Protein AF-0000000085772143 (afdb_homodimer)

Solvent-accessible surface area (backbone atoms only — not comparable to full-atom values): 40558 Å² total; per-residue (Å²): 126,75,78,52,69,65,53,50,59,47,36,39,51,49,46,52,52,52,25,52,48,33,49,49,53,51,52,52,51,50,49,36,51,50,46,24,34,52,42,31,61,72,53,37,72,57,73,59,73,83,63,77,60,90,78,75,73,44,35,25,33,37,31,43,40,76,51,71,51,85,30,35,58,64,20,52,49,28,67,74,55,43,61,59,94,43,59,36,41,28,35,10,27,38,47,91,83,31,60,36,52,74,51,48,53,59,50,49,66,74,39,68,88,50,55,63,47,83,35,77,8,25,88,81,43,80,62,44,51,23,64,65,47,21,10,33,43,55,34,60,74,65,44,85,41,59,29,32,31,39,34,38,51,41,35,39,51,57,45,53,46,65,47,36,37,56,68,64,56,42,96,59,36,33,32,31,21,21,44,62,34,56,53,94,61,78,60,69,38,32,48,32,48,39,49,42,28,35,20,67,52,35,26,51,42,47,35,29,50,74,70,70,42,90,61,52,45,63,53,27,28,36,31,42,41,63,52,44,49,76,63,54,34,65,48,55,40,9,41,27,70,54,33,35,51,53,50,41,49,44,29,45,73,72,70,25,41,72,44,72,34,36,49,60,31,24,36,45,63,52,82,65,36,65,67,59,49,49,53,48,51,19,49,52,34,29,46,42,37,27,54,41,59,69,42,68,58,50,51,60,54,67,34,70,67,56,34,24,51,50,32,14,44,22,45,25,72,74,71,65,48,62,39,66,59,45,26,50,50,45,50,49,51,53,53,50,52,34,49,54,24,27,48,39,63,59,71,53,81,73,94,64,52,71,65,55,46,51,54,32,46,51,49,50,64,59,45,46,58,54,35,41,55,51,7,69,36,42,44,70,44,76,54,98,86,32,34,29,37,51,30,74,68,20,35,44,41,76,75,82,124,76,77,55,70,67,52,48,61,46,36,39,52,49,46,50,51,53,24,52,48,34,50,49,52,51,50,51,52,49,51,36,50,50,45,23,32,51,42,30,61,71,52,38,71,57,74,58,73,82,63,78,61,90,78,74,72,45,34,24,33,38,32,42,40,76,52,71,50,86,31,33,58,64,19,51,48,28,66,74,54,45,61,58,94,43,57,36,40,28,35,12,28,38,47,90,82,33,59,37,52,74,51,47,52,59,48,52,65,74,40,66,87,52,56,63,48,83,37,78,9,26,89,81,43,81,60,43,52,19,65,65,47,20,12,34,44,56,33,60,74,63,46,83,43,60,30,34,31,40,34,39,51,40,35,41,52,53,45,53,47,65,48,37,36,56,68,63,55,43,96,59,37,35,33,32,22,21,45,62,34,58,53,95,62,77,60,69,39,32,48,32,48,39,49,43,29,33,19,67,51,34,27,49,43,46,36,29,50,76,70,70,43,91,60,55,45,61,54,26,28,38,30,41,40,62,50,42,50,74,64,54,32,66,48,54,40,10,40,26,71,54,34,34,50,55,50,42,49,43,29,46,75,72,69,26,42,73,44,73,35,37,49,60,33,24,34,44,64,51,82,68,36,65,65,60,49,50,54,49,51,19,48,53,36,29,47,42,38,26,54,40,59,69,42,67,58,50,51,60,54,67,34,69,67,54,33,24,50,50,32,14,43,23,46,25,72,74,72,64,47,62,40,66,60,45,26,51,52,46,50,50,50,52,53,50,53,35,49,52,24,27,49,38,63,58,72,53,81,75,95,66,51,71,65,55,48,52,54,31,48,50,49,49,65,61,44,48,59,54,36,41,53,49,8,68,36,43,45,69,46,77,52,98,87,33,33,28,37,52,28,74,68,21,34,44,41,76,74,83

Nearest PDB structures (foldseek):
  8sne-assembly1_A  TM=6.993E-01  e=1.671E-11  Paramecium bursaria Chlorella virus CZ-2
  1h7q-assembly1_A  TM=6.728E-01  e=2.225E-06  Bacillus subtilis
  1h7l-assembly1_A  TM=6.737E-01  e=4.747E-06  Bacillus subtilis
  1qgs-assembly1_A  TM=6.636E-01  e=5.290E-06  Bacillus subtilis
  8k5u-assembly2_B  TM=5.156E-01  e=6.481E+00  Ramlibacter sp.

Secondary structure (DSSP, 8-state):
-TTTTHHHHHHHHHHHHHHHHHHHHHHHHHHHHHHHHHHHHHTTTPPP-----SSPPPEEEEEEE-S--TTHHHHHHHHHT---SSEEEEEEESSTT-TTHHHHHHHHHH-TTSEEEEEE-TTT---SS-HHHHHHHHHHHH--SSEEEEE-TTEE--TTHHHHHHHH--TTEEEEEPPEEE----SHHHHHHHHHHHTHHHHHHHHHHHHT-----SSEEEEEHHHHHHTTHHHHHTTBS-HHHHHHHHHHHTT-EEEE-SS-EEE--S---HHHHHHHHHHHHHHHHHH-TTHHHHHHHTSHHHHHHHHHHHHHHHH---HHHHHHHHHHHHHHHHHHHHHHHH-SPPSS-HHHHHHHHHHHHHHHHHHHHHHHH--EEE-SS-EEEE-TTSBEEE--/-TTTTHHHHHHHHHHHHHHHHHHHHHHHHHHHHHHHHHHHHHTTTPPP-----SSPPPEEEEEEE-S--TTHHHHHHHHHT---SSEEEEEEESSTT-TTHHHHHHHHHH-TTSEEEEEE-TTT---SS-HHHHHHHHHHHH--SSEEEEE-TTEE--TTHHHHHHHH--TTEEEEEPPEEE----SHHHHHHHHHHHTHHHHHHHHHHHHT-----SSEEEEEHHHHHHTTHHHHHTTBS-HHHHHHHHHHHTT-EEEE-SS-EEE--S---HHHHHHHHHHHHHHHHHH-TTHHHHHHHTSHHHHHHHHHHHHHHHH---HHHHHHHHHHHHHHHHHHHHHHHH-SPPSS-HHHHHHHHHHHHHHHHHHHHHHHH--EEE-SS-EEEE-TTSBEEE--

Sequence (800 aa):
MYWTYFDTEYFAYLGSALAYLALGVETVMLAFHLTGIIFAKFCMYRKPANEIREELPGISILKPLVGADPNLQDNLETFFNIAYPKYELLICVHEEKDPAVKIVEPLMERYPHVDARLFLGGNNMKIGGNPKLNNLLPGYQAAKYDFVLISDSGIRSGKDDLTEMMSKMKPNVGMVHGLPFVSDRKGFAAVLDKVYFGGAHARMYITMNVWGIICVSGMSNLIRKSILDDAGGLREFAKYISEDYYMGIACQRSGYVTRLSSFPALQNAGCPSLKSFRKRMVRWTMVRVATVPSTIIGEPMTECFVLGIYVAWAIHYLKGWDPIVCFMVHVLQWFILDYVQLKALQREPLNFSKVDYALAWLYREVMTIFFFLEGLFGRTVTWRTGTFKLHWGGYLEEVSMYWTYFDTEYFAYLGSALAYLALGVETVMLAFHLTGIIFAKFCMYRKPANEIREELPGISILKPLVGADPNLQDNLETFFNIAYPKYELLICVHEEKDPAVKIVEPLMERYPHVDARLFLGGNNMKIGGNPKLNNLLPGYQAAKYDFVLISDSGIRSGKDDLTEMMSKMKPNVGMVHGLPFVSDRKGFAAVLDKVYFGGAHARMYITMNVWGIICVSGMSNLIRKSILDDAGGLREFAKYISEDYYMGIACQRSGYVTRLSSFPALQNAGCPSLKSFRKRMVRWTMVRVATVPSTIIGEPMTECFVLGIYVAWAIHYLKGWDPIVCFMVHVLQWFILDYVQLKALQREPLNFSKVDYALAWLYREVMTIFFFLEGLFGRTVTWRTGTFKLHWGGYLEEVS

Organism: Holothuria leucospilota (NCBI:txid206669)

InterPro domains:
  IPR025993 Ceramide glucosyltransferase [PF13506] (29-394)
  IPR025993 Ceramide glucosyltransferase [PTHR12726] (19-399)
  IPR029044 Nucleotide-diphospho-sugar transferases [G3DSA:3.90.550.10] (44-263)
  IPR029044 Nucleotide-diphospho-sugar transferases [SSF53448] (55-286)

pLDDT: mean 91.74, std 10.78, range [27.72, 98.81]

Structure (mmCIF, N/CA/C/O backbone):
data_AF-0000000085772143-model_v1
#
loop_
_entity.id
_entity.type
_entity.pdbx_description
1 polymer 'ceramide glucosyltransferase'
#
loop_
_atom_site.group_PDB
_atom_site.id
_atom_site.type_symbol
_atom_site.label_atom_id
_atom_site.label_alt_id
_atom_site.label_comp_id
_atom_site.label_asym_id
_atom_site.label_entity_id
_atom_site.label_seq_id
_atom_site.pdbx_PDB_ins_code
_atom_site.Cartn_x
_atom_site.Cartn_y
_atom_site.Cartn_z
_atom_site.occupancy
_atom_site.B_iso_or_equiv
_atom_site.auth_seq_id
_atom_site.auth_comp_id
_atom_site.auth_asym_id
_atom_site.auth_atom_id
_atom_site.pdbx_PDB_model_num
ATOM 1 N N . MET A 1 1 ? -13.125 -31.484 14.266 1 28.45 1 MET A N 1
ATOM 2 C CA . MET A 1 1 ? -14.242 -31.656 13.336 1 28.45 1 MET A CA 1
ATOM 3 C C . MET A 1 1 ? -15.062 -30.375 13.227 1 28.45 1 MET A C 1
ATOM 5 O O . MET A 1 1 ? -15.531 -30.031 12.133 1 28.45 1 MET A O 1
ATOM 9 N N . TYR A 1 2 ? -15.43 -29.797 14.359 1 32.5 2 TYR A N 1
ATOM 10 C CA . TYR A 1 2 ? -16.359 -28.703 14.664 1 32.5 2 TYR A CA 1
ATOM 11 C C . TYR A 1 2 ? -15.758 -27.359 14.273 1 32.5 2 TYR A C 1
ATOM 13 O O . TYR A 1 2 ? -16.484 -26.359 14.203 1 32.5 2 TYR A O 1
ATOM 21 N N . TRP A 1 3 ? -14.492 -27.281 14.414 1 34.47 3 TRP A N 1
ATOM 22 C CA . TRP A 1 3 ? -13.82 -26.016 14.172 1 34.47 3 TRP A CA 1
ATOM 23 C C . TRP A 1 3 ? -13.898 -25.625 12.695 1 34.47 3 TRP A C 1
ATOM 25 O O . TRP A 1 3 ? -13.359 -24.594 12.289 1 34.47 3 TRP A O 1
ATOM 35 N N . THR A 1 4 ? -14.289 -26.578 11.781 1 41.56 4 THR A N 1
ATOM 36 C CA . THR A 1 4 ? -14.18 -26.641 10.328 1 41.56 4 THR A CA 1
ATOM 37 C C . THR A 1 4 ? -15.188 -25.719 9.664 1 41.56 4 THR A C 1
ATOM 39 O O . THR A 1 4 ? -14.891 -25.094 8.641 1 41.56 4 THR A O 1
ATOM 42 N N . TYR A 1 5 ? -16.547 -25.812 10.109 1 42.56 5 TYR A N 1
ATOM 43 C CA . TYR A 1 5 ? -17.734 -25.172 9.555 1 42.56 5 TYR A CA 1
ATOM 44 C C . TYR A 1 5 ? -17.719 -23.672 9.836 1 42.56 5 TYR A C 1
ATOM 46 O O . TYR A 1 5 ? -18.281 -22.875 9.078 1 42.56 5 TYR A O 1
ATOM 54 N N . PHE A 1 6 ? -17.578 -23.344 11.125 1 46 6 PHE A N 1
ATOM 55 C CA . PHE A 1 6 ? -17.672 -22.016 11.719 1 46 6 PHE A CA 1
ATOM 56 C C . PHE A 1 6 ? -16.891 -21 10.898 1 46 6 PHE A C 1
ATOM 58 O O . PHE A 1 6 ? -17.266 -19.828 10.836 1 46 6 PHE A O 1
ATOM 65 N N . ASP A 1 7 ? -15.656 -21.438 10.227 1 57.78 7 ASP A N 1
ATOM 66 C CA . ASP A 1 7 ? -14.516 -20.594 9.922 1 57.78 7 ASP A CA 1
ATOM 67 C C . ASP A 1 7 ? -14.672 -19.922 8.555 1 57.78 7 ASP A C 1
ATOM 69 O O . ASP A 1 7 ? -14.336 -18.75 8.383 1 57.78 7 ASP A O 1
ATOM 73 N N . THR A 1 8 ? -15.539 -20.656 7.723 1 58.41 8 THR A N 1
ATOM 74 C CA . THR A 1 8 ? -15.57 -20.125 6.367 1 58.41 8 THR A CA 1
ATOM 75 C C . THR A 1 8 ? -16.5 -18.922 6.285 1 58.41 8 THR A C 1
ATOM 77 O O . THR A 1 8 ? -16.172 -17.906 5.664 1 58.41 8 THR A O 1
ATOM 80 N N . GLU A 1 9 ? -17.672 -19.062 6.918 1 67.06 9 GLU A N 1
ATOM 81 C CA . GLU A 1 9 ? -18.688 -18.016 6.879 1 67.06 9 GLU A CA 1
ATOM 82 C C . GLU A 1 9 ? -18.203 -16.766 7.613 1 67.06 9 GLU A C 1
ATOM 84 O O . GLU A 1 9 ? -18.516 -15.641 7.207 1 67.06 9 GLU A O 1
ATOM 89 N N . TYR A 1 10 ? -17.391 -17.094 8.477 1 75.5 10 TYR A N 1
ATOM 90 C CA . TYR A 1 10 ? -16.906 -15.961 9.258 1 75.5 10 TYR A CA 1
ATOM 91 C C . TYR A 1 10 ? -15.938 -15.109 8.445 1 75.5 10 TYR A C 1
ATOM 93 O O . TYR A 1 10 ? -15.93 -13.883 8.57 1 75.5 10 TYR A O 1
ATOM 101 N N . PHE A 1 11 ? -15.273 -15.719 7.547 1 76.81 11 PHE A N 1
ATOM 102 C CA . PHE A 1 11 ? -14.344 -14.961 6.723 1 76.81 11 PHE A CA 1
ATOM 103 C C . PHE A 1 11 ? -15.094 -14.109 5.703 1 76.81 11 PHE A C 1
ATOM 105 O O . PHE A 1 11 ? -14.703 -12.969 5.43 1 76.81 11 PHE A O 1
ATOM 112 N N . ALA A 1 12 ? -16.156 -14.664 5.266 1 77.75 12 ALA A N 1
ATOM 113 C CA . ALA A 1 12 ? -16.953 -13.898 4.312 1 77.75 12 ALA A CA 1
ATOM 114 C C . ALA A 1 12 ? -17.609 -12.703 4.988 1 77.75 12 ALA A C 1
ATOM 116 O O . ALA A 1 12 ? -17.672 -11.609 4.422 1 77.75 12 ALA A O 1
ATOM 117 N N . TYR A 1 13 ? -18.078 -12.93 6.164 1 83.5 13 TYR A N 1
ATOM 118 C CA . TYR A 1 13 ? -18.688 -11.844 6.922 1 83.5 13 TYR A CA 1
ATOM 119 C C . TYR A 1 13 ? -17.641 -10.773 7.266 1 83.5 13 TYR A C 1
ATOM 121 O O . TYR A 1 13 ? -17.938 -9.578 7.203 1 83.5 13 TYR A O 1
ATOM 129 N N . LEU A 1 14 ? -16.516 -11.219 7.559 1 87.44 14 LEU A N 1
ATOM 130 C CA . LEU A 1 14 ? -15.43 -10.289 7.859 1 87.44 14 LEU A CA 1
ATOM 131 C C . LEU A 1 14 ? -15.07 -9.461 6.629 1 87.44 14 LEU A C 1
ATOM 133 O O . LEU A 1 14 ? -14.867 -8.242 6.73 1 87.44 14 LEU A O 1
ATOM 137 N N . GLY A 1 15 ? -15.055 -10.102 5.508 1 87.94 15 GLY A N 1
ATOM 138 C CA . GLY A 1 15 ? -14.781 -9.391 4.27 1 87.94 15 GLY A CA 1
ATOM 139 C C . GLY A 1 15 ? -15.805 -8.312 3.957 1 87.94 15 GLY A C 1
ATOM 140 O O . GLY A 1 15 ? -15.445 -7.191 3.605 1 87.94 15 GLY A O 1
ATOM 141 N N . SER A 1 16 ? -17.016 -8.641 4.148 1 90.88 16 SER A N 1
ATOM 142 C CA . SER A 1 16 ? -18.078 -7.676 3.9 1 90.88 16 SER A CA 1
ATOM 143 C C . SER A 1 16 ? -18.031 -6.523 4.898 1 90.88 16 SER A C 1
ATOM 145 O O . SER A 1 16 ? -18.219 -5.363 4.523 1 90.88 16 SER A O 1
ATOM 147 N N . ALA A 1 17 ? -17.812 -6.855 6.113 1 93.94 17 ALA A N 1
ATOM 148 C CA . ALA A 1 17 ? -17.734 -5.824 7.145 1 93.94 17 ALA A CA 1
ATOM 149 C C . ALA A 1 17 ? -16.609 -4.844 6.855 1 93.94 17 ALA A C 1
ATOM 151 O O . ALA A 1 17 ? -16.781 -3.627 6.973 1 93.94 17 ALA A O 1
ATOM 152 N N . LEU A 1 18 ? -15.484 -5.363 6.473 1 94.44 18 LEU A N 1
ATOM 153 C CA . LEU A 1 18 ? -14.336 -4.523 6.16 1 94.44 18 LEU A CA 1
ATOM 154 C C . LEU A 1 18 ? -14.602 -3.672 4.926 1 94.44 18 LEU A C 1
ATOM 156 O O . LEU A 1 18 ? -14.164 -2.52 4.855 1 94.44 18 LEU A O 1
ATOM 160 N N . ALA A 1 19 ? -15.281 -4.25 4.004 1 95.19 19 ALA A N 1
ATOM 161 C CA . ALA A 1 19 ? -15.617 -3.508 2.789 1 95.19 19 ALA A CA 1
ATOM 162 C C . ALA A 1 19 ? -16.531 -2.334 3.096 1 95.19 19 ALA A C 1
ATOM 164 O O . ALA A 1 19 ? -16.312 -1.218 2.623 1 95.19 19 ALA A O 1
ATOM 165 N N . TYR A 1 20 ? -17.531 -2.559 3.906 1 96.88 20 TYR A N 1
ATOM 166 C CA . TYR A 1 20 ? -18.453 -1.487 4.262 1 96.88 20 TYR A CA 1
ATOM 167 C C . TYR A 1 20 ? -17.766 -0.435 5.121 1 96.88 20 TYR A C 1
ATOM 169 O O . TYR A 1 20 ? -18.078 0.754 5.031 1 96.88 20 TYR A O 1
ATOM 177 N N . LEU A 1 21 ? -16.875 -0.904 5.938 1 96.81 21 LEU A N 1
ATOM 178 C CA . LEU A 1 21 ? -16.078 0.043 6.719 1 96.81 21 LEU A CA 1
ATOM 179 C C . LEU A 1 21 ? -15.281 0.965 5.805 1 96.81 21 LEU A C 1
ATOM 181 O O . LEU A 1 21 ? -15.219 2.176 6.035 1 96.81 21 LEU A O 1
ATOM 185 N N . ALA A 1 22 ? -14.664 0.409 4.816 1 97.12 22 ALA A N 1
ATOM 186 C CA . ALA A 1 22 ? -13.883 1.195 3.865 1 97.12 22 ALA A CA 1
ATOM 187 C C . ALA A 1 22 ? -14.75 2.238 3.17 1 97.12 22 ALA A C 1
ATOM 189 O O . ALA A 1 22 ? -14.344 3.393 3.02 1 97.12 22 ALA A O 1
ATOM 190 N N . LEU A 1 23 ? -15.914 1.825 2.773 1 97.94 23 LEU A N 1
ATOM 191 C CA . LEU A 1 23 ? -16.828 2.748 2.104 1 97.94 23 LEU A CA 1
ATOM 192 C C . LEU A 1 23 ? -17.312 3.826 3.066 1 97.94 23 LEU A C 1
ATOM 194 O O . LEU A 1 23 ? -17.531 4.969 2.662 1 97.94 23 LEU A O 1
ATOM 198 N N . GLY A 1 24 ? -17.516 3.426 4.309 1 98.12 24 GLY A N 1
ATOM 199 C CA . GLY A 1 24 ? -17.844 4.406 5.328 1 98.12 24 GLY A CA 1
ATOM 200 C C . GLY A 1 24 ? -16.781 5.465 5.52 1 98.12 24 GLY A C 1
ATOM 201 O O . GLY A 1 24 ? -17.094 6.656 5.605 1 98.12 24 GLY A O 1
ATOM 202 N N . VAL A 1 25 ? -15.555 5.078 5.59 1 97.81 25 VAL A N 1
ATOM 203 C CA . VAL A 1 25 ? -14.445 6.012 5.754 1 97.81 25 VAL A CA 1
ATOM 204 C C . VAL A 1 25 ? -14.375 6.945 4.547 1 97.81 25 VAL A C 1
ATOM 206 O O . VAL A 1 25 ? -14.133 8.141 4.695 1 97.81 25 VAL A O 1
ATOM 209 N N . GLU A 1 26 ? -14.555 6.371 3.354 1 98.06 26 GLU A N 1
ATOM 210 C CA . GLU A 1 26 ? -14.586 7.18 2.139 1 98.06 26 GLU A CA 1
ATOM 211 C C . GLU A 1 26 ? -15.648 8.266 2.225 1 98.06 26 GLU A C 1
ATOM 213 O O . GLU A 1 26 ? -15.414 9.414 1.829 1 98.06 26 GLU A O 1
ATOM 218 N N . THR A 1 27 ? -16.812 7.918 2.715 1 98.19 27 THR A N 1
ATOM 219 C CA . THR A 1 27 ? -17.906 8.867 2.844 1 98.19 27 THR A CA 1
ATOM 220 C C . THR A 1 27 ? -17.562 9.969 3.84 1 98.19 27 THR A C 1
ATOM 222 O O . THR A 1 27 ? -17.844 11.141 3.6 1 98.19 27 THR A O 1
ATOM 225 N N . VAL A 1 28 ? -16.969 9.586 4.902 1 97.62 28 VAL A N 1
ATOM 226 C CA . VAL A 1 28 ? -16.562 10.555 5.914 1 97.62 28 VAL A CA 1
ATOM 227 C C . VAL A 1 28 ? -15.523 11.508 5.332 1 97.62 28 VAL A C 1
ATOM 229 O O . VAL A 1 28 ? -15.586 12.719 5.555 1 97.62 28 VAL A O 1
ATOM 232 N N . MET A 1 29 ? -14.578 11.008 4.562 1 97.69 29 MET A N 1
ATOM 233 C CA . MET A 1 29 ? -13.531 11.852 3.986 1 97.69 29 MET A CA 1
ATOM 234 C C . MET A 1 29 ? -14.109 12.797 2.941 1 97.69 29 MET A C 1
ATOM 236 O O . MET A 1 29 ? -13.641 13.922 2.791 1 97.69 29 MET A O 1
ATOM 240 N N . LEU A 1 30 ? -15.094 12.297 2.219 1 97.88 30 LEU A N 1
ATOM 241 C CA . LEU A 1 30 ? -15.773 13.18 1.276 1 97.88 30 LEU A CA 1
ATOM 242 C C . LEU A 1 30 ? -16.469 14.32 2.008 1 97.88 30 LEU A C 1
ATOM 244 O O . LEU A 1 30 ? -16.453 15.469 1.548 1 97.88 30 LEU A O 1
ATOM 248 N N . ALA A 1 31 ? -17.094 13.969 3.104 1 98.19 31 ALA A N 1
ATOM 249 C CA . ALA A 1 31 ? -17.719 15 3.926 1 98.19 31 ALA A CA 1
ATOM 250 C C . ALA A 1 31 ? -16.688 16 4.43 1 98.19 31 ALA A C 1
ATOM 252 O O . ALA A 1 31 ? -16.969 17.203 4.508 1 98.19 31 ALA A O 1
ATOM 253 N N . PHE A 1 32 ? -15.523 15.531 4.766 1 98.12 32 PHE A N 1
ATOM 254 C CA . PHE A 1 32 ? -14.438 16.406 5.18 1 98.12 32 PHE A CA 1
ATOM 255 C C . PHE A 1 32 ? -14.062 17.375 4.059 1 98.12 32 PHE A C 1
ATOM 257 O O . PHE A 1 32 ? -13.875 18.562 4.297 1 98.12 32 PHE A O 1
ATOM 264 N N . HIS A 1 33 ? -13.961 16.828 2.848 1 98.44 33 HIS A N 1
ATOM 265 C CA . HIS A 1 33 ? -13.633 17.672 1.7 1 98.44 33 HIS A CA 1
ATOM 266 C C . HIS A 1 33 ? -14.68 18.766 1.493 1 98.44 33 HIS A C 1
ATOM 268 O O . HIS A 1 33 ? -14.336 19.922 1.302 1 98.44 33 HIS A O 1
ATOM 274 N N . LEU A 1 34 ? -15.906 18.359 1.551 1 98.31 34 LEU A N 1
ATOM 275 C CA . LEU A 1 34 ? -16.984 19.297 1.327 1 98.31 34 LEU A CA 1
ATOM 276 C C . LEU A 1 34 ? -17.016 20.359 2.422 1 98.31 34 LEU A C 1
ATOM 278 O O . LEU A 1 34 ? -17.219 21.547 2.141 1 98.31 34 LEU A O 1
ATOM 282 N N . THR A 1 35 ? -16.797 19.922 3.641 1 98.31 35 THR A N 1
ATOM 283 C CA . THR A 1 35 ? -16.75 20.859 4.75 1 98.31 35 THR A CA 1
ATOM 284 C C . THR A 1 35 ? -15.625 21.875 4.547 1 98.31 35 THR A C 1
ATOM 286 O O . THR A 1 35 ? -15.836 23.078 4.73 1 98.31 35 THR A O 1
ATOM 289 N N . GLY A 1 36 ? -14.438 21.375 4.18 1 97.94 36 GLY A N 1
ATOM 290 C CA . GLY A 1 36 ? -13.312 22.25 3.93 1 97.94 36 GLY A CA 1
ATOM 291 C C . GLY A 1 36 ? -13.578 23.266 2.824 1 97.94 36 GLY A C 1
ATOM 292 O O . GLY A 1 36 ? -13.328 24.453 2.99 1 97.94 36 GLY A O 1
ATOM 293 N N . ILE A 1 37 ? -14.156 22.828 1.751 1 98.06 37 ILE A N 1
ATOM 294 C CA . ILE A 1 37 ? -14.414 23.672 0.583 1 98.06 37 ILE A CA 1
ATOM 295 C C . ILE A 1 37 ? -15.492 24.703 0.912 1 98.06 37 ILE A C 1
ATOM 297 O O . ILE A 1 37 ? -15.328 25.891 0.627 1 98.06 37 ILE A O 1
ATOM 301 N N . ILE A 1 38 ? -16.594 24.266 1.529 1 98 38 ILE A N 1
ATOM 302 C CA . ILE A 1 38 ? -17.719 25.141 1.849 1 98 38 ILE A CA 1
ATOM 303 C C . ILE A 1 38 ? -17.266 26.203 2.852 1 98 38 ILE A C 1
ATOM 305 O O . ILE A 1 38 ? -17.562 27.391 2.688 1 98 38 ILE A O 1
ATOM 309 N N . PHE A 1 39 ? -16.531 25.781 3.836 1 97.69 39 PHE A N 1
ATOM 310 C CA . PHE A 1 39 ? -16.047 26.719 4.836 1 97.69 39 PHE A CA 1
ATOM 311 C C . PHE A 1 39 ? -15.102 27.75 4.203 1 97.69 39 PHE A C 1
ATOM 313 O O . PHE A 1 39 ? -15.195 28.938 4.488 1 97.69 39 PHE A O 1
ATOM 320 N N . ALA A 1 40 ? -14.156 27.281 3.385 1 96.88 40 ALA A N 1
ATOM 321 C CA . ALA A 1 40 ? -13.203 28.172 2.73 1 96.88 40 ALA A CA 1
ATOM 322 C C . ALA A 1 40 ? -13.922 29.188 1.846 1 96.88 40 ALA A C 1
ATOM 324 O O . ALA A 1 40 ? -13.555 30.359 1.818 1 96.88 40 ALA A O 1
ATOM 325 N N . LYS A 1 41 ? -14.938 28.812 1.199 1 95.31 41 LYS A N 1
ATOM 326 C CA . LYS A 1 41 ? -15.633 29.656 0.237 1 95.31 41 LYS A CA 1
ATOM 327 C C . LYS A 1 41 ? -16.547 30.656 0.944 1 95.31 41 LYS A C 1
ATOM 329 O O . LYS A 1 41 ? -16.672 31.797 0.509 1 95.31 41 LYS A O 1
ATOM 334 N N . PHE A 1 42 ? -17.125 30.219 2.084 1 94.62 42 PHE A N 1
ATOM 335 C CA . PHE A 1 42 ? -18.219 31.031 2.594 1 94.62 42 PHE A CA 1
ATOM 336 C C . PHE A 1 42 ? -17.859 31.641 3.941 1 94.62 42 PHE A C 1
ATOM 338 O O . PHE A 1 42 ? -18.5 32.594 4.391 1 94.62 42 PHE A O 1
ATOM 345 N N . CYS A 1 43 ? -16.859 31.125 4.578 1 93.75 43 CYS A N 1
ATOM 346 C CA . CYS A 1 43 ? -16.594 31.609 5.93 1 93.75 43 CYS A CA 1
ATOM 347 C C . CYS A 1 43 ? -15.25 32.312 6 1 93.75 43 CYS A C 1
ATOM 349 O O . CYS A 1 43 ? -15.008 33.094 6.918 1 93.75 43 CYS A O 1
ATOM 351 N N . MET A 1 44 ? -14.398 32.094 5.027 1 94.44 44 MET A N 1
ATOM 352 C CA . MET A 1 44 ? -13.094 32.719 5.043 1 94.44 44 MET A CA 1
ATOM 353 C C . MET A 1 44 ? -13.156 34.094 4.383 1 94.44 44 MET A C 1
ATOM 355 O O . MET A 1 44 ? -14.023 34.344 3.543 1 94.44 44 MET A O 1
ATOM 359 N N . TYR A 1 45 ? -12.234 35 4.844 1 92.06 45 TYR A N 1
ATOM 360 C CA . TYR A 1 45 ? -12.008 36.344 4.309 1 92.06 45 TYR A CA 1
ATOM 361 C C . TYR A 1 45 ? -13.258 37.219 4.445 1 92.06 45 TYR A C 1
ATOM 363 O O . TYR A 1 45 ? -13.539 38.031 3.586 1 92.06 45 TYR A O 1
ATOM 371 N N . ARG A 1 46 ? -14.008 36.938 5.402 1 84.25 46 ARG A N 1
ATOM 372 C CA . ARG A 1 46 ? -15.133 37.812 5.711 1 84.25 46 ARG A CA 1
ATOM 373 C C . ARG A 1 46 ? -14.688 39.031 6.527 1 84.25 46 ARG A C 1
ATOM 375 O O . ARG A 1 46 ? -13.867 38.906 7.434 1 84.25 46 ARG A O 1
ATOM 382 N N . LYS A 1 47 ? -15.156 40.156 6.012 1 75.81 47 LYS A N 1
ATOM 383 C CA . LYS A 1 47 ? -14.812 41.375 6.715 1 75.81 47 LYS A CA 1
ATOM 384 C C . LYS A 1 47 ? -15.531 41.469 8.055 1 75.81 47 LYS A C 1
ATOM 386 O O . LYS A 1 47 ? -16.672 41.031 8.188 1 75.81 47 LYS A O 1
ATOM 391 N N . PRO A 1 48 ? -14.625 41.906 9.07 1 70.25 48 PRO A N 1
ATOM 392 C CA . PRO A 1 48 ? -15.227 42.031 10.398 1 70.25 48 PRO A CA 1
ATOM 393 C C . PRO A 1 48 ? -16.5 42.906 10.383 1 70.25 48 PRO A C 1
ATOM 395 O O . PRO A 1 48 ? -16.609 43.844 9.594 1 70.25 48 PRO A O 1
ATOM 398 N N . ALA A 1 49 ? -17.656 42.344 10.812 1 58.44 49 ALA A N 1
ATOM 399 C CA . ALA A 1 49 ? -18.859 43.156 10.922 1 58.44 49 ALA A CA 1
ATOM 400 C C . ALA A 1 49 ? -18.562 44.5 11.586 1 58.44 49 ALA A C 1
ATOM 402 O O . ALA A 1 49 ? -17.766 44.594 12.523 1 58.44 49 ALA A O 1
ATOM 403 N N . ASN A 1 50 ? -18.438 45.562 10.797 1 53.25 50 ASN A N 1
ATOM 404 C CA . ASN A 1 50 ? -18.281 46.906 11.344 1 53.25 50 ASN A CA 1
ATOM 405 C C . ASN A 1 50 ? -18.953 47.031 12.711 1 53.25 50 ASN A C 1
ATOM 407 O O . ASN A 1 50 ? -20.062 47.562 12.812 1 53.25 50 ASN A O 1
ATOM 411 N N . GLU A 1 51 ? -18.984 45.938 13.406 1 52.16 51 GLU A N 1
ATOM 412 C CA . GLU A 1 51 ? -19.594 46.312 14.68 1 52.16 51 GLU A CA 1
ATOM 413 C C . GLU A 1 51 ? -18.719 47.281 15.469 1 52.16 51 GLU A C 1
ATOM 415 O O . GLU A 1 51 ? -17.562 46.938 15.773 1 52.16 51 GLU A O 1
ATOM 420 N N . ILE A 1 52 ? -18.828 48.469 15.047 1 49.75 52 ILE A N 1
ATOM 421 C CA . ILE A 1 52 ? -18.328 49.594 15.82 1 49.75 52 ILE A CA 1
ATOM 422 C C . ILE A 1 52 ? -18.453 49.281 17.312 1 49.75 52 ILE A C 1
ATOM 424 O O . ILE A 1 52 ? -19.547 49.375 17.875 1 49.75 52 ILE A O 1
ATOM 428 N N . ARG A 1 53 ? -17.906 48.188 17.812 1 54.84 53 ARG A N 1
ATOM 429 C CA . ARG A 1 53 ? -17.969 48.219 19.266 1 54.84 53 ARG A CA 1
ATOM 430 C C . ARG A 1 53 ? -17.203 49.406 19.828 1 54.84 53 ARG A C 1
ATOM 432 O O . ARG A 1 53 ? -16.109 49.719 19.359 1 54.84 53 ARG A O 1
ATOM 439 N N . GLU A 1 54 ? -17.812 50.281 20.297 1 55.72 54 GLU A N 1
ATOM 440 C CA . GLU A 1 54 ? -17.344 51.531 20.922 1 55.72 54 GLU A CA 1
ATOM 441 C C . GLU A 1 54 ? -15.969 51.344 21.547 1 55.72 54 GLU A C 1
ATOM 443 O O . GLU A 1 54 ? -15.094 52.188 21.391 1 55.72 54 GLU A O 1
ATOM 448 N N . GLU A 1 55 ? -15.539 50.219 22.438 1 79 55 GLU A N 1
ATOM 449 C CA . GLU A 1 55 ? -14.195 50.188 23.031 1 79 55 GLU A CA 1
ATOM 450 C C . GLU A 1 55 ? -13.539 48.812 22.828 1 79 55 GLU A C 1
ATOM 452 O O . GLU A 1 55 ? -13.891 47.844 23.5 1 79 55 GLU A O 1
ATOM 457 N N . LEU A 1 56 ? -12.719 48.594 21.672 1 89.56 56 LEU A N 1
ATOM 458 C CA . LEU A 1 56 ? -11.945 47.375 21.469 1 89.56 56 LEU A CA 1
ATOM 459 C C . LEU A 1 56 ? -10.906 47.188 22.578 1 89.56 56 LEU A C 1
ATOM 461 O O . LEU A 1 56 ? -10.195 48.125 22.922 1 89.56 56 LEU A O 1
ATOM 465 N N . PRO A 1 57 ? -10.93 46 23.156 1 94.88 57 PRO A N 1
ATOM 466 C CA . PRO A 1 57 ? -9.969 45.781 24.234 1 94.88 57 PRO A CA 1
ATOM 467 C C . PRO A 1 57 ? -8.523 45.781 23.75 1 94.88 57 PRO A C 1
ATOM 469 O O . PRO A 1 57 ? -8.273 45.562 22.547 1 94.88 57 PRO A O 1
ATOM 472 N N . GLY A 1 58 ? -7.652 46.031 24.656 1 97.12 58 GLY A N 1
ATOM 473 C CA . GLY A 1 58 ? -6.234 45.938 24.344 1 97.12 58 GLY A CA 1
ATOM 474 C C . GLY A 1 58 ? -5.746 44.5 24.156 1 97.12 58 GLY A C 1
ATOM 475 O O . GLY A 1 58 ? -6.277 43.594 24.766 1 97.12 58 GLY A O 1
ATOM 476 N N . ILE A 1 59 ? -4.719 44.344 23.297 1 98.25 59 ILE A N 1
ATOM 477 C CA . ILE A 1 59 ? -4.168 43.031 23.016 1 98.25 59 ILE A CA 1
ATOM 478 C C . ILE A 1 59 ? -2.646 43.062 23.156 1 98.25 59 ILE A C 1
ATOM 480 O O . ILE A 1 59 ? -1.991 44 22.656 1 98.25 59 ILE A O 1
ATOM 484 N N . SER A 1 60 ? -2.066 42.156 23.875 1 98.81 60 SER A N 1
ATOM 485 C CA . SER A 1 60 ? -0.619 41.969 23.922 1 98.81 60 SER A CA 1
ATOM 486 C C . SER A 1 60 ? -0.151 40.938 22.938 1 98.81 60 SER A C 1
ATOM 488 O O . SER A 1 60 ? -0.511 39.75 23.047 1 98.81 60 SER A O 1
ATOM 490 N N . ILE A 1 61 ? 0.637 41.312 21.969 1 98.75 61 ILE A N 1
ATOM 491 C CA . ILE A 1 61 ? 1.15 40.375 20.969 1 98.75 61 ILE A CA 1
ATOM 492 C C . ILE A 1 61 ? 2.523 39.875 21.391 1 98.75 61 ILE A C 1
ATOM 494 O O . ILE A 1 61 ? 3.449 40.656 21.609 1 98.75 61 ILE A O 1
ATOM 498 N N . LEU A 1 62 ? 2.627 38.594 21.562 1 98.31 62 LEU A N 1
ATOM 499 C CA . LEU A 1 62 ? 3.885 37.969 21.906 1 98.31 62 LEU A CA 1
ATOM 500 C C . LEU A 1 62 ? 4.539 37.344 20.672 1 98.31 62 LEU A C 1
ATOM 502 O O . LEU A 1 62 ? 3.928 36.5 20 1 98.31 62 LEU A O 1
ATOM 506 N N . LYS A 1 63 ? 5.77 37.688 20.391 1 97.94 63 LYS A N 1
ATOM 507 C CA . LYS A 1 63 ? 6.488 37.188 19.219 1 97.94 63 LYS A CA 1
ATOM 508 C C . LYS A 1 63 ? 7.82 36.562 19.625 1 97.94 63 LYS A C 1
ATOM 510 O O . LYS A 1 63 ? 8.805 37.281 19.844 1 97.94 63 LYS A O 1
ATOM 515 N N . PRO A 1 64 ? 7.934 35.219 19.625 1 95.75 64 PRO A N 1
ATOM 516 C CA . PRO A 1 64 ? 9.227 34.594 19.875 1 95.75 64 PRO A CA 1
ATOM 517 C C . PRO A 1 64 ? 10.125 34.562 18.641 1 95.75 64 PRO A C 1
ATOM 519 O O . PRO A 1 64 ? 9.688 34.188 17.547 1 95.75 64 PRO A O 1
ATOM 522 N N . LEU A 1 65 ? 11.383 35.031 18.797 1 95.19 65 LEU A N 1
ATOM 523 C CA . LEU A 1 65 ? 12.32 35.062 17.688 1 95.19 65 LEU A CA 1
ATOM 524 C C . LEU A 1 65 ? 13.594 34.281 18.016 1 95.19 65 LEU A C 1
ATOM 526 O O . LEU A 1 65 ? 14.094 34.344 19.141 1 95.19 65 LEU A O 1
ATOM 530 N N . VAL A 1 66 ? 13.945 33.469 17.125 1 91.88 66 VAL A N 1
ATOM 531 C CA . VAL A 1 66 ? 15.242 32.812 17.172 1 91.88 66 VAL A CA 1
ATOM 532 C C . VAL A 1 66 ? 15.914 32.875 15.805 1 91.88 66 VAL A C 1
ATOM 534 O O . VAL A 1 66 ? 15.406 32.344 14.828 1 91.88 66 VAL A O 1
ATOM 537 N N . GLY A 1 67 ? 17.031 33.531 15.766 1 89.56 67 GLY A N 1
ATOM 538 C CA . GLY A 1 67 ? 17.75 33.656 14.508 1 89.56 67 GLY A CA 1
ATOM 539 C C . GLY A 1 67 ? 17.094 34.625 13.539 1 89.56 67 GLY A C 1
ATOM 540 O O . GLY A 1 67 ? 16.109 35.281 13.883 1 89.56 67 GLY A O 1
ATOM 541 N N . ALA A 1 68 ? 17.828 34.688 12.352 1 87.88 68 ALA A N 1
ATOM 542 C CA . ALA A 1 68 ? 17.297 35.625 11.359 1 87.88 68 ALA A CA 1
ATOM 543 C C . ALA A 1 68 ? 16.953 34.906 10.055 1 87.88 68 ALA A C 1
ATOM 545 O O . ALA A 1 68 ? 17.828 34.344 9.398 1 87.88 68 ALA A O 1
ATOM 546 N N . ASP A 1 69 ? 15.672 34.844 9.828 1 89.81 69 ASP A N 1
ATOM 547 C CA . ASP A 1 69 ? 15.141 34.375 8.547 1 89.81 69 ASP A CA 1
ATOM 548 C C . ASP A 1 69 ? 15.133 35.531 7.527 1 89.81 69 ASP A C 1
ATOM 550 O O . ASP A 1 69 ? 14.914 36.688 7.883 1 89.81 69 ASP A O 1
ATOM 554 N N . PRO A 1 70 ? 15.344 35.25 6.242 1 92.5 70 PRO A N 1
ATOM 555 C CA . PRO A 1 70 ? 15.406 36.281 5.223 1 92.5 70 PRO A CA 1
ATOM 556 C C . PRO A 1 70 ? 14.164 37.188 5.211 1 92.5 70 PRO A C 1
ATOM 558 O O . PRO A 1 70 ? 14.242 38.344 4.844 1 92.5 70 PRO A O 1
ATOM 561 N N . ASN A 1 71 ? 13.016 36.625 5.621 1 95.31 71 ASN A N 1
ATOM 562 C CA . ASN A 1 71 ? 11.781 37.406 5.555 1 95.31 71 ASN A CA 1
ATOM 563 C C . ASN A 1 71 ? 11.359 37.906 6.934 1 95.31 71 ASN A C 1
ATOM 565 O O . ASN A 1 71 ? 10.242 38.406 7.105 1 95.31 71 ASN A O 1
ATOM 569 N N . LEU A 1 72 ? 12.242 37.812 7.914 1 96.5 72 LEU A N 1
ATOM 570 C CA . LEU A 1 72 ? 11.875 38.188 9.281 1 96.5 72 LEU A CA 1
ATOM 571 C C . LEU A 1 72 ? 11.492 39.656 9.359 1 96.5 72 LEU A C 1
ATOM 573 O O . LEU A 1 72 ? 10.492 40 9.992 1 96.5 72 LEU A O 1
ATOM 577 N N . GLN A 1 73 ? 12.258 40.469 8.695 1 96.81 73 GLN A N 1
ATOM 578 C CA . GLN A 1 73 ? 11.977 41.906 8.727 1 96.81 73 GLN A CA 1
ATOM 579 C C . GLN A 1 73 ? 10.602 42.219 8.148 1 96.81 73 GLN A C 1
ATOM 581 O O . GLN A 1 73 ? 9.828 42.969 8.734 1 96.81 73 GLN A O 1
ATOM 586 N N . ASP A 1 74 ? 10.367 41.625 7.016 1 96.31 74 ASP A N 1
ATOM 587 C CA . ASP A 1 74 ? 9.078 41.844 6.352 1 96.31 74 ASP A CA 1
ATOM 588 C C . ASP A 1 74 ? 7.926 41.375 7.23 1 96.31 74 ASP A C 1
ATOM 590 O O . ASP A 1 74 ? 6.906 42.031 7.344 1 96.31 74 ASP A O 1
ATOM 594 N N . ASN A 1 75 ? 8.078 40.188 7.797 1 97.56 75 ASN A N 1
ATOM 595 C CA . ASN A 1 75 ? 7.051 39.656 8.672 1 97.56 75 ASN A CA 1
ATOM 596 C C . ASN A 1 75 ? 6.797 40.531 9.875 1 97.56 75 ASN A C 1
ATOM 598 O O . ASN A 1 75 ? 5.648 40.875 10.188 1 97.56 75 ASN A O 1
ATOM 602 N N . LEU A 1 76 ? 7.859 41 10.516 1 97.88 76 LEU A N 1
ATOM 603 C CA . LEU A 1 76 ? 7.746 41.812 11.711 1 97.88 76 LEU A CA 1
ATOM 604 C C . LEU A 1 76 ? 7.117 43.156 11.391 1 97.88 76 LEU A C 1
ATOM 606 O O . LEU A 1 76 ? 6.324 43.688 12.18 1 97.88 76 LEU A O 1
ATOM 610 N N . GLU A 1 77 ? 7.48 43.688 10.266 1 98.12 77 GLU A N 1
ATOM 611 C CA . GLU A 1 77 ? 6.98 45 9.891 1 98.12 77 GLU A CA 1
ATOM 612 C C . GLU A 1 77 ? 5.461 45 9.766 1 98.12 77 GLU A C 1
ATOM 614 O O . GLU A 1 77 ? 4.809 46 10.062 1 98.12 77 GLU A O 1
ATOM 619 N N . THR A 1 78 ? 4.879 43.938 9.367 1 97.88 78 THR A N 1
ATOM 620 C CA . THR A 1 78 ? 3.426 43.844 9.258 1 97.88 78 THR A CA 1
ATOM 621 C C . THR A 1 78 ? 2.773 44 10.625 1 97.88 78 THR A C 1
ATOM 623 O O . THR A 1 78 ? 1.651 44.5 10.727 1 97.88 78 THR A O 1
ATOM 626 N N . PHE A 1 79 ? 3.438 43.625 11.711 1 98.19 79 PHE A N 1
ATOM 627 C CA . PHE A 1 79 ? 2.889 43.75 13.055 1 98.19 79 PHE A CA 1
ATOM 628 C C . PHE A 1 79 ? 3.027 45.156 13.586 1 98.19 79 PHE A C 1
ATOM 630 O O . PHE A 1 79 ? 2.324 45.562 14.523 1 98.19 79 PHE A O 1
ATOM 637 N N . PHE A 1 80 ? 3.906 45.938 12.992 1 97.88 80 PHE A N 1
ATOM 638 C CA . PHE A 1 80 ? 4.035 47.344 13.336 1 97.88 80 PHE A CA 1
ATOM 639 C C . PHE A 1 80 ? 3.004 48.188 12.594 1 97.88 80 PHE A C 1
ATOM 641 O O . PHE A 1 80 ? 2.82 49.375 12.891 1 97.88 80 PHE A O 1
ATOM 648 N N . ASN A 1 81 ? 2.332 47.5 11.695 1 96.56 81 ASN A N 1
ATOM 649 C CA . ASN A 1 81 ? 1.393 48.25 10.852 1 96.56 81 ASN A CA 1
ATOM 650 C C . ASN A 1 81 ? -0.029 47.688 11 1 96.56 81 ASN A C 1
ATOM 652 O O . ASN A 1 81 ? -0.872 47.906 10.125 1 96.56 81 ASN A O 1
ATOM 656 N N . ILE A 1 82 ? -0.261 47 12.062 1 95.5 82 ILE A N 1
ATOM 657 C CA . ILE A 1 82 ? -1.592 46.469 12.32 1 95.5 82 ILE A CA 1
ATOM 658 C C . ILE A 1 82 ? -2.57 47.594 12.586 1 95.5 82 ILE A C 1
ATOM 660 O O . ILE A 1 82 ? -2.225 48.594 13.25 1 95.5 82 ILE A O 1
ATOM 664 N N . ALA A 1 83 ? -3.812 47.5 11.945 1 92.5 83 ALA A N 1
ATOM 665 C CA . ALA A 1 83 ? -4.863 48.5 12.172 1 92.5 83 ALA A CA 1
ATOM 666 C C . ALA A 1 83 ? -5.734 48.094 13.367 1 92.5 83 ALA A C 1
ATOM 668 O O . ALA A 1 83 ? -6.867 47.656 13.195 1 92.5 83 ALA A O 1
ATOM 669 N N . TYR A 1 84 ? -5.242 48.25 14.516 1 94.06 84 TYR A N 1
ATOM 670 C CA . TYR A 1 84 ? -5.906 48.031 15.789 1 94.06 84 TYR A CA 1
ATOM 671 C C . TYR A 1 84 ? -5.574 49.125 16.797 1 94.06 84 TYR A C 1
ATOM 673 O O . TYR A 1 84 ? -4.426 49.562 16.891 1 94.06 84 TYR A O 1
ATOM 681 N N . PRO A 1 85 ? -6.559 49.594 17.484 1 92.5 85 PRO A N 1
ATOM 682 C CA . PRO A 1 85 ? -6.371 50.844 18.234 1 92.5 85 PRO A CA 1
ATOM 683 C C . PRO A 1 85 ? -5.461 50.656 19.453 1 92.5 85 PRO A C 1
ATOM 685 O O . PRO A 1 85 ? -4.73 51.594 19.812 1 92.5 85 PRO A O 1
ATOM 688 N N . LYS A 1 86 ? -5.57 49.562 20.125 1 95.25 86 LYS A N 1
ATOM 689 C CA . LYS A 1 86 ? -4.844 49.406 21.391 1 95.25 86 LYS A CA 1
ATOM 690 C C . LYS A 1 86 ? -4.148 48.031 21.453 1 95.25 86 LYS A C 1
ATOM 692 O O . LYS A 1 86 ? -4.758 47.031 21.844 1 95.25 86 LYS A O 1
ATOM 697 N N . TYR A 1 87 ? -2.826 48.031 21.125 1 97.44 87 TYR A N 1
ATOM 698 C CA . TYR A 1 87 ? -2.053 46.812 21.25 1 97.44 87 TYR A CA 1
ATOM 699 C C . TYR A 1 87 ? -0.598 47.125 21.594 1 97.44 87 TYR A C 1
ATOM 701 O O . TYR A 1 87 ? -0.15 48.25 21.469 1 97.44 87 TYR A O 1
ATOM 709 N N . GLU A 1 88 ? 0.049 46.156 22.109 1 98.56 88 GLU A N 1
ATOM 710 C CA . GLU A 1 88 ? 1.489 46.219 22.344 1 98.56 88 GLU A CA 1
ATOM 711 C C . GLU A 1 88 ? 2.191 45.031 21.719 1 98.56 88 GLU A C 1
ATOM 713 O O . GLU A 1 88 ? 1.58 43.969 21.516 1 98.56 88 GLU A O 1
ATOM 718 N N . LEU A 1 89 ? 3.432 45.25 21.281 1 98.56 89 LEU A N 1
ATOM 719 C CA . LEU A 1 89 ? 4.266 44.219 20.688 1 98.56 89 LEU A CA 1
ATOM 720 C C . LEU A 1 89 ? 5.387 43.812 21.625 1 98.56 89 LEU A C 1
ATOM 722 O O . LEU A 1 89 ? 6.297 44.594 21.906 1 98.56 89 LEU A O 1
ATOM 726 N N . LEU A 1 90 ? 5.234 42.594 22.141 1 98.56 90 LEU A N 1
ATOM 727 C CA . LEU A 1 90 ? 6.238 42.062 23.047 1 98.56 90 LEU A CA 1
ATOM 728 C C . LEU A 1 90 ? 7.121 41.031 22.328 1 98.56 90 LEU A C 1
ATOM 730 O O . LEU A 1 90 ? 6.75 39.875 22.219 1 98.56 90 LEU A O 1
ATOM 734 N N . ILE A 1 91 ? 8.312 41.469 21.953 1 98.12 91 ILE A N 1
ATOM 735 C CA . ILE A 1 91 ? 9.234 40.688 21.156 1 98.12 91 ILE A CA 1
ATOM 736 C C . ILE A 1 91 ? 10.242 40 22.078 1 98.12 91 ILE A C 1
ATOM 738 O O . ILE A 1 91 ? 10.922 40.656 22.859 1 98.12 91 ILE A O 1
ATOM 742 N N . CYS A 1 92 ? 10.289 38.688 22 1 96.19 92 CYS A N 1
ATOM 743 C CA . CYS A 1 92 ? 11.164 37.938 22.859 1 96.19 92 CYS A CA 1
ATOM 744 C C . CYS A 1 92 ? 12.258 37.219 22.047 1 96.19 92 CYS A C 1
ATOM 746 O O . CYS A 1 92 ? 11.961 36.438 21.172 1 96.19 92 CYS A O 1
ATOM 748 N N . VAL A 1 93 ? 13.516 37.469 22.344 1 94.06 93 VAL A N 1
ATOM 749 C CA . VAL A 1 93 ? 14.641 36.844 21.641 1 94.06 93 VAL A CA 1
ATOM 750 C C . VAL A 1 93 ? 15.336 35.875 22.578 1 94.06 93 VAL A C 1
ATOM 752 O O . VAL A 1 93 ? 15.227 35.969 23.797 1 94.06 93 VAL A O 1
ATOM 755 N N . HIS A 1 94 ? 15.992 34.938 21.969 1 89.19 94 HIS A N 1
ATOM 756 C CA . HIS A 1 94 ? 16.594 33.812 22.719 1 89.19 94 HIS A CA 1
ATOM 757 C C . HIS A 1 94 ? 17.828 34.281 23.484 1 89.19 94 HIS A C 1
ATOM 759 O O . HIS A 1 94 ? 18.078 33.812 24.594 1 89.19 94 HIS A O 1
ATOM 765 N N . GLU A 1 95 ? 18.656 35.094 22.844 1 89.69 95 GLU A N 1
ATOM 766 C CA . GLU A 1 95 ? 19.859 35.625 23.469 1 89.69 95 GLU A CA 1
ATOM 767 C C . GLU A 1 95 ? 20.172 37.031 22.969 1 89.69 95 GLU A C 1
ATOM 769 O O . GLU A 1 95 ? 19.625 37.469 21.953 1 89.69 95 GLU A O 1
ATOM 774 N N . GLU A 1 96 ? 20.984 37.688 23.75 1 88.62 96 GLU A N 1
ATOM 775 C CA . GLU A 1 96 ? 21.281 39.094 23.469 1 88.62 96 GLU A CA 1
ATOM 776 C C . GLU A 1 96 ? 21.922 39.25 22.094 1 88.62 96 GLU A C 1
ATOM 778 O O . GLU A 1 96 ? 21.672 40.25 21.406 1 88.62 96 GLU A O 1
ATOM 783 N N . LYS A 1 97 ? 22.688 38.219 21.719 1 91.75 97 LYS A N 1
ATOM 784 C CA . LYS A 1 97 ? 23.422 38.312 20.469 1 91.75 97 LYS A CA 1
ATOM 785 C C . LYS A 1 97 ? 22.641 37.719 19.312 1 91.75 97 LYS A C 1
ATOM 787 O O . LYS A 1 97 ? 23.188 37.531 18.219 1 91.75 97 LYS A O 1
ATOM 792 N N . ASP A 1 98 ? 21.406 37.5 19.516 1 92.88 98 ASP A N 1
ATOM 793 C CA . ASP A 1 98 ? 20.578 36.938 18.453 1 92.88 98 ASP A CA 1
ATOM 794 C C . ASP A 1 98 ? 20.484 37.875 17.266 1 92.88 98 ASP A C 1
ATOM 796 O O . ASP A 1 98 ? 20.234 39.094 17.438 1 92.88 98 ASP A O 1
ATOM 800 N N . PRO A 1 99 ? 20.75 37.312 16.109 1 94.94 99 PRO A N 1
ATOM 801 C CA . PRO A 1 99 ? 20.703 38.156 14.914 1 94.94 99 PRO A CA 1
ATOM 802 C C . PRO A 1 99 ? 19.344 38.875 14.742 1 94.94 99 PRO A C 1
ATOM 804 O O . PRO A 1 99 ? 19.266 39.906 14.07 1 94.94 99 PRO A O 1
ATOM 807 N N . ALA A 1 100 ? 18.328 38.438 15.305 1 95.5 100 ALA A N 1
ATOM 808 C CA . ALA A 1 100 ? 17 39.031 15.211 1 95.5 100 ALA A CA 1
ATOM 809 C C . ALA A 1 100 ? 16.984 40.406 15.852 1 95.5 100 ALA A C 1
ATOM 811 O O . ALA A 1 100 ? 16.188 41.281 15.453 1 95.5 100 ALA A O 1
ATOM 812 N N . VAL A 1 101 ? 17.844 40.625 16.797 1 96.56 101 VAL A N 1
ATOM 813 C CA . VAL A 1 101 ? 17.891 41.906 17.516 1 96.56 101 VAL A CA 1
ATOM 814 C C . VAL A 1 101 ? 18.203 43.031 16.547 1 96.56 101 VAL A C 1
ATOM 816 O O . VAL A 1 101 ? 17.625 44.125 16.625 1 96.56 101 VAL A O 1
ATOM 819 N N . LYS A 1 102 ? 19.078 42.719 15.617 1 96.69 102 LYS A N 1
ATOM 820 C CA . LYS A 1 102 ? 19.5 43.719 14.641 1 96.69 102 LYS A CA 1
ATOM 821 C C . LYS A 1 102 ? 18.375 44.062 13.68 1 96.69 102 LYS A C 1
ATOM 823 O O . LYS A 1 102 ? 18.422 45.094 13 1 96.69 102 LYS A O 1
ATOM 828 N N . ILE A 1 103 ? 17.406 43.25 13.641 1 97 103 ILE A N 1
ATOM 829 C CA . ILE A 1 103 ? 16.25 43.5 12.766 1 97 103 ILE A CA 1
ATOM 830 C C . ILE A 1 103 ? 15.156 44.219 13.531 1 97 103 ILE A C 1
ATOM 832 O O . ILE A 1 103 ? 14.5 45.125 12.992 1 97 103 ILE A O 1
ATOM 836 N N . VAL A 1 104 ? 14.992 43.938 14.766 1 97.31 104 VAL A N 1
ATOM 837 C CA . VAL A 1 104 ? 13.898 44.406 15.602 1 97.31 104 VAL A CA 1
ATOM 838 C C . VAL A 1 104 ? 14.156 45.875 15.984 1 97.31 104 VAL A C 1
ATOM 840 O O . VAL A 1 104 ? 13.242 46.688 15.922 1 97.31 104 VAL A O 1
ATOM 843 N N . GLU A 1 105 ? 15.344 46.219 16.328 1 97.06 105 GLU A N 1
ATOM 844 C CA . GLU A 1 105 ? 15.672 47.531 16.875 1 97.06 105 GLU A CA 1
ATOM 845 C C . GLU A 1 105 ? 15.398 48.625 15.852 1 97.06 105 GLU A C 1
ATOM 847 O O . GLU A 1 105 ? 14.719 49.594 16.156 1 97.06 105 GLU A O 1
ATOM 852 N N . PRO A 1 106 ? 15.891 48.438 14.648 1 97.44 106 PRO A N 1
ATOM 853 C CA . PRO A 1 106 ? 15.57 49.438 13.641 1 97.44 106 PRO A CA 1
ATOM 854 C C . PRO A 1 106 ? 14.07 49.594 13.391 1 97.44 106 PRO A C 1
ATOM 856 O O . PRO A 1 106 ? 13.578 50.688 13.094 1 97.44 106 PRO A O 1
ATOM 859 N N . LEU A 1 107 ? 13.297 48.531 13.492 1 97.81 107 LEU A N 1
ATOM 860 C CA . LEU A 1 107 ? 11.852 48.594 13.297 1 97.81 107 LEU A CA 1
ATOM 861 C C . LEU A 1 107 ? 11.18 49.375 14.422 1 97.81 107 LEU A C 1
ATOM 863 O O . LEU A 1 107 ? 10.258 50.156 14.172 1 97.81 107 LEU A O 1
ATOM 867 N N . MET A 1 108 ? 11.609 49.188 15.641 1 97.75 108 MET A N 1
ATOM 868 C CA . MET A 1 108 ? 11.07 49.938 16.781 1 97.75 108 MET A CA 1
ATOM 869 C C . MET A 1 108 ? 11.328 51.438 16.656 1 97.75 108 MET A C 1
ATOM 871 O O . MET A 1 108 ? 10.492 52.25 17.047 1 97.75 108 MET A O 1
ATOM 875 N N . GLU A 1 109 ? 12.469 51.719 16.078 1 97.75 109 GLU A N 1
ATOM 876 C CA . GLU A 1 109 ? 12.812 53.125 15.852 1 97.75 109 GLU A CA 1
ATOM 877 C C . GLU A 1 109 ? 11.961 53.75 14.742 1 97.75 109 GLU A C 1
ATOM 879 O O . GLU A 1 109 ? 11.555 54.906 14.836 1 97.75 109 GLU A O 1
ATOM 884 N N . ARG A 1 110 ? 11.734 53 13.742 1 97.69 110 ARG A N 1
ATOM 885 C CA . ARG A 1 110 ? 10.992 53.438 12.57 1 97.69 110 ARG A CA 1
ATOM 886 C C . ARG A 1 110 ? 9.516 53.656 12.914 1 97.69 110 ARG A C 1
ATOM 888 O O . ARG A 1 110 ? 8.859 54.531 12.336 1 97.69 110 ARG A O 1
ATOM 895 N N . TYR A 1 111 ? 9.023 52.875 13.836 1 97.62 111 TYR A N 1
ATOM 896 C CA . TYR A 1 111 ? 7.617 52.969 14.227 1 97.62 111 TYR A CA 1
ATOM 897 C C . TYR A 1 111 ? 7.477 53.281 15.703 1 97.62 111 TYR A C 1
ATOM 899 O O . TYR A 1 111 ? 6.91 52.5 16.469 1 97.62 111 TYR A O 1
ATOM 907 N N . PRO A 1 112 ? 7.816 54.469 16.109 1 95.69 112 PRO A N 1
ATOM 908 C CA . PRO A 1 112 ? 7.848 54.844 17.531 1 95.69 112 PRO A CA 1
ATOM 909 C C . PRO A 1 112 ? 6.453 54.938 18.156 1 95.69 112 PRO A C 1
ATOM 911 O O . PRO A 1 112 ? 6.309 54.875 19.375 1 95.69 112 PRO A O 1
ATOM 914 N N . HIS A 1 113 ? 5.422 55.031 17.344 1 95.38 113 HIS A N 1
ATOM 915 C CA . HIS A 1 113 ? 4.059 55.156 17.844 1 95.38 113 HIS A CA 1
ATOM 916 C C . HIS A 1 113 ? 3.529 53.812 18.328 1 95.38 113 HIS A C 1
ATOM 918 O O . HIS A 1 113 ? 2.531 53.75 19.047 1 95.38 113 HIS A O 1
ATOM 924 N N . VAL A 1 114 ? 4.219 52.719 17.922 1 96.94 114 VAL A N 1
ATOM 925 C CA . VAL A 1 114 ? 3.818 51.375 18.344 1 96.94 114 VAL A CA 1
ATOM 926 C C . VAL A 1 114 ? 4.484 51.031 19.688 1 96.94 114 VAL A C 1
ATOM 928 O O . VAL A 1 114 ? 5.695 51.219 19.844 1 96.94 114 VAL A O 1
ATOM 931 N N . ASP A 1 115 ? 3.699 50.625 20.688 1 98.12 115 ASP A N 1
ATOM 932 C CA . ASP A 1 115 ? 4.219 50.188 21.984 1 98.12 115 ASP A CA 1
ATOM 933 C C . ASP A 1 115 ? 4.918 48.844 21.859 1 98.12 115 ASP A C 1
ATOM 935 O O . ASP A 1 115 ? 4.309 47.812 22.094 1 98.12 115 ASP A O 1
ATOM 939 N N . ALA A 1 116 ? 6.199 48.844 21.484 1 98.38 116 ALA A N 1
ATOM 940 C CA . ALA A 1 116 ? 6.98 47.656 21.266 1 98.38 116 ALA A CA 1
ATOM 941 C C . ALA A 1 116 ? 8.141 47.562 22.266 1 98.38 116 ALA A C 1
ATOM 943 O O . ALA A 1 116 ? 8.797 48.562 22.547 1 98.38 116 ALA A O 1
ATOM 944 N N . ARG A 1 117 ? 8.289 46.375 22.828 1 98.06 117 ARG A N 1
ATOM 945 C CA . ARG A 1 117 ? 9.391 46.125 23.766 1 98.06 117 ARG A CA 1
ATOM 946 C C . ARG A 1 117 ? 10.117 44.844 23.406 1 98.06 117 ARG A C 1
ATOM 948 O O . ARG A 1 117 ? 9.508 43.906 22.875 1 98.06 117 ARG A O 1
ATOM 955 N N . LEU A 1 118 ? 11.391 44.906 23.656 1 97 118 LEU A N 1
ATOM 956 C CA . LEU A 1 118 ? 12.25 43.75 23.422 1 97 118 LEU A CA 1
ATOM 957 C C . LEU A 1 118 ? 12.633 43.062 24.734 1 97 118 LEU A C 1
ATOM 959 O O . LEU A 1 118 ? 13.039 43.719 25.688 1 97 118 LEU A O 1
ATOM 963 N N . PHE A 1 119 ? 12.391 41.75 24.781 1 95.69 119 PHE A N 1
ATOM 964 C CA . PHE A 1 119 ? 12.703 40.969 25.969 1 95.69 119 PHE A CA 1
ATOM 965 C C . PHE A 1 119 ? 13.719 39.875 25.656 1 95.69 119 PHE A C 1
ATOM 967 O O . PHE A 1 119 ? 13.766 39.375 24.531 1 95.69 119 PHE A O 1
ATOM 974 N N . LEU A 1 120 ? 14.477 39.531 26.656 1 91.69 120 LEU A N 1
ATOM 975 C CA . LEU A 1 120 ? 15.383 38.375 26.594 1 91.69 120 LEU A CA 1
ATOM 976 C C . LEU A 1 120 ? 14.789 37.188 27.312 1 91.69 120 LEU A C 1
ATOM 978 O O . LEU A 1 120 ? 14.625 37.188 28.531 1 91.69 120 LEU A O 1
ATOM 982 N N . GLY A 1 121 ? 14.43 36.156 26.641 1 83.56 121 GLY A N 1
ATOM 983 C CA . GLY A 1 121 ? 13.719 35.031 27.234 1 83.56 121 GLY A CA 1
ATOM 984 C C . GLY A 1 121 ? 14.516 33.75 27.25 1 83.56 121 GLY A C 1
ATOM 985 O O . GLY A 1 121 ? 14.312 32.875 28.094 1 83.56 121 GLY A O 1
ATOM 986 N N . GLY A 1 122 ? 15.422 33.469 26.25 1 70.88 122 GLY A N 1
ATOM 987 C CA . GLY A 1 122 ? 16.094 32.219 25.969 1 70.88 122 GLY A CA 1
ATOM 988 C C . GLY A 1 122 ? 16.703 31.594 27.203 1 70.88 122 GLY A C 1
ATOM 989 O O . GLY A 1 122 ? 16.031 31.406 28.219 1 70.88 122 GLY A O 1
ATOM 990 N N . ASN A 1 123 ? 17.953 31.484 27.406 1 63.09 123 ASN A N 1
ATOM 991 C CA . ASN A 1 123 ? 18.812 30.703 28.297 1 63.09 123 ASN A CA 1
ATOM 992 C C . ASN A 1 123 ? 18.609 31.094 29.75 1 63.09 123 ASN A C 1
ATOM 994 O O . ASN A 1 123 ? 19.016 30.359 30.656 1 63.09 123 ASN A O 1
ATOM 998 N N . ASN A 1 124 ? 17.938 32.062 29.906 1 60.12 124 ASN A N 1
ATOM 999 C CA . ASN A 1 124 ? 18 32.562 31.266 1 60.12 124 ASN A CA 1
ATOM 1000 C C . ASN A 1 124 ? 16.812 32.094 32.094 1 60.12 124 ASN A C 1
ATOM 1002 O O . ASN A 1 124 ? 16.875 32.062 33.312 1 60.12 124 ASN A O 1
ATOM 1006 N N . MET A 1 125 ? 15.719 31.672 31.5 1 66.12 125 MET A N 1
ATOM 1007 C CA . MET A 1 125 ? 14.531 31.281 32.25 1 66.12 125 MET A CA 1
ATOM 1008 C C . MET A 1 125 ? 13.922 30 31.703 1 66.12 125 MET A C 1
ATOM 1010 O O . MET A 1 125 ? 13.125 30.047 30.766 1 66.12 125 MET A O 1
ATOM 1014 N N . LYS A 1 126 ? 14.398 28.828 32.281 1 80.56 126 LYS A N 1
ATOM 1015 C CA . LYS A 1 126 ? 13.883 27.562 31.766 1 80.56 126 LYS A CA 1
ATOM 1016 C C . LYS A 1 126 ? 12.734 27.047 32.625 1 80.56 126 LYS A C 1
ATOM 1018 O O . LYS A 1 126 ? 12.945 26.688 33.781 1 80.56 126 LYS A O 1
ATOM 1023 N N . ILE A 1 127 ? 11.562 27.188 32.125 1 82.69 127 ILE A N 1
ATOM 1024 C CA . ILE A 1 127 ? 10.367 26.766 32.844 1 82.69 127 ILE A CA 1
ATOM 1025 C C . ILE A 1 127 ? 9.953 25.375 32.375 1 82.69 127 ILE A C 1
ATOM 1027 O O . ILE A 1 127 ? 9.125 24.719 33.031 1 82.69 127 ILE A O 1
ATOM 1031 N N . GLY A 1 128 ? 10.516 24.891 31.344 1 82.75 128 GLY A N 1
ATOM 1032 C CA . GLY A 1 128 ? 10.18 23.578 30.828 1 82.75 128 GLY A CA 1
ATOM 1033 C C . GLY A 1 128 ? 10.961 23.219 29.578 1 82.75 128 GLY A C 1
ATOM 1034 O O . GLY A 1 128 ? 11.945 23.875 29.234 1 82.75 128 GLY A O 1
ATOM 1035 N N . GLY A 1 129 ? 10.547 22.188 29 1 81.25 129 GLY A N 1
ATOM 1036 C CA . GLY A 1 129 ? 11.273 21.672 27.859 1 81.25 129 GLY A CA 1
ATOM 1037 C C . GLY A 1 129 ? 10.953 22.406 26.562 1 81.25 129 GLY A C 1
ATOM 1038 O O . GLY A 1 129 ? 11.695 22.312 25.578 1 81.25 129 GLY A O 1
ATOM 1039 N N . ASN A 1 130 ? 9.953 23.172 26.5 1 88.31 130 ASN A N 1
ATOM 1040 C CA . ASN A 1 130 ? 9.531 23.859 25.281 1 88.31 130 ASN A CA 1
ATOM 1041 C C . ASN A 1 130 ? 10.281 25.188 25.094 1 88.31 130 ASN A C 1
ATOM 1043 O O . ASN A 1 130 ? 10.039 26.156 25.812 1 88.31 130 ASN A O 1
ATOM 1047 N N . PRO A 1 131 ? 11.141 25.219 24.141 1 87.81 131 PRO A N 1
ATOM 1048 C CA . PRO A 1 131 ? 11.969 26.406 23.969 1 87.81 131 PRO A CA 1
ATOM 1049 C C . PRO A 1 131 ? 11.156 27.641 23.594 1 87.81 131 PRO A C 1
ATOM 1051 O O . PRO A 1 131 ? 11.523 28.766 23.984 1 87.81 131 PRO A O 1
ATOM 1054 N N . LYS A 1 132 ? 10.133 27.484 22.859 1 90.12 132 LYS A N 1
ATOM 1055 C CA . LYS A 1 132 ? 9.273 28.609 22.469 1 90.12 132 LYS A CA 1
ATOM 1056 C C . LYS A 1 132 ? 8.688 29.297 23.703 1 90.12 132 LYS A C 1
ATOM 1058 O O . LYS A 1 132 ? 8.711 30.516 23.812 1 90.12 132 LYS A O 1
ATOM 1063 N N . LEU A 1 133 ? 8.18 28.516 24.656 1 92.06 133 LEU A N 1
ATOM 1064 C CA . LEU A 1 133 ? 7.539 29.078 25.844 1 92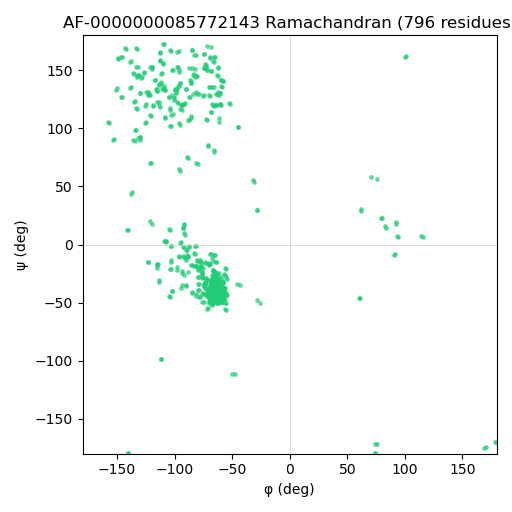.06 133 LEU A CA 1
ATOM 1065 C C . LEU A 1 133 ? 8.578 29.672 26.797 1 92.06 133 LEU A C 1
ATOM 1067 O O . LEU A 1 133 ? 8.312 30.656 27.469 1 92.06 133 LEU A O 1
ATOM 1071 N N . ASN A 1 134 ? 9.734 29 26.766 1 91.12 134 ASN A N 1
ATOM 1072 C CA . ASN A 1 134 ? 10.828 29.609 27.516 1 91.12 134 ASN A CA 1
ATOM 1073 C C . ASN A 1 134 ? 11.172 31 26.984 1 91.12 134 ASN A C 1
ATOM 1075 O O . ASN A 1 134 ? 11.406 31.938 27.766 1 91.12 134 ASN A O 1
ATOM 1079 N N . ASN A 1 135 ? 11.148 31.094 25.75 1 92.31 135 ASN A N 1
ATOM 1080 C CA . ASN A 1 135 ? 11.461 32.344 25.078 1 92.31 135 ASN A CA 1
ATOM 1081 C C . ASN A 1 135 ? 10.383 33.406 25.328 1 92.31 135 ASN A C 1
ATOM 1083 O O . ASN A 1 135 ? 10.68 34.594 25.453 1 92.31 135 ASN A O 1
ATOM 1087 N N . LEU A 1 136 ? 9.164 33.031 25.531 1 95.44 136 LEU A N 1
ATOM 1088 C CA . LEU A 1 136 ? 8.016 33.906 25.594 1 95.44 136 LEU A CA 1
ATOM 1089 C C . LEU A 1 136 ? 7.758 34.375 27.016 1 95.44 136 LEU A C 1
ATOM 1091 O O . LEU A 1 136 ? 7.012 35.344 27.25 1 95.44 136 LEU A O 1
ATOM 1095 N N . LEU A 1 137 ? 8.367 33.781 27.984 1 94.62 137 LEU A N 1
ATOM 1096 C CA . LEU A 1 137 ? 7.996 33.938 29.391 1 94.62 137 LEU A CA 1
ATOM 1097 C C . LEU A 1 137 ? 8.109 35.406 29.828 1 94.62 137 LEU A C 1
ATOM 1099 O O . LEU A 1 137 ? 7.18 35.969 30.406 1 94.62 137 LEU A O 1
ATOM 1103 N N . PRO A 1 138 ? 9.234 36.094 29.562 1 95.12 138 PRO A N 1
ATOM 1104 C CA . PRO A 1 138 ? 9.328 37.469 30.016 1 95.12 138 PRO A CA 1
ATOM 1105 C C . PRO A 1 138 ? 8.273 38.375 29.359 1 95.12 138 PRO A C 1
ATOM 1107 O O . PRO A 1 138 ? 7.734 39.281 30.016 1 95.12 138 PRO A O 1
ATOM 1110 N N . GLY A 1 139 ? 8.008 38.188 28.094 1 96.44 139 GLY A N 1
ATOM 1111 C CA . GLY A 1 139 ? 6.953 38.938 27.438 1 96.44 139 GLY A CA 1
ATOM 1112 C C . GLY A 1 139 ? 5.574 38.656 28 1 96.44 139 GLY A C 1
ATOM 1113 O O . GLY A 1 139 ? 4.77 39.562 28.156 1 96.44 139 GLY A O 1
ATOM 1114 N N . TYR A 1 140 ? 5.348 37.406 28.297 1 97.06 140 TYR A N 1
ATOM 1115 C CA . TYR A 1 140 ? 4.07 37 28.859 1 97.06 140 TYR A CA 1
ATOM 1116 C C . TYR A 1 140 ? 3.852 37.656 30.219 1 97.06 140 TYR A C 1
ATOM 1118 O O . TYR A 1 140 ? 2.752 38.125 30.516 1 97.06 140 TYR A O 1
ATOM 1126 N N . GLN A 1 141 ? 4.887 37.688 31.047 1 95.25 141 GLN A N 1
ATOM 1127 C CA . GLN A 1 141 ? 4.812 38.281 32.375 1 95.25 141 GLN A CA 1
ATOM 1128 C C . GLN A 1 141 ? 4.609 39.812 32.281 1 95.25 141 GLN A C 1
ATOM 1130 O O . GLN A 1 141 ? 3.951 40.375 33.156 1 95.25 141 GLN A O 1
ATOM 1135 N N . ALA A 1 142 ? 5.098 40.344 31.234 1 97.38 142 ALA A N 1
ATOM 1136 C CA . ALA A 1 142 ? 5.031 41.812 31.078 1 97.38 142 ALA A CA 1
ATOM 1137 C C . ALA A 1 142 ? 3.734 42.219 30.391 1 97.38 142 ALA A C 1
ATOM 1139 O O . ALA A 1 142 ? 3.398 43.406 30.344 1 97.38 142 ALA A O 1
ATOM 1140 N N . ALA A 1 143 ? 2.971 41.281 29.891 1 98.19 143 ALA A N 1
ATOM 1141 C CA . ALA A 1 143 ? 1.765 41.594 29.125 1 98.19 143 ALA A CA 1
ATOM 1142 C C . ALA A 1 143 ? 0.75 42.344 29.984 1 98.19 143 ALA A C 1
ATOM 1144 O O . ALA A 1 143 ? 0.376 41.875 31.062 1 98.19 143 ALA A O 1
ATOM 1145 N N . LYS A 1 144 ? 0.233 43.375 29.547 1 97.5 144 LYS A N 1
ATOM 1146 C CA . LYS A 1 144 ? -0.601 44.188 30.391 1 97.5 144 LYS A CA 1
ATOM 1147 C C . LYS A 1 144 ? -2.08 44 30.078 1 97.5 144 LYS A C 1
ATOM 1149 O O . LYS A 1 144 ? -2.945 44.438 30.859 1 97.5 144 LYS A O 1
ATOM 1154 N N . TYR A 1 145 ? -2.365 43.375 28.953 1 98.19 145 TYR A N 1
ATOM 1155 C CA . TYR A 1 145 ? -3.766 43.25 28.562 1 98.19 145 TYR A CA 1
ATOM 1156 C C . TYR A 1 145 ? -4.281 41.844 28.828 1 98.19 145 TYR A C 1
ATOM 1158 O O . TYR A 1 145 ? -3.492 40.906 29.016 1 98.19 145 TYR A O 1
ATOM 1166 N N . ASP A 1 146 ? -5.625 41.688 28.766 1 97.12 146 ASP A N 1
ATOM 1167 C CA . ASP A 1 146 ? -6.289 40.438 29.109 1 97.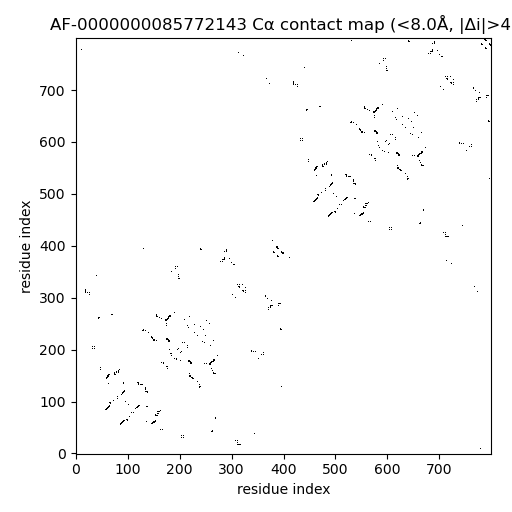12 146 ASP A CA 1
ATOM 1168 C C . ASP A 1 146 ? -6.285 39.469 27.922 1 97.12 146 ASP A C 1
ATOM 1170 O O . ASP A 1 146 ? -6.531 38.281 28.094 1 97.12 146 ASP A O 1
ATOM 1174 N N . PHE A 1 147 ? -6.074 39.969 26.766 1 98.25 147 PHE A N 1
ATOM 1175 C CA . PHE A 1 147 ? -5.973 39.156 25.562 1 98.25 147 PHE A CA 1
ATOM 1176 C C . PHE A 1 147 ? -4.535 39.094 25.062 1 98.25 147 PHE A C 1
ATOM 1178 O O . PHE A 1 147 ? -3.852 40.125 25 1 98.25 147 PHE A O 1
ATOM 1185 N N . VAL A 1 148 ? -4.125 37.875 24.766 1 98.44 148 VAL A N 1
ATOM 1186 C CA . VAL A 1 148 ? -2.76 37.688 24.297 1 98.44 148 VAL A CA 1
ATOM 1187 C C . VAL A 1 148 ? -2.777 37 22.938 1 98.44 148 VAL A C 1
ATOM 1189 O O . VAL A 1 148 ? -3.475 36 22.75 1 98.44 148 VAL A O 1
ATOM 1192 N N . LEU A 1 149 ? -2.061 37.531 21.984 1 98.56 149 LEU A N 1
ATOM 1193 C CA . LEU A 1 149 ? -1.826 36.875 20.703 1 98.56 149 LEU A CA 1
ATOM 1194 C C . LEU A 1 149 ? -0.417 36.312 20.641 1 98.56 149 LEU A C 1
ATOM 1196 O O . LEU A 1 149 ? 0.566 37.031 20.766 1 98.56 149 LEU A O 1
ATOM 1200 N N . ILE A 1 150 ? -0.336 35.031 20.547 1 98.12 150 ILE A N 1
ATOM 1201 C CA . ILE A 1 150 ? 0.949 34.406 20.281 1 98.12 150 ILE A CA 1
ATOM 1202 C C . ILE A 1 150 ? 1.134 34.188 18.781 1 98.12 150 ILE A C 1
ATOM 1204 O O . ILE A 1 150 ? 0.332 33.531 18.141 1 98.12 150 ILE A O 1
ATOM 1208 N N . SER A 1 151 ? 2.162 34.781 18.219 1 98.06 151 SER A N 1
ATOM 1209 C CA . SER A 1 151 ? 2.398 34.688 16.781 1 98.06 151 SER A CA 1
ATOM 1210 C C . SER A 1 151 ? 3.859 34.375 16.469 1 98.06 151 SER A C 1
ATOM 1212 O O . SER A 1 151 ? 4.758 35.125 16.844 1 98.06 151 SER A O 1
ATOM 1214 N N . ASP A 1 152 ? 4.094 33.312 15.758 1 96.12 152 ASP A N 1
ATOM 1215 C CA . ASP A 1 152 ? 5.441 32.875 15.422 1 96.12 152 ASP A CA 1
ATOM 1216 C C . ASP A 1 152 ? 6.152 33.875 14.516 1 96.12 152 ASP A C 1
ATOM 1218 O O . ASP A 1 152 ? 5.504 34.688 13.844 1 96.12 152 ASP A O 1
ATOM 1222 N N . SER A 1 153 ? 7.473 33.75 14.484 1 95.31 153 SER A N 1
ATOM 1223 C CA . SER A 1 153 ? 8.32 34.719 13.773 1 95.31 153 SER A CA 1
ATOM 1224 C C . SER A 1 153 ? 8.062 34.656 12.273 1 95.31 153 SER A C 1
ATOM 1226 O O . SER A 1 153 ? 8.242 35.656 11.57 1 95.31 153 SER A O 1
ATOM 1228 N N . GLY A 1 154 ? 7.559 33.531 11.82 1 95.38 154 GLY A N 1
ATOM 1229 C CA . GLY A 1 154 ? 7.402 33.375 10.391 1 95.38 154 GLY A CA 1
ATOM 1230 C C . GLY A 1 154 ? 6.047 33.812 9.875 1 95.38 154 GLY A C 1
ATOM 1231 O O . GLY A 1 154 ? 5.75 33.688 8.688 1 95.38 154 GLY A O 1
ATOM 1232 N N . ILE A 1 155 ? 5.254 34.438 10.672 1 97.5 155 ILE A N 1
ATOM 1233 C CA . ILE A 1 155 ? 3.881 34.781 10.312 1 97.5 155 ILE A CA 1
ATOM 1234 C C . ILE A 1 155 ? 3.814 36.25 9.852 1 97.5 155 ILE A C 1
ATOM 1236 O O . ILE A 1 155 ? 4.359 37.125 10.508 1 97.5 155 ILE A O 1
ATOM 1240 N N . ARG A 1 156 ? 3.193 36.406 8.727 1 96.5 156 ARG A N 1
ATOM 1241 C CA . ARG A 1 156 ? 2.82 37.719 8.227 1 96.5 156 ARG A CA 1
ATOM 1242 C C . ARG A 1 156 ? 1.377 38.062 8.586 1 96.5 156 ARG A C 1
ATOM 1244 O O . ARG A 1 156 ? 0.496 37.188 8.508 1 96.5 156 ARG A O 1
ATOM 1251 N N . SER A 1 157 ? 1.163 39.281 9.031 1 95.19 157 SER A N 1
ATOM 1252 C CA . SER A 1 157 ? -0.188 39.656 9.422 1 95.19 157 SER A CA 1
ATOM 1253 C C . SER A 1 157 ? -0.772 40.688 8.469 1 95.19 157 SER A C 1
ATOM 1255 O O . SER A 1 157 ? -0.06 41.594 7.996 1 95.19 157 SER A O 1
ATOM 1257 N N . GLY A 1 158 ? -2.045 40.531 8.141 1 92.56 158 GLY A N 1
ATOM 1258 C CA . GLY A 1 158 ? -2.758 41.594 7.484 1 92.56 158 GLY A CA 1
ATOM 1259 C C . GLY A 1 158 ? -3.121 42.75 8.422 1 92.56 158 GLY A C 1
ATOM 1260 O O . GLY A 1 158 ? -3.146 42.562 9.641 1 92.56 158 GLY A O 1
ATOM 1261 N N . LYS A 1 159 ? -3.475 43.875 7.848 1 92 159 LYS A N 1
ATOM 1262 C CA . LYS A 1 159 ? -3.766 45.062 8.633 1 92 159 LYS A CA 1
ATOM 1263 C C . LYS A 1 159 ? -5 44.875 9.508 1 92 159 LYS A C 1
ATOM 1265 O O . LYS A 1 159 ? -5.07 45.406 10.625 1 92 159 LYS A O 1
ATOM 1270 N N . ASP A 1 160 ? -5.906 44.062 9.031 1 90.69 160 ASP A N 1
ATOM 1271 C CA . ASP A 1 160 ? -7.195 43.938 9.719 1 90.69 160 ASP A CA 1
ATOM 1272 C C . ASP A 1 160 ? -7.309 42.594 10.453 1 90.69 160 ASP A C 1
ATOM 1274 O O . ASP A 1 160 ? -8.344 42.312 11.055 1 90.69 160 ASP A O 1
ATOM 1278 N N . ASP A 1 161 ? -6.242 41.781 10.414 1 93.5 161 ASP A N 1
ATOM 1279 C CA . ASP A 1 161 ? -6.32 40.438 10.945 1 93.5 161 ASP A CA 1
ATOM 1280 C C . ASP A 1 161 ? -6.656 40.438 12.438 1 93.5 161 ASP A C 1
ATOM 1282 O O . ASP A 1 161 ? -7.512 39.688 12.891 1 93.5 161 ASP A O 1
ATOM 1286 N N . LEU A 1 162 ? -5.98 41.344 13.172 1 94.88 162 LEU A N 1
ATOM 1287 C CA . LEU A 1 162 ? -6.172 41.375 14.617 1 94.88 162 LEU A CA 1
ATOM 1288 C C . LEU A 1 162 ? -7.59 41.844 14.961 1 94.88 162 LEU A C 1
ATOM 1290 O O . LEU A 1 162 ? -8.203 41.312 15.891 1 94.88 162 LEU A O 1
ATOM 1294 N N . THR A 1 163 ? -8.078 42.781 14.25 1 93.31 163 THR A N 1
ATOM 1295 C CA . THR A 1 163 ? -9.445 43.25 14.445 1 93.31 163 THR A CA 1
ATOM 1296 C C . THR A 1 163 ? -10.445 42.156 14.18 1 93.31 163 THR A C 1
ATOM 1298 O O . THR A 1 163 ? -11.422 41.969 14.922 1 93.31 163 THR A O 1
ATOM 1301 N N . GLU A 1 164 ? -10.195 41.438 13.156 1 93.81 164 GLU A N 1
ATOM 1302 C CA . GLU A 1 164 ? -11.086 40.344 12.82 1 93.81 164 GLU A CA 1
ATOM 1303 C C . GLU A 1 164 ? -11.047 39.25 13.883 1 93.81 164 GLU A C 1
ATOM 1305 O O . GLU A 1 164 ? -12.086 38.719 14.289 1 93.81 164 GLU A O 1
ATOM 1310 N N . MET A 1 165 ? -9.898 38.875 14.352 1 95.38 165 MET A N 1
ATOM 1311 C CA . MET A 1 165 ? -9.781 37.875 15.406 1 95.38 165 MET A CA 1
ATOM 1312 C C . MET A 1 165 ? -10.539 38.312 16.656 1 95.38 165 MET A C 1
ATOM 1314 O O . MET A 1 165 ? -11.273 37.5 17.25 1 95.38 165 MET A O 1
ATOM 1318 N N . MET A 1 166 ? -10.398 39.594 17 1 94.88 166 MET A N 1
ATOM 1319 C CA . MET A 1 166 ? -11.062 40.094 18.203 1 94.88 166 MET A CA 1
ATOM 1320 C C . MET A 1 166 ? -12.578 40.094 18.016 1 94.88 166 MET A C 1
ATOM 1322 O O . MET A 1 166 ? -13.32 39.906 18.969 1 94.88 166 MET A O 1
ATOM 1326 N N . SER A 1 167 ? -13 40.312 16.797 1 92.44 167 SER A N 1
ATOM 1327 C CA . SER A 1 167 ? -14.438 40.312 16.531 1 92.44 167 SER A CA 1
ATOM 1328 C C . SER A 1 167 ? -15.031 38.938 16.734 1 92.44 167 SER A C 1
ATOM 1330 O O . SER A 1 167 ? -16.219 38.781 17.031 1 92.44 167 SER A O 1
ATOM 1332 N N . LYS A 1 168 ? -14.234 37.906 16.656 1 93.75 168 LYS A N 1
ATOM 1333 C CA . LYS A 1 168 ? -14.695 36.531 16.844 1 93.75 168 LYS A CA 1
ATOM 1334 C C . LYS A 1 168 ? -14.633 36.125 18.312 1 93.75 168 LYS A C 1
ATOM 1336 O O . LYS A 1 168 ? -15.219 35.125 18.703 1 93.75 168 LYS A O 1
ATOM 1341 N N . MET A 1 169 ? -13.992 36.969 19.094 1 95.62 169 MET A N 1
ATOM 1342 C CA . MET A 1 169 ? -13.836 36.656 20.516 1 95.62 169 MET A CA 1
ATOM 1343 C C . MET A 1 169 ? -15.102 37.031 21.281 1 95.62 169 MET A C 1
ATOM 1345 O O . MET A 1 169 ? -15.086 37.938 22.125 1 95.62 169 MET A O 1
ATOM 1349 N N . LYS A 1 170 ? -16.156 36.281 21.047 1 94.44 170 LYS A N 1
ATOM 1350 C CA . LYS A 1 170 ? -17.406 36.406 21.781 1 94.44 170 LYS A CA 1
ATOM 1351 C C . LYS A 1 170 ? -17.266 35.969 23.219 1 94.44 170 LYS A C 1
ATOM 1353 O O . LYS A 1 170 ? -16.234 35.375 23.594 1 94.44 170 LYS A O 1
ATOM 1358 N N . PRO A 1 171 ? -18.25 36.219 24.031 1 95.56 171 PRO A N 1
ATOM 1359 C CA . PRO A 1 171 ? -18.141 35.906 25.453 1 95.56 171 PRO A CA 1
ATOM 1360 C C . PRO A 1 171 ? -17.891 34.406 25.703 1 95.56 171 PRO A C 1
ATOM 1362 O O . PRO A 1 171 ? -17.25 34.031 26.688 1 95.56 171 PRO A O 1
ATOM 1365 N N . ASN A 1 172 ? -18.359 33.594 24.844 1 97.19 172 ASN A N 1
ATOM 1366 C CA . ASN A 1 172 ? -18.203 32.156 25.031 1 97.19 172 ASN A CA 1
ATOM 1367 C C . ASN A 1 172 ? -16.969 31.609 24.312 1 97.19 172 ASN A C 1
ATOM 1369 O O . ASN A 1 172 ? -16.734 30.406 24.297 1 97.19 172 ASN A O 1
ATOM 1373 N N . VAL A 1 173 ? -16.203 32.5 23.672 1 97.62 173 VAL A N 1
ATOM 1374 C CA . VAL A 1 173 ? -15.008 32.094 22.938 1 97.62 173 VAL A CA 1
ATOM 1375 C C . VAL A 1 173 ? -13.766 32.406 23.75 1 97.62 173 VAL A C 1
ATOM 1377 O O . VAL A 1 173 ? -13.594 33.5 24.266 1 97.62 173 VAL A O 1
ATOM 1380 N N . GLY A 1 174 ? -12.906 31.359 23.906 1 98.19 174 GLY A N 1
ATOM 1381 C CA . GLY A 1 174 ? -11.703 31.531 24.703 1 98.19 174 GLY A CA 1
ATOM 1382 C C . GLY A 1 174 ? -10.453 31.688 23.875 1 98.19 174 GLY A C 1
ATOM 1383 O O . GLY A 1 174 ? -9.445 32.219 24.359 1 98.19 174 GLY A O 1
ATOM 1384 N N . MET A 1 175 ? -10.562 31.219 22.641 1 98.25 175 MET A N 1
ATOM 1385 C CA . MET A 1 175 ? -9.398 31.25 21.75 1 98.25 175 MET A CA 1
ATOM 1386 C C . MET A 1 175 ? -9.82 31.375 20.297 1 98.25 175 MET A C 1
ATOM 1388 O O . MET A 1 175 ? -10.789 30.734 19.875 1 98.25 175 MET A O 1
ATOM 1392 N N . VAL A 1 176 ? -9.188 32.281 19.578 1 97.88 176 VAL A N 1
ATOM 1393 C CA . VAL A 1 176 ? -9.32 32.375 18.125 1 97.88 176 VAL A CA 1
ATOM 1394 C C . VAL A 1 176 ? -7.969 32.156 17.453 1 97.88 176 VAL A C 1
ATOM 1396 O O . VAL A 1 176 ? -6.977 32.812 17.781 1 97.88 176 VAL A O 1
ATOM 1399 N N . HIS A 1 177 ? -7.887 31.109 16.609 1 97.88 177 HIS A N 1
ATOM 1400 C CA . HIS A 1 177 ? -6.602 30.797 16 1 97.88 177 HIS A CA 1
ATOM 1401 C C . HIS A 1 177 ? -6.676 30.875 14.477 1 97.88 177 HIS A C 1
ATOM 1403 O O . HIS A 1 177 ? -7.758 30.766 13.898 1 97.88 177 HIS A O 1
ATOM 1409 N N . GLY A 1 178 ? -5.547 31.172 13.898 1 97.25 178 GLY A N 1
ATOM 1410 C CA . GLY A 1 178 ? -5.488 31.297 12.453 1 97.25 178 GLY A CA 1
ATOM 1411 C C . GLY A 1 178 ? -5.27 29.969 11.75 1 97.25 178 GLY A C 1
ATOM 1412 O O . GLY A 1 178 ? -4.492 29.141 12.219 1 97.25 178 GLY A O 1
ATOM 1413 N N . LEU A 1 179 ? -5.988 29.781 10.648 1 97.5 179 LEU A N 1
ATOM 1414 C CA . LEU A 1 179 ? -5.734 28.625 9.797 1 97.5 179 LEU A CA 1
ATOM 1415 C C . LEU A 1 179 ? -4.34 28.688 9.195 1 97.5 179 LEU A C 1
ATOM 1417 O O . LEU A 1 179 ? -4.004 29.656 8.5 1 97.5 179 LEU A O 1
ATOM 1421 N N . PRO A 1 180 ? -3.498 27.688 9.477 1 97.5 180 PRO A N 1
ATOM 1422 C CA . PRO A 1 180 ? -2.172 27.719 8.859 1 97.5 180 PRO A CA 1
ATOM 1423 C C . PRO A 1 180 ? -2.234 27.719 7.332 1 97.5 180 PRO A C 1
ATOM 1425 O O . PRO A 1 180 ? -2.875 26.859 6.738 1 97.5 180 PRO A O 1
ATOM 1428 N N . PHE A 1 181 ? -1.711 28.719 6.73 1 97.69 181 PHE A N 1
ATOM 1429 C CA . PHE A 1 181 ? -1.566 28.844 5.281 1 97.69 181 PHE A CA 1
ATOM 1430 C C . PHE A 1 181 ? -0.228 29.484 4.926 1 97.69 181 PHE A C 1
ATOM 1432 O O . PHE A 1 181 ? 0.665 29.578 5.77 1 97.69 181 PHE A O 1
ATOM 1439 N N . VAL A 1 182 ? 0.053 29.688 3.613 1 97.06 182 VAL A N 1
ATOM 1440 C CA . VAL A 1 182 ? 1.38 30.172 3.254 1 97.06 182 VAL A CA 1
ATOM 1441 C C . VAL A 1 182 ? 1.256 31.328 2.262 1 97.06 182 VAL A C 1
ATOM 1443 O O . VAL A 1 182 ? 0.339 31.344 1.438 1 97.06 182 VAL A O 1
ATOM 1446 N N . SER A 1 183 ? 2.164 32.25 2.436 1 95.75 183 SER A N 1
ATOM 1447 C CA . SER A 1 183 ? 2.273 33.312 1.461 1 95.75 183 SER A CA 1
ATOM 1448 C C . SER A 1 183 ? 2.807 32.812 0.126 1 95.75 183 SER A C 1
ATOM 1450 O O . SER A 1 183 ? 3.354 31.719 0.051 1 95.75 183 SER A O 1
ATOM 1452 N N . ASP A 1 184 ? 2.586 33.594 -0.97 1 94.81 184 ASP A N 1
ATOM 1453 C CA . ASP A 1 184 ? 3.152 33.25 -2.268 1 94.81 184 ASP A CA 1
ATOM 1454 C C . ASP A 1 184 ? 4.676 33.344 -2.25 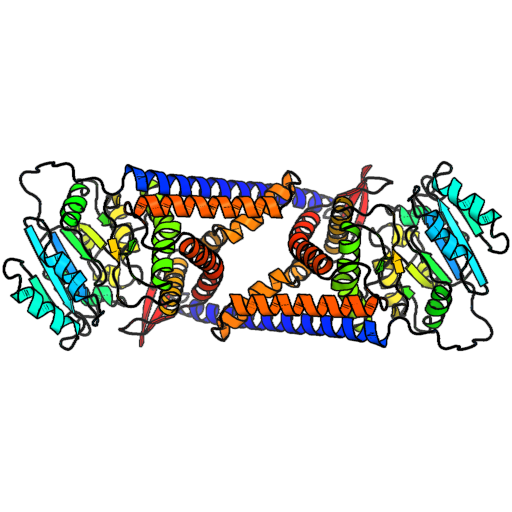1 94.81 184 ASP A C 1
ATOM 1456 O O . ASP A 1 184 ? 5.223 34.406 -1.87 1 94.81 184 ASP A O 1
ATOM 1460 N N . ARG A 1 185 ? 5.312 32.312 -2.506 1 94 185 ARG A N 1
ATOM 1461 C CA . ARG A 1 185 ? 6.766 32.25 -2.615 1 94 185 ARG A CA 1
ATOM 1462 C C . ARG A 1 185 ? 7.176 31.469 -3.869 1 94 185 ARG A C 1
ATOM 1464 O O . ARG A 1 185 ? 6.332 30.891 -4.547 1 94 185 ARG A O 1
ATOM 1471 N N . LYS A 1 186 ? 8.422 31.578 -4.137 1 91.81 186 LYS A N 1
ATOM 1472 C CA . LYS A 1 186 ? 8.891 30.984 -5.383 1 91.81 186 LYS A CA 1
ATOM 1473 C C . LYS A 1 186 ? 9.484 29.594 -5.148 1 91.81 186 LYS A C 1
ATOM 1475 O O . LYS A 1 186 ? 9.961 29.297 -4.051 1 91.81 186 LYS A O 1
ATOM 1480 N N . GLY A 1 187 ? 9.391 28.766 -6.273 1 94.69 187 GLY A N 1
ATOM 1481 C CA . GLY A 1 187 ? 10.047 27.453 -6.234 1 94.69 187 GLY A CA 1
ATOM 1482 C C . GLY A 1 187 ? 9.086 26.312 -5.949 1 94.69 187 GLY A C 1
ATOM 1483 O O . GLY A 1 187 ? 7.996 26.531 -5.418 1 94.69 187 GLY A O 1
ATOM 1484 N N . PHE A 1 188 ? 9.516 25.141 -6.277 1 96.31 188 PHE A N 1
ATOM 1485 C CA . PHE A 1 188 ? 8.68 23.953 -6.148 1 96.31 188 PHE A CA 1
ATOM 1486 C C . PHE A 1 188 ? 8.359 23.672 -4.688 1 96.31 188 PHE A C 1
ATOM 1488 O O . PHE A 1 188 ? 7.246 23.266 -4.355 1 96.31 188 PHE A O 1
ATOM 1495 N N . ALA A 1 189 ? 9.352 23.891 -3.838 1 97.25 189 ALA A N 1
ATOM 1496 C CA . ALA A 1 189 ? 9.117 23.656 -2.416 1 97.25 189 ALA A CA 1
ATOM 1497 C C . ALA A 1 189 ? 8.031 24.578 -1.877 1 97.25 189 ALA A C 1
ATOM 1499 O O . ALA A 1 189 ? 7.254 24.188 -1.001 1 97.25 189 ALA A O 1
ATOM 1500 N N . ALA A 1 190 ? 8.008 25.734 -2.338 1 97 190 ALA A N 1
ATOM 1501 C CA . ALA A 1 190 ? 6.969 26.688 -1.951 1 97 190 ALA A CA 1
ATOM 1502 C C . ALA A 1 190 ? 5.598 26.234 -2.449 1 97 190 ALA A C 1
ATOM 1504 O O . ALA A 1 190 ? 4.594 26.391 -1.753 1 97 190 ALA A O 1
ATOM 1505 N N . VAL A 1 191 ? 5.586 25.719 -3.686 1 97.94 191 VAL A N 1
ATOM 1506 C CA . VAL A 1 191 ? 4.348 25.172 -4.234 1 97.94 191 VAL A CA 1
ATOM 1507 C C . VAL A 1 191 ? 3.861 24.016 -3.367 1 97.94 191 VAL A C 1
ATOM 1509 O O . VAL A 1 191 ? 2.672 23.922 -3.053 1 97.94 191 VAL A O 1
ATOM 1512 N N . LEU A 1 192 ? 4.805 23.188 -2.998 1 98.19 192 LEU A N 1
ATOM 1513 C CA . LEU A 1 192 ? 4.484 22.047 -2.154 1 98.19 192 LEU A CA 1
ATOM 1514 C C . LEU A 1 192 ? 3.881 22.5 -0.829 1 98.19 192 LEU A C 1
ATOM 1516 O O . LEU A 1 192 ? 2.887 21.922 -0.369 1 98.19 192 LEU A O 1
ATOM 1520 N N . ASP A 1 193 ? 4.398 23.516 -0.261 1 97.88 193 ASP A N 1
ATOM 1521 C CA . ASP A 1 193 ? 3.842 24.094 0.964 1 97.88 193 ASP A CA 1
ATOM 1522 C C . ASP A 1 193 ? 2.393 24.531 0.76 1 97.88 193 ASP A C 1
ATOM 1524 O O . ASP A 1 193 ? 1.521 24.188 1.566 1 97.88 193 ASP A O 1
ATOM 1528 N N . LYS A 1 194 ? 2.236 25.219 -0.256 1 97.81 194 LYS A N 1
ATOM 1529 C CA . LYS A 1 194 ? 0.914 25.781 -0.516 1 97.81 194 LYS A CA 1
ATOM 1530 C C . LYS A 1 194 ? -0.113 24.672 -0.759 1 97.81 194 LYS A C 1
ATOM 1532 O O . LYS A 1 194 ? -1.251 24.766 -0.294 1 97.81 194 LYS A O 1
ATOM 1537 N N . VAL A 1 195 ? 0.289 23.656 -1.482 1 98.44 195 VAL A N 1
ATOM 1538 C CA . VAL A 1 195 ? -0.598 22.547 -1.783 1 98.44 195 VAL A CA 1
ATOM 1539 C C . VAL A 1 195 ? -0.939 21.797 -0.497 1 98.44 195 VAL A C 1
ATOM 1541 O O . VAL A 1 195 ? -2.086 21.391 -0.295 1 98.44 195 VAL A O 1
ATOM 1544 N N . TYR A 1 196 ? 0.025 21.594 0.317 1 98.31 196 TYR A N 1
ATOM 1545 C CA . TYR A 1 196 ? -0.19 20.906 1.577 1 98.31 196 TYR A CA 1
ATOM 1546 C C . TYR A 1 196 ? -1.064 21.719 2.518 1 98.31 196 TYR A C 1
ATOM 1548 O O . TYR A 1 196 ? -2.078 21.234 3.02 1 98.31 196 TYR A O 1
ATOM 1556 N N . PHE A 1 197 ? -0.748 23.016 2.738 1 98.19 197 PHE A N 1
ATOM 1557 C CA . PHE A 1 197 ? -1.431 23.859 3.713 1 98.19 197 PHE A CA 1
ATOM 1558 C C . PHE A 1 197 ? -2.785 24.297 3.184 1 98.19 197 PHE A C 1
ATOM 1560 O O . PHE A 1 197 ? -3.678 24.656 3.959 1 98.19 197 PHE A O 1
ATOM 1567 N N . GLY A 1 198 ? -2.916 24.297 1.912 1 98.12 198 GLY A N 1
ATOM 1568 C CA . GLY A 1 198 ? -4.195 24.641 1.321 1 98.12 198 GLY A CA 1
ATOM 1569 C C . GLY A 1 198 ? -5.09 23.453 1.064 1 98.12 198 GLY A C 1
ATOM 1570 O O . GLY A 1 198 ? -6.27 23.609 0.748 1 98.12 198 GLY A O 1
ATOM 1571 N N . GLY A 1 199 ? -4.551 22.312 1.196 1 97.56 199 GLY A N 1
ATOM 1572 C CA . GLY A 1 199 ? -5.281 21.078 0.925 1 97.56 199 GLY A CA 1
ATOM 1573 C C . GLY A 1 199 ? -5.551 20.25 2.172 1 97.56 199 GLY A C 1
ATOM 1574 O O . GLY A 1 199 ? -6.418 20.609 2.979 1 97.56 199 GLY A O 1
ATOM 1575 N N . ALA A 1 200 ? -4.719 19.266 2.371 1 97.38 200 ALA A N 1
ATOM 1576 C CA . ALA A 1 200 ? -4.934 18.297 3.441 1 97.38 200 ALA A CA 1
ATOM 1577 C C . ALA A 1 200 ? -4.922 18.984 4.809 1 97.38 200 ALA A C 1
ATOM 1579 O O . ALA A 1 200 ? -5.766 18.688 5.66 1 97.38 200 ALA A O 1
ATOM 1580 N N . HIS A 1 201 ? -3.996 19.812 5.02 1 97.69 201 HIS A N 1
ATOM 1581 C CA . HIS A 1 201 ? -3.838 20.453 6.32 1 97.69 201 HIS A CA 1
ATOM 1582 C C . HIS A 1 201 ? -5.016 21.359 6.629 1 97.69 201 HIS A C 1
ATOM 1584 O O . H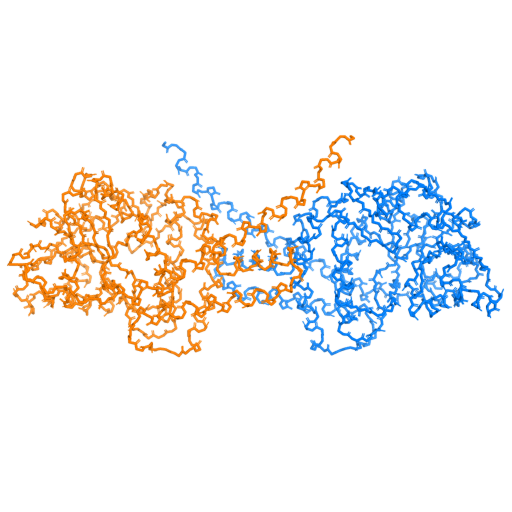IS A 1 201 ? -5.574 21.312 7.727 1 97.69 201 HIS A O 1
ATOM 1590 N N . ALA A 1 202 ? -5.379 22.188 5.738 1 98.12 202 ALA A N 1
ATOM 1591 C CA . ALA A 1 202 ? -6.496 23.109 5.93 1 98.12 202 ALA A CA 1
ATOM 1592 C C . ALA A 1 202 ? -7.801 22.344 6.148 1 98.12 202 ALA A C 1
ATOM 1594 O O . ALA A 1 202 ? -8.617 22.719 6.992 1 98.12 202 ALA A O 1
ATOM 1595 N N . ARG A 1 203 ? -7.977 21.328 5.363 1 98 203 ARG A N 1
ATOM 1596 C CA . ARG A 1 203 ? -9.188 20.531 5.473 1 98 203 ARG A CA 1
ATOM 1597 C C . ARG A 1 203 ? -9.359 19.984 6.891 1 98 203 ARG A C 1
ATOM 1599 O O . ARG A 1 203 ? -10.461 20.031 7.445 1 98 203 ARG A O 1
ATOM 1606 N N . MET A 1 204 ? -8.312 19.562 7.469 1 96.25 204 MET A N 1
ATOM 1607 C CA . MET A 1 204 ? -8.375 18.984 8.805 1 96.25 204 MET A CA 1
ATOM 1608 C C . MET A 1 204 ? -8.703 20.062 9.844 1 96.25 204 MET A C 1
ATOM 1610 O O . MET A 1 204 ? -9.578 19.859 10.688 1 96.25 204 MET A O 1
ATOM 1614 N N . TYR A 1 205 ? -8.008 21.156 9.789 1 97.12 205 TYR A N 1
ATOM 1615 C CA . TYR A 1 205 ? -8.234 22.219 10.758 1 97.12 205 TYR A CA 1
ATOM 1616 C C . TYR A 1 205 ? -9.656 22.75 10.656 1 97.12 205 TYR A C 1
ATOM 1618 O O . TYR A 1 205 ? -10.32 22.953 11.68 1 97.12 205 TYR A O 1
ATOM 1626 N N . ILE A 1 206 ? -10.094 22.953 9.477 1 97.94 206 ILE A N 1
ATOM 1627 C CA . ILE A 1 206 ? -11.438 23.484 9.266 1 97.94 206 ILE A CA 1
ATOM 1628 C C . ILE A 1 206 ? -12.477 22.484 9.773 1 97.94 206 ILE A C 1
ATOM 1630 O O . ILE A 1 206 ? -13.383 22.859 10.523 1 97.94 206 ILE A O 1
ATOM 1634 N N . THR A 1 207 ? -12.312 21.266 9.375 1 97.44 207 THR A N 1
ATOM 1635 C CA . THR A 1 207 ? -13.297 20.25 9.734 1 97.44 207 THR A CA 1
ATOM 1636 C C . THR A 1 207 ? -13.336 20.062 11.25 1 97.44 207 THR A C 1
ATOM 1638 O O . THR A 1 207 ? -14.414 19.938 11.836 1 97.44 207 THR A O 1
ATOM 1641 N N . MET A 1 208 ? -12.203 20 11.859 1 95.81 208 MET A N 1
ATOM 1642 C CA . MET A 1 208 ? -12.164 19.844 13.312 1 95.81 208 MET A CA 1
ATOM 1643 C C . MET A 1 208 ? -12.82 21.031 14.008 1 95.81 208 MET A C 1
ATOM 1645 O O . MET A 1 208 ? -13.531 20.859 15 1 95.81 208 MET A O 1
ATOM 1649 N N . ASN A 1 209 ? -12.555 22.188 13.492 1 95.75 209 ASN A N 1
ATOM 1650 C CA . ASN A 1 209 ? -13.188 23.375 14.031 1 95.75 209 ASN A CA 1
ATOM 1651 C C . ASN A 1 209 ? -14.711 23.312 13.906 1 95.75 209 ASN A C 1
ATOM 1653 O O . ASN A 1 209 ? -15.43 23.641 14.852 1 95.75 209 ASN A O 1
ATOM 1657 N N . VAL A 1 210 ? -15.172 22.906 12.766 1 96.12 210 VAL A N 1
ATOM 1658 C CA . VAL A 1 210 ? -16.609 22.844 12.5 1 96.12 210 VAL A CA 1
ATOM 1659 C C . VAL A 1 210 ? -17.25 21.797 13.398 1 96.12 210 VAL A C 1
ATOM 1661 O O . VAL A 1 210 ? -18.391 21.969 13.859 1 96.12 210 VAL A O 1
ATOM 1664 N N . TRP A 1 211 ? -16.531 20.766 13.695 1 94.19 211 TRP A N 1
ATOM 1665 C CA . TRP A 1 211 ? -17.094 19.672 14.492 1 94.19 211 TRP A CA 1
ATOM 1666 C C . TRP A 1 211 ? -16.859 19.922 15.977 1 94.19 211 TRP A C 1
ATOM 1668 O O . TRP A 1 211 ? -17.297 19.141 16.828 1 94.19 211 TRP A O 1
ATOM 1678 N N . GLY A 1 212 ? -16.188 20.906 16.312 1 92.5 212 GLY A N 1
ATOM 1679 C CA . GLY A 1 212 ? -15.969 21.266 17.703 1 92.5 212 GLY A CA 1
ATOM 1680 C C . GLY A 1 212 ? -14.891 20.438 18.375 1 92.5 212 GLY A C 1
ATOM 1681 O O . GLY A 1 212 ? -14.914 20.234 19.594 1 92.5 212 GLY A O 1
ATOM 1682 N N . ILE A 1 213 ? -14.023 19.891 17.578 1 93 213 ILE A N 1
ATOM 1683 C CA . ILE A 1 213 ? -12.906 19.109 18.094 1 93 213 ILE A CA 1
ATOM 1684 C C . ILE A 1 213 ? -11.664 20 18.203 1 93 213 ILE A C 1
ATOM 1686 O O . ILE A 1 213 ? -11.406 20.812 17.328 1 93 213 ILE A O 1
ATOM 1690 N N . ILE A 1 214 ? -10.953 19.828 19.281 1 93.12 214 ILE A N 1
ATOM 1691 C CA . ILE A 1 214 ? -9.812 20.688 19.562 1 93.12 214 ILE A CA 1
ATOM 1692 C C . ILE A 1 214 ? -8.695 20.406 18.547 1 93.12 214 ILE A C 1
ATOM 1694 O O . ILE A 1 214 ? -8.172 19.297 18.484 1 93.12 214 ILE A O 1
ATOM 1698 N N . CYS A 1 215 ? -8.43 21.297 17.797 1 93.06 215 CYS A N 1
ATOM 1699 C CA . CYS A 1 215 ? -7.328 21.344 16.844 1 93.06 215 CYS A CA 1
ATOM 1700 C C . CYS A 1 215 ? -6.914 22.781 16.562 1 93.06 215 CYS A C 1
ATOM 1702 O O . CYS A 1 215 ? -7.418 23.406 15.617 1 93.06 215 CYS A O 1
ATOM 1704 N N . VAL A 1 216 ? -5.992 23.25 17.344 1 95.06 216 VAL A N 1
ATOM 1705 C CA . VAL A 1 216 ? -5.645 24.672 17.281 1 95.06 216 VAL A CA 1
ATOM 1706 C C . VAL A 1 216 ? -4.195 24.828 16.828 1 95.06 216 VAL A C 1
ATOM 1708 O O . VAL A 1 216 ? -3.357 23.969 17.094 1 95.06 216 VAL A O 1
ATOM 1711 N N . SER A 1 217 ? 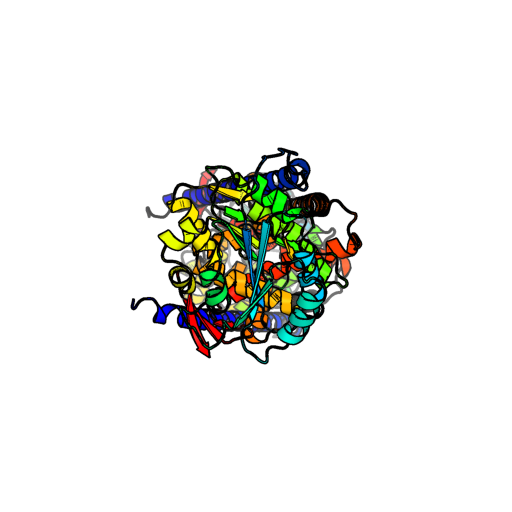-3.996 25.781 16.062 1 94 217 SER A N 1
ATOM 1712 C CA . SER A 1 217 ? -2.648 26.094 15.594 1 94 217 SER A CA 1
ATOM 1713 C C . SER A 1 217 ? -1.903 26.984 16.578 1 94 217 SER A C 1
ATOM 1715 O O . SER A 1 217 ? -2.492 27.891 17.172 1 94 217 SER A O 1
ATOM 1717 N N . GLY A 1 218 ? -0.656 26.703 16.734 1 93.38 218 GLY A N 1
ATOM 1718 C CA . GLY A 1 218 ? 0.17 27.5 17.641 1 93.38 218 GLY A CA 1
ATOM 1719 C C . GLY A 1 218 ? 0.885 28.641 16.938 1 93.38 218 GLY A C 1
ATOM 1720 O O . GLY A 1 218 ? 1.513 29.484 17.594 1 93.38 218 GLY A O 1
ATOM 1721 N N . MET A 1 219 ? 0.712 28.734 15.648 1 95 219 MET A N 1
ATOM 1722 C CA . MET A 1 219 ? 1.496 29.719 14.898 1 95 219 MET A CA 1
ATOM 1723 C C . MET A 1 219 ? 0.899 31.109 15.039 1 95 219 MET A C 1
ATOM 1725 O O . MET A 1 219 ? 1.6 32.094 14.867 1 95 219 MET A O 1
ATOM 1729 N N . SER A 1 220 ? -0.364 31.203 15.258 1 97.12 220 SER A N 1
ATOM 1730 C CA . SER A 1 220 ? -1.086 32.438 15.477 1 97.12 220 SER A CA 1
ATOM 1731 C C . SER A 1 220 ? -2.393 32.188 16.219 1 97.12 220 SER A C 1
ATOM 1733 O O . SER A 1 220 ? -3.371 31.734 15.641 1 97.12 220 SER A O 1
ATOM 1735 N N . ASN A 1 221 ? -2.406 32.531 17.469 1 97.44 221 ASN A N 1
ATOM 1736 C CA . ASN A 1 221 ? -3.623 32.312 18.234 1 97.44 221 ASN A CA 1
ATOM 1737 C C . ASN A 1 221 ? -3.844 33.375 19.281 1 97.44 221 ASN A C 1
ATOM 1739 O O . ASN A 1 221 ? -2.9 33.812 19.953 1 97.44 221 ASN A O 1
ATOM 1743 N N . LEU A 1 222 ? -5.004 34 19.297 1 98.38 222 LEU A N 1
ATOM 1744 C CA . LEU A 1 222 ? -5.492 34.969 20.266 1 98.38 222 LEU A CA 1
ATOM 1745 C C . LEU A 1 222 ? -6.258 34.281 21.391 1 98.38 222 LEU A C 1
ATOM 1747 O O . LEU A 1 222 ? -7.246 33.594 21.125 1 98.38 222 LEU A O 1
ATOM 1751 N N . ILE A 1 223 ? -5.801 34.469 22.641 1 98.38 223 ILE A N 1
ATOM 1752 C CA . ILE A 1 223 ? -6.383 33.719 23.766 1 98.38 223 ILE A CA 1
ATOM 1753 C C . ILE A 1 223 ? -6.609 34.656 24.938 1 98.38 223 ILE A C 1
ATOM 1755 O O . ILE A 1 223 ? -5.891 35.625 25.109 1 98.38 223 ILE A O 1
ATOM 1759 N N . ARG A 1 224 ? -7.656 34.375 25.703 1 98.38 224 ARG A N 1
ATOM 1760 C CA . ARG A 1 224 ? -7.84 35.062 26.984 1 98.38 224 ARG A CA 1
ATOM 1761 C C . ARG A 1 224 ? -6.746 34.656 27.969 1 98.38 224 ARG A C 1
ATOM 1763 O O . ARG A 1 224 ? -6.594 33.5 28.297 1 98.38 224 ARG A O 1
ATOM 1770 N N . LYS A 1 225 ? -6.023 35.656 28.406 1 98.31 225 LYS A N 1
ATOM 1771 C CA . LYS A 1 225 ? -4.875 35.406 29.266 1 98.31 225 LYS A CA 1
ATOM 1772 C C . LYS A 1 225 ? -5.297 34.656 30.531 1 98.31 225 LYS A C 1
ATOM 1774 O O . LYS A 1 225 ? -4.551 33.844 31.062 1 98.31 225 LYS A O 1
ATOM 1779 N N . SER A 1 226 ? -6.457 34.875 31.047 1 97.75 226 SER A N 1
ATOM 1780 C CA . SER A 1 226 ? -6.969 34.281 32.281 1 97.75 226 SER A CA 1
ATOM 1781 C C . SER A 1 226 ? -7.043 32.75 32.125 1 97.75 226 SER A C 1
ATOM 1783 O O . SER A 1 226 ? -6.82 32.031 33.094 1 97.75 226 SER A O 1
ATOM 1785 N N . ILE A 1 227 ? -7.359 32.281 30.953 1 97.88 227 ILE A N 1
ATOM 1786 C CA . ILE A 1 227 ? -7.434 30.844 30.719 1 97.88 227 ILE A CA 1
ATOM 1787 C C . ILE A 1 227 ? -6.062 30.203 30.953 1 97.88 227 ILE A C 1
ATOM 1789 O O . ILE A 1 227 ? -5.949 29.172 31.594 1 97.88 227 ILE A O 1
ATOM 1793 N N . LEU A 1 228 ? -5.055 30.875 30.406 1 97.62 228 LEU A N 1
ATOM 1794 C CA . LEU A 1 228 ? -3.693 30.375 30.562 1 97.62 228 LEU A CA 1
ATOM 1795 C C . LEU A 1 228 ? -3.25 30.469 32.031 1 97.62 228 LEU A C 1
ATOM 1797 O O . LEU A 1 228 ? -2.672 29.516 32.562 1 97.62 228 LEU A O 1
ATOM 1801 N N . ASP A 1 229 ? -3.592 31.562 32.625 1 97.44 229 ASP A N 1
ATOM 1802 C CA . ASP A 1 229 ? -3.209 31.766 34.031 1 97.44 229 ASP A CA 1
ATOM 1803 C C . ASP A 1 229 ? -3.881 30.75 34.938 1 97.44 229 ASP A C 1
ATOM 1805 O O . ASP A 1 229 ? -3.238 30.188 35.844 1 97.44 229 ASP A O 1
ATOM 1809 N N . ASP A 1 230 ? -5.125 30.516 34.719 1 97.06 230 ASP A N 1
ATOM 1810 C CA . ASP A 1 230 ? -5.891 29.578 35.562 1 97.06 230 ASP A CA 1
ATOM 1811 C C . ASP A 1 230 ? -5.387 28.156 35.375 1 97.06 230 ASP A C 1
ATOM 1813 O O . ASP A 1 230 ? -5.516 27.328 36.281 1 97.06 230 ASP A O 1
ATOM 1817 N N . ALA A 1 231 ? -4.82 27.906 34.219 1 95.94 231 ALA A N 1
ATOM 1818 C CA . ALA A 1 231 ? -4.328 26.562 33.938 1 95.94 231 ALA A CA 1
ATOM 1819 C C . ALA A 1 231 ? -2.9 26.375 34.438 1 95.94 231 ALA A C 1
ATOM 1821 O O . ALA A 1 231 ? -2.311 25.297 34.281 1 95.94 231 ALA A O 1
ATOM 1822 N N . GLY A 1 232 ? -2.318 27.422 35 1 94.25 232 GLY A N 1
ATOM 1823 C CA . GLY A 1 232 ? -0.979 27.297 35.562 1 94.25 232 GLY A CA 1
ATOM 1824 C C . GLY A 1 232 ? 0.046 28.156 34.844 1 94.25 232 GLY A C 1
ATOM 1825 O O . GLY A 1 232 ? 1.247 28.031 35.094 1 94.25 232 GLY A O 1
ATOM 1826 N N . GLY A 1 233 ? -0.377 29 33.906 1 93.12 233 GLY A N 1
ATOM 1827 C CA . GLY A 1 233 ? 0.529 29.875 33.188 1 93.12 233 GLY A CA 1
ATOM 1828 C C . GLY A 1 233 ? 1.343 29.156 32.125 1 93.12 233 GLY A C 1
ATOM 1829 O O . GLY A 1 233 ? 1.071 28 31.812 1 93.12 233 GLY A O 1
ATOM 1830 N N . LEU A 1 234 ? 2.316 29.844 31.547 1 93.25 234 LEU A N 1
ATOM 1831 C CA . LEU A 1 234 ? 3.139 29.281 30.484 1 93.25 234 LEU A CA 1
ATOM 1832 C C . LEU A 1 234 ? 3.93 28.078 31 1 93.25 234 LEU A C 1
ATOM 1834 O O . LEU A 1 234 ? 4.293 27.188 30.219 1 93.25 234 LEU A O 1
ATOM 1838 N N . ARG A 1 235 ? 4.168 28.031 32.281 1 91.5 235 ARG A N 1
ATOM 1839 C CA . ARG A 1 235 ? 4.934 26.938 32.875 1 91.5 235 ARG A CA 1
ATOM 1840 C C . ARG A 1 235 ? 4.23 25.594 32.688 1 91.5 235 ARG A C 1
ATOM 1842 O O . ARG A 1 235 ? 4.883 24.578 32.438 1 91.5 235 ARG A O 1
ATOM 1849 N N . GLU A 1 236 ? 3.002 25.609 32.875 1 93.12 236 GLU A N 1
ATOM 1850 C CA . GLU A 1 236 ? 2.229 24.375 32.688 1 93.12 236 GLU A CA 1
ATOM 1851 C C . GLU A 1 236 ? 2.357 23.844 31.266 1 93.12 236 GLU A C 1
ATOM 1853 O O . GLU A 1 236 ? 2.512 22.641 31.062 1 93.12 236 GLU A O 1
ATOM 1858 N N . PHE A 1 237 ? 2.324 24.688 30.375 1 94.12 237 PHE A N 1
ATOM 1859 C CA . PHE A 1 237 ? 2.281 24.281 28.984 1 94.12 237 PHE A CA 1
ATOM 1860 C C . PHE A 1 237 ? 3.688 24.031 28.453 1 94.12 237 PHE A C 1
ATOM 1862 O O . PHE A 1 237 ? 3.857 23.359 27.422 1 94.12 237 PHE A O 1
ATOM 1869 N N . ALA A 1 238 ? 4.703 24.531 29.125 1 91.69 238 ALA A N 1
ATOM 1870 C CA . ALA A 1 238 ? 6.09 24.391 28.688 1 91.69 238 ALA A CA 1
ATOM 1871 C C . ALA A 1 238 ? 6.551 22.938 28.781 1 91.69 238 ALA A C 1
ATOM 1873 O O . ALA A 1 238 ? 7.586 22.562 28.219 1 91.69 238 ALA A O 1
ATOM 1874 N N . LYS A 1 239 ? 5.723 22.125 29.375 1 88.44 239 LYS A N 1
ATOM 1875 C CA . LYS A 1 239 ? 6.035 20.703 29.516 1 88.44 239 LYS A CA 1
ATOM 1876 C C . LYS A 1 239 ? 5.793 19.953 28.219 1 88.44 239 LYS A C 1
ATOM 1878 O O . LYS A 1 239 ? 6.332 18.859 28.016 1 88.44 239 LYS A O 1
ATOM 1883 N N . TYR A 1 240 ? 5.031 20.547 27.391 1 89.12 240 TYR A N 1
ATOM 1884 C CA . TYR A 1 240 ? 4.559 19.828 26.203 1 89.12 240 TYR A CA 1
ATOM 1885 C C . TYR A 1 240 ? 5.184 20.406 24.938 1 89.12 240 TYR A C 1
ATOM 1887 O O . TYR A 1 240 ? 5.41 21.609 24.844 1 89.12 240 TYR A O 1
ATOM 1895 N N . ILE A 1 241 ? 5.406 19.547 24.016 1 85.75 241 ILE A N 1
ATOM 1896 C CA . ILE A 1 241 ? 5.863 20.016 22.719 1 85.75 241 ILE A CA 1
ATOM 1897 C C . ILE A 1 241 ? 4.707 20.688 21.969 1 85.75 241 ILE A C 1
ATOM 1899 O O . ILE A 1 241 ? 4.906 21.656 21.234 1 85.75 241 ILE A O 1
ATOM 1903 N N . SER A 1 242 ? 3.555 20.125 22.141 1 89.88 242 SER A N 1
ATOM 1904 C CA . SER A 1 242 ? 2.35 20.672 21.547 1 89.88 242 SER A CA 1
ATOM 1905 C C . SER A 1 242 ? 1.604 21.578 22.516 1 89.88 242 SER A C 1
ATOM 1907 O O . SER A 1 242 ? 0.47 21.281 22.906 1 89.88 242 SER A O 1
ATOM 1909 N N . GLU A 1 243 ? 2.246 22.625 22.875 1 92.25 243 GLU A N 1
ATOM 1910 C CA . GLU A 1 243 ? 1.642 23.547 23.828 1 92.25 243 GLU A CA 1
ATOM 1911 C C . GLU A 1 243 ? 0.301 24.078 23.328 1 92.25 243 GLU A C 1
ATOM 1913 O O . GLU A 1 243 ? -0.613 24.328 24.125 1 92.25 243 GLU A O 1
ATOM 1918 N N . ASP A 1 244 ? 0.191 24.219 22 1 93.75 244 ASP A N 1
ATOM 1919 C CA . ASP A 1 244 ? -1.021 24.75 21.375 1 93.75 244 ASP A CA 1
ATOM 1920 C C . ASP A 1 244 ? -2.209 23.812 21.609 1 93.75 244 ASP A C 1
ATOM 1922 O O . ASP A 1 244 ? -3.305 24.266 21.938 1 93.75 244 ASP A O 1
ATOM 1926 N N . TYR A 1 245 ? -1.939 22.531 21.469 1 93 245 TYR A N 1
ATOM 1927 C CA . TYR A 1 245 ? -2.986 21.547 21.719 1 93 245 TYR A CA 1
ATOM 1928 C C . TYR A 1 245 ? -3.471 21.625 23.172 1 93 245 TYR A C 1
ATOM 1930 O O . TYR A 1 245 ? -4.676 21.656 23.422 1 93 245 TYR A O 1
ATOM 1938 N N . TYR A 1 246 ? -2.615 21.719 24.062 1 94.12 246 TYR A N 1
ATOM 1939 C CA . TYR A 1 246 ? -2.973 21.703 25.469 1 94.12 246 TYR A CA 1
ATOM 1940 C C . TYR A 1 246 ? -3.574 23.047 25.891 1 94.12 246 TYR A C 1
ATOM 1942 O O . TYR A 1 246 ? -4.402 23.094 26.812 1 94.12 246 TYR A O 1
ATOM 1950 N N . MET A 1 247 ? -3.191 24.109 25.234 1 96.56 247 MET A N 1
ATOM 1951 C CA . MET A 1 247 ? -3.883 25.375 25.453 1 96.56 247 MET A CA 1
ATOM 1952 C C . MET A 1 247 ? -5.34 25.281 25 1 96.56 247 MET A C 1
ATOM 1954 O O . MET A 1 247 ? -6.227 25.844 25.656 1 96.56 247 MET A O 1
ATOM 1958 N N . GLY A 1 248 ? -5.508 24.594 23.875 1 96.38 248 GLY A N 1
ATOM 1959 C CA . GLY A 1 248 ? -6.871 24.328 23.438 1 96.38 248 GLY A CA 1
ATOM 1960 C C . GLY A 1 248 ? -7.676 23.531 24.438 1 96.38 248 GLY A C 1
ATOM 1961 O O . GLY A 1 248 ? -8.844 23.828 24.703 1 96.38 248 GLY A O 1
ATOM 1962 N N . ILE A 1 249 ? -7.059 22.547 25 1 95.56 249 ILE A N 1
ATOM 1963 C CA . ILE A 1 249 ? -7.707 21.734 26.016 1 95.56 249 ILE A CA 1
ATOM 1964 C C . ILE A 1 249 ? -8.062 22.594 27.234 1 95.56 249 ILE A C 1
ATOM 1966 O O . ILE A 1 249 ? -9.156 22.469 27.781 1 95.56 249 ILE A O 1
ATOM 1970 N N . ALA A 1 250 ? -7.121 23.422 27.609 1 97 250 ALA A N 1
ATOM 1971 C CA . ALA A 1 250 ? -7.375 24.328 28.734 1 97 250 ALA A CA 1
ATOM 1972 C C . ALA A 1 250 ? -8.562 25.234 28.438 1 97 250 ALA A C 1
ATOM 1974 O O . ALA A 1 250 ? -9.375 25.5 29.328 1 97 250 ALA A O 1
ATOM 1975 N N . CYS A 1 251 ? -8.656 25.688 27.25 1 97.25 251 CYS A N 1
ATOM 1976 C CA . CYS A 1 251 ? -9.773 26.516 26.828 1 97.25 251 CYS A CA 1
ATOM 1977 C C . CYS A 1 251 ? -11.094 25.781 26.969 1 97.25 251 CYS A C 1
ATOM 1979 O O . CYS A 1 251 ? -12.047 26.297 27.547 1 97.25 251 CYS A O 1
ATOM 1981 N N . GLN A 1 252 ? -11.102 24.594 26.516 1 96.56 252 GLN A N 1
ATOM 1982 C CA . GLN A 1 252 ? -12.305 23.766 26.594 1 96.56 252 GLN A CA 1
ATOM 1983 C C . GLN A 1 252 ? -12.664 23.438 28.047 1 96.56 252 GLN A C 1
ATOM 1985 O O . GLN A 1 252 ? -13.836 23.484 28.422 1 96.56 252 GLN A O 1
ATOM 1990 N N . ARG A 1 253 ? -11.711 23.125 28.812 1 96.38 253 ARG A N 1
ATOM 1991 C CA . ARG A 1 253 ? -11.922 22.781 30.219 1 96.38 253 ARG A CA 1
ATOM 1992 C C . ARG A 1 253 ? -12.461 23.969 31 1 96.38 253 ARG A C 1
ATOM 1994 O O . ARG A 1 253 ? -13.18 23.797 31.984 1 96.38 253 ARG A O 1
ATOM 2001 N N . SER A 1 254 ? -12.125 25.156 30.562 1 96.88 254 SER A N 1
ATOM 2002 C CA . SER A 1 254 ? -12.586 26.375 31.219 1 96.88 254 SER A CA 1
ATOM 2003 C C . SER A 1 254 ? -13.992 26.734 30.766 1 96.88 254 SER A C 1
ATOM 2005 O O . SER A 1 254 ? -14.531 27.781 31.172 1 96.88 254 SER A O 1
ATOM 2007 N N . GLY A 1 255 ? -14.57 25.938 29.859 1 96.12 255 GLY A N 1
ATOM 2008 C CA . GLY A 1 255 ? -15.953 26.125 29.438 1 96.12 255 GLY A CA 1
ATOM 2009 C C . GLY A 1 255 ? -16.094 26.969 28.188 1 96.12 255 GLY A C 1
ATOM 2010 O O . GLY A 1 255 ? -17.203 27.359 27.828 1 96.12 255 GLY A O 1
ATOM 2011 N N . TYR A 1 256 ? -14.992 27.312 27.578 1 97.75 256 TYR A N 1
ATOM 2012 C CA . TYR A 1 256 ? -15.016 28.141 26.375 1 97.75 256 TYR A CA 1
ATOM 2013 C C . TYR A 1 256 ? -14.914 27.281 25.125 1 97.75 256 TYR A C 1
ATOM 2015 O O . TYR A 1 256 ? -14.609 26.078 25.203 1 97.75 256 TYR A O 1
ATOM 2023 N N . VAL A 1 257 ? -15.203 27.859 24 1 97.5 257 VAL A N 1
ATOM 2024 C CA . VAL A 1 257 ? -15.016 27.203 22.703 1 97.5 257 VAL A CA 1
ATOM 2025 C C . VAL A 1 257 ? -13.906 27.906 21.922 1 97.5 257 VAL A C 1
ATOM 2027 O O . VAL A 1 257 ? -13.516 29.031 22.266 1 97.5 257 VAL A O 1
ATOM 2030 N N . THR A 1 258 ? -13.336 27.203 20.984 1 97.62 258 THR A N 1
ATOM 2031 C CA . THR A 1 258 ? -12.344 27.781 20.078 1 97.62 258 THR A CA 1
ATOM 2032 C C . THR A 1 258 ? -12.969 28.109 18.734 1 97.62 258 THR A C 1
ATOM 2034 O O . THR A 1 258 ? -13.953 27.484 18.328 1 97.62 258 THR A O 1
ATOM 2037 N N . ARG A 1 259 ? -12.43 29.141 18.078 1 96.81 259 ARG A N 1
ATOM 2038 C CA . ARG A 1 259 ? -12.906 29.531 16.75 1 96.81 259 ARG A CA 1
ATOM 2039 C C . ARG A 1 259 ? -11.742 29.766 15.797 1 96.81 259 ARG A C 1
ATOM 2041 O O . ARG A 1 259 ? -10.633 30.109 16.219 1 96.81 259 ARG A O 1
ATOM 2048 N N . LEU A 1 260 ? -12.039 29.562 14.547 1 96.75 260 LEU A N 1
ATOM 2049 C CA . LEU A 1 260 ? -11.07 29.875 13.5 1 96.75 260 LEU A CA 1
ATOM 2050 C C . LEU A 1 260 ? -11.234 31.297 13.016 1 96.75 260 LEU A C 1
ATOM 2052 O O . LEU A 1 260 ? -12.352 31.781 12.82 1 96.75 260 LEU A O 1
ATOM 2056 N N . SER A 1 261 ? -10.055 31.953 12.914 1 95.75 261 SER A N 1
ATOM 2057 C CA . SER A 1 261 ? -10.062 33.281 12.305 1 95.75 261 SER A CA 1
ATOM 2058 C C . SER A 1 261 ? -10.523 33.219 10.852 1 95.75 261 SER A C 1
ATOM 2060 O O . SER A 1 261 ? -10.336 32.219 10.18 1 95.75 261 SER A O 1
ATOM 2062 N N . SER A 1 262 ? -11.109 34.312 10.344 1 94.69 262 SER A N 1
ATOM 2063 C CA . SER A 1 262 ? -11.539 34.375 8.953 1 94.69 262 SER A CA 1
ATOM 2064 C C . SER A 1 262 ? -10.344 34.594 8.023 1 94.69 262 SER A C 1
ATOM 2066 O O . SER A 1 262 ? -10.453 34.375 6.812 1 94.69 262 SER A O 1
ATOM 2068 N N . PHE A 1 263 ? -9.273 35.062 8.609 1 94.44 263 PHE A N 1
ATOM 2069 C CA . PHE A 1 263 ? -8.047 35.219 7.852 1 94.44 263 PHE A CA 1
ATOM 2070 C C . PHE A 1 263 ? -7.008 34.188 8.289 1 94.44 263 PHE A C 1
ATOM 2072 O O . PHE A 1 263 ? -6.863 33.906 9.484 1 94.44 263 PHE A O 1
ATOM 2079 N N . PRO A 1 264 ? -6.359 33.625 7.301 1 95.5 264 PRO A N 1
ATOM 2080 C CA . PRO A 1 264 ? -5.379 32.594 7.664 1 95.5 264 PRO A CA 1
ATOM 2081 C C . PRO A 1 264 ? -4.113 33.188 8.281 1 95.5 264 PRO A C 1
ATOM 2083 O O . PRO A 1 264 ? -3.846 34.375 8.125 1 95.5 264 PRO A O 1
ATOM 2086 N N . ALA A 1 265 ? -3.449 32.375 9.125 1 96.94 265 ALA A N 1
ATOM 2087 C CA . ALA A 1 265 ? -2.08 32.688 9.531 1 96.94 265 ALA A CA 1
ATOM 2088 C C . ALA A 1 265 ? -1.101 32.438 8.391 1 96.94 265 ALA A C 1
ATOM 2090 O O . ALA A 1 265 ? -0.772 31.297 8.078 1 96.94 265 ALA A O 1
ATOM 2091 N N . LEU A 1 266 ? -0.577 33.5 7.793 1 96.81 266 LEU A N 1
ATOM 2092 C CA . LEU A 1 266 ? 0.226 33.406 6.578 1 96.81 266 LEU A CA 1
ATOM 2093 C C . LEU A 1 266 ? 1.695 33.188 6.918 1 96.81 266 LEU A C 1
ATOM 2095 O O . LEU A 1 266 ? 2.391 34.094 7.328 1 96.81 266 LEU A O 1
ATOM 2099 N N . GLN A 1 267 ? 2.092 31.969 6.66 1 97.31 267 GLN A N 1
ATOM 2100 C CA . GLN A 1 267 ? 3.502 31.641 6.832 1 97.31 267 GLN A CA 1
ATOM 2101 C C . GLN A 1 267 ? 4.344 32.219 5.699 1 97.31 267 GLN A C 1
ATOM 2103 O O . GLN A 1 267 ? 4.012 32.062 4.523 1 97.31 267 GLN A O 1
ATOM 2108 N N . ASN A 1 268 ? 5.379 32.938 6.082 1 96.38 268 ASN A N 1
ATOM 2109 C CA . ASN A 1 268 ? 6.258 33.531 5.098 1 96.38 268 ASN A CA 1
ATOM 2110 C C . ASN A 1 268 ? 7.727 33.375 5.48 1 96.38 268 ASN A C 1
ATOM 2112 O O . ASN A 1 268 ? 8.492 34.344 5.434 1 96.38 268 ASN A O 1
ATOM 2116 N N . ALA A 1 269 ? 8.031 32.125 5.906 1 87.56 269 ALA A N 1
ATOM 2117 C CA . ALA A 1 269 ? 9.445 31.859 6.18 1 87.56 269 ALA A CA 1
ATOM 2118 C C . ALA A 1 269 ? 10.258 31.859 4.891 1 87.56 269 ALA A C 1
ATOM 2120 O O . ALA A 1 269 ? 9.758 31.484 3.83 1 87.56 269 ALA A O 1
ATOM 2121 N N . GLY A 1 270 ? 11.5 32.25 5.008 1 81.06 270 GLY A N 1
ATOM 2122 C CA . GLY A 1 270 ? 12.367 32.312 3.838 1 81.06 270 GLY A CA 1
ATOM 2123 C C . GLY A 1 270 ? 12.969 30.984 3.461 1 81.06 270 GLY A C 1
ATOM 2124 O O . GLY A 1 270 ? 12.945 30.047 4.254 1 81.06 270 GLY A O 1
ATOM 2125 N N . CYS A 1 271 ? 13.18 30.609 2.242 1 82 271 CYS A N 1
ATOM 2126 C CA . CYS A 1 271 ? 13.984 29.547 1.636 1 82 271 CYS A CA 1
ATOM 2127 C C . CYS A 1 271 ? 13.328 28.188 1.802 1 82 271 CYS A C 1
ATOM 2129 O O . CYS A 1 271 ? 13.898 27.281 2.418 1 82 271 CYS A O 1
ATOM 2131 N N . PRO A 1 272 ? 12.148 28.031 1.357 1 89.06 272 PRO A N 1
ATOM 2132 C CA . PRO A 1 272 ? 11.539 26.703 1.398 1 89.06 272 PRO A CA 1
ATOM 2133 C C . PRO A 1 272 ? 12.352 25.656 0.629 1 89.06 272 PRO A C 1
ATOM 2135 O O . PRO A 1 272 ? 12.938 25.984 -0.409 1 89.06 272 PRO A O 1
ATOM 2138 N N . SER A 1 273 ? 12.539 24.469 1.211 1 94.06 273 SER A N 1
ATOM 2139 C CA . SER A 1 273 ? 13.203 23.344 0.569 1 94.06 273 SER A CA 1
ATOM 2140 C C . SER A 1 273 ? 12.469 22.031 0.842 1 94.06 273 SER A C 1
ATOM 2142 O O . SER A 1 273 ? 11.68 21.953 1.788 1 94.06 273 SER A O 1
ATOM 2144 N N . LEU A 1 274 ? 12.703 21.109 -0.02 1 93.62 274 LEU A N 1
ATOM 2145 C CA . LEU A 1 274 ? 12.102 19.797 0.193 1 93.62 274 LEU A CA 1
ATOM 2146 C C . LEU A 1 274 ? 12.594 19.172 1.496 1 93.62 274 LEU A C 1
ATOM 2148 O O . LEU A 1 274 ? 11.836 18.484 2.184 1 93.62 274 LEU A O 1
ATOM 2152 N N . LYS A 1 275 ? 13.82 19.453 1.786 1 91.81 275 LYS A N 1
ATOM 2153 C CA . LYS A 1 275 ? 14.406 18.938 3.023 1 91.81 275 LYS A CA 1
ATOM 2154 C C . LYS A 1 275 ? 13.711 19.547 4.246 1 91.81 275 LYS A C 1
ATOM 2156 O O . LYS A 1 275 ? 13.406 18.828 5.203 1 91.81 275 LYS A O 1
ATOM 2161 N N . SER A 1 276 ? 13.5 20.812 4.254 1 92.44 276 SER A N 1
ATOM 2162 C CA . SER A 1 276 ? 12.828 21.469 5.375 1 92.44 276 SER A CA 1
ATOM 2163 C C . SER A 1 276 ? 11.375 21.016 5.488 1 92.44 276 SER A C 1
ATOM 2165 O O . SER A 1 276 ? 10.836 20.906 6.594 1 92.44 276 SER A O 1
ATOM 2167 N N . PHE A 1 277 ? 10.758 20.781 4.352 1 94.94 277 PHE A N 1
ATOM 2168 C CA . PHE A 1 277 ? 9.398 20.266 4.352 1 94.94 277 PHE A CA 1
ATOM 2169 C C . PHE A 1 277 ? 9.336 18.891 5.012 1 94.94 277 PHE A C 1
ATOM 2171 O O . PHE A 1 277 ? 8.5 18.656 5.887 1 94.94 277 PHE A O 1
ATOM 2178 N N . ARG A 1 278 ? 10.203 18.047 4.566 1 93.5 278 ARG A N 1
ATOM 2179 C CA . ARG A 1 278 ? 10.273 16.703 5.145 1 93.5 278 ARG A CA 1
ATOM 2180 C C . ARG A 1 278 ? 10.484 16.766 6.652 1 93.5 278 ARG A C 1
ATOM 2182 O O . ARG A 1 278 ? 9.766 16.125 7.414 1 93.5 278 ARG A O 1
ATOM 2189 N N . LYS A 1 279 ? 11.438 17.516 7.117 1 91.69 279 LYS A N 1
ATOM 2190 C CA . LYS A 1 279 ? 11.758 17.625 8.539 1 91.69 279 LYS A CA 1
ATOM 2191 C C . LYS A 1 279 ? 10.547 18.078 9.344 1 91.69 279 LYS A C 1
ATOM 2193 O O . LYS A 1 279 ? 10.289 17.578 10.438 1 91.69 279 LYS A O 1
ATOM 2198 N N . ARG A 1 280 ? 9.859 18.953 8.805 1 93.69 280 ARG A N 1
ATOM 2199 C CA . ARG A 1 280 ? 8.672 19.484 9.469 1 93.69 280 ARG A CA 1
ATOM 2200 C C . ARG A 1 280 ? 7.57 18.422 9.547 1 93.69 280 ARG A C 1
ATOM 2202 O O . ARG A 1 280 ? 6.957 18.25 10.602 1 93.69 280 ARG A O 1
ATOM 2209 N N . MET A 1 281 ? 7.332 17.766 8.398 1 95.31 281 MET A N 1
ATOM 2210 C CA . MET A 1 281 ? 6.277 16.75 8.375 1 95.31 281 MET A CA 1
ATOM 2211 C C . MET A 1 281 ? 6.598 15.609 9.336 1 95.31 281 MET A C 1
ATOM 2213 O O . MET A 1 281 ? 5.711 15.117 10.039 1 95.31 281 MET A O 1
ATOM 2217 N N . VAL A 1 282 ? 7.797 15.242 9.367 1 93.31 282 VAL A N 1
ATOM 2218 C CA . VAL A 1 282 ? 8.227 14.156 10.242 1 93.31 282 VAL A CA 1
ATOM 2219 C C . VAL A 1 282 ? 8.062 14.578 11.703 1 93.31 282 VAL A C 1
ATOM 2221 O O . VAL A 1 282 ? 7.512 13.836 12.516 1 93.31 282 VAL A O 1
ATOM 2224 N N . ARG A 1 283 ? 8.477 15.719 12.031 1 91.94 283 ARG A N 1
ATOM 2225 C CA . ARG A 1 283 ? 8.344 16.234 13.391 1 91.94 283 ARG A CA 1
ATOM 2226 C C . ARG A 1 283 ? 6.879 16.297 13.805 1 91.94 283 ARG A C 1
ATOM 2228 O O . ARG A 1 283 ? 6.523 15.906 14.922 1 91.94 283 ARG A O 1
ATOM 2235 N N . TRP A 1 284 ? 6.078 16.844 12.938 1 93.81 284 TRP A N 1
ATOM 2236 C CA . TRP A 1 284 ? 4.656 16.969 13.25 1 93.81 284 TRP A CA 1
ATOM 2237 C C . TRP A 1 284 ? 4.016 15.602 13.453 1 93.81 284 TRP A C 1
ATOM 2239 O O . TRP A 1 284 ? 3.117 15.445 14.281 1 93.81 284 TRP A O 1
ATOM 2249 N N . THR A 1 285 ? 4.465 14.664 12.68 1 94.06 285 THR A N 1
ATOM 2250 C CA . THR A 1 285 ? 3.961 13.305 12.867 1 94.06 285 THR A CA 1
ATOM 2251 C C . THR A 1 285 ? 4.387 12.758 14.227 1 94.06 285 THR A C 1
ATOM 2253 O O . THR A 1 285 ? 3.574 12.164 14.945 1 94.06 285 THR A O 1
ATOM 2256 N N . MET A 1 286 ? 5.629 12.969 14.562 1 90.69 286 MET A N 1
ATOM 2257 C CA . MET A 1 286 ? 6.137 12.516 15.859 1 90.69 286 MET A CA 1
ATOM 2258 C C . MET A 1 286 ? 5.301 13.086 17 1 90.69 286 MET A C 1
ATOM 2260 O O . MET A 1 286 ? 4.941 12.367 17.938 1 90.69 286 MET A O 1
ATOM 2264 N N . VAL A 1 287 ? 4.988 14.312 16.828 1 89.44 287 VAL A N 1
ATOM 2265 C CA . VAL A 1 287 ? 4.25 15.023 17.875 1 89.44 287 VAL A CA 1
ATOM 2266 C C . VAL A 1 287 ? 2.816 14.492 17.938 1 89.44 287 VAL A C 1
ATOM 2268 O O . VAL A 1 287 ? 2.291 14.234 19.016 1 89.44 287 VAL A O 1
ATOM 2271 N N . ARG A 1 288 ? 2.219 14.305 16.844 1 91.56 288 ARG A N 1
ATOM 2272 C CA . ARG A 1 288 ? 0.833 13.852 16.812 1 91.56 288 ARG A CA 1
ATOM 2273 C C . ARG A 1 288 ? 0.708 12.438 17.359 1 91.56 288 ARG A C 1
ATOM 2275 O O . ARG A 1 288 ? -0.199 12.141 18.141 1 91.56 288 ARG A O 1
ATOM 2282 N N . VAL A 1 289 ? 1.59 11.609 16.938 1 89.56 289 VAL A N 1
ATOM 2283 C CA . VAL A 1 289 ? 1.549 10.211 17.359 1 89.56 289 VAL A CA 1
ATOM 2284 C C . VAL A 1 289 ? 1.765 10.125 18.875 1 89.56 289 VAL A C 1
ATOM 2286 O O . VAL A 1 289 ? 1.121 9.32 19.547 1 89.56 289 VAL A O 1
ATOM 2289 N N . ALA A 1 290 ? 2.629 10.969 19.375 1 87.31 290 ALA A N 1
ATOM 2290 C CA . ALA A 1 290 ? 2.932 10.961 20.797 1 87.31 290 ALA A CA 1
ATOM 2291 C C . ALA A 1 290 ? 1.778 11.547 21.609 1 87.31 290 ALA A C 1
ATOM 2293 O O . ALA A 1 290 ? 1.515 11.109 22.734 1 87.31 290 ALA A O 1
ATOM 2294 N N . THR A 1 291 ? 1.142 12.5 21.062 1 87.25 291 THR A N 1
ATOM 2295 C CA . THR A 1 291 ? 0.081 13.203 21.781 1 87.25 291 THR A CA 1
ATOM 2296 C C . THR A 1 291 ? -1.249 12.469 21.641 1 87.25 291 THR A C 1
ATOM 2298 O O . THR A 1 291 ? -2.025 12.391 22.594 1 87.25 291 THR A O 1
ATOM 2301 N N . VAL A 1 292 ? -1.5 11.977 20.406 1 88.38 292 VAL A N 1
ATOM 2302 C CA . VAL A 1 292 ? -2.744 11.281 20.109 1 88.38 292 VAL A CA 1
ATOM 2303 C C . VAL A 1 292 ? -2.438 9.953 19.406 1 88.38 292 VAL A C 1
ATOM 2305 O O . VAL A 1 292 ? -2.576 9.844 18.188 1 88.38 292 VAL A O 1
ATOM 2308 N N . PRO A 1 293 ? -2.314 8.867 20.156 1 87.81 293 PRO A N 1
ATOM 2309 C CA . PRO A 1 293 ? -1.834 7.594 19.625 1 87.81 293 PRO A CA 1
ATOM 2310 C C . PRO A 1 293 ? -2.807 6.977 18.609 1 87.81 293 PRO A C 1
ATOM 2312 O O . PRO A 1 293 ? -2.4 6.184 17.766 1 87.81 293 PRO A O 1
ATOM 2315 N N . SER A 1 294 ? -4.027 7.355 18.672 1 90.06 294 SER A N 1
ATOM 2316 C CA . SER A 1 294 ? -4.988 6.82 17.719 1 90.06 294 SER A CA 1
ATOM 2317 C C . SER A 1 294 ? -4.645 7.25 16.297 1 90.06 294 SER A C 1
ATOM 2319 O O . SER A 1 294 ? -5.105 6.637 15.328 1 90.06 294 SER A O 1
ATOM 2321 N N . THR A 1 295 ? -3.789 8.227 16.156 1 91.5 295 THR A N 1
ATOM 2322 C CA . THR A 1 295 ? -3.395 8.719 14.844 1 91.5 295 THR A CA 1
ATOM 2323 C C . THR A 1 295 ? -2.463 7.723 14.156 1 91.5 295 THR A C 1
ATOM 2325 O O . THR A 1 295 ? -2.273 7.785 12.938 1 91.5 295 THR A O 1
ATOM 2328 N N . ILE A 1 296 ? -1.914 6.781 14.914 1 90.81 296 ILE A N 1
ATOM 2329 C CA . ILE A 1 296 ? -1.005 5.785 14.352 1 90.81 296 ILE A CA 1
ATOM 2330 C C . ILE A 1 296 ? -1.717 4.988 13.266 1 90.81 296 ILE A C 1
ATOM 2332 O O . ILE A 1 296 ? -1.154 4.75 12.195 1 90.81 296 ILE A O 1
ATOM 2336 N N . ILE A 1 297 ? -2.941 4.738 13.492 1 91.69 297 ILE A N 1
ATOM 2337 C CA . ILE A 1 297 ? -3.715 3.965 12.523 1 91.69 297 ILE A CA 1
ATOM 2338 C C . ILE A 1 297 ? -4.594 4.902 11.703 1 91.69 297 ILE A C 1
ATOM 2340 O O . ILE A 1 297 ? -4.695 4.758 10.484 1 91.69 297 ILE A O 1
ATOM 2344 N N . GLY A 1 298 ? -5.133 5.828 12.297 1 93.75 298 GLY A N 1
ATOM 2345 C CA . GLY A 1 298 ? -6.117 6.695 11.672 1 93.75 298 GLY A CA 1
ATOM 2346 C C . GLY A 1 298 ? -5.539 7.539 10.547 1 93.75 298 GLY A C 1
ATOM 2347 O O . GLY A 1 298 ? -6.148 7.664 9.484 1 93.75 298 GLY A O 1
ATOM 2348 N N . GLU A 1 299 ? -4.41 8.086 10.75 1 94.62 299 GLU A N 1
ATOM 2349 C CA . GLU A 1 299 ? -3.873 9.047 9.797 1 94.62 299 GLU A CA 1
ATOM 2350 C C . GLU A 1 299 ? -3.471 8.367 8.492 1 94.62 299 GLU A C 1
ATOM 2352 O O . GLU A 1 299 ? -3.898 8.781 7.41 1 94.62 299 GLU A O 1
ATOM 2357 N N . PRO A 1 300 ? -2.68 7.25 8.562 1 94.56 300 PRO A N 1
ATOM 2358 C CA . PRO A 1 300 ? -2.324 6.617 7.293 1 94.56 300 PRO A CA 1
ATOM 2359 C C . PRO A 1 300 ? -3.533 6.027 6.566 1 94.56 300 PRO A C 1
ATOM 2361 O O . PRO A 1 300 ? -3.592 6.051 5.336 1 94.56 300 PRO A O 1
ATOM 2364 N N . MET A 1 301 ? -4.523 5.613 7.246 1 95.12 301 MET A N 1
ATOM 2365 C CA . MET A 1 301 ? -5.672 4.93 6.66 1 95.12 301 MET A CA 1
ATOM 2366 C C . MET A 1 301 ? -6.609 5.93 5.984 1 95.12 301 MET A C 1
ATOM 2368 O O . MET A 1 301 ? -7.461 5.543 5.184 1 95.12 301 MET A O 1
ATOM 2372 N N . THR A 1 302 ? -6.406 7.164 6.262 1 96.31 302 THR A N 1
ATOM 2373 C CA . THR A 1 302 ? -7.312 8.156 5.695 1 96.31 302 THR A CA 1
ATOM 2374 C C . THR A 1 302 ? -6.605 8.977 4.617 1 96.31 302 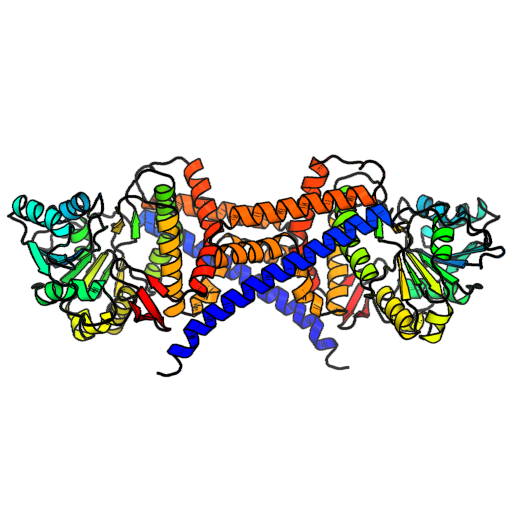THR A C 1
ATOM 2376 O O . THR A 1 302 ? -7.172 9.938 4.09 1 96.31 302 THR A O 1
ATOM 2379 N N . GLU A 1 303 ? -5.363 8.641 4.32 1 97.38 303 GLU A N 1
ATOM 2380 C CA . GLU A 1 303 ? -4.645 9.289 3.229 1 97.38 303 GLU A CA 1
ATOM 2381 C C . GLU A 1 303 ? -5.172 8.836 1.87 1 97.38 303 GLU A C 1
ATOM 2383 O O . GLU A 1 303 ? -5.645 7.707 1.729 1 97.38 303 GLU A O 1
ATOM 2388 N N . CYS A 1 304 ? -5.035 9.617 0.863 1 98.06 304 CYS A N 1
ATOM 2389 C CA . CYS A 1 304 ? -5.672 9.453 -0.438 1 98.06 304 CYS A CA 1
ATOM 2390 C C . CYS A 1 304 ? -5.359 8.086 -1.035 1 98.06 304 CYS A C 1
ATOM 2392 O O . CYS A 1 304 ? -6.266 7.293 -1.296 1 98.06 304 CYS A O 1
ATOM 2394 N N . PHE A 1 305 ? -4.09 7.746 -1.187 1 96.94 305 PHE A N 1
ATOM 2395 C CA . PHE A 1 305 ? -3.705 6.535 -1.901 1 96.94 305 PHE A CA 1
ATOM 2396 C C . PHE A 1 305 ? -4.055 5.293 -1.09 1 96.94 305 PHE A C 1
ATOM 2398 O O . PHE A 1 305 ? -4.562 4.309 -1.636 1 96.94 305 PHE A O 1
ATOM 2405 N N . VAL A 1 306 ? -3.83 5.285 0.217 1 96.38 306 VAL A N 1
ATOM 2406 C CA . VAL A 1 306 ? -4.133 4.141 1.072 1 96.38 306 VAL A CA 1
ATOM 2407 C C . VAL A 1 306 ? -5.641 3.906 1.104 1 96.38 306 VAL A C 1
ATOM 2409 O O . VAL A 1 306 ? -6.105 2.781 0.899 1 96.38 306 VAL A O 1
ATOM 2412 N N . LEU A 1 307 ? -6.344 4.938 1.353 1 97.88 307 LEU A N 1
ATOM 2413 C CA . LEU A 1 307 ? -7.797 4.82 1.358 1 97.88 307 LEU A CA 1
ATOM 2414 C C . LEU A 1 307 ? -8.312 4.371 -0.006 1 97.88 307 LEU A C 1
ATOM 2416 O O . LEU A 1 307 ? -9.227 3.555 -0.09 1 97.88 307 LEU A O 1
ATOM 2420 N N . GLY A 1 308 ? -7.73 4.938 -1.067 1 97.81 308 GLY A N 1
ATOM 2421 C CA . GLY A 1 308 ? -8.133 4.555 -2.412 1 97.81 308 GLY A CA 1
ATOM 2422 C C . GLY A 1 308 ? -7.992 3.066 -2.676 1 97.81 308 GLY A C 1
ATOM 2423 O O . GLY A 1 308 ? -8.828 2.469 -3.352 1 97.81 308 GLY A O 1
ATOM 2424 N N . ILE A 1 309 ? -6.965 2.473 -2.154 1 95.56 309 ILE A N 1
ATOM 2425 C CA . ILE A 1 309 ? -6.699 1.054 -2.371 1 95.56 309 ILE A CA 1
ATOM 2426 C C . ILE A 1 309 ? -7.777 0.215 -1.688 1 95.56 309 ILE A C 1
ATOM 2428 O O . ILE A 1 309 ? -8.367 -0.669 -2.309 1 95.56 309 ILE A O 1
ATOM 2432 N N . TYR A 1 310 ? -8.055 0.431 -0.447 1 94.88 310 TYR A N 1
ATOM 2433 C CA . TYR A 1 310 ? -9.008 -0.452 0.213 1 94.88 310 TYR A CA 1
ATOM 2434 C C . TYR A 1 310 ? -10.438 -0.122 -0.205 1 94.88 310 TYR A C 1
ATOM 2436 O O . TYR A 1 310 ? -11.312 -0.984 -0.167 1 94.88 310 TYR A O 1
ATOM 2444 N N . VAL A 1 311 ? -10.688 1.177 -0.625 1 97.75 311 VAL A N 1
ATOM 2445 C CA . VAL A 1 311 ? -12.008 1.479 -1.183 1 97.75 311 VAL A CA 1
ATOM 2446 C C . VAL A 1 311 ? -12.18 0.763 -2.52 1 97.75 311 VAL A C 1
ATOM 2448 O O . VAL A 1 311 ? -13.242 0.206 -2.803 1 97.75 311 VAL A O 1
ATOM 2451 N N . ALA A 1 312 ? -11.156 0.859 -3.371 1 97.38 312 ALA A N 1
ATOM 2452 C CA . ALA A 1 312 ? -11.195 0.125 -4.633 1 97.38 312 ALA A CA 1
ATOM 2453 C C . ALA A 1 312 ? -11.422 -1.365 -4.395 1 97.38 312 ALA A C 1
ATOM 2455 O O . ALA A 1 312 ? -12.211 -2.002 -5.098 1 97.38 312 ALA A O 1
ATOM 2456 N N . TRP A 1 313 ? -10.75 -1.914 -3.439 1 95.44 313 TRP A N 1
ATOM 2457 C CA . TRP A 1 313 ? -10.945 -3.312 -3.072 1 95.44 313 TRP A CA 1
ATOM 2458 C C . TRP A 1 313 ? -12.383 -3.57 -2.641 1 95.44 313 TRP A C 1
ATOM 2460 O O . TRP A 1 313 ? -13 -4.555 -3.059 1 95.44 313 TRP A O 1
ATOM 2470 N N . ALA A 1 314 ? -12.883 -2.654 -1.777 1 96.69 314 ALA A N 1
ATOM 2471 C CA . ALA A 1 314 ? -14.234 -2.816 -1.247 1 96.69 314 ALA A CA 1
ATOM 2472 C C . ALA A 1 314 ? -15.266 -2.846 -2.371 1 96.69 314 ALA A C 1
ATOM 2474 O O . ALA A 1 314 ? -16.156 -3.705 -2.389 1 96.69 314 ALA A O 1
ATOM 2475 N N . ILE A 1 315 ? -15.125 -1.973 -3.293 1 96.69 315 ILE A N 1
ATOM 2476 C CA . ILE A 1 315 ? -16.078 -1.897 -4.402 1 96.69 315 ILE A CA 1
ATOM 2477 C C . ILE A 1 315 ? -15.93 -3.135 -5.285 1 96.69 315 ILE A C 1
ATOM 2479 O O . ILE A 1 315 ? -16.922 -3.709 -5.723 1 96.69 315 ILE A O 1
ATOM 2483 N N . HIS A 1 316 ? -14.68 -3.514 -5.508 1 92.81 316 HIS A N 1
ATOM 2484 C CA . HIS A 1 316 ? -14.438 -4.719 -6.289 1 92.81 316 HIS A CA 1
ATOM 2485 C C . HIS A 1 316 ? -15.016 -5.949 -5.598 1 92.81 316 HIS A C 1
ATOM 2487 O O . HIS A 1 316 ? -15.641 -6.793 -6.246 1 92.81 316 HIS A O 1
ATOM 2493 N N . TYR A 1 317 ? -14.82 -6.066 -4.375 1 89.31 317 TYR A N 1
ATOM 2494 C CA . TYR A 1 317 ? -15.266 -7.203 -3.578 1 89.31 317 TYR A CA 1
ATOM 2495 C C . TYR A 1 317 ? -16.781 -7.281 -3.543 1 89.31 317 TYR A C 1
ATOM 2497 O O . TYR A 1 317 ? -17.359 -8.367 -3.666 1 89.31 317 TYR A O 1
ATOM 2505 N N . LEU A 1 318 ? -17.422 -6.168 -3.465 1 91.06 318 LEU A N 1
ATOM 2506 C CA . LEU A 1 318 ? -18.875 -6.133 -3.275 1 91.06 318 LEU A CA 1
ATOM 2507 C C . LEU A 1 318 ? -19.594 -6.133 -4.617 1 91.06 318 LEU A C 1
ATOM 2509 O O . LEU A 1 318 ? -20.672 -6.734 -4.754 1 91.06 318 LEU A O 1
ATOM 2513 N N . LYS A 1 319 ? -19.031 -5.457 -5.68 1 92.69 319 LYS A N 1
ATOM 2514 C CA . LYS A 1 319 ? -19.797 -5.223 -6.902 1 92.69 319 LYS A CA 1
ATOM 2515 C C . LYS A 1 319 ? -19.078 -5.801 -8.117 1 92.69 319 LYS A C 1
ATOM 2517 O O . LYS A 1 319 ? -19.656 -5.879 -9.203 1 92.69 319 LYS A O 1
ATOM 2522 N N . GLY A 1 320 ? -17.891 -6.109 -7.973 1 88.19 320 GLY A N 1
ATOM 2523 C CA . GLY A 1 320 ? -17.156 -6.711 -9.078 1 88.19 320 GLY A CA 1
ATOM 2524 C C . GLY A 1 320 ? -16.594 -5.688 -10.055 1 88.19 320 GLY A C 1
ATOM 2525 O O . GLY A 1 320 ? -16.156 -6.043 -11.148 1 88.19 320 GLY A O 1
ATOM 2526 N N . TRP A 1 321 ? -16.562 -4.41 -9.664 1 92.62 321 TRP A N 1
ATOM 2527 C CA . TRP A 1 321 ? -16.031 -3.371 -10.547 1 92.62 321 TRP A CA 1
ATOM 2528 C C . TRP A 1 321 ? -14.516 -3.443 -10.625 1 92.62 321 TRP A C 1
ATOM 2530 O O . TRP A 1 321 ? -13.859 -3.949 -9.711 1 92.62 321 TRP A O 1
ATOM 2540 N N . ASP A 1 322 ? -13.977 -2.988 -11.766 1 92.56 322 ASP A N 1
ATOM 2541 C CA . ASP A 1 322 ? -12.531 -2.975 -11.945 1 92.56 322 ASP A CA 1
ATOM 2542 C C . ASP A 1 322 ? -11.852 -2.098 -10.898 1 92.56 322 ASP A C 1
ATOM 2544 O O . ASP A 1 322 ? -12.141 -0.903 -10.797 1 92.56 322 ASP A O 1
ATOM 2548 N N . PRO A 1 323 ? -11 -2.662 -10.148 1 94.06 323 PRO A N 1
ATOM 2549 C CA . PRO A 1 323 ? -10.398 -1.901 -9.047 1 94.06 323 PRO A CA 1
ATOM 2550 C C . PRO A 1 323 ? -9.5 -0.768 -9.539 1 94.06 323 PRO A C 1
ATOM 2552 O O . PRO A 1 323 ? -9.367 0.255 -8.859 1 94.06 323 PRO A O 1
ATOM 2555 N N . ILE A 1 324 ? -8.836 -0.901 -10.656 1 93.06 324 ILE A N 1
ATOM 2556 C CA . ILE A 1 324 ? -7.961 0.137 -11.188 1 93.06 324 ILE A CA 1
ATOM 2557 C C . ILE A 1 324 ? -8.773 1.392 -11.492 1 93.06 324 ILE A C 1
ATOM 2559 O O . ILE A 1 324 ? -8.375 2.502 -11.141 1 93.06 324 ILE A O 1
ATOM 2563 N N . VAL A 1 325 ? -9.883 1.146 -12.141 1 95.25 325 VAL A N 1
ATOM 2564 C CA . VAL A 1 325 ? -10.742 2.27 -12.5 1 95.25 325 VAL A CA 1
ATOM 2565 C C . VAL A 1 325 ? -11.273 2.941 -11.234 1 95.25 325 VAL A C 1
ATOM 2567 O O . VAL A 1 325 ? -11.289 4.172 -11.141 1 95.25 325 VAL A O 1
ATOM 2570 N N . CYS A 1 326 ? -11.719 2.086 -10.273 1 97.12 326 CYS A N 1
ATOM 2571 C CA . CYS A 1 326 ? -12.234 2.623 -9.023 1 97.12 326 CYS A CA 1
ATOM 2572 C C . CYS A 1 326 ? -11.172 3.441 -8.297 1 97.12 326 CYS A C 1
ATOM 2574 O O . CYS A 1 326 ? -11.461 4.516 -7.773 1 97.12 326 CYS A O 1
ATOM 2576 N N . PHE A 1 327 ? -9.977 2.973 -8.289 1 97.44 327 PHE A N 1
ATOM 2577 C CA . PHE A 1 327 ? -8.867 3.666 -7.652 1 97.44 327 PHE A CA 1
ATOM 2578 C C . PHE A 1 327 ? -8.586 4.992 -8.352 1 97.44 327 PHE A C 1
ATOM 2580 O O . PHE A 1 327 ? -8.406 6.02 -7.691 1 97.44 327 PHE A O 1
ATOM 2587 N N . MET A 1 328 ? -8.562 4.996 -9.688 1 97.5 328 MET A N 1
ATOM 2588 C CA . MET A 1 328 ? -8.266 6.203 -10.461 1 97.5 328 MET A CA 1
ATOM 2589 C C . MET A 1 328 ? -9.336 7.266 -10.234 1 97.5 328 MET A C 1
ATOM 2591 O O . MET A 1 328 ? -9.023 8.453 -10.117 1 97.5 328 MET A O 1
ATOM 2595 N N . VAL A 1 329 ? -10.539 6.852 -10.156 1 98 329 VAL A N 1
ATOM 2596 C CA . VAL A 1 329 ? -11.633 7.785 -9.922 1 98 329 VAL A CA 1
ATOM 2597 C C . VAL A 1 329 ? -11.508 8.398 -8.531 1 98 329 VAL A C 1
ATOM 2599 O O . VAL A 1 329 ? -11.703 9.609 -8.359 1 98 329 VAL A O 1
ATOM 2602 N N . HIS A 1 330 ? -11.172 7.559 -7.555 1 98.31 330 HIS A N 1
ATOM 2603 C CA . HIS A 1 330 ? -10.953 8.039 -6.199 1 98.31 330 HIS A CA 1
ATOM 2604 C C . HIS A 1 330 ? -9.852 9.094 -6.156 1 98.31 330 HIS A C 1
ATOM 2606 O O . HIS A 1 330 ? -10.023 10.156 -5.551 1 98.31 330 HIS A O 1
ATOM 2612 N N . VAL A 1 331 ? -8.758 8.812 -6.816 1 98.38 331 VAL A N 1
ATOM 2613 C CA . VAL A 1 331 ? -7.602 9.695 -6.801 1 98.38 331 VAL A CA 1
ATOM 2614 C C . VAL A 1 331 ? -7.941 11 -7.52 1 98.38 331 VAL A C 1
ATOM 2616 O O . VAL A 1 331 ? -7.582 12.086 -7.055 1 98.38 331 VAL A O 1
ATOM 2619 N N . LEU A 1 332 ? -8.602 10.844 -8.633 1 98.31 332 LEU A N 1
ATOM 2620 C CA . LEU A 1 332 ? -8.969 12.023 -9.406 1 98.31 332 LEU A CA 1
ATOM 2621 C C . LEU A 1 332 ? -9.914 12.922 -8.617 1 98.31 332 LEU A C 1
ATOM 2623 O O . LEU A 1 332 ? -9.766 14.148 -8.625 1 98.31 332 LEU A O 1
ATOM 2627 N N . GLN A 1 333 ? -10.898 12.297 -8.016 1 98.31 333 GLN A N 1
ATOM 2628 C CA . GLN A 1 333 ? -11.82 13.055 -7.172 1 98.31 333 GLN A CA 1
ATOM 2629 C C . GLN A 1 333 ? -11.086 13.805 -6.07 1 98.31 333 GLN A C 1
ATOM 2631 O O . GLN A 1 333 ? -11.344 14.984 -5.828 1 98.31 333 GLN A O 1
ATOM 2636 N N . TRP A 1 334 ? -10.188 13.117 -5.406 1 98.69 334 TRP A N 1
ATOM 2637 C CA . TRP A 1 334 ? -9.398 13.703 -4.336 1 98.69 334 TRP A CA 1
ATOM 2638 C C . TRP A 1 334 ? -8.555 14.867 -4.855 1 98.69 334 TRP A C 1
ATOM 2640 O O . TRP A 1 334 ? -8.492 15.93 -4.227 1 98.69 334 TRP A O 1
ATOM 2650 N N . PHE A 1 335 ? -7.941 14.68 -5.992 1 98.75 335 PHE A N 1
ATOM 2651 C CA . PHE A 1 335 ? -7.094 15.656 -6.668 1 98.75 335 PHE A CA 1
ATOM 2652 C C . PHE A 1 335 ? -7.879 16.922 -6.996 1 98.75 335 PHE A C 1
ATOM 2654 O O . PHE A 1 335 ? -7.418 18.031 -6.719 1 98.75 335 PHE A O 1
ATOM 2661 N N . ILE A 1 336 ? -9.023 16.766 -7.512 1 98.69 336 ILE A N 1
ATOM 2662 C CA . ILE A 1 336 ? -9.859 17.891 -7.938 1 98.69 336 ILE A CA 1
ATOM 2663 C C . ILE A 1 336 ? -10.383 18.625 -6.715 1 98.69 336 ILE A C 1
ATOM 2665 O O . ILE A 1 336 ? -10.367 19.859 -6.672 1 98.69 336 ILE A O 1
ATOM 2669 N N . LEU A 1 337 ? -10.859 17.922 -5.711 1 98.75 337 LEU A N 1
ATOM 2670 C CA . LEU A 1 337 ? -11.43 18.547 -4.523 1 98.75 337 LEU A CA 1
ATOM 2671 C C . LEU A 1 337 ? -10.367 19.328 -3.762 1 98.75 337 LEU A C 1
ATOM 2673 O O . LEU A 1 337 ? -10.641 20.422 -3.244 1 98.75 337 LEU A O 1
ATOM 2677 N N . ASP A 1 338 ? -9.141 18.766 -3.684 1 98.75 338 ASP A N 1
ATOM 2678 C CA . ASP A 1 338 ? -8.047 19.516 -3.062 1 98.75 338 ASP A CA 1
ATOM 2679 C C . ASP A 1 338 ? -7.75 20.797 -3.824 1 98.75 338 ASP A C 1
ATOM 2681 O O . ASP A 1 338 ? -7.457 21.828 -3.217 1 98.75 338 ASP A O 1
ATOM 2685 N N . TYR A 1 339 ? -7.785 20.688 -5.113 1 98.5 339 TYR A N 1
ATOM 2686 C CA . TYR A 1 339 ? -7.523 21.859 -5.941 1 98.5 339 TYR A CA 1
ATOM 2687 C C . TYR A 1 339 ? -8.586 22.938 -5.723 1 98.5 339 TYR A C 1
ATOM 2689 O O . TYR A 1 339 ? -8.258 24.125 -5.602 1 98.5 339 TYR A O 1
ATOM 2697 N N . VAL A 1 340 ? -9.844 22.531 -5.703 1 98.19 340 VAL A N 1
ATOM 2698 C CA . VAL A 1 340 ? -10.953 23.453 -5.492 1 98.19 340 VAL A CA 1
ATOM 2699 C C . VAL A 1 340 ? -10.82 24.125 -4.121 1 98.19 340 VAL A C 1
ATOM 2701 O O . VAL A 1 340 ? -11.023 25.328 -3.984 1 98.19 340 VAL A O 1
ATOM 2704 N N . GLN A 1 341 ? -10.5 23.344 -3.125 1 98.5 341 GLN A N 1
ATOM 2705 C CA . GLN A 1 341 ? -10.32 23.875 -1.783 1 98.5 341 GLN A CA 1
ATOM 2706 C C . GLN A 1 341 ? -9.18 24.891 -1.75 1 98.5 341 GLN A C 1
ATOM 2708 O O . GLN A 1 341 ? -9.312 25.969 -1.15 1 98.5 341 GLN A O 1
ATOM 2713 N N . LEU A 1 342 ? -8.039 24.516 -2.359 1 98.5 342 LEU A N 1
ATOM 2714 C CA . LEU A 1 342 ? -6.875 25.406 -2.404 1 98.5 342 LEU A CA 1
ATOM 2715 C C . LEU A 1 342 ? -7.223 26.719 -3.074 1 98.5 342 LEU A C 1
ATOM 2717 O O . LEU A 1 342 ? -6.84 27.797 -2.586 1 98.5 342 LEU A O 1
ATOM 2721 N N . LYS A 1 343 ? -7.914 26.672 -4.125 1 97.38 343 LYS A N 1
ATOM 2722 C CA . LYS A 1 343 ? -8.312 27.891 -4.844 1 97.38 343 LYS A CA 1
ATOM 2723 C C . LYS A 1 343 ? -9.258 28.734 -4.008 1 97.38 343 LYS A C 1
ATOM 2725 O O . LYS A 1 343 ? -9.18 29.969 -4.027 1 97.38 343 LYS A O 1
ATOM 2730 N N . ALA A 1 344 ? -10.133 28.062 -3.334 1 96.44 344 ALA A N 1
ATOM 2731 C CA . ALA A 1 344 ? -11.07 28.781 -2.477 1 96.44 344 ALA A CA 1
ATOM 2732 C C . ALA A 1 344 ? -10.344 29.516 -1.354 1 96.44 344 ALA A C 1
ATOM 2734 O O . ALA A 1 344 ? -10.719 30.625 -0.974 1 96.44 344 ALA A O 1
ATOM 2735 N N . LEU A 1 345 ? -9.266 28.938 -0.852 1 96.31 345 LEU A N 1
ATOM 2736 C CA . LEU A 1 345 ? -8.523 29.5 0.268 1 96.31 345 LEU A CA 1
ATOM 2737 C C . LEU A 1 345 ? -7.613 30.625 -0.2 1 96.31 345 LEU A C 1
ATOM 2739 O O . LEU A 1 345 ? -7.391 31.594 0.532 1 96.31 345 LEU A O 1
ATOM 2743 N N . GLN A 1 346 ? -6.977 30.547 -1.323 1 93.5 346 GLN A N 1
ATOM 2744 C CA . GLN A 1 346 ? -6.059 31.531 -1.859 1 93.5 346 GLN A CA 1
ATOM 2745 C C . GLN A 1 346 ? -6.812 32.781 -2.328 1 93.5 346 GLN A C 1
ATOM 2747 O O . GLN A 1 346 ? -6.266 33.875 -2.311 1 93.5 346 GLN A O 1
ATOM 2752 N N . ARG A 1 347 ? -8.016 32.688 -2.766 1 81.69 347 ARG A N 1
ATOM 2753 C CA . ARG A 1 347 ? -8.906 33.75 -3.285 1 81.69 347 ARG A CA 1
ATOM 2754 C C . ARG A 1 347 ? -8.305 34.406 -4.523 1 81.69 347 ARG A C 1
ATOM 2756 O O . ARG A 1 347 ? -9.016 34.688 -5.484 1 81.69 347 ARG A O 1
ATOM 2763 N N . GLU A 1 348 ? -6.961 34.75 -4.445 1 90.31 348 GLU A N 1
ATOM 2764 C CA . GLU A 1 348 ? -6.27 35.281 -5.621 1 90.31 348 GLU A CA 1
ATOM 2765 C C . GLU A 1 348 ? -5.809 34.125 -6.531 1 90.31 348 GLU A C 1
ATOM 2767 O O . GLU A 1 348 ? -5.785 32.969 -6.117 1 90.31 348 GLU A O 1
ATOM 2772 N N . PRO A 1 349 ? -5.512 34.469 -7.699 1 93.56 349 PRO A N 1
ATOM 2773 C CA . PRO A 1 349 ? -4.984 33.438 -8.57 1 93.56 349 PRO A CA 1
ATOM 2774 C C . PRO A 1 349 ? -3.725 32.781 -8 1 93.56 349 PRO A C 1
ATOM 2776 O O . PRO A 1 349 ? -2.885 33.438 -7.41 1 93.56 349 PRO A O 1
ATOM 2779 N N . LEU A 1 350 ? -3.66 31.484 -8.195 1 95.69 350 LEU A N 1
ATOM 2780 C CA . LEU A 1 350 ? -2.475 30.766 -7.746 1 95.69 350 LEU A CA 1
ATOM 2781 C C . LEU A 1 350 ? -1.232 31.25 -8.492 1 95.69 350 LEU A C 1
ATOM 2783 O O . LEU A 1 350 ? -1.306 31.594 -9.672 1 95.69 350 LEU A O 1
ATOM 2787 N N . ASN A 1 351 ? -0.142 31.281 -7.879 1 95.25 351 ASN A N 1
ATOM 2788 C CA . ASN A 1 351 ? 1.088 31.812 -8.461 1 95.25 351 ASN A CA 1
ATOM 2789 C C . ASN A 1 351 ? 1.897 30.719 -9.148 1 95.25 351 ASN A C 1
ATOM 2791 O O . ASN A 1 351 ? 3.119 30.812 -9.266 1 95.25 351 ASN A O 1
ATOM 2795 N N . PHE A 1 352 ? 1.325 29.562 -9.461 1 97.06 352 PHE A N 1
ATOM 2796 C CA . PHE A 1 352 ? 1.978 28.453 -10.148 1 97.06 352 PHE A CA 1
ATOM 2797 C C . PHE A 1 352 ? 1.017 27.766 -11.117 1 97.06 352 PHE A C 1
ATOM 2799 O O . PHE A 1 352 ? -0.191 28.016 -11.078 1 97.06 352 PHE A O 1
ATOM 2806 N N . SER A 1 353 ? 1.509 26.953 -11.914 1 97.19 353 SER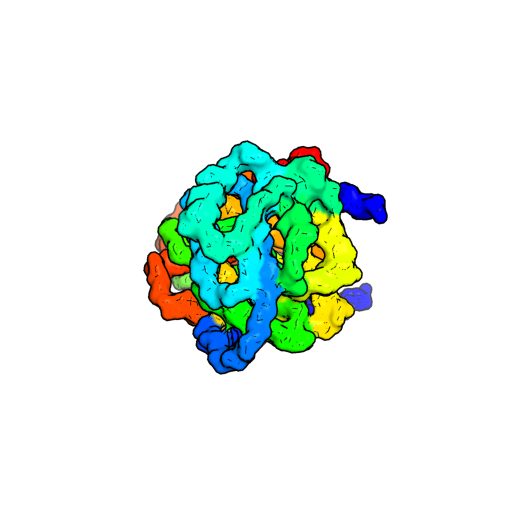 A N 1
ATOM 2807 C CA . SER A 1 353 ? 0.717 26.328 -12.969 1 97.19 353 SER A CA 1
ATOM 2808 C C . SER A 1 353 ? -0.016 25.094 -12.445 1 97.19 353 SER A C 1
ATOM 2810 O O . SER A 1 353 ? 0.258 24.625 -11.336 1 97.19 353 SER A O 1
ATOM 2812 N N . LYS A 1 354 ? -0.938 24.656 -13.281 1 97.31 354 LYS A N 1
ATOM 2813 C CA . LYS A 1 354 ? -1.663 23.438 -12.938 1 97.31 354 LYS A CA 1
ATOM 2814 C C . LYS A 1 354 ? -0.727 22.234 -12.914 1 97.31 354 LYS A C 1
ATOM 2816 O O . LYS A 1 354 ? -0.944 21.281 -12.148 1 97.31 354 LYS A O 1
ATOM 2821 N N . VAL A 1 355 ? 0.267 22.25 -13.75 1 97.94 355 VAL A N 1
ATOM 2822 C CA . VAL A 1 355 ? 1.254 21.188 -13.773 1 97.94 355 VAL A CA 1
ATOM 2823 C C . VAL A 1 355 ? 2.049 21.188 -12.469 1 97.94 355 VAL A C 1
ATOM 2825 O O . VAL A 1 355 ? 2.33 20.125 -11.898 1 97.94 355 VAL A O 1
ATOM 2828 N N . ASP A 1 356 ? 2.387 22.391 -11.992 1 98.19 356 ASP A N 1
ATOM 2829 C CA . ASP A 1 356 ? 3.062 22.5 -10.703 1 98.19 356 ASP A CA 1
ATOM 2830 C C . ASP A 1 356 ? 2.203 21.922 -9.578 1 98.19 356 ASP A C 1
ATOM 2832 O O . ASP A 1 356 ? 2.709 21.234 -8.695 1 98.19 356 ASP A O 1
ATOM 2836 N N . TYR A 1 357 ? 0.959 22.234 -9.695 1 98.44 357 TYR A N 1
ATOM 2837 C CA . TYR A 1 357 ? 0.03 21.703 -8.703 1 98.44 357 TYR A CA 1
ATOM 2838 C C . TYR A 1 357 ? 0.008 20.172 -8.734 1 98.44 357 TYR A C 1
ATOM 2840 O O . TYR A 1 357 ? 0.093 19.531 -7.688 1 98.44 357 TYR A O 1
ATOM 2848 N N . ALA A 1 358 ? -0.129 19.688 -9.945 1 98.56 358 ALA A N 1
ATOM 2849 C CA . ALA A 1 358 ? -0.237 18.25 -10.109 1 98.56 358 ALA A CA 1
ATOM 2850 C C . ALA A 1 358 ? 1.001 17.547 -9.555 1 98.56 358 ALA A C 1
ATOM 2852 O O . ALA A 1 358 ? 0.889 16.531 -8.852 1 98.56 358 ALA A O 1
ATOM 2853 N N . LEU A 1 359 ? 2.145 18.047 -9.867 1 97.88 359 LEU A N 1
ATOM 2854 C CA . LEU A 1 359 ? 3.4 17.438 -9.422 1 97.88 359 LEU A CA 1
ATOM 2855 C C . LEU A 1 359 ? 3.559 17.562 -7.91 1 97.88 359 LEU A C 1
ATOM 2857 O O . LEU A 1 359 ? 3.973 16.609 -7.254 1 97.88 359 LEU A O 1
ATOM 2861 N N . ALA A 1 360 ? 3.227 18.688 -7.344 1 98.5 360 ALA A N 1
ATOM 2862 C CA . ALA A 1 360 ? 3.348 18.891 -5.902 1 98.5 360 ALA A CA 1
ATOM 2863 C C . ALA A 1 360 ? 2.342 18.047 -5.141 1 98.5 360 ALA A C 1
ATOM 2865 O O . ALA A 1 360 ? 2.664 17.469 -4.09 1 98.5 360 ALA A O 1
ATOM 2866 N N . TRP A 1 361 ? 1.16 18.016 -5.711 1 98.69 361 TRP A N 1
ATOM 2867 C CA . TRP A 1 361 ? 0.115 17.219 -5.082 1 98.69 361 TRP A CA 1
ATOM 2868 C C . TRP A 1 361 ? 0.5 15.734 -5.059 1 98.69 361 TRP A C 1
ATOM 2870 O O . TRP A 1 361 ? 0.356 15.07 -4.031 1 98.69 361 TRP A O 1
ATOM 2880 N N . LEU A 1 362 ? 0.961 15.258 -6.191 1 97.75 362 LEU A N 1
ATOM 2881 C CA . LEU A 1 362 ? 1.389 13.867 -6.285 1 97.75 362 LEU A CA 1
ATOM 2882 C C . LEU A 1 362 ? 2.545 13.586 -5.332 1 97.75 362 LEU A C 1
ATOM 2884 O O . LEU A 1 362 ? 2.564 12.555 -4.66 1 97.75 362 LEU A O 1
ATOM 2888 N N . TYR A 1 363 ? 3.475 14.461 -5.293 1 96.81 363 TYR A N 1
ATOM 2889 C CA . TYR A 1 363 ? 4.609 14.32 -4.383 1 96.81 363 TYR A CA 1
ATOM 2890 C C . TYR A 1 363 ? 4.141 14.234 -2.936 1 96.81 363 TYR A C 1
ATOM 2892 O O . TYR A 1 363 ? 4.594 13.383 -2.178 1 96.81 363 TYR A O 1
ATOM 2900 N N . ARG A 1 364 ? 3.27 15.102 -2.588 1 97.88 364 ARG A N 1
ATOM 2901 C CA . ARG A 1 364 ? 2.756 15.133 -1.222 1 97.88 364 ARG A CA 1
ATOM 2902 C C . ARG A 1 364 ? 2.041 13.836 -0.876 1 97.88 364 ARG A C 1
ATOM 2904 O O . ARG A 1 364 ? 2.275 13.25 0.186 1 97.88 364 ARG A O 1
ATOM 2911 N N . GLU A 1 365 ? 1.183 13.367 -1.763 1 97.44 365 GLU A N 1
ATOM 2912 C CA . GLU A 1 365 ? 0.387 12.172 -1.501 1 97.44 365 GLU A CA 1
ATOM 2913 C C . GLU A 1 365 ? 1.267 10.93 -1.43 1 97.44 365 GLU A C 1
ATOM 2915 O O . GLU A 1 365 ? 0.98 10 -0.67 1 97.44 365 GLU A O 1
ATOM 2920 N N . VAL A 1 366 ? 2.318 10.891 -2.178 1 94.81 366 VAL A N 1
ATOM 2921 C CA . VAL A 1 366 ? 3.217 9.742 -2.18 1 94.81 366 VAL A CA 1
ATOM 2922 C C . VAL A 1 366 ? 4.113 9.789 -0.943 1 94.81 366 VAL A C 1
ATOM 2924 O O . VAL A 1 366 ? 4.25 8.789 -0.233 1 94.81 366 VAL A O 1
ATOM 2927 N N . MET A 1 367 ? 4.66 10.914 -0.626 1 95.56 367 MET A N 1
ATOM 2928 C CA . MET A 1 367 ? 5.699 11.016 0.392 1 95.56 367 MET A CA 1
ATOM 2929 C C . MET A 1 367 ? 5.094 11 1.792 1 95.56 367 MET A C 1
ATOM 2931 O O . MET A 1 367 ? 5.789 10.719 2.77 1 95.56 367 MET A O 1
ATOM 2935 N N . THR A 1 368 ? 3.844 11.336 1.862 1 96.56 368 THR A N 1
ATOM 2936 C CA . THR A 1 368 ? 3.215 11.453 3.172 1 96.56 368 THR A CA 1
ATOM 2937 C C . THR A 1 368 ? 3.342 10.156 3.959 1 96.56 368 THR A C 1
ATOM 2939 O O . THR A 1 368 ? 3.541 10.172 5.176 1 96.56 368 THR A O 1
ATOM 2942 N N . ILE A 1 369 ? 3.238 9.023 3.279 1 94.38 369 ILE A N 1
ATOM 2943 C CA . ILE A 1 369 ? 3.309 7.742 3.971 1 94.38 369 ILE A CA 1
ATOM 2944 C C . ILE A 1 369 ? 4.734 7.5 4.469 1 94.38 369 ILE A C 1
ATOM 2946 O O . ILE A 1 369 ? 4.934 6.969 5.562 1 94.38 369 ILE A O 1
ATOM 2950 N N . PHE A 1 370 ? 5.707 7.883 3.729 1 93.62 370 PHE A N 1
ATOM 2951 C CA . PHE A 1 370 ? 7.098 7.703 4.117 1 93.62 370 PHE A CA 1
ATOM 2952 C C . PHE A 1 370 ? 7.465 8.641 5.262 1 93.62 370 PHE A C 1
ATOM 2954 O O . PHE A 1 370 ? 8.188 8.258 6.184 1 93.62 370 PHE A O 1
ATOM 2961 N N . PHE A 1 371 ? 6.961 9.852 5.156 1 95.12 371 PHE A N 1
ATOM 2962 C CA . PHE A 1 371 ? 7.184 10.797 6.246 1 95.12 371 PHE A CA 1
ATOM 2963 C C . PHE A 1 371 ? 6.516 10.312 7.523 1 95.12 371 PHE A C 1
ATOM 2965 O O . PHE A 1 371 ? 7.082 10.438 8.609 1 95.12 371 PHE A O 1
ATOM 2972 N N . PHE A 1 372 ? 5.348 9.797 7.387 1 96.25 372 PHE A N 1
ATOM 2973 C CA . PHE A 1 372 ? 4.621 9.281 8.539 1 96.25 372 PHE A CA 1
ATOM 2974 C C . PHE A 1 372 ? 5.402 8.164 9.219 1 96.25 372 PHE A C 1
ATOM 2976 O O . PHE A 1 372 ? 5.551 8.148 10.445 1 96.25 372 PHE A O 1
ATOM 2983 N N . LEU A 1 373 ? 5.867 7.215 8.438 1 91.94 373 LEU A N 1
ATOM 2984 C CA . LEU A 1 373 ? 6.594 6.078 8.992 1 91.94 373 LEU A CA 1
ATOM 2985 C C . LEU A 1 373 ? 7.895 6.531 9.648 1 91.94 373 LEU A C 1
ATOM 2987 O O . LEU A 1 373 ? 8.305 5.977 10.672 1 91.94 373 LEU A O 1
ATOM 2991 N N . GLU A 1 374 ? 8.492 7.512 9.047 1 89.62 374 GLU A N 1
ATOM 2992 C CA . GLU A 1 374 ? 9.688 8.078 9.656 1 89.62 374 GLU A CA 1
ATOM 2993 C C . GLU A 1 374 ? 9.367 8.719 11.008 1 89.62 374 GLU A C 1
ATOM 2995 O O . GLU A 1 374 ? 10.125 8.555 11.969 1 89.62 374 GLU A O 1
ATOM 3000 N N . GLY A 1 375 ? 8.297 9.438 11.062 1 90.88 375 GLY A N 1
ATOM 3001 C CA . GLY A 1 375 ? 7.875 10.07 12.305 1 90.88 375 GLY A CA 1
ATOM 3002 C C . GLY A 1 375 ? 7.398 9.078 13.352 1 90.88 375 GLY A C 1
ATOM 3003 O O . GLY A 1 375 ? 7.59 9.289 14.547 1 90.88 375 GLY A O 1
ATOM 3004 N N . LEU A 1 376 ? 6.762 8.031 12.844 1 90 376 LEU A N 1
ATOM 3005 C CA . LEU A 1 376 ? 6.246 7 13.742 1 90 376 LEU A CA 1
ATOM 3006 C C . LEU A 1 376 ? 7.379 6.352 14.531 1 90 376 LEU A C 1
ATOM 3008 O O . LEU A 1 376 ? 7.23 6.07 15.727 1 90 376 LEU A O 1
ATOM 3012 N N . PHE A 1 377 ? 8.469 6.238 13.93 1 86.94 377 PHE A N 1
ATOM 3013 C CA . PHE A 1 377 ? 9.555 5.508 14.57 1 86.94 377 PHE A CA 1
ATOM 3014 C C . PHE A 1 377 ? 10.602 6.469 15.133 1 86.94 377 PHE A C 1
ATOM 3016 O O . PHE A 1 377 ? 11.562 6.043 15.773 1 86.94 377 PHE A O 1
ATOM 3023 N N . GLY A 1 378 ? 10.344 7.766 14.906 1 81.31 378 GLY A N 1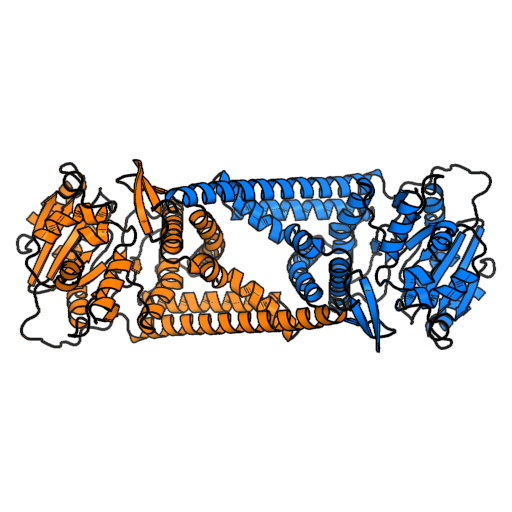
ATOM 3024 C CA . GLY A 1 378 ? 11.25 8.773 15.438 1 81.31 378 GLY A CA 1
ATOM 3025 C C . GLY A 1 378 ? 10.797 9.344 16.766 1 81.31 378 GLY A C 1
ATOM 3026 O O . GLY A 1 378 ? 9.602 9.438 17.031 1 81.31 378 GLY A O 1
ATOM 3027 N N . ARG A 1 379 ? 11.891 9.766 17.625 1 80.19 379 ARG A N 1
ATOM 3028 C CA . ARG A 1 379 ? 11.508 10.336 18.906 1 80.19 379 ARG A CA 1
ATOM 3029 C C . ARG A 1 379 ? 12.414 11.508 19.281 1 80.19 379 ARG A C 1
ATOM 3031 O O . ARG A 1 379 ? 12.375 11.992 20.406 1 80.19 379 ARG A O 1
ATOM 3038 N N . THR A 1 380 ? 13.086 11.859 18.344 1 81.19 380 THR A N 1
ATOM 3039 C CA . THR A 1 380 ? 13.984 12.969 18.625 1 81.19 380 THR A CA 1
ATOM 3040 C C . THR A 1 380 ? 13.688 14.148 17.703 1 81.19 380 THR A C 1
ATOM 3042 O O . THR A 1 380 ? 13.547 13.977 16.484 1 81.19 380 THR A O 1
ATOM 3045 N N . VAL A 1 381 ? 13.547 15.211 18.359 1 79 381 VAL A N 1
ATOM 3046 C CA . VAL A 1 381 ? 13.289 16.438 17.609 1 79 381 VAL A CA 1
ATOM 3047 C C . VAL A 1 381 ? 14.461 17.406 17.797 1 79 381 VAL A C 1
ATOM 3049 O O . VAL A 1 381 ? 14.938 17.609 18.922 1 79 381 VAL A O 1
ATOM 3052 N N . THR A 1 382 ? 14.875 17.906 16.703 1 78 382 THR A N 1
ATOM 3053 C CA . THR A 1 382 ? 15.977 18.859 16.75 1 78 382 THR A CA 1
ATOM 3054 C C . THR A 1 382 ? 15.492 20.25 16.328 1 78 382 THR A C 1
ATOM 3056 O O . THR A 1 382 ? 14.961 20.422 15.227 1 78 382 THR A O 1
ATOM 3059 N N . TRP A 1 383 ? 15.625 21.188 17.219 1 74.25 383 TRP A N 1
ATOM 3060 C CA . TRP A 1 383 ? 15.367 22.594 16.938 1 74.25 383 TRP A CA 1
ATOM 3061 C C . TRP A 1 383 ? 16.672 23.391 16.938 1 74.25 383 TRP A C 1
ATOM 3063 O O . TRP A 1 383 ? 17.75 22.844 17.156 1 74.25 383 TRP A O 1
ATOM 3073 N N . ARG A 1 384 ? 16.5 24.641 16.531 1 70.06 384 ARG A N 1
ATOM 3074 C CA . ARG A 1 384 ? 17.656 25.547 16.484 1 70.06 384 ARG A CA 1
ATOM 3075 C C . ARG A 1 384 ? 18.328 25.656 17.844 1 70.06 384 ARG A C 1
ATOM 3077 O O . ARG A 1 384 ? 19.531 25.859 17.938 1 70.06 384 ARG A O 1
ATOM 3084 N N . THR A 1 385 ? 17.547 25.406 18.844 1 68.38 385 THR A N 1
ATOM 3085 C CA . THR A 1 385 ? 18.031 25.625 20.203 1 68.38 385 THR A CA 1
ATOM 3086 C C . THR A 1 385 ? 18.625 24.344 20.781 1 68.38 385 THR A C 1
ATOM 3088 O O . THR A 1 385 ? 19.328 24.391 21.781 1 68.38 385 THR A O 1
ATOM 3091 N N . GLY A 1 386 ? 18.125 23.188 20.203 1 74.62 386 GLY A N 1
ATOM 3092 C CA . GLY A 1 386 ? 18.641 21.953 20.766 1 74.62 386 GLY A CA 1
ATOM 3093 C C . GLY A 1 386 ? 17.891 20.719 20.266 1 74.62 386 GLY A C 1
ATOM 3094 O O . GLY A 1 386 ? 17.109 20.812 19.312 1 74.62 386 GLY A O 1
ATOM 3095 N N . THR A 1 387 ? 18.375 19.562 20.969 1 80.5 387 THR A N 1
ATOM 3096 C CA . THR A 1 387 ? 17.766 18.281 20.641 1 80.5 387 THR A CA 1
ATOM 3097 C C . THR A 1 387 ? 16.922 17.781 21.812 1 80.5 387 THR A C 1
ATOM 3099 O O . THR A 1 387 ? 17.359 17.844 22.969 1 80.5 387 THR A O 1
ATOM 3102 N N . PHE A 1 388 ? 15.734 17.328 21.469 1 81.75 388 PHE A N 1
ATOM 3103 C CA . PHE A 1 388 ? 14.773 16.953 22.5 1 81.75 388 PHE A CA 1
ATOM 3104 C C . PHE A 1 388 ? 14.227 15.547 22.219 1 81.75 388 PHE A C 1
ATOM 3106 O O . PHE A 1 388 ? 14.016 15.172 21.062 1 81.75 388 PHE A O 1
ATOM 3113 N N . LYS A 1 389 ? 14.055 14.906 23.328 1 83.56 389 LYS A N 1
ATOM 3114 C CA . LYS A 1 389 ? 13.398 13.602 23.234 1 83.56 389 LYS A CA 1
ATOM 3115 C C . LYS A 1 389 ? 11.914 13.703 23.562 1 83.56 389 LYS A C 1
ATOM 3117 O O . LYS A 1 389 ? 11.523 14.352 24.531 1 83.56 389 LYS A O 1
ATOM 3122 N N . LEU A 1 390 ? 11.164 13.062 22.688 1 84.19 390 LEU A N 1
ATOM 3123 C CA . LEU A 1 390 ? 9.711 13.117 22.812 1 84.19 390 LEU A CA 1
ATOM 3124 C C . LEU A 1 390 ? 9.18 11.859 23.484 1 84.19 390 LEU A C 1
ATOM 3126 O O . LEU A 1 390 ? 9.555 10.742 23.125 1 84.19 390 LEU A O 1
ATOM 3130 N N . HIS A 1 391 ? 8.312 12.086 24.453 1 80.94 391 HIS A N 1
ATOM 3131 C CA . HIS A 1 391 ? 7.68 10.977 25.156 1 80.94 391 HIS A CA 1
ATOM 3132 C C . HIS A 1 391 ? 6.184 10.922 24.859 1 80.94 391 HIS A C 1
ATOM 3134 O O . HIS A 1 391 ? 5.617 11.867 24.312 1 80.94 391 HIS A O 1
ATOM 3140 N N . TRP A 1 392 ? 5.598 9.797 25.203 1 81.25 392 TRP A N 1
ATOM 3141 C CA . TRP A 1 392 ? 4.156 9.656 25.031 1 81.25 392 TRP A CA 1
ATOM 3142 C C . TRP A 1 392 ? 3.408 10.719 25.844 1 81.25 392 TRP A C 1
ATOM 3144 O O . TRP A 1 392 ? 3.805 11.047 26.953 1 81.25 392 TRP A O 1
ATOM 3154 N N . GLY A 1 393 ? 2.43 11.18 25.281 1 80.12 393 GLY A N 1
ATOM 3155 C CA . GLY A 1 393 ? 1.686 12.273 25.891 1 80.12 393 GLY A CA 1
ATOM 3156 C C . GLY A 1 393 ? 2.174 13.641 25.469 1 80.12 393 GLY A C 1
ATOM 3157 O O . GLY A 1 393 ? 1.549 14.656 25.781 1 80.12 393 GLY A O 1
ATOM 3158 N N . GLY A 1 394 ? 3.309 13.641 24.766 1 80.12 394 GLY A N 1
ATOM 3159 C CA . GLY A 1 394 ? 3.807 14.883 24.188 1 80.12 394 GLY A CA 1
ATOM 3160 C C . GLY A 1 394 ? 4.781 15.609 25.109 1 80.12 394 GLY A C 1
ATOM 3161 O O . GLY A 1 394 ? 5.004 16.812 24.953 1 80.12 394 GLY A O 1
ATOM 3162 N N . TYR A 1 395 ? 5.309 14.914 26.016 1 83.31 395 TYR A N 1
ATOM 3163 C CA . TYR A 1 395 ? 6.27 15.508 26.938 1 83.31 395 TYR A CA 1
ATOM 3164 C C . TYR A 1 395 ? 7.656 15.586 26.312 1 83.31 395 TYR A C 1
ATOM 3166 O O . TYR A 1 395 ? 8.047 14.695 25.547 1 83.31 395 TYR A O 1
ATOM 3174 N N . LEU A 1 396 ? 8.344 16.672 26.672 1 83.25 396 LEU A N 1
ATOM 3175 C CA . LEU A 1 396 ? 9.664 16.906 26.094 1 83.25 396 LEU A CA 1
ATOM 3176 C C . LEU A 1 396 ? 10.75 16.797 27.156 1 83.25 396 LEU A C 1
ATOM 3178 O O . LEU A 1 396 ? 10.555 17.25 28.297 1 83.25 396 LEU A O 1
ATOM 3182 N N . GLU A 1 397 ? 11.805 16.141 26.719 1 81.38 397 GLU A N 1
ATOM 3183 C CA . GLU A 1 397 ? 13.016 16.078 27.531 1 81.38 397 GLU A CA 1
ATOM 3184 C C . GLU A 1 397 ? 14.227 16.562 26.75 1 81.38 397 GLU A C 1
ATOM 3186 O O . GLU A 1 397 ? 14.523 16.047 25.672 1 81.38 397 GLU A O 1
ATOM 3191 N N . GLU A 1 398 ? 14.883 17.625 27.234 1 80.06 398 GLU A N 1
ATOM 3192 C CA . GLU A 1 398 ? 16.047 18.141 26.547 1 80.06 398 GLU A CA 1
ATOM 3193 C C . GLU A 1 398 ? 17.234 17.188 26.641 1 80.06 398 GLU A C 1
ATOM 3195 O O . GLU A 1 398 ? 17.547 16.688 27.734 1 80.06 398 GLU A O 1
ATOM 3200 N N . VAL A 1 399 ? 17.797 16.875 25.578 1 80 399 VAL A N 1
ATOM 3201 C CA . VAL A 1 399 ? 18.906 15.93 25.547 1 80 399 VAL A CA 1
ATOM 3202 C C . VAL A 1 399 ? 20.219 16.688 25.328 1 80 399 VAL A C 1
ATOM 3204 O O . VAL A 1 399 ? 21.234 16.375 25.938 1 80 399 VAL A O 1
ATOM 3207 N N . SER A 1 400 ? 20.203 17.734 24.312 1 74.56 400 SER A N 1
ATOM 3208 C CA . SER A 1 400 ? 21.375 18.562 24.062 1 74.56 400 SER A CA 1
ATOM 3209 C C . SER A 1 400 ? 20.984 19.938 23.531 1 74.56 400 SER A C 1
ATOM 3211 O O . SER A 1 400 ? 19.922 20.094 22.922 1 74.56 400 SER A O 1
ATOM 3213 N N . MET B 1 1 ? 5.262 6.562 35.625 1 27.72 1 MET B N 1
ATOM 3214 C CA . MET B 1 1 ? 6.578 7.195 35.531 1 27.72 1 MET B CA 1
ATOM 3215 C C . MET B 1 1 ? 7.535 6.367 34.688 1 27.72 1 MET B C 1
ATOM 3217 O O . MET B 1 1 ? 8.336 6.918 33.938 1 27.72 1 MET B O 1
ATOM 3221 N N . TYR B 1 2 ? 7.645 5.074 34.969 1 30.97 2 TYR B N 1
ATOM 3222 C CA . TYR B 1 2 ? 8.562 4.031 34.531 1 30.97 2 TYR B CA 1
ATOM 3223 C C . TYR B 1 2 ? 8.266 3.615 33.094 1 30.97 2 TYR B C 1
ATOM 3225 O O . TYR B 1 2 ? 9.062 2.92 32.469 1 30.97 2 TYR B O 1
ATOM 3233 N N . TRP B 1 3 ? 7.055 3.674 32.781 1 34.03 3 TRP B N 1
ATOM 3234 C CA . TRP B 1 3 ? 6.641 3.215 31.453 1 34.03 3 TRP B CA 1
ATOM 3235 C C . TRP B 1 3 ? 7.18 4.133 30.359 1 34.03 3 TRP B C 1
ATOM 3237 O O . TRP B 1 3 ? 6.898 3.934 29.172 1 34.03 3 TRP B O 1
ATOM 3247 N N . THR B 1 4 ? 7.734 5.355 30.688 1 40.94 4 THR B N 1
ATOM 3248 C CA . THR B 1 4 ? 8.039 6.566 29.922 1 40.94 4 THR B CA 1
ATOM 3249 C C . THR B 1 4 ? 9.289 6.367 29.078 1 40.94 4 THR B C 1
ATOM 3251 O O . THR B 1 4 ? 9.367 6.875 27.953 1 40.94 4 THR B O 1
ATOM 3254 N N . TYR B 1 5 ? 10.445 5.848 29.703 1 40.94 5 TYR B N 1
ATOM 3255 C CA . TYR B 1 5 ? 11.805 5.699 29.188 1 40.94 5 TYR B CA 1
ATOM 3256 C C . TYR B 1 5 ? 11.867 4.582 28.156 1 40.94 5 TYR B C 1
ATOM 3258 O O . TYR B 1 5 ? 12.75 4.586 27.281 1 40.94 5 TYR B O 1
ATOM 3266 N N . PHE B 1 6 ? 11.43 3.438 28.609 1 45.22 6 PHE B N 1
ATOM 3267 C CA . PHE B 1 6 ? 11.523 2.168 27.906 1 45.22 6 PHE B CA 1
ATOM 3268 C C . PHE B 1 6 ? 11.172 2.34 26.438 1 45.22 6 PHE B C 1
ATOM 3270 O O . PHE B 1 6 ? 11.641 1.581 25.578 1 45.22 6 PHE B O 1
ATOM 3277 N N . ASP B 1 7 ? 10.156 3.299 26.047 1 57.56 7 ASP B N 1
ATOM 3278 C CA . ASP B 1 7 ? 9.195 3.186 24.953 1 57.56 7 ASP B CA 1
ATOM 3279 C C . ASP B 1 7 ? 9.75 3.807 23.672 1 57.56 7 ASP B C 1
ATOM 3281 O O . ASP B 1 7 ? 9.57 3.26 22.578 1 57.56 7 ASP B O 1
ATOM 3285 N N . THR B 1 8 ? 10.719 4.82 23.953 1 58.16 8 THR B N 1
ATOM 3286 C CA . THR B 1 8 ? 11.125 5.508 22.734 1 58.16 8 THR B CA 1
ATOM 3287 C C . THR B 1 8 ? 12.172 4.695 21.984 1 58.16 8 THR B C 1
ATOM 3289 O O . THR B 1 8 ? 12.102 4.57 20.75 1 58.16 8 THR B O 1
ATOM 3292 N N . GLU B 1 9 ? 13.125 4.145 22.75 1 67.25 9 GLU B N 1
ATOM 3293 C CA . GLU B 1 9 ? 14.219 3.389 22.141 1 67.25 9 GLU B CA 1
ATOM 3294 C C . GLU B 1 9 ? 13.719 2.094 21.516 1 67.25 9 GLU B C 1
ATOM 3296 O O . GLU B 1 9 ? 14.234 1.657 20.484 1 67.25 9 GLU B O 1
ATOM 3301 N N . TYR B 1 10 ? 12.688 1.751 22.109 1 75.62 10 TYR B N 1
ATOM 3302 C CA . TYR B 1 10 ? 12.148 0.497 21.594 1 75.62 10 TYR B CA 1
ATOM 3303 C C . TYR B 1 10 ? 11.508 0.698 20.234 1 75.62 10 TYR B C 1
ATOM 3305 O O . TYR B 1 10 ? 11.609 -0.168 19.359 1 75.62 10 TYR B O 1
ATOM 3313 N N . PHE B 1 11 ? 11.016 1.849 20 1 76.81 11 PHE B N 1
ATOM 3314 C CA . PHE B 1 11 ? 10.406 2.113 18.703 1 76.81 11 PHE B CA 1
ATOM 3315 C C . PHE B 1 11 ? 11.469 2.266 17.625 1 76.81 11 PHE B C 1
ATOM 3317 O O . PHE B 1 11 ? 11.281 1.809 16.484 1 76.81 11 PHE B O 1
ATOM 3324 N N . ALA B 1 12 ? 12.531 2.826 18.047 1 77.81 12 ALA B N 1
ATOM 3325 C CA . ALA B 1 12 ? 13.617 2.979 17.094 1 77.81 12 ALA B CA 1
ATOM 3326 C C . ALA B 1 12 ? 14.227 1.626 16.719 1 77.81 12 ALA B C 1
ATOM 3328 O O . ALA B 1 12 ? 14.539 1.37 15.562 1 77.81 12 ALA B O 1
ATOM 3329 N N . TYR B 1 13 ? 14.359 0.805 17.719 1 83.5 13 TYR B N 1
ATOM 3330 C CA . TYR B 1 13 ? 14.875 -0.536 17.469 1 83.5 13 TYR B CA 1
ATOM 3331 C C . TYR B 1 13 ? 13.922 -1.344 16.609 1 83.5 13 TYR B C 1
ATOM 3333 O O . TYR B 1 13 ? 14.344 -2.08 15.719 1 83.5 13 TYR B O 1
ATOM 3341 N N . LEU B 1 14 ? 12.703 -1.153 16.844 1 87.44 14 LEU B N 1
ATOM 3342 C CA . LEU B 1 14 ? 11.695 -1.837 16.047 1 87.44 14 LEU B CA 1
ATOM 3343 C C . LEU B 1 14 ? 11.742 -1.369 14.594 1 87.44 14 LEU B C 1
ATOM 3345 O O . LEU B 1 14 ? 11.672 -2.184 13.672 1 87.44 14 LEU B O 1
ATOM 3349 N N . GLY B 1 15 ? 11.93 -0.094 14.422 1 88 15 GLY B N 1
ATOM 3350 C CA . GLY B 1 15 ? 12.047 0.445 13.078 1 88 15 GLY B CA 1
ATOM 3351 C C . GLY B 1 15 ? 13.234 -0.107 12.312 1 88 15 GLY B C 1
ATOM 3352 O O . GLY B 1 15 ? 13.102 -0.5 11.156 1 88 15 GLY B O 1
ATOM 3353 N N . SER B 1 16 ? 14.305 -0.199 12.969 1 90.94 16 SER B N 1
ATOM 3354 C CA . SER B 1 16 ? 15.508 -0.733 12.336 1 90.94 16 SER B CA 1
ATOM 3355 C C . SER B 1 16 ? 15.359 -2.219 12.023 1 90.94 16 SER B C 1
ATOM 3357 O O . SER B 1 16 ? 15.758 -2.678 10.953 1 90.94 16 SER B O 1
ATOM 3359 N N . ALA B 1 17 ? 14.812 -2.924 12.953 1 93.88 17 ALA B N 1
ATOM 3360 C CA . ALA B 1 17 ? 14.609 -4.355 12.742 1 93.88 17 ALA B CA 1
ATOM 3361 C C . ALA B 1 17 ? 13.703 -4.613 11.539 1 93.88 17 ALA B C 1
ATOM 3363 O O . ALA B 1 17 ? 13.992 -5.484 10.719 1 93.88 17 ALA B O 1
ATOM 3364 N N . LEU B 1 18 ? 12.656 -3.865 11.453 1 94.44 18 LEU B N 1
ATOM 3365 C CA . LEU B 1 18 ? 11.711 -4.016 10.344 1 94.44 18 LEU B CA 1
ATOM 3366 C C . LEU B 1 18 ? 12.367 -3.629 9.023 1 94.44 18 LEU B C 1
ATOM 3368 O O . LEU B 1 18 ? 12.102 -4.246 7.988 1 94.44 18 LEU B O 1
ATOM 3372 N N . ALA B 1 19 ? 13.188 -2.633 9.078 1 95.25 19 ALA B N 1
ATOM 3373 C CA . ALA B 1 19 ? 13.883 -2.197 7.871 1 95.25 19 ALA B CA 1
ATOM 3374 C C . ALA B 1 19 ? 14.836 -3.277 7.371 1 95.25 19 ALA B C 1
ATOM 3376 O O . ALA B 1 19 ? 14.867 -3.586 6.176 1 95.25 19 ALA B O 1
ATOM 3377 N N . TYR B 1 20 ? 15.578 -3.877 8.258 1 96.88 20 TYR B N 1
ATOM 3378 C CA . TYR B 1 20 ? 16.5 -4.93 7.867 1 96.88 20 TYR B CA 1
ATOM 3379 C C . TYR B 1 20 ? 15.758 -6.168 7.395 1 96.88 20 TYR B C 1
ATOM 3381 O O . TYR B 1 20 ? 16.219 -6.879 6.5 1 96.88 20 TYR B O 1
ATOM 3389 N N . LEU B 1 21 ? 14.648 -6.41 8.023 1 96.75 21 LEU B N 1
ATOM 3390 C CA . LEU B 1 21 ? 13.812 -7.512 7.559 1 96.75 21 LEU B CA 1
ATOM 3391 C C . LEU B 1 21 ? 13.367 -7.289 6.117 1 96.75 21 LEU B C 1
ATOM 3393 O O . LEU B 1 21 ? 13.398 -8.211 5.305 1 96.75 21 LEU B O 1
ATOM 3397 N N . ALA B 1 22 ? 12.93 -6.105 5.82 1 97.12 22 ALA B N 1
ATOM 3398 C CA . ALA B 1 22 ? 12.5 -5.77 4.465 1 97.12 22 ALA B CA 1
ATOM 3399 C C . ALA B 1 22 ? 13.625 -5.992 3.459 1 97.12 22 ALA B C 1
ATOM 3401 O O . ALA B 1 22 ? 13.406 -6.555 2.383 1 97.12 22 ALA B O 1
ATOM 3402 N N . LEU B 1 23 ? 14.805 -5.559 3.82 1 97.94 23 LEU B N 1
ATOM 3403 C CA . LEU B 1 23 ? 15.945 -5.727 2.934 1 97.94 23 LEU B CA 1
ATOM 3404 C C . LEU B 1 23 ? 16.312 -7.203 2.783 1 97.94 23 LEU B C 1
ATOM 3406 O O . LEU B 1 23 ? 16.75 -7.633 1.718 1 97.94 23 LEU B O 1
ATOM 3410 N N . GLY B 1 24 ? 16.156 -7.938 3.871 1 98.12 24 GLY B N 1
ATOM 3411 C CA . GLY B 1 24 ? 16.359 -9.375 3.797 1 98.12 24 GLY B CA 1
ATOM 3412 C C . GLY B 1 24 ? 15.406 -10.062 2.834 1 98.12 24 GLY B C 1
ATOM 3413 O O . GLY B 1 24 ? 15.812 -10.906 2.037 1 98.12 24 GLY B O 1
ATOM 3414 N N . VAL B 1 25 ? 14.156 -9.719 2.883 1 97.81 25 VAL B N 1
ATOM 3415 C CA . VAL B 1 25 ? 13.156 -10.305 1.99 1 97.81 25 VAL B CA 1
ATOM 3416 C C . VAL B 1 25 ? 13.484 -9.945 0.543 1 97.81 25 VAL B C 1
ATOM 3418 O O . VAL B 1 25 ? 13.359 -10.781 -0.353 1 97.81 25 VAL B O 1
ATOM 3421 N N . GLU B 1 26 ? 13.883 -8.695 0.326 1 98.06 26 GLU B N 1
ATOM 3422 C CA . GLU B 1 26 ? 14.297 -8.266 -1.008 1 98.06 26 GLU B CA 1
ATOM 3423 C C . GLU B 1 26 ? 15.43 -9.133 -1.542 1 98.06 26 GLU B C 1
ATOM 3425 O O . GLU B 1 26 ? 15.422 -9.516 -2.715 1 98.06 26 GLU B O 1
ATOM 3430 N N . THR B 1 27 ? 16.391 -9.438 -0.703 1 98.19 27 THR B N 1
ATOM 3431 C CA . THR B 1 27 ? 17.516 -10.258 -1.094 1 98.19 27 THR B CA 1
ATOM 3432 C C . THR B 1 27 ? 17.078 -11.672 -1.441 1 98.19 27 THR B C 1
ATOM 3434 O O . THR B 1 27 ? 17.547 -12.258 -2.422 1 98.19 27 THR B O 1
ATOM 3437 N N . VAL B 1 28 ? 16.203 -12.188 -0.662 1 97.62 28 VAL B N 1
ATOM 3438 C CA . VAL B 1 28 ? 15.68 -13.523 -0.909 1 97.62 28 VAL B CA 1
ATOM 3439 C C . VAL B 1 28 ? 14.93 -13.547 -2.24 1 97.62 28 VAL B C 1
ATOM 3441 O O . VAL B 1 28 ? 15.078 -14.484 -3.027 1 97.62 28 VAL B O 1
ATOM 3444 N N . MET B 1 29 ? 14.148 -12.531 -2.531 1 97.69 29 MET B N 1
ATOM 3445 C CA . MET B 1 29 ? 13.375 -12.492 -3.771 1 97.69 29 MET B CA 1
ATOM 3446 C C . MET B 1 29 ? 14.297 -12.344 -4.98 1 97.69 29 MET B C 1
ATOM 3448 O O . MET B 1 29 ? 14.008 -12.883 -6.051 1 97.69 29 MET B O 1
ATOM 3452 N N . LEU B 1 30 ? 15.359 -11.586 -4.789 1 97.94 30 LEU B N 1
ATOM 3453 C CA . LEU B 1 30 ? 16.344 -11.492 -5.859 1 97.94 30 LEU B CA 1
ATOM 3454 C C . LEU B 1 30 ? 16.984 -12.852 -6.141 1 97.94 30 LEU B C 1
ATOM 3456 O O . LEU B 1 30 ? 17.203 -13.203 -7.301 1 97.94 30 LEU B O 1
ATOM 3460 N N . ALA B 1 31 ? 17.266 -13.547 -5.078 1 98.19 31 ALA B N 1
ATOM 3461 C CA . ALA B 1 31 ? 17.797 -14.898 -5.242 1 98.19 31 ALA B CA 1
ATOM 3462 C C . ALA B 1 31 ? 16.797 -15.797 -5.973 1 98.19 31 ALA B C 1
ATOM 3464 O O . ALA B 1 31 ? 17.188 -16.641 -6.789 1 98.19 31 ALA B O 1
ATOM 3465 N N . PHE B 1 32 ? 15.539 -15.625 -5.684 1 98.12 32 PHE B N 1
ATOM 3466 C CA . PHE B 1 32 ? 14.5 -16.375 -6.383 1 98.12 32 PHE B CA 1
ATOM 3467 C C . PHE B 1 32 ? 14.523 -16.062 -7.875 1 98.12 32 PHE B C 1
ATOM 3469 O O . PHE B 1 32 ? 14.422 -16.969 -8.703 1 98.12 32 PHE B O 1
ATOM 3476 N N . HIS B 1 33 ? 14.641 -14.781 -8.195 1 98.44 33 HIS B N 1
ATOM 3477 C CA . HIS B 1 33 ? 14.695 -14.375 -9.594 1 98.44 33 HIS B CA 1
ATOM 3478 C C . HIS B 1 33 ? 15.883 -15.016 -10.305 1 98.44 33 HIS B C 1
ATOM 3480 O O . HIS B 1 33 ? 15.734 -15.562 -11.406 1 98.44 33 HIS B O 1
ATOM 3486 N N . LEU B 1 34 ? 17.016 -14.945 -9.656 1 98.31 34 LEU B N 1
ATOM 3487 C CA . LEU B 1 34 ? 18.219 -15.5 -10.266 1 98.31 34 LEU B CA 1
ATOM 3488 C C . LEU B 1 34 ? 18.109 -17 -10.438 1 98.31 34 LEU B C 1
ATOM 3490 O O . LEU B 1 34 ? 18.516 -17.547 -11.469 1 98.31 34 LEU B O 1
ATOM 3494 N N . THR B 1 35 ? 17.547 -17.656 -9.43 1 98.31 35 THR B N 1
ATOM 3495 C CA . THR B 1 35 ? 17.344 -19.094 -9.523 1 98.31 35 THR B CA 1
ATOM 3496 C C . THR B 1 35 ? 16.438 -19.438 -10.695 1 98.31 35 THR B C 1
ATOM 3498 O O . THR B 1 35 ? 16.734 -20.344 -11.469 1 98.31 35 THR B O 1
ATOM 3501 N N . GLY B 1 36 ? 15.312 -18.703 -10.797 1 98 36 GLY B N 1
ATOM 3502 C CA . GLY B 1 36 ? 14.391 -18.922 -11.898 1 98 36 GLY B CA 1
ATOM 3503 C C . GLY B 1 36 ? 15.031 -18.734 -13.266 1 98 36 GLY B C 1
ATOM 3504 O O . GLY B 1 36 ? 14.883 -19.578 -14.148 1 98 36 GLY B O 1
ATOM 3505 N N . ILE B 1 37 ? 15.797 -17.703 -13.43 1 98.06 37 ILE B N 1
ATOM 3506 C CA . ILE B 1 37 ? 16.422 -17.359 -14.703 1 98.06 37 ILE B CA 1
ATOM 3507 C C . ILE B 1 37 ? 17.5 -18.375 -15.047 1 98.06 37 ILE B C 1
ATOM 3509 O O . ILE B 1 37 ? 17.547 -18.875 -16.172 1 98.06 37 ILE B O 1
ATOM 3513 N N . ILE B 1 38 ? 18.375 -18.703 -14.086 1 98.06 38 ILE B N 1
ATOM 3514 C CA . ILE B 1 38 ? 19.469 -19.641 -14.312 1 98.06 38 ILE B CA 1
ATOM 3515 C C . ILE B 1 38 ? 18.922 -21.016 -14.648 1 98.06 38 ILE B C 1
ATOM 3517 O O . ILE B 1 38 ? 19.391 -21.672 -15.594 1 98.06 38 ILE B O 1
ATOM 3521 N N . PHE B 1 39 ? 17.938 -21.422 -13.906 1 97.69 39 PHE B N 1
ATOM 3522 C CA . PHE B 1 39 ? 17.344 -22.734 -14.164 1 97.69 39 PHE B CA 1
ATOM 3523 C C . PHE B 1 39 ? 16.703 -22.781 -15.547 1 97.69 39 PHE B C 1
ATOM 3525 O O . PHE B 1 39 ? 16.859 -23.75 -16.281 1 97.69 39 PHE B O 1
ATOM 3532 N N . ALA B 1 40 ? 15.922 -21.75 -15.891 1 96.94 40 ALA B N 1
ATOM 3533 C CA . ALA B 1 40 ? 15.258 -21.688 -17.188 1 96.94 40 ALA B CA 1
ATOM 3534 C C . ALA B 1 40 ? 16.266 -21.719 -18.328 1 96.94 40 ALA B C 1
ATOM 3536 O O . ALA B 1 40 ? 16.062 -22.391 -19.344 1 96.94 40 ALA B O 1
ATOM 3537 N N . LYS B 1 41 ? 17.375 -21.094 -18.172 1 95.38 41 LYS B N 1
ATOM 3538 C CA . LYS B 1 41 ? 18.359 -20.969 -19.234 1 95.38 41 LYS B CA 1
ATOM 3539 C C . LYS B 1 41 ? 19.188 -22.234 -19.375 1 95.38 41 LYS B C 1
ATOM 3541 O O . LYS B 1 41 ? 19.547 -22.641 -20.484 1 95.38 41 LYS B O 1
ATOM 3546 N N . PHE B 1 42 ? 19.438 -22.906 -18.234 1 94.69 42 PHE B N 1
ATOM 3547 C CA . PHE B 1 42 ? 20.469 -23.938 -18.297 1 94.69 42 PHE B CA 1
ATOM 3548 C C . PHE B 1 42 ? 19.859 -25.312 -18.062 1 94.69 42 PHE B C 1
ATOM 3550 O O . PHE B 1 42 ? 20.484 -26.328 -18.375 1 94.69 42 PHE B O 1
ATOM 3557 N N . CYS B 1 43 ? 18.688 -25.375 -17.531 1 93.69 43 CYS B N 1
ATOM 3558 C CA . CYS B 1 43 ? 18.172 -26.688 -17.172 1 93.69 43 CYS B CA 1
ATOM 3559 C C . CYS B 1 43 ? 16.953 -27.047 -18 1 93.69 43 CYS B C 1
ATOM 3561 O O . CYS B 1 43 ? 16.578 -28.219 -18.125 1 93.69 43 CYS B O 1
ATOM 3563 N N . MET B 1 44 ? 16.312 -26.047 -18.578 1 94.44 44 MET B N 1
ATOM 3564 C CA . MET B 1 44 ? 15.133 -26.312 -19.391 1 94.44 44 MET B CA 1
ATOM 3565 C C . MET B 1 44 ? 15.516 -26.672 -20.828 1 94.44 44 MET B C 1
ATOM 3567 O O . MET B 1 44 ? 16.578 -26.266 -21.297 1 94.44 44 MET B O 1
ATOM 3571 N N . TYR B 1 45 ? 14.633 -27.484 -21.469 1 92.25 45 TYR B N 1
ATOM 3572 C CA . TYR B 1 45 ? 14.695 -27.875 -22.875 1 92.25 45 TYR B CA 1
ATOM 3573 C C . TYR B 1 45 ? 15.969 -28.656 -23.156 1 92.25 45 TYR B C 1
ATOM 3575 O O . TYR B 1 45 ? 16.547 -28.547 -24.25 1 92.25 45 TYR B O 1
ATOM 3583 N N . ARG B 1 46 ? 16.422 -29.344 -22.219 1 84.38 46 ARG B N 1
ATOM 3584 C CA . ARG B 1 46 ? 17.547 -30.25 -22.438 1 84.38 46 ARG B CA 1
ATOM 3585 C C . ARG B 1 46 ? 17.062 -31.578 -22.984 1 84.38 46 ARG B C 1
ATOM 3587 O O . ARG B 1 46 ? 16.031 -32.125 -22.547 1 84.38 46 ARG B O 1
ATOM 3594 N N . LYS B 1 47 ? 17.734 -31.938 -24.047 1 76 47 LYS B N 1
ATOM 3595 C CA . LYS B 1 47 ? 17.375 -33.219 -24.672 1 76 47 LYS B CA 1
ATOM 3596 C C . LYS B 1 47 ? 17.781 -34.375 -23.781 1 76 47 LYS B C 1
ATOM 3598 O O . LYS B 1 47 ? 18.812 -34.344 -23.109 1 76 47 LYS B O 1
ATOM 3603 N N . PRO B 1 48 ? 16.734 -35.344 -23.719 1 70.62 48 PRO B N 1
ATOM 3604 C CA . PRO B 1 48 ? 17.031 -36.531 -22.906 1 70.62 48 PRO B CA 1
ATOM 3605 C C . PRO B 1 48 ? 18.344 -37.188 -23.281 1 70.62 48 PRO B C 1
ATOM 3607 O O . PRO B 1 48 ? 18.734 -37.188 -24.453 1 70.62 48 PRO B O 1
ATOM 3610 N N . ALA B 1 49 ? 19.328 -37.312 -22.344 1 58.53 49 ALA B N 1
ATOM 3611 C CA . ALA B 1 49 ? 20.547 -38.031 -22.641 1 58.53 49 ALA B CA 1
ATOM 3612 C C . ALA B 1 49 ? 20.25 -39.344 -23.359 1 58.53 49 ALA B C 1
ATOM 3614 O O . ALA B 1 49 ? 19.281 -40.031 -23.031 1 58.53 49 ALA B O 1
ATOM 3615 N N . ASN B 1 50 ? 20.422 -39.406 -24.672 1 53.62 50 ASN B N 1
ATOM 3616 C CA . ASN B 1 50 ? 20.281 -40.625 -25.438 1 53.62 50 ASN B CA 1
ATOM 3617 C C . ASN B 1 50 ? 20.609 -41.844 -24.594 1 53.62 50 ASN B C 1
ATOM 3619 O O . ASN B 1 50 ? 21.719 -42.375 -24.688 1 53.62 50 ASN B O 1
ATOM 3623 N N . GLU B 1 51 ? 20.375 -41.75 -23.328 1 52.28 51 GLU B N 1
ATOM 3624 C CA . GLU B 1 51 ? 20.719 -43.031 -22.734 1 52.28 51 GLU B CA 1
ATOM 3625 C C . GLU B 1 51 ? 19.766 -44.125 -23.234 1 52.28 51 GLU B C 1
ATOM 3627 O O . GLU B 1 51 ? 18.547 -44.031 -23.078 1 52.28 51 GLU B O 1
ATOM 3632 N N . ILE B 1 52 ? 20.109 -44.562 -24.391 1 49.91 52 ILE B N 1
ATOM 3633 C CA . ILE B 1 52 ? 19.578 -45.812 -24.938 1 49.91 52 ILE B CA 1
ATOM 3634 C C . ILE B 1 52 ? 19.281 -46.781 -23.797 1 49.91 52 ILE B C 1
ATOM 3636 O O . ILE B 1 52 ? 20.188 -47.438 -23.297 1 49.91 52 ILE B O 1
ATOM 3640 N N . ARG B 1 53 ? 18.516 -46.406 -22.797 1 54.81 53 ARG B N 1
ATOM 3641 C CA . ARG B 1 53 ? 18.219 -47.531 -21.938 1 54.81 53 ARG B CA 1
ATOM 3642 C C . ARG B 1 53 ? 17.453 -48.625 -22.703 1 54.81 53 ARG B C 1
ATOM 3644 O O . ARG B 1 53 ? 16.516 -48.312 -23.438 1 54.81 53 ARG B O 1
ATOM 3651 N N . GLU B 1 54 ? 18.031 -49.594 -23 1 55.88 54 GLU B N 1
ATOM 3652 C CA . GLU B 1 54 ? 17.547 -50.812 -23.688 1 55.88 54 GLU B CA 1
ATOM 3653 C C . GLU B 1 54 ? 16.047 -51 -23.453 1 55.88 54 GLU B C 1
ATOM 3655 O O . GLU B 1 54 ? 15.305 -51.312 -24.375 1 55.88 54 GLU B O 1
ATOM 3660 N N . GLU B 1 55 ? 15.336 -50.969 -22.125 1 79 55 GLU B N 1
ATOM 3661 C CA . GLU B 1 55 ? 13.906 -51.25 -22.047 1 79 55 GLU B CA 1
ATOM 3662 C C . GLU B 1 55 ? 13.164 -50.188 -21.266 1 79 55 GLU B C 1
ATOM 3664 O O . GLU B 1 55 ? 13.234 -50.125 -20.031 1 79 55 GLU B O 1
ATOM 3669 N N . LEU B 1 56 ? 12.633 -49.031 -21.953 1 89.62 56 LEU B N 1
ATOM 3670 C CA . LEU B 1 56 ? 11.797 -48.031 -21.312 1 89.62 56 LEU B CA 1
ATOM 3671 C C . LEU B 1 56 ? 10.508 -48.656 -20.766 1 89.62 56 LEU B C 1
ATOM 3673 O O . LEU B 1 56 ? 9.852 -49.406 -21.469 1 89.62 56 LEU B O 1
ATOM 3677 N N . PRO B 1 57 ? 10.25 -48.344 -19.516 1 94.81 57 PRO B N 1
ATOM 3678 C CA . PRO B 1 57 ? 9.039 -48.906 -18.922 1 94.81 57 PRO B CA 1
ATOM 3679 C C . PRO B 1 57 ? 7.762 -48.375 -19.562 1 94.81 57 PRO B C 1
ATOM 3681 O O . PRO B 1 57 ? 7.781 -47.281 -20.156 1 94.81 57 PRO B O 1
ATOM 3684 N N . GLY B 1 58 ? 6.734 -49.125 -19.422 1 97.12 58 GLY B N 1
ATOM 3685 C CA . GLY B 1 58 ? 5.434 -48.656 -19.875 1 97.12 58 GLY B CA 1
ATOM 3686 C C . GLY B 1 58 ? 4.84 -47.562 -19.016 1 97.12 58 GLY B C 1
ATOM 3687 O O . GLY B 1 58 ? 5.105 -47.531 -17.797 1 97.12 58 GLY B O 1
ATOM 3688 N N . ILE B 1 59 ? 4.035 -46.688 -19.625 1 98.25 59 ILE B N 1
ATOM 3689 C CA . ILE B 1 59 ? 3.42 -45.562 -18.922 1 98.25 59 ILE B CA 1
ATOM 3690 C C . ILE B 1 59 ? 1.926 -45.531 -19.219 1 98.25 59 ILE B C 1
ATOM 3692 O O . ILE B 1 59 ? 1.52 -45.656 -20.375 1 98.25 59 ILE B O 1
ATOM 3696 N N . SER B 1 60 ? 1.09 -45.438 -18.234 1 98.81 60 SER B N 1
ATOM 3697 C CA . SER B 1 60 ? -0.34 -45.219 -18.406 1 98.81 60 SER B CA 1
ATOM 3698 C C . SER B 1 60 ? -0.677 -43.719 -18.297 1 98.81 60 SER B C 1
ATOM 3700 O O . SER B 1 60 ? -0.495 -43.125 -17.234 1 98.81 60 SER B O 1
ATOM 3702 N N . ILE B 1 61 ? -1.161 -43.125 -19.344 1 98.75 61 ILE B N 1
ATOM 3703 C CA . ILE B 1 61 ? -1.521 -41.719 -19.344 1 98.75 61 ILE B CA 1
ATOM 3704 C C . ILE B 1 61 ? -3.006 -41.562 -19.016 1 98.75 61 ILE B C 1
ATOM 3706 O O . ILE B 1 61 ? -3.859 -42.094 -19.719 1 98.75 61 ILE B O 1
ATOM 3710 N N . LEU B 1 62 ? -3.301 -40.875 -17.969 1 98.31 62 LEU B N 1
ATOM 3711 C CA . LEU B 1 62 ? -4.672 -40.594 -17.562 1 98.31 62 LEU B CA 1
ATOM 3712 C C . LEU B 1 62 ? -5.078 -39.188 -17.969 1 98.31 62 LEU B C 1
ATOM 3714 O O . LEU B 1 62 ? -4.422 -38.219 -17.578 1 98.31 62 LEU B O 1
ATOM 3718 N N . LYS B 1 63 ? -6.156 -39.062 -18.719 1 97.94 63 LYS B N 1
ATOM 3719 C CA . LYS B 1 63 ? -6.629 -37.75 -19.188 1 97.94 63 LYS B CA 1
ATOM 3720 C C . LYS B 1 63 ? -8.078 -37.531 -18.781 1 97.94 63 LYS B C 1
ATOM 3722 O O . LYS B 1 63 ? -9 -38.031 -19.438 1 97.94 63 LYS B O 1
ATOM 3727 N N . PRO B 1 64 ? -8.344 -36.688 -17.781 1 95.75 64 PRO B N 1
ATOM 3728 C CA . PRO B 1 64 ? -9.727 -36.312 -17.438 1 95.75 64 PRO B CA 1
ATOM 3729 C C . PRO B 1 64 ? -10.297 -35.25 -18.375 1 95.75 64 PRO B C 1
ATOM 3731 O O . PRO B 1 64 ? -9.656 -34.219 -18.625 1 95.75 64 PRO B O 1
ATOM 3734 N N . LEU B 1 65 ? -11.492 -35.5 -18.922 1 95.25 65 LEU B N 1
ATOM 3735 C CA . LEU B 1 65 ? -12.133 -34.562 -19.828 1 95.25 65 LEU B CA 1
ATOM 3736 C C . LEU B 1 65 ? -13.523 -34.188 -19.344 1 95.25 65 LEU B C 1
ATOM 3738 O O . LEU B 1 65 ? -14.266 -35.031 -18.844 1 95.25 65 LEU B O 1
ATOM 3742 N N . VAL B 1 66 ? -13.742 -32.938 -19.328 1 91.88 66 VAL B N 1
ATOM 3743 C CA . VAL B 1 66 ? -15.078 -32.406 -19.094 1 91.88 66 VAL B CA 1
ATOM 3744 C C . VAL B 1 66 ? -15.398 -31.328 -20.125 1 91.88 66 VAL B C 1
ATOM 3746 O O . VAL B 1 66 ? -14.727 -30.281 -20.156 1 91.88 66 VAL B O 1
ATOM 3749 N N . GLY B 1 67 ? -16.391 -31.578 -20.922 1 89.56 67 GLY B N 1
ATOM 3750 C CA . GLY B 1 67 ? -16.766 -30.594 -21.922 1 89.56 67 GLY B CA 1
ATOM 3751 C C . GLY B 1 67 ? -15.797 -30.516 -23.094 1 89.56 67 GLY B C 1
ATOM 3752 O O . GLY B 1 67 ? -14.844 -31.297 -23.156 1 89.56 67 GLY B O 1
ATOM 3753 N N . ALA B 1 68 ? -16.203 -29.562 -24 1 87.94 68 ALA B N 1
ATOM 3754 C CA . ALA B 1 68 ? -15.352 -29.438 -25.172 1 87.94 68 ALA B CA 1
ATOM 3755 C C . ALA B 1 68 ? -14.789 -28.016 -25.312 1 87.94 68 ALA B C 1
ATOM 3757 O O . ALA B 1 68 ? -15.547 -27.062 -25.453 1 87.94 68 ALA B O 1
ATOM 3758 N N . ASP B 1 69 ? -13.508 -27.953 -25.109 1 90.19 69 ASP B N 1
ATOM 3759 C CA . ASP B 1 69 ? -12.734 -26.75 -25.375 1 90.19 69 ASP B CA 1
ATOM 3760 C C . ASP B 1 69 ? -12.344 -26.672 -26.859 1 90.19 69 ASP B C 1
ATOM 3762 O O . ASP B 1 69 ? -12.086 -27.688 -27.484 1 90.19 69 ASP B O 1
ATOM 3766 N N . PRO B 1 70 ? -12.273 -25.469 -27.438 1 92.81 70 PRO B N 1
ATOM 3767 C CA . PRO B 1 70 ? -11.969 -25.328 -28.875 1 92.81 70 PRO B CA 1
ATOM 3768 C C . PRO B 1 70 ? -10.664 -26.016 -29.25 1 92.81 70 PRO B C 1
ATOM 3770 O O . PRO B 1 70 ? -10.508 -26.453 -30.406 1 92.81 70 PRO B O 1
ATOM 3773 N N . ASN B 1 71 ? -9.719 -26.141 -28.312 1 95.44 71 ASN B N 1
ATOM 3774 C CA . ASN B 1 71 ? -8.43 -26.719 -28.656 1 95.44 71 ASN B CA 1
ATOM 3775 C C . ASN B 1 71 ? -8.289 -28.141 -28.125 1 95.44 71 ASN B C 1
ATOM 3777 O O . ASN B 1 71 ? -7.195 -28.703 -28.125 1 95.44 71 ASN B O 1
ATOM 3781 N N . LEU B 1 72 ? -9.391 -28.734 -27.688 1 96.56 72 LEU B N 1
ATOM 3782 C CA . LEU B 1 72 ? -9.328 -30.062 -27.078 1 96.56 72 LEU B CA 1
ATOM 3783 C C . LEU B 1 72 ? -8.805 -31.094 -28.078 1 96.56 72 LEU B C 1
ATOM 3785 O O . LEU B 1 72 ? -7.945 -31.906 -27.734 1 96.56 72 LEU B O 1
ATOM 3789 N N . GLN B 1 73 ? -9.281 -31 -29.281 1 96.88 73 GLN B N 1
ATOM 3790 C CA . GLN B 1 73 ? -8.852 -31.953 -30.297 1 96.88 73 GLN B CA 1
ATOM 3791 C C . GLN B 1 73 ? -7.352 -31.844 -30.547 1 96.88 73 GLN B C 1
ATOM 3793 O O . GLN B 1 73 ? -6.66 -32.875 -30.609 1 96.88 73 GLN B O 1
ATOM 3798 N N . ASP B 1 74 ? -6.926 -30.641 -30.719 1 96.38 74 ASP B N 1
ATOM 3799 C CA . ASP B 1 74 ? -5.504 -30.406 -30.953 1 96.38 74 ASP B CA 1
ATOM 3800 C C . ASP B 1 74 ? -4.656 -30.938 -29.797 1 96.38 74 ASP B C 1
ATOM 3802 O O . ASP B 1 74 ? -3.621 -31.562 -30.016 1 96.38 74 ASP B O 1
ATOM 3806 N N . ASN B 1 75 ? -5.07 -30.625 -28.609 1 97.62 75 ASN B N 1
ATOM 3807 C CA . ASN B 1 75 ? -4.348 -31.062 -27.422 1 97.62 75 ASN B CA 1
ATOM 3808 C C . ASN B 1 75 ? -4.289 -32.594 -27.344 1 97.62 75 ASN B C 1
ATOM 3810 O O . ASN B 1 75 ? -3.221 -33.156 -27.125 1 97.62 75 ASN B O 1
ATOM 3814 N N . LEU B 1 76 ? -5.414 -33.219 -27.562 1 97.94 76 LEU B N 1
ATOM 3815 C CA . LEU B 1 76 ? -5.5 -34.688 -27.469 1 97.94 76 LEU B CA 1
ATOM 3816 C C . LEU B 1 76 ? -4.66 -35.344 -28.547 1 97.94 76 LEU B C 1
ATOM 3818 O O . LEU B 1 76 ? -4.023 -36.375 -28.297 1 97.94 76 LEU B O 1
ATOM 3822 N N . GLU B 1 77 ? -4.676 -34.781 -29.703 1 98.12 77 GLU B N 1
ATOM 3823 C CA . GLU B 1 77 ? -3.951 -35.375 -30.812 1 98.12 77 GLU B CA 1
ATOM 3824 C C . GLU B 1 77 ? -2.457 -35.469 -30.531 1 98.12 77 GLU B C 1
ATOM 3826 O O . GLU B 1 77 ? -1.784 -36.375 -30.969 1 98.12 77 GLU B O 1
ATOM 3831 N N . THR B 1 78 ? -1.924 -34.531 -29.797 1 97.88 78 THR B N 1
ATOM 3832 C CA . THR B 1 78 ? -0.509 -34.562 -29.453 1 97.88 78 THR B CA 1
ATOM 3833 C C . THR B 1 78 ? -0.187 -35.812 -28.625 1 97.88 78 THR B C 1
ATOM 3835 O O . THR B 1 78 ? 0.93 -36.344 -28.672 1 97.88 78 THR B O 1
ATOM 3838 N N . PHE B 1 79 ? -1.129 -36.344 -27.859 1 98.19 79 PHE B N 1
ATOM 3839 C CA . PHE B 1 79 ? -0.908 -37.5 -27.016 1 98.19 79 PHE B CA 1
ATOM 3840 C C . PHE B 1 79 ? -1.007 -38.781 -27.828 1 98.19 79 PHE B C 1
ATOM 3842 O O . PHE B 1 79 ? -0.516 -39.844 -27.406 1 98.19 79 PHE B O 1
ATOM 3849 N N . PHE B 1 80 ? -1.62 -38.719 -28.984 1 97.88 80 PHE B N 1
ATOM 3850 C CA . PHE B 1 80 ? -1.662 -39.844 -29.906 1 97.88 80 PHE B CA 1
ATOM 3851 C C . PHE B 1 80 ? -0.39 -39.906 -30.734 1 97.88 80 PHE B C 1
ATOM 3853 O O . PHE B 1 80 ? -0.153 -40.875 -31.438 1 97.88 80 PHE B O 1
ATOM 3860 N N . ASN B 1 81 ? 0.389 -38.875 -30.578 1 96.5 81 ASN B N 1
ATOM 3861 C CA . ASN B 1 81 ? 1.582 -38.781 -31.422 1 96.5 81 ASN B CA 1
ATOM 3862 C C . ASN B 1 81 ? 2.854 -38.75 -30.578 1 96.5 81 ASN B C 1
ATOM 3864 O O . ASN B 1 81 ? 3.904 -38.312 -31.062 1 96.5 81 ASN B O 1
ATOM 3868 N N . ILE B 1 82 ? 2.742 -39.156 -29.344 1 95.38 82 ILE B N 1
ATOM 3869 C CA . ILE B 1 82 ? 3.9 -39.188 -28.469 1 95.38 82 ILE B CA 1
ATOM 3870 C C . ILE B 1 82 ? 4.914 -40.219 -28.953 1 95.38 82 ILE B C 1
ATOM 3872 O O . ILE B 1 82 ? 4.535 -41.281 -29.406 1 95.38 82 ILE B O 1
ATOM 3876 N N . ALA B 1 83 ? 6.254 -39.781 -28.953 1 92.44 83 ALA B N 1
ATOM 3877 C CA . ALA B 1 83 ? 7.324 -40.688 -29.328 1 92.44 83 ALA B CA 1
ATOM 3878 C C . ALA B 1 83 ? 7.836 -41.469 -28.125 1 92.44 83 ALA B C 1
ATOM 3880 O O . ALA B 1 83 ? 8.922 -41.219 -27.609 1 92.44 83 ALA B O 1
ATOM 3881 N N . TYR B 1 84 ? 7.098 -42.406 -27.688 1 94.06 84 TYR B N 1
ATOM 3882 C CA . TYR B 1 84 ? 7.406 -43.312 -26.594 1 94.06 84 TYR B CA 1
ATOM 3883 C C . TYR B 1 84 ? 6.969 -44.75 -26.938 1 94.06 84 TYR B C 1
ATOM 3885 O O . TYR B 1 84 ? 5.887 -44.969 -27.484 1 94.06 84 TYR B O 1
ATOM 3893 N N . PRO B 1 85 ? 7.809 -45.688 -26.672 1 92.44 85 PRO B N 1
ATOM 3894 C CA . PRO B 1 85 ? 7.59 -47.031 -27.234 1 92.44 85 PRO B CA 1
ATOM 3895 C C . PRO B 1 85 ? 6.402 -47.75 -26.609 1 92.44 85 PRO B C 1
ATOM 3897 O O . PRO B 1 85 ? 5.719 -48.531 -27.266 1 92.44 85 PRO B O 1
ATOM 3900 N N . LYS B 1 86 ? 6.215 -47.594 -25.312 1 95.25 86 LYS B N 1
ATOM 3901 C CA . LYS B 1 86 ? 5.199 -48.375 -24.625 1 95.25 86 LYS B CA 1
ATOM 3902 C C . LYS B 1 86 ? 4.355 -47.5 -23.703 1 95.25 86 LYS B C 1
ATOM 3904 O O . LYS B 1 86 ? 4.738 -47.25 -22.562 1 95.25 86 LYS B O 1
ATOM 3909 N N . TYR B 1 87 ? 3.158 -47.094 -24.203 1 97.44 87 TYR B N 1
ATOM 3910 C CA . TYR B 1 87 ? 2.242 -46.344 -23.375 1 97.44 87 TYR B CA 1
ATOM 3911 C C . TYR B 1 87 ? 0.793 -46.625 -23.75 1 97.44 87 TYR B C 1
ATOM 3913 O O . TYR B 1 87 ? 0.522 -47.188 -24.812 1 97.44 87 TYR B O 1
ATOM 3921 N N . GLU B 1 88 ? -0.066 -46.344 -22.875 1 98.56 88 GLU B N 1
ATOM 3922 C CA . GLU B 1 88 ? -1.505 -46.406 -23.109 1 98.56 88 GLU B CA 1
ATOM 3923 C C . GLU B 1 88 ? -2.166 -45.062 -22.734 1 98.56 88 GLU B C 1
ATOM 3925 O O . GLU B 1 88 ? -1.649 -44.344 -21.891 1 98.56 88 GLU B O 1
ATOM 3930 N N . LEU B 1 89 ? -3.23 -44.75 -23.469 1 98.56 89 LEU B N 1
ATOM 3931 C CA . LEU B 1 89 ? -4.012 -43.531 -23.219 1 98.56 89 LEU B CA 1
ATOM 3932 C C . LEU B 1 89 ? -5.367 -43.875 -22.609 1 98.56 89 LEU B C 1
ATOM 3934 O O . LEU B 1 89 ? -6.219 -44.469 -23.281 1 98.56 89 LEU B O 1
ATOM 3938 N N . LEU B 1 90 ? -5.48 -43.531 -21.344 1 98.62 90 LEU B N 1
ATOM 3939 C CA . LEU B 1 90 ? -6.727 -43.781 -20.625 1 98.62 90 LEU B CA 1
ATOM 3940 C C . LEU B 1 90 ? -7.527 -42.469 -20.469 1 98.62 90 LEU B C 1
ATOM 3942 O O . LEU B 1 90 ? -7.273 -41.688 -19.547 1 98.62 90 LEU B O 1
ATOM 3946 N N . ILE B 1 91 ? -8.539 -42.344 -21.312 1 98.12 91 ILE B N 1
ATOM 3947 C CA . ILE B 1 91 ? -9.328 -41.125 -21.375 1 98.12 91 ILE B CA 1
ATOM 3948 C C . ILE B 1 91 ? -10.602 -41.281 -20.562 1 98.12 91 ILE B C 1
ATOM 3950 O O . ILE B 1 91 ? -11.367 -42.219 -20.781 1 98.12 91 ILE B O 1
ATOM 3954 N N . CYS B 1 92 ? -10.773 -40.406 -19.625 1 96.19 92 CYS B N 1
ATOM 3955 C CA . CYS B 1 92 ? -11.922 -40.469 -18.719 1 96.19 92 CYS B CA 1
ATOM 3956 C C . CYS B 1 92 ? -12.852 -39.281 -18.922 1 96.19 92 CYS B C 1
ATOM 3958 O O . CYS B 1 92 ? -12.445 -38.156 -18.75 1 96.19 92 CYS B O 1
ATOM 3960 N N . VAL B 1 93 ? -14.117 -39.531 -19.234 1 94 93 VAL B N 1
ATOM 3961 C CA . VAL B 1 93 ? -15.102 -38.469 -19.438 1 94 93 VAL B CA 1
ATOM 3962 C C . VAL B 1 93 ? -16.109 -38.469 -18.297 1 94 93 VAL B C 1
ATOM 3964 O O . VAL B 1 93 ? -16.297 -39.5 -17.641 1 94 93 VAL B O 1
ATOM 3967 N N . HIS B 1 94 ? -16.703 -37.344 -18.078 1 89.12 94 HIS B N 1
ATOM 3968 C CA . HIS B 1 94 ? -17.594 -37.156 -16.922 1 89.12 94 HIS B CA 1
ATOM 3969 C C . HIS B 1 94 ? -18.906 -37.906 -17.125 1 89.12 94 HIS B C 1
ATOM 3971 O O . HIS B 1 94 ? -19.469 -38.438 -16.172 1 89.12 94 HIS B O 1
ATOM 3977 N N . GLU B 1 95 ? -19.453 -37.812 -18.328 1 89.69 95 GLU B N 1
ATOM 3978 C CA . GLU B 1 95 ? -20.719 -38.469 -18.656 1 89.69 95 GLU B CA 1
ATOM 3979 C C . GLU B 1 95 ? -20.719 -38.938 -20.109 1 89.69 95 GLU B C 1
ATOM 3981 O O . GLU B 1 95 ? -19.906 -38.5 -20.922 1 89.69 95 GLU B O 1
ATOM 3986 N N . GLU B 1 96 ? -21.609 -39.844 -20.359 1 88.5 96 GLU B N 1
ATOM 3987 C CA . GLU B 1 96 ? -21.672 -40.5 -21.672 1 88.5 96 GLU B CA 1
ATOM 3988 C C . GLU B 1 96 ? -21.938 -39.469 -22.766 1 88.5 96 GLU B C 1
ATOM 3990 O O . GLU B 1 96 ? -21.422 -39.562 -23.875 1 88.5 96 GLU B O 1
ATOM 3995 N N . LYS B 1 97 ? -22.719 -38.438 -22.391 1 91.88 97 LYS B N 1
ATOM 3996 C CA . LYS B 1 97 ? -23.125 -37.438 -23.375 1 91.88 97 LYS B CA 1
ATOM 3997 C C . LYS B 1 97 ? -22.156 -36.25 -23.406 1 91.88 97 LYS B C 1
ATOM 3999 O O . LYS B 1 97 ? -22.438 -35.25 -24.031 1 91.88 97 LYS B O 1
ATOM 4004 N N . ASP B 1 98 ? -21.031 -36.406 -22.812 1 92.94 98 ASP B N 1
ATOM 4005 C CA . ASP B 1 98 ? -20.047 -35.344 -22.797 1 92.94 98 ASP B CA 1
ATOM 4006 C C . ASP B 1 98 ? -19.562 -35.031 -24.219 1 92.94 98 ASP B C 1
ATOM 4008 O O . ASP B 1 98 ? -19.219 -35.938 -24.984 1 92.94 98 ASP B O 1
ATOM 4012 N N . PRO B 1 99 ? -19.609 -33.75 -24.531 1 95 99 PRO B N 1
ATOM 4013 C CA . PRO B 1 99 ? -19.172 -33.375 -25.875 1 95 99 PRO B CA 1
ATOM 4014 C C . PRO B 1 99 ? -17.75 -33.844 -26.188 1 95 99 PRO B C 1
ATOM 4016 O O . PRO B 1 99 ? -17.391 -33.969 -27.359 1 95 99 PRO B O 1
ATOM 4019 N N . ALA B 1 100 ? -16.953 -34.125 -25.281 1 95.56 100 ALA B N 1
ATOM 4020 C CA . ALA B 1 100 ? -15.586 -34.594 -25.484 1 95.56 100 ALA B CA 1
ATOM 4021 C C . ALA B 1 100 ? -15.555 -35.938 -26.172 1 95.56 100 ALA B C 1
ATOM 4023 O O . ALA B 1 100 ? -14.602 -36.281 -26.875 1 95.56 100 ALA B O 1
ATOM 4024 N N . VAL B 1 101 ? -16.594 -36.719 -26 1 96.62 101 VAL B N 1
ATOM 4025 C CA . VAL B 1 101 ? -16.656 -38.062 -26.562 1 96.62 101 VAL B CA 1
ATOM 4026 C C . VAL B 1 101 ? -16.609 -37.969 -28.078 1 96.62 101 VAL B C 1
ATOM 4028 O O . VAL B 1 101 ? -15.93 -38.781 -28.734 1 96.62 101 VAL B O 1
ATOM 4031 N N . LYS B 1 102 ? -17.25 -36.969 -28.594 1 96.69 102 LYS B N 1
ATOM 4032 C CA . LYS B 1 102 ? -17.312 -36.781 -30.031 1 96.69 102 LYS B CA 1
ATOM 4033 C C . LYS B 1 102 ? -15.953 -36.375 -30.594 1 96.69 102 LYS B C 1
ATOM 4035 O O . LYS B 1 102 ? -15.711 -36.5 -31.797 1 96.69 102 LYS B O 1
ATOM 4040 N N . ILE B 1 103 ? -15.102 -35.969 -29.781 1 97 103 ILE B N 1
ATOM 4041 C CA . ILE B 1 103 ? -13.766 -35.562 -30.188 1 97 103 ILE B CA 1
ATOM 4042 C C . ILE B 1 103 ? -12.805 -36.75 -30.047 1 97 103 ILE B C 1
ATOM 4044 O O . ILE B 1 103 ? -11.938 -36.969 -30.906 1 97 103 ILE B O 1
ATOM 4048 N N . VAL B 1 104 ? -12.969 -37.531 -29.047 1 97.25 104 VAL B N 1
ATOM 4049 C CA . VAL B 1 104 ? -12.055 -38.594 -28.672 1 97.25 104 VAL B CA 1
ATOM 4050 C C . VAL B 1 104 ? -12.219 -39.781 -29.625 1 97.25 104 VAL B C 1
ATOM 4052 O O . VAL B 1 104 ? -11.234 -40.344 -30.094 1 97.25 104 VAL B O 1
ATOM 4055 N N . GLU B 1 105 ? -13.414 -40.125 -29.969 1 97.06 105 GLU B N 1
ATOM 4056 C CA . GLU B 1 105 ? -13.711 -41.312 -30.75 1 97.06 105 GLU B CA 1
ATOM 4057 C C . GLU B 1 105 ? -13.07 -41.25 -32.125 1 97.06 105 GLU B C 1
ATOM 4059 O O . GLU B 1 105 ? -12.375 -42.188 -32.562 1 97.06 105 GLU B O 1
ATOM 4064 N N . PRO B 1 106 ? -13.273 -40.156 -32.812 1 97.38 106 PRO B N 1
ATOM 4065 C CA . PRO B 1 106 ? -12.609 -40.062 -34.125 1 97.38 106 PRO B CA 1
ATOM 4066 C C . PRO B 1 106 ? -11.086 -40.125 -34 1 97.38 106 PRO B C 1
ATOM 4068 O O . PRO B 1 106 ? -10.422 -40.625 -34.906 1 97.38 106 PRO B O 1
ATOM 4071 N N . LEU B 1 107 ? -10.484 -39.625 -32.969 1 97.81 107 LEU B N 1
ATOM 4072 C CA . LEU B 1 107 ? -9.039 -39.688 -32.75 1 97.81 107 LEU B CA 1
ATOM 4073 C C . LEU B 1 107 ? -8.57 -41.125 -32.562 1 97.81 107 LEU B C 1
ATOM 4075 O O . LEU B 1 107 ? -7.535 -41.531 -33.094 1 97.81 107 LEU B O 1
ATOM 4079 N N . MET B 1 108 ? -9.297 -41.906 -31.781 1 97.81 108 MET B N 1
ATOM 4080 C CA . MET B 1 108 ? -8.969 -43.281 -31.547 1 97.81 108 MET B CA 1
ATOM 4081 C C . MET B 1 108 ? -9.008 -44.094 -32.844 1 97.81 108 MET B C 1
ATOM 4083 O O . MET B 1 108 ? -8.203 -45 -33.031 1 97.81 108 MET B O 1
ATOM 4087 N N . GLU B 1 109 ? -9.938 -43.719 -33.688 1 97.75 109 GLU B N 1
ATOM 4088 C CA . GLU B 1 109 ? -10.047 -44.375 -35 1 97.75 109 GLU B CA 1
ATOM 4089 C C . GLU B 1 109 ? -8.891 -44 -35.906 1 97.75 109 GLU B C 1
ATOM 4091 O O . GLU B 1 109 ? -8.383 -44.844 -36.656 1 97.75 109 GLU B O 1
ATOM 4096 N N . ARG B 1 110 ? -8.523 -42.781 -35.875 1 97.69 110 ARG B N 1
ATOM 4097 C CA . ARG B 1 110 ? -7.473 -42.25 -36.719 1 97.69 110 ARG B CA 1
ATOM 4098 C C . ARG B 1 110 ? -6.113 -42.812 -36.344 1 97.69 110 ARG B C 1
ATOM 4100 O O . ARG B 1 110 ? -5.238 -42.969 -37.188 1 97.69 110 ARG B O 1
ATOM 4107 N N . TYR B 1 111 ? -5.945 -43.094 -35.062 1 97.62 111 TYR B N 1
ATOM 4108 C CA . TYR B 1 111 ? -4.676 -43.625 -34.562 1 97.62 111 TYR B CA 1
ATOM 4109 C C . TYR B 1 111 ? -4.859 -44.969 -33.906 1 97.62 111 TYR B C 1
ATOM 4111 O O . TYR B 1 111 ? -4.598 -45.125 -32.719 1 97.62 111 TYR B O 1
ATOM 4119 N N . PRO B 1 112 ? -5.145 -46 -34.688 1 95.62 112 PRO B N 1
ATOM 4120 C CA . PRO B 1 112 ? -5.473 -47.312 -34.125 1 95.62 112 PRO B CA 1
ATOM 4121 C C . PRO B 1 112 ? -4.27 -48 -33.5 1 95.62 112 PRO B C 1
ATOM 4123 O O . PRO B 1 112 ? -4.43 -48.938 -32.719 1 95.62 112 PRO B O 1
ATOM 4126 N N . HIS B 1 113 ? -3.076 -47.562 -33.812 1 95.44 113 HIS B N 1
ATOM 4127 C CA . HIS B 1 113 ? -1.874 -48.219 -33.281 1 95.44 113 HIS B CA 1
ATOM 4128 C C . HIS B 1 113 ? -1.633 -47.812 -31.844 1 95.44 113 HIS B C 1
ATOM 4130 O O . HIS B 1 113 ? -0.852 -48.438 -31.141 1 95.44 113 HIS B O 1
ATOM 4136 N N . VAL B 1 114 ? -2.322 -46.719 -31.406 1 96.94 114 VAL B N 1
ATOM 4137 C CA . VAL B 1 114 ? -2.191 -46.25 -30.016 1 96.94 114 VAL B CA 1
ATOM 4138 C C . VAL B 1 114 ? -3.195 -47 -29.141 1 96.94 114 VAL B C 1
ATOM 4140 O O . VAL B 1 114 ? -4.379 -47.094 -29.469 1 96.94 114 VAL B O 1
ATOM 4143 N N . ASP B 1 115 ? -2.725 -47.625 -28.031 1 98.12 115 ASP B N 1
ATOM 4144 C CA . ASP B 1 115 ? -3.588 -48.281 -27.062 1 98.12 115 ASP B CA 1
ATOM 4145 C C . ASP B 1 115 ? -4.387 -47.25 -26.25 1 98.12 115 ASP B C 1
ATOM 4147 O O . ASP B 1 115 ? -3.977 -46.844 -25.172 1 98.12 115 ASP B O 1
ATOM 4151 N N . ALA B 1 116 ? -5.531 -46.812 -26.781 1 98.38 116 ALA B N 1
ATOM 4152 C CA . ALA B 1 116 ? -6.375 -45.812 -26.172 1 98.38 116 ALA B CA 1
ATOM 4153 C C . ALA B 1 116 ? -7.738 -46.375 -25.781 1 98.38 116 ALA B C 1
ATOM 4155 O O . ALA B 1 116 ? -8.328 -47.156 -26.547 1 98.38 116 ALA B O 1
ATOM 4156 N N . ARG B 1 117 ? -8.164 -46.062 -24.578 1 98.06 117 ARG B N 1
ATOM 4157 C CA . ARG B 1 117 ? -9.469 -46.5 -24.109 1 98.06 117 ARG B CA 1
ATOM 4158 C C . ARG B 1 117 ? -10.234 -45.344 -23.484 1 98.06 117 ARG B C 1
ATOM 4160 O O . ARG B 1 117 ? -9.633 -44.406 -22.922 1 98.06 117 ARG B O 1
ATOM 4167 N N . LEU B 1 118 ? -11.523 -45.406 -23.688 1 97 118 LEU B N 1
ATOM 4168 C CA . LEU B 1 118 ? -12.43 -44.406 -23.141 1 97 118 LEU B CA 1
ATOM 4169 C C . LEU B 1 118 ? -13.188 -44.969 -21.938 1 97 118 LEU B C 1
ATOM 4171 O O . LEU B 1 118 ? -13.719 -46.062 -21.984 1 97 118 LEU B O 1
ATOM 4175 N N . PHE B 1 119 ? -13.117 -44.219 -20.828 1 95.75 119 PHE B N 1
ATOM 4176 C CA . PHE B 1 119 ? -13.797 -44.625 -19.609 1 95.75 119 PHE B CA 1
ATOM 4177 C C . PHE B 1 119 ? -14.828 -43.562 -19.188 1 95.75 119 PHE B C 1
ATOM 4179 O O . PHE B 1 119 ? -14.664 -42.375 -19.484 1 95.75 119 PHE B O 1
ATOM 4186 N N . LEU B 1 120 ? -15.844 -44.031 -18.484 1 91.75 120 LEU B N 1
ATOM 4187 C CA . LEU B 1 120 ? -16.828 -43.156 -17.859 1 91.75 120 LEU B CA 1
ATOM 4188 C C . LEU B 1 120 ? -16.578 -43.031 -16.375 1 91.75 120 LEU B C 1
ATOM 4190 O O . LEU B 1 120 ? -16.703 -44 -15.625 1 91.75 120 LEU B O 1
ATOM 4194 N N . GLY B 1 121 ? -16.172 -41.906 -15.898 1 83.75 121 GLY B N 1
ATOM 4195 C CA . GLY B 1 121 ? -15.766 -41.75 -14.516 1 83.75 121 GLY B CA 1
ATOM 4196 C C . GLY B 1 121 ? -16.688 -40.844 -13.711 1 83.75 121 GLY B C 1
ATOM 4197 O O . GLY B 1 121 ? -16.75 -40.938 -12.484 1 83.75 121 GLY B O 1
ATOM 4198 N N . GLY B 1 122 ? -17.359 -39.812 -14.305 1 70.88 122 GLY B N 1
ATOM 4199 C CA . GLY B 1 122 ? -18.078 -38.719 -13.656 1 70.88 122 GLY B CA 1
ATOM 4200 C C . GLY B 1 122 ? -19.047 -39.219 -12.594 1 70.88 122 GLY B C 1
ATOM 4201 O O . GLY B 1 122 ? -18.656 -39.938 -11.68 1 70.88 122 GLY B O 1
ATOM 4202 N N . ASN B 1 123 ? -20.312 -39.156 -12.711 1 63.19 123 ASN B N 1
ATOM 4203 C CA . ASN B 1 123 ? -21.453 -39.25 -11.805 1 63.19 123 ASN B CA 1
ATOM 4204 C C . ASN B 1 123 ? -21.578 -40.625 -11.188 1 63.19 123 ASN B C 1
ATOM 4206 O O . ASN B 1 123 ? -22.25 -40.812 -10.18 1 63.19 123 ASN B O 1
ATOM 4210 N N . ASN B 1 124 ? -20.844 -41.438 -11.672 1 60.06 124 ASN B N 1
ATOM 4211 C CA . ASN B 1 124 ? -21.156 -42.812 -11.266 1 60.06 124 ASN B CA 1
ATOM 4212 C C . ASN B 1 124 ? -20.266 -43.281 -10.125 1 60.06 124 ASN B C 1
ATOM 4214 O O . ASN B 1 124 ? -20.625 -44.188 -9.391 1 60.06 124 ASN B O 1
ATOM 4218 N N . MET B 1 125 ? -19.094 -42.688 -9.906 1 66.19 125 MET B N 1
ATOM 4219 C CA . MET B 1 125 ? -18.172 -43.156 -8.891 1 66.19 125 MET B CA 1
ATOM 4220 C C . MET B 1 125 ? -17.609 -42 -8.062 1 66.19 125 MET B C 1
ATOM 4222 O O . MET B 1 125 ? -16.609 -41.406 -8.445 1 66.19 125 MET B O 1
ATOM 4226 N N . LYS B 1 126 ? -18.344 -41.656 -6.945 1 80.38 126 LYS B N 1
ATOM 4227 C CA . LYS B 1 126 ? -17.891 -40.531 -6.125 1 80.38 126 LYS B CA 1
ATOM 4228 C C . LYS B 1 126 ? -17.047 -41.031 -4.949 1 80.38 126 LYS B C 1
ATOM 4230 O O . LYS B 1 126 ? -17.562 -41.656 -4.027 1 80.38 126 LYS B O 1
ATOM 4235 N N . ILE B 1 127 ? -15.766 -40.875 -5.078 1 82.56 127 ILE B N 1
ATOM 4236 C CA . ILE B 1 127 ? -14.836 -41.312 -4.039 1 82.56 127 ILE B CA 1
ATOM 4237 C C . ILE B 1 127 ? -14.477 -40.125 -3.135 1 82.56 127 ILE B C 1
ATOM 4239 O O . ILE B 1 127 ? -13.922 -40.312 -2.053 1 82.56 127 ILE B O 1
ATOM 4243 N N . GLY B 1 128 ? -14.836 -38.969 -3.504 1 82.69 128 GLY B N 1
ATOM 4244 C CA . GLY B 1 128 ? -14.539 -37.781 -2.721 1 82.69 128 GLY B CA 1
ATOM 4245 C C . GLY B 1 128 ? -15.031 -36.5 -3.367 1 82.69 128 GLY B C 1
ATOM 4246 O O . GLY B 1 128 ? -15.82 -36.531 -4.312 1 82.69 128 GLY B O 1
ATOM 4247 N N . GLY B 1 129 ? -14.609 -35.469 -2.809 1 81.06 129 GLY B N 1
ATOM 4248 C CA . GLY B 1 129 ? -15.102 -34.156 -3.264 1 81.06 129 GLY B CA 1
ATOM 4249 C C . GLY B 1 129 ? -14.398 -33.656 -4.512 1 81.06 129 GLY B C 1
ATOM 4250 O O . GLY B 1 129 ? -14.883 -32.75 -5.184 1 81.06 129 GLY B O 1
ATOM 4251 N N . ASN B 1 130 ? -13.32 -34.219 -4.902 1 88.25 130 ASN B N 1
ATOM 4252 C CA . ASN B 1 130 ? -12.547 -33.75 -6.051 1 88.25 130 ASN B CA 1
ATOM 4253 C C . ASN B 1 130 ? -13.078 -34.344 -7.355 1 88.25 130 ASN B C 1
ATOM 4255 O O . ASN B 1 130 ? -12.914 -35.531 -7.617 1 88.25 130 ASN B O 1
ATOM 4259 N N . PRO B 1 131 ? -13.664 -33.5 -8.148 1 87.62 131 PRO B N 1
ATOM 4260 C CA . PRO B 1 131 ? -14.289 -34.031 -9.367 1 87.62 131 PRO B CA 1
ATOM 4261 C C . PRO B 1 131 ? -13.273 -34.625 -10.344 1 87.62 131 PRO B C 1
ATOM 4263 O O . PRO B 1 131 ? -13.586 -35.562 -11.07 1 87.62 131 PRO B O 1
ATOM 4266 N N . LYS B 1 132 ? -12.117 -34.062 -10.422 1 90.06 132 LYS B N 1
ATOM 4267 C CA . LYS B 1 132 ? -11.078 -34.594 -11.305 1 90.06 132 LYS B CA 1
ATOM 4268 C C . LYS B 1 132 ? -10.727 -36.031 -10.969 1 90.06 132 LYS B C 1
ATOM 4270 O O . LYS B 1 132 ? -10.633 -36.875 -11.859 1 90.06 132 LYS B O 1
ATOM 4275 N N . LEU B 1 133 ? -10.555 -36.344 -9.68 1 92.06 133 LEU B N 1
ATOM 4276 C CA . LEU B 1 133 ? -10.156 -37.688 -9.273 1 92.06 133 LEU B CA 1
ATOM 4277 C C . LEU B 1 133 ? -11.32 -38.656 -9.414 1 92.06 133 LEU B C 1
ATOM 4279 O O . LEU B 1 133 ? -11.109 -39.844 -9.727 1 92.06 133 LEU B O 1
ATOM 4283 N N . ASN B 1 134 ? -12.516 -38.094 -9.195 1 91.06 134 ASN B N 1
ATOM 4284 C CA . ASN B 1 134 ? -13.672 -38.906 -9.484 1 91.06 134 ASN B CA 1
ATOM 4285 C C . ASN B 1 134 ? -13.711 -39.344 -10.953 1 91.06 134 ASN B C 1
ATOM 4287 O O . ASN B 1 134 ? -14.016 -40.5 -11.266 1 91.06 134 ASN B O 1
ATOM 4291 N N . ASN B 1 135 ? -13.391 -38.438 -11.742 1 92.31 135 ASN B N 1
ATOM 4292 C CA . ASN B 1 135 ? -13.383 -38.656 -13.18 1 92.31 135 ASN B CA 1
ATOM 4293 C C . ASN B 1 135 ? -12.281 -39.656 -13.586 1 92.31 135 ASN B C 1
ATOM 4295 O O . ASN B 1 135 ? -12.469 -40.438 -14.5 1 92.31 135 ASN B O 1
ATOM 4299 N N . LEU B 1 136 ? -11.195 -39.719 -12.883 1 95.44 136 LEU B N 1
ATOM 4300 C CA . LEU B 1 136 ? -10 -40.469 -13.273 1 95.44 136 LEU B CA 1
ATOM 4301 C C . LEU B 1 136 ? -10.039 -41.875 -12.727 1 95.44 136 LEU B C 1
ATOM 4303 O O . LEU B 1 136 ? -9.266 -42.75 -13.156 1 95.44 136 LEU B O 1
ATOM 4307 N N . LEU B 1 137 ? -10.93 -42.188 -11.836 1 94.62 137 LEU B N 1
ATOM 4308 C CA . LEU B 1 137 ? -10.883 -43.406 -11.047 1 94.62 137 LEU B CA 1
ATOM 4309 C C . LEU B 1 137 ? -10.938 -44.625 -11.945 1 94.62 137 LEU B C 1
ATOM 4311 O O . LEU B 1 137 ? -10.109 -45.531 -11.805 1 94.62 137 LEU B O 1
ATOM 4315 N N . PRO B 1 138 ? -11.867 -44.719 -12.906 1 95.06 138 PRO B N 1
ATOM 4316 C CA . PRO B 1 138 ? -11.898 -45.938 -13.734 1 95.06 138 PRO B CA 1
ATOM 4317 C C . PRO B 1 138 ? -10.633 -46.125 -14.562 1 95.06 138 PRO B C 1
ATOM 4319 O O . PRO B 1 138 ? -10.164 -47.25 -14.734 1 95.06 138 PRO B O 1
ATOM 4322 N N . GLY B 1 139 ? -10.086 -45.062 -15.094 1 96.44 139 GLY B N 1
ATOM 4323 C CA . GLY B 1 139 ? -8.82 -45.125 -15.812 1 96.44 139 GLY B CA 1
ATOM 4324 C C . GLY B 1 139 ? -7.66 -45.562 -14.93 1 96.44 139 GLY B C 1
ATOM 4325 O O . GLY B 1 139 ? -6.82 -46.344 -15.344 1 96.44 139 GLY B O 1
ATOM 4326 N N . TYR B 1 140 ? -7.664 -45.031 -13.734 1 97.06 140 TYR B N 1
ATOM 4327 C CA . TYR B 1 140 ? -6.617 -45.375 -12.773 1 97.06 140 TYR B CA 1
ATOM 4328 C C . TYR B 1 140 ? -6.656 -46.844 -12.43 1 97.06 140 TYR B C 1
ATOM 4330 O O . TYR B 1 140 ? -5.613 -47.5 -12.359 1 97.06 140 TYR B O 1
ATOM 4338 N N . GLN B 1 141 ? -7.848 -47.375 -12.219 1 95.25 141 GLN B N 1
ATOM 4339 C CA . GLN B 1 141 ? -8.031 -48.781 -11.883 1 95.25 141 GLN B CA 1
ATOM 4340 C C . GLN B 1 141 ? -7.633 -49.688 -13.047 1 95.25 141 GLN B C 1
ATOM 4342 O O . GLN B 1 141 ? -7.141 -50.812 -12.844 1 95.25 141 GLN B O 1
ATOM 4347 N N . ALA B 1 142 ? -7.785 -49.188 -14.211 1 97.38 142 ALA B N 1
ATOM 4348 C CA . ALA B 1 142 ? -7.512 -49.969 -15.406 1 97.38 142 ALA B CA 1
ATOM 4349 C C . ALA B 1 142 ? -6.051 -49.844 -15.828 1 97.38 142 ALA B C 1
ATOM 4351 O O . ALA B 1 142 ? -5.578 -50.594 -16.688 1 97.38 142 ALA B O 1
ATOM 4352 N N . ALA B 1 143 ? -5.305 -48.938 -15.219 1 98.19 143 ALA B N 1
ATOM 4353 C CA . ALA B 1 143 ? -3.924 -48.688 -15.617 1 98.19 143 ALA B CA 1
ATOM 4354 C C . ALA B 1 143 ? -3.064 -49.938 -15.453 1 98.19 143 ALA B C 1
ATOM 4356 O O . ALA B 1 143 ? -3.014 -50.531 -14.367 1 98.19 143 ALA B O 1
ATOM 4357 N N . LYS B 1 144 ? -2.342 -50.312 -16.375 1 97.5 144 LYS B N 1
ATOM 4358 C CA . LYS B 1 144 ? -1.647 -51.594 -16.328 1 97.5 144 LYS B CA 1
ATOM 4359 C C . LYS B 1 144 ? -0.167 -51.406 -16 1 97.5 144 LYS B C 1
ATOM 4361 O O . LYS B 1 144 ? 0.532 -52.375 -15.68 1 97.5 144 LYS B O 1
ATOM 4366 N N . TYR B 1 145 ? 0.304 -50.156 -16.125 1 98.19 145 TYR B N 1
ATOM 4367 C CA . TYR B 1 145 ? 1.732 -49.969 -15.914 1 98.19 145 TYR B CA 1
ATOM 4368 C C . TYR B 1 145 ? 2 -49.344 -14.547 1 98.19 145 TYR B C 1
ATOM 4370 O O . TYR B 1 145 ? 1.09 -48.812 -13.906 1 98.19 145 TYR B O 1
ATOM 4378 N N . ASP B 1 146 ? 3.285 -49.375 -14.148 1 97.06 146 ASP B N 1
ATOM 4379 C CA . ASP B 1 146 ? 3.701 -48.906 -12.82 1 97.06 146 ASP B CA 1
ATOM 4380 C C . ASP B 1 146 ? 3.873 -47.406 -12.773 1 97.06 146 ASP B C 1
ATOM 4382 O O . ASP B 1 146 ? 3.932 -46.812 -11.695 1 97.06 146 ASP B O 1
ATOM 4386 N N . PHE B 1 147 ? 4.004 -46.781 -13.898 1 98.25 147 PHE B N 1
ATOM 4387 C CA . PHE B 1 147 ? 4.102 -45.344 -13.992 1 98.25 147 PHE B CA 1
ATOM 4388 C C . PHE B 1 147 ? 2.83 -44.75 -14.586 1 98.25 147 PHE B C 1
ATOM 4390 O O . PHE B 1 147 ? 2.305 -45.25 -15.578 1 98.25 147 PHE B O 1
ATOM 4397 N N . VAL B 1 148 ? 2.363 -43.719 -13.922 1 98.44 148 VAL B N 1
ATOM 4398 C CA . VAL B 1 148 ? 1.135 -43.062 -14.367 1 98.44 148 VAL B CA 1
ATOM 4399 C C . VAL B 1 148 ? 1.396 -41.594 -14.625 1 98.44 148 VAL B C 1
ATOM 4401 O O . VAL B 1 148 ? 1.992 -40.906 -13.789 1 98.44 148 VAL B O 1
ATOM 4404 N N . LEU B 1 149 ? 1.002 -41.125 -15.781 1 98.56 149 LEU B N 1
ATOM 4405 C CA . LEU B 1 149 ? 1.005 -39.688 -16.078 1 98.56 149 LEU B CA 1
ATOM 4406 C C . LEU B 1 149 ? -0.406 -39.125 -16.016 1 98.56 149 LEU B C 1
ATOM 4408 O O . LEU B 1 149 ? -1.299 -39.562 -16.734 1 98.56 149 LEU B O 1
ATOM 4412 N N . ILE B 1 150 ? -0.61 -38.219 -15.102 1 98.06 150 ILE B N 1
ATOM 4413 C CA . ILE B 1 150 ? -1.86 -37.469 -15.062 1 98.06 150 ILE B CA 1
ATOM 4414 C C . ILE B 1 150 ? -1.702 -36.188 -15.844 1 98.06 150 ILE B C 1
ATOM 4416 O O . ILE B 1 150 ? -0.855 -35.344 -15.5 1 98.06 150 ILE B O 1
ATOM 4420 N N . SER B 1 151 ? -2.488 -35.969 -16.859 1 98.06 151 SER B N 1
ATOM 4421 C CA . SER B 1 151 ? -2.379 -34.781 -17.719 1 98.06 151 SER B CA 1
ATOM 4422 C C . SER B 1 151 ? -3.75 -34.188 -18 1 98.06 151 SER B C 1
ATOM 4424 O O . SER B 1 151 ? -4.617 -34.844 -18.578 1 98.06 151 SER B O 1
ATOM 4426 N N . ASP B 1 152 ? -3.934 -32.938 -17.656 1 96.06 152 ASP B N 1
ATOM 4427 C CA . ASP B 1 152 ? -5.203 -32.25 -17.828 1 96.06 152 ASP B CA 1
ATOM 4428 C C . ASP B 1 152 ? -5.555 -32.094 -19.297 1 96.06 152 ASP B C 1
ATOM 4430 O O . ASP B 1 152 ? -4.676 -32.156 -20.156 1 96.06 152 ASP B O 1
ATOM 4434 N N . SER B 1 153 ? -6.828 -31.844 -19.547 1 95.25 153 SER B N 1
ATOM 4435 C CA . SER B 1 153 ? -7.363 -31.781 -20.891 1 95.25 153 SER B CA 1
ATOM 4436 C C . SER B 1 153 ? -6.762 -30.625 -21.688 1 95.25 153 SER B C 1
ATOM 4438 O O . SER B 1 153 ? -6.656 -30.688 -22.906 1 95.25 153 SER B O 1
ATOM 4440 N N . GLY B 1 154 ? -6.305 -29.641 -20.969 1 95.31 154 GLY B N 1
ATOM 4441 C CA . GLY B 1 154 ? -5.832 -28.438 -21.641 1 95.31 154 GLY B CA 1
ATOM 4442 C C . GLY B 1 154 ? -4.352 -28.484 -21.969 1 95.31 154 GLY B C 1
ATOM 4443 O O . GLY B 1 154 ? -3.801 -27.516 -22.5 1 95.31 154 GLY B O 1
ATOM 4444 N N . ILE B 1 155 ? -3.699 -29.594 -21.797 1 97.5 155 ILE B N 1
ATOM 4445 C CA . ILE B 1 155 ? -2.25 -29.688 -21.938 1 97.5 155 ILE B CA 1
ATOM 4446 C C . ILE B 1 155 ? -1.907 -30.234 -23.328 1 97.5 155 ILE B C 1
ATOM 4448 O O . ILE B 1 155 ? -2.49 -31.234 -23.75 1 97.5 155 ILE B O 1
ATOM 4452 N N . ARG B 1 156 ? -1.017 -29.547 -23.953 1 96.56 156 ARG B N 1
ATOM 4453 C CA . ARG B 1 156 ? -0.384 -30.031 -25.188 1 96.56 156 ARG B CA 1
ATOM 4454 C C . ARG B 1 156 ? 0.958 -30.688 -24.891 1 96.56 156 ARG B C 1
ATOM 4456 O O . ARG B 1 156 ? 1.728 -30.188 -24.062 1 96.56 156 ARG B O 1
ATOM 4463 N N . SER B 1 157 ? 1.198 -31.812 -25.531 1 95.19 157 SER B N 1
ATOM 4464 C CA . SER B 1 157 ? 2.447 -32.531 -25.266 1 95.19 157 SER B CA 1
ATOM 4465 C C . SER B 1 157 ? 3.361 -32.5 -26.484 1 95.19 157 SER B C 1
ATOM 4467 O O . SER B 1 157 ? 2.893 -32.625 -27.625 1 95.19 157 SER B O 1
ATOM 4469 N N . GLY B 1 158 ? 4.641 -32.281 -26.234 1 92.62 158 GLY B N 1
ATOM 4470 C CA . GLY B 1 158 ? 5.613 -32.531 -27.281 1 92.62 158 GLY B CA 1
ATOM 4471 C C . GLY B 1 158 ? 5.871 -34 -27.516 1 92.62 158 GLY B C 1
ATOM 4472 O O . GLY B 1 158 ? 5.578 -34.844 -26.656 1 92.62 158 GLY B O 1
ATOM 4473 N N . LYS B 1 159 ? 6.48 -34.312 -28.656 1 91.94 159 LYS B N 1
ATOM 4474 C CA . LYS B 1 159 ? 6.711 -35.688 -29.047 1 91.94 159 LYS B CA 1
ATOM 4475 C C . LYS B 1 159 ? 7.672 -36.406 -28.078 1 91.94 159 LYS B C 1
ATOM 4477 O O . LYS B 1 159 ? 7.531 -37.594 -27.812 1 91.94 159 LYS B O 1
ATOM 4482 N N . ASP B 1 160 ? 8.562 -35.625 -27.516 1 90.69 160 ASP B N 1
ATOM 4483 C CA . ASP B 1 160 ? 9.625 -36.219 -26.719 1 90.69 160 ASP B CA 1
ATOM 4484 C C . ASP B 1 160 ? 9.406 -35.969 -25.219 1 90.69 160 ASP B C 1
ATOM 4486 O O . ASP B 1 160 ? 10.227 -36.375 -24.391 1 90.69 160 ASP B O 1
ATOM 4490 N N . ASP B 1 161 ? 8.297 -35.312 -24.859 1 93.5 161 ASP B N 1
ATOM 4491 C CA . ASP B 1 161 ? 8.086 -34.906 -23.484 1 93.5 161 ASP B CA 1
ATOM 4492 C C . ASP B 1 161 ? 8.055 -36.094 -22.531 1 93.5 161 ASP B C 1
ATOM 4494 O O . ASP B 1 161 ? 8.688 -36.062 -21.484 1 93.5 161 ASP B O 1
ATOM 4498 N N . LEU B 1 162 ? 7.34 -37.125 -22.953 1 94.88 162 LEU B N 1
ATOM 4499 C CA . LEU B 1 162 ? 7.184 -38.312 -22.094 1 94.88 162 LEU B CA 1
ATOM 4500 C C . LEU B 1 162 ? 8.516 -39.031 -21.906 1 94.88 162 LEU B C 1
ATOM 4502 O O . LEU B 1 162 ? 8.828 -39.469 -20.797 1 94.88 162 LEU B O 1
ATOM 4506 N N . THR B 1 163 ? 9.273 -39.125 -22.938 1 93.31 163 THR B N 1
ATOM 4507 C CA . THR B 1 163 ? 10.594 -39.719 -22.859 1 93.31 163 THR B CA 1
ATOM 4508 C C . THR B 1 163 ? 11.5 -38.938 -21.922 1 93.31 163 THR B C 1
ATOM 4510 O O . THR B 1 163 ? 12.234 -39.531 -21.125 1 93.31 163 THR B O 1
ATOM 4513 N N . GLU B 1 164 ? 11.422 -37.688 -22.031 1 93.75 164 GLU B N 1
ATOM 4514 C CA . GLU B 1 164 ? 12.227 -36.844 -21.172 1 93.75 164 GLU B CA 1
ATOM 4515 C C . GLU B 1 164 ? 11.812 -36.969 -19.719 1 93.75 164 GLU B C 1
ATOM 4517 O O . GLU B 1 164 ? 12.656 -37.062 -18.828 1 93.75 164 GLU B O 1
ATOM 4522 N N . MET B 1 165 ? 10.547 -36.969 -19.422 1 95.31 165 MET B N 1
ATOM 4523 C CA . MET B 1 165 ? 10.062 -37.156 -18.062 1 95.31 165 MET B CA 1
ATOM 4524 C C . MET B 1 165 ? 10.547 -38.469 -17.484 1 95.31 165 MET B C 1
ATOM 4526 O O . MET B 1 165 ? 11.023 -38.531 -16.344 1 95.31 165 MET B O 1
ATOM 4530 N N . MET B 1 166 ? 10.477 -39.5 -18.281 1 94.88 166 MET B N 1
ATOM 4531 C CA . MET B 1 166 ? 10.891 -40.844 -17.828 1 94.88 166 MET B CA 1
ATOM 4532 C C . MET B 1 166 ? 12.391 -40.875 -17.578 1 94.88 166 MET B C 1
ATOM 4534 O O . MET B 1 166 ? 12.859 -41.562 -16.672 1 94.88 166 MET B O 1
ATOM 4538 N N . SER B 1 167 ? 13.117 -40.125 -18.359 1 92.44 167 SER B N 1
ATOM 4539 C CA . SER B 1 167 ? 14.562 -40.062 -18.172 1 92.44 167 SER B CA 1
ATOM 4540 C C . SER B 1 167 ? 14.922 -39.438 -16.828 1 92.44 167 SER B C 1
ATOM 4542 O O . SER B 1 167 ? 15.984 -39.75 -16.266 1 92.44 167 SER B O 1
ATOM 4544 N N . LYS B 1 168 ? 14.062 -38.656 -16.281 1 93.75 168 LYS B N 1
ATOM 4545 C CA . LYS B 1 168 ? 14.305 -38 -15 1 93.75 168 LYS B CA 1
ATOM 4546 C C . LYS B 1 168 ? 13.844 -38.875 -13.836 1 93.75 168 LYS B C 1
ATOM 4548 O O . LYS B 1 168 ? 14.195 -38.625 -12.688 1 93.75 168 LYS B O 1
ATOM 4553 N N . MET B 1 169 ? 13.133 -39.906 -14.172 1 95.62 169 MET B N 1
ATOM 4554 C CA . MET B 1 169 ? 12.609 -40.812 -13.148 1 95.62 169 MET B CA 1
ATOM 4555 C C . MET B 1 169 ? 13.688 -41.781 -12.68 1 95.62 169 MET B C 1
ATOM 4557 O O . MET B 1 169 ? 13.57 -43 -12.875 1 95.62 169 MET B O 1
ATOM 4561 N N . LYS B 1 170 ? 14.664 -41.25 -11.977 1 94.5 170 LYS B N 1
ATOM 4562 C CA . LYS B 1 170 ? 15.719 -42.062 -11.367 1 94.5 170 LYS B CA 1
ATOM 4563 C C . LYS B 1 170 ? 15.18 -42.844 -10.188 1 94.5 170 LYS B C 1
ATOM 4565 O O . LYS B 1 170 ? 14.039 -42.656 -9.758 1 94.5 170 LYS B O 1
ATOM 4570 N N . PRO B 1 171 ? 15.969 -43.75 -9.672 1 95.56 171 PRO B N 1
ATOM 4571 C CA . PRO B 1 171 ? 15.477 -44.656 -8.617 1 95.56 171 PRO B CA 1
ATOM 4572 C C . PRO B 1 171 ? 15.008 -43.875 -7.379 1 95.56 171 PRO B C 1
ATOM 4574 O O . PRO B 1 171 ? 14.109 -44.344 -6.668 1 95.56 171 PRO B O 1
ATOM 4577 N N . ASN B 1 172 ? 15.547 -42.75 -7.145 1 97.19 172 ASN B N 1
ATOM 4578 C CA . ASN B 1 172 ? 15.188 -41.969 -5.961 1 97.19 172 ASN B CA 1
ATOM 4579 C C . ASN B 1 172 ? 14.109 -40.938 -6.273 1 97.19 172 ASN B C 1
ATOM 4581 O O . ASN B 1 172 ? 13.734 -40.156 -5.41 1 97.19 172 ASN B O 1
ATOM 4585 N N . VAL B 1 173 ? 13.641 -40.906 -7.496 1 97.69 173 VAL B N 1
ATOM 4586 C CA . VAL B 1 173 ? 12.625 -39.969 -7.922 1 97.69 173 VAL B CA 1
ATOM 4587 C C . VAL B 1 173 ? 11.258 -40.625 -7.969 1 97.69 173 VAL B C 1
ATOM 4589 O O . VAL B 1 173 ? 11.109 -41.688 -8.57 1 97.69 173 VAL B O 1
ATOM 4592 N N . GLY B 1 174 ? 10.281 -40 -7.297 1 98.12 174 GLY B N 1
ATOM 4593 C CA . GLY B 1 174 ? 8.945 -40.594 -7.242 1 98.12 174 GLY B CA 1
ATOM 4594 C C . GLY B 1 174 ? 7.953 -39.906 -8.156 1 98.12 174 GLY B C 1
ATOM 4595 O O . GLY B 1 174 ? 6.926 -40.469 -8.516 1 98.12 174 GLY B O 1
ATOM 4596 N N . MET B 1 175 ? 8.312 -38.656 -8.484 1 98.19 175 MET B N 1
ATOM 4597 C CA . MET B 1 175 ? 7.402 -37.875 -9.305 1 98.19 175 MET B CA 1
ATOM 4598 C C . MET B 1 175 ? 8.172 -36.875 -10.156 1 98.19 175 MET B C 1
ATOM 4600 O O . MET B 1 175 ? 9.133 -36.25 -9.688 1 98.19 175 MET B O 1
ATOM 4604 N N . VAL B 1 176 ? 7.836 -36.781 -11.43 1 97.88 176 VAL B N 1
ATOM 4605 C CA . VAL B 1 176 ? 8.32 -35.75 -12.336 1 97.88 176 VAL B CA 1
ATOM 4606 C C . VAL B 1 176 ? 7.152 -34.938 -12.859 1 97.88 176 VAL B C 1
ATOM 4608 O O . VAL B 1 176 ? 6.191 -35.5 -13.414 1 97.88 176 VAL B O 1
ATOM 4611 N N . HIS B 1 177 ? 7.16 -33.625 -12.586 1 97.88 177 HIS B N 1
ATOM 4612 C CA . HIS B 1 177 ? 6.031 -32.812 -13.008 1 97.88 177 HIS B CA 1
ATOM 4613 C C . HIS B 1 177 ? 6.48 -31.688 -13.945 1 97.88 177 HIS B C 1
ATOM 4615 O O . HIS B 1 177 ? 7.648 -31.297 -13.938 1 97.88 177 HIS B O 1
ATOM 4621 N N . GLY B 1 178 ? 5.566 -31.297 -14.773 1 97.25 178 GLY B N 1
ATOM 4622 C CA . GLY B 1 178 ? 5.871 -30.25 -15.734 1 97.25 178 GLY B CA 1
ATOM 4623 C C . GLY B 1 178 ? 5.672 -28.859 -15.18 1 97.25 178 GLY B C 1
ATOM 4624 O O . GLY B 1 178 ? 4.707 -28.594 -14.453 1 97.25 178 GLY B O 1
ATOM 4625 N N . LEU B 1 179 ? 6.598 -27.969 -15.508 1 97.5 179 LEU B N 1
ATOM 4626 C CA . LEU B 1 179 ? 6.426 -26.562 -15.18 1 97.5 179 LEU B CA 1
ATOM 4627 C C . LEU B 1 179 ? 5.234 -25.969 -15.922 1 97.5 179 LEU B C 1
ATOM 4629 O O . LEU B 1 179 ? 5.188 -26 -17.156 1 97.5 179 LEU B O 1
ATOM 4633 N N . PRO B 1 180 ? 4.238 -25.453 -15.188 1 97.5 180 PRO B N 1
ATOM 4634 C CA . PRO B 1 180 ? 3.113 -24.859 -15.898 1 97.5 180 PRO B CA 1
ATOM 4635 C C . PRO B 1 180 ? 3.541 -23.688 -16.781 1 97.5 180 PRO B C 1
ATOM 4637 O O . PRO B 1 180 ? 4.199 -22.75 -16.312 1 97.5 180 PRO B O 1
ATOM 4640 N N . PHE B 1 181 ? 3.307 -23.766 -18.031 1 97.69 181 PHE B N 1
ATOM 4641 C CA . PHE B 1 181 ? 3.527 -22.703 -19.016 1 97.69 181 PHE B CA 1
ATOM 4642 C C . PHE B 1 181 ? 2.4 -22.672 -20.031 1 97.69 181 PHE B C 1
ATOM 4644 O O . PHE B 1 181 ? 1.354 -23.297 -19.844 1 97.69 181 PHE B O 1
ATOM 4651 N N . VAL B 1 182 ? 2.453 -21.766 -21.016 1 97.12 182 VAL B N 1
ATOM 4652 C CA . VAL B 1 182 ? 1.317 -21.641 -21.922 1 97.12 182 VAL B CA 1
ATOM 4653 C C . VAL B 1 182 ? 1.811 -21.609 -23.375 1 97.12 182 VAL B C 1
ATOM 4655 O O . VAL B 1 182 ? 2.891 -21.078 -23.656 1 97.12 182 VAL B O 1
ATOM 4658 N N . SER B 1 183 ? 1.007 -22.203 -24.203 1 95.88 183 SER B N 1
ATOM 4659 C CA . SER B 1 183 ? 1.259 -22.109 -25.641 1 95.88 183 SER B CA 1
ATOM 4660 C C . SER B 1 183 ? 1.003 -20.703 -26.156 1 95.88 183 SER B C 1
ATOM 4662 O O . SER B 1 183 ? 0.369 -19.891 -25.484 1 95.88 183 SER B O 1
ATOM 4664 N N . ASP B 1 184 ? 1.569 -20.375 -27.359 1 95 184 ASP B N 1
ATOM 4665 C CA . ASP B 1 184 ? 1.286 -19.094 -27.984 1 95 184 ASP B CA 1
ATOM 4666 C C . ASP B 1 184 ? -0.174 -19 -28.422 1 95 184 ASP B C 1
ATOM 4668 O O . ASP B 1 184 ? -0.668 -19.875 -29.125 1 95 184 ASP B O 1
ATOM 4672 N N . ARG B 1 185 ? -0.853 -18.078 -27.922 1 94.12 185 ARG B N 1
ATOM 4673 C CA . ARG B 1 185 ? -2.238 -17.781 -28.266 1 94.12 185 ARG B CA 1
ATOM 4674 C C . ARG B 1 185 ? -2.43 -16.281 -28.516 1 94.12 185 ARG B C 1
ATOM 4676 O O . ARG B 1 185 ? -1.52 -15.492 -28.266 1 94.12 185 ARG B O 1
ATOM 4683 N N . LYS B 1 186 ? -3.568 -15.992 -29.047 1 92 186 LYS B N 1
ATOM 4684 C CA . LYS B 1 186 ? -3.789 -14.609 -29.438 1 92 186 LYS B CA 1
ATOM 4685 C C . LYS B 1 186 ? -4.574 -13.852 -28.375 1 92 186 LYS B C 1
ATOM 4687 O O . LYS B 1 186 ? -5.332 -14.453 -27.609 1 92 186 LYS B O 1
ATOM 4692 N N . GLY B 1 187 ? -4.309 -12.477 -28.359 1 94.81 187 GLY B N 1
ATOM 4693 C CA . GLY B 1 187 ? -5.094 -11.609 -27.5 1 94.81 187 GLY B CA 1
ATOM 4694 C C . GLY B 1 187 ? -4.371 -11.234 -26.219 1 94.81 187 GLY B C 1
ATOM 4695 O O . GLY B 1 187 ? -3.422 -11.906 -25.812 1 94.81 187 GLY B O 1
ATOM 4696 N N . PHE B 1 188 ? -4.84 -10.195 -25.594 1 96.38 188 PHE B N 1
ATOM 4697 C CA . PHE B 1 188 ? -4.195 -9.656 -24.406 1 96.38 188 PHE B CA 1
ATOM 4698 C C . PHE B 1 188 ? -4.273 -10.641 -23.25 1 96.38 188 PHE B C 1
ATOM 4700 O O . PHE B 1 188 ? -3.33 -10.766 -22.469 1 96.38 188 PHE B O 1
ATOM 4707 N N . ALA B 1 189 ? -5.41 -11.305 -23.156 1 97.31 189 ALA B N 1
ATOM 4708 C CA . ALA B 1 189 ? -5.559 -12.281 -22.078 1 97.31 189 ALA B CA 1
ATOM 4709 C C . ALA B 1 189 ? -4.531 -13.406 -22.219 1 97.31 189 ALA B C 1
ATOM 4711 O O . ALA B 1 189 ? -4.035 -13.922 -21.219 1 97.31 189 ALA B O 1
ATOM 4712 N N . ALA B 1 190 ? -4.262 -13.781 -23.375 1 97.06 190 ALA B N 1
ATOM 4713 C CA . ALA B 1 190 ? -3.242 -14.797 -23.641 1 97.06 190 ALA B CA 1
ATOM 4714 C C . ALA B 1 190 ? -1.855 -14.281 -23.25 1 97.06 190 ALA B C 1
ATOM 4716 O O . ALA B 1 190 ? -1.035 -15.039 -22.719 1 97.06 190 ALA B O 1
ATOM 4717 N N . VAL B 1 191 ? -1.611 -13.008 -23.578 1 98 191 VAL B N 1
ATOM 4718 C CA . VAL B 1 191 ? -0.35 -12.391 -23.188 1 98 191 VAL B CA 1
ATOM 4719 C C . VAL B 1 191 ? -0.222 -12.391 -21.672 1 98 191 VAL B C 1
ATOM 4721 O O . VAL B 1 191 ? 0.839 -12.719 -21.125 1 98 191 VAL B O 1
ATOM 4724 N N . LEU B 1 192 ? -1.316 -12.055 -21.047 1 98.25 192 LEU B N 1
ATOM 4725 C CA . LEU B 1 192 ? -1.341 -12.023 -19.578 1 98.25 192 LEU B CA 1
ATOM 4726 C C . LEU B 1 192 ? -1.024 -13.406 -19 1 98.25 192 LEU B C 1
ATOM 4728 O O . LEU B 1 192 ? -0.241 -13.523 -18.062 1 98.25 192 LEU B O 1
ATOM 4732 N N . ASP B 1 193 ? -1.529 -14.422 -19.594 1 97.88 193 ASP B N 1
ATOM 4733 C CA . ASP B 1 193 ? -1.222 -15.781 -19.172 1 97.88 193 ASP B CA 1
ATOM 4734 C C . ASP B 1 193 ? 0.275 -16.062 -19.281 1 97.88 193 ASP B C 1
ATOM 4736 O O . ASP B 1 193 ? 0.885 -16.578 -18.344 1 97.88 193 ASP B O 1
ATOM 4740 N N . LYS B 1 194 ? 0.739 -15.734 -20.375 1 97.88 194 LYS B N 1
ATOM 4741 C CA . LYS B 1 194 ? 2.141 -16.031 -20.641 1 97.88 194 LYS B CA 1
ATOM 4742 C C . LYS B 1 194 ? 3.061 -15.281 -19.688 1 97.88 194 LYS B C 1
ATOM 4744 O O . LYS B 1 194 ? 4.059 -15.828 -19.219 1 97.88 194 LYS B O 1
ATOM 4749 N N . VAL B 1 195 ? 2.736 -14.047 -19.422 1 98.44 195 VAL B N 1
ATOM 4750 C CA . VAL B 1 195 ? 3.533 -13.219 -18.531 1 98.44 195 VAL B CA 1
ATOM 4751 C C . VAL B 1 195 ? 3.469 -13.781 -17.109 1 98.44 195 VAL B C 1
ATOM 4753 O O . VAL B 1 195 ? 4.48 -13.82 -16.406 1 98.44 195 VAL B O 1
ATOM 4756 N N . TYR B 1 196 ? 2.322 -14.172 -16.703 1 98.31 196 TYR B N 1
ATOM 4757 C CA . TYR B 1 196 ? 2.146 -14.734 -15.375 1 98.31 196 TYR B CA 1
ATOM 4758 C C . TYR B 1 196 ? 2.859 -16.078 -15.25 1 98.31 196 TYR B C 1
ATOM 4760 O O . TYR B 1 196 ? 3.66 -16.281 -14.328 1 98.31 196 TYR B O 1
ATOM 4768 N N . PHE B 1 197 ? 2.652 -17.016 -16.188 1 98.19 197 PHE B N 1
ATOM 4769 C CA . PHE B 1 197 ? 3.176 -18.375 -16.109 1 98.19 197 PHE B CA 1
ATOM 4770 C C . PHE B 1 197 ? 4.66 -18.406 -16.438 1 98.19 197 PHE B C 1
ATOM 4772 O O . PHE B 1 197 ? 5.375 -19.328 -16.047 1 98.19 197 PHE B O 1
ATOM 4779 N N . GLY B 1 198 ? 5.094 -17.422 -17.156 1 98.12 198 GLY B N 1
ATOM 4780 C CA . GLY B 1 198 ? 6.508 -17.344 -17.469 1 98.12 198 GLY B CA 1
ATOM 4781 C C . GLY B 1 198 ? 7.293 -16.5 -16.484 1 98.12 198 GLY B C 1
ATOM 4782 O O . GLY B 1 198 ? 8.523 -16.484 -16.5 1 98.12 198 GLY B O 1
ATOM 4783 N N . GLY B 1 199 ? 6.605 -15.82 -15.648 1 97.62 199 GLY B N 1
ATOM 4784 C CA . GLY B 1 199 ? 7.234 -14.93 -14.688 1 97.62 199 GLY B CA 1
ATOM 4785 C C . GLY B 1 199 ? 7.098 -15.414 -13.25 1 97.62 199 GLY B C 1
ATOM 4786 O O . GLY B 1 199 ? 7.777 -16.359 -12.844 1 97.62 199 GLY B O 1
ATOM 4787 N N . ALA B 1 200 ? 6.137 -14.859 -12.578 1 97.38 200 ALA B N 1
ATOM 4788 C CA . ALA B 1 200 ? 5.977 -15.102 -11.148 1 97.38 200 ALA B CA 1
ATOM 4789 C C . ALA B 1 200 ? 5.711 -16.578 -10.867 1 97.38 200 ALA B C 1
ATOM 4791 O O . ALA B 1 200 ? 6.289 -17.156 -9.945 1 97.38 200 ALA B O 1
ATOM 4792 N N . HIS B 1 201 ? 4.871 -17.156 -11.602 1 97.69 201 HIS B N 1
ATOM 4793 C CA . HIS B 1 201 ? 4.48 -18.531 -11.367 1 97.69 201 HIS B CA 1
ATOM 4794 C C . HIS B 1 201 ? 5.648 -19.484 -11.609 1 97.69 201 HIS B C 1
ATOM 4796 O O . HIS B 1 201 ? 5.922 -20.359 -10.789 1 97.69 201 HIS B O 1
ATOM 4802 N N . ALA B 1 202 ? 6.309 -19.359 -12.688 1 98.19 202 ALA B N 1
ATOM 4803 C CA . ALA B 1 202 ? 7.449 -20.203 -13.016 1 98.19 202 ALA B CA 1
ATOM 4804 C C . ALA B 1 202 ? 8.562 -20.047 -11.984 1 98.19 202 ALA B C 1
ATOM 4806 O O . ALA B 1 202 ? 9.188 -21.031 -11.586 1 98.19 202 ALA B O 1
ATOM 4807 N N . ARG B 1 203 ? 8.805 -18.828 -11.625 1 98 203 ARG B N 1
ATOM 4808 C CA . ARG B 1 203 ? 9.852 -18.547 -10.648 1 98 203 ARG B CA 1
ATOM 4809 C C . ARG B 1 203 ? 9.625 -19.328 -9.359 1 98 203 ARG B C 1
ATOM 4811 O O . ARG B 1 203 ? 10.555 -19.922 -8.805 1 98 203 ARG B O 1
ATOM 4818 N N . MET B 1 204 ? 8.422 -19.391 -8.945 1 96.31 204 MET B N 1
ATOM 4819 C CA . MET B 1 204 ? 8.094 -20.062 -7.695 1 96.31 204 MET B CA 1
ATOM 4820 C C . MET B 1 204 ? 8.281 -21.578 -7.832 1 96.31 204 MET B C 1
ATOM 4822 O O . MET B 1 204 ? 8.906 -22.203 -6.977 1 96.31 204 MET B O 1
ATOM 4826 N N . TYR B 1 205 ? 7.754 -22.141 -8.867 1 97.12 205 TYR B N 1
ATOM 4827 C CA . TYR B 1 205 ? 7.867 -23.578 -9.078 1 97.12 205 TYR B CA 1
ATOM 4828 C C . TYR B 1 205 ? 9.328 -24 -9.203 1 97.12 205 TYR B C 1
ATOM 4830 O O . TYR B 1 205 ? 9.742 -24.984 -8.594 1 97.12 205 TYR B O 1
ATOM 4838 N N . ILE B 1 206 ? 10.047 -23.266 -9.945 1 97.94 206 ILE B N 1
ATOM 4839 C CA . ILE B 1 206 ? 11.453 -23.594 -10.164 1 97.94 206 ILE B CA 1
ATOM 4840 C C . ILE B 1 206 ? 12.219 -23.484 -8.852 1 97.94 206 ILE B C 1
ATOM 4842 O O . ILE B 1 206 ? 12.961 -24.406 -8.484 1 97.94 206 ILE B O 1
ATOM 4846 N N . THR B 1 207 ? 12.023 -22.391 -8.18 1 97.44 207 THR B N 1
ATOM 4847 C CA . THR B 1 207 ? 12.766 -22.156 -6.949 1 97.44 207 THR B CA 1
ATOM 4848 C C . THR B 1 207 ? 12.422 -23.203 -5.895 1 97.44 207 THR B C 1
ATOM 4850 O O . THR B 1 207 ? 13.305 -23.719 -5.207 1 97.44 207 THR B O 1
ATOM 4853 N N . MET B 1 208 ? 11.172 -23.5 -5.762 1 95.75 208 MET B N 1
ATOM 4854 C CA . MET B 1 208 ? 10.773 -24.516 -4.789 1 95.75 208 MET B CA 1
ATOM 4855 C C . MET B 1 208 ? 11.375 -25.875 -5.141 1 95.75 208 MET B C 1
ATOM 4857 O O . MET B 1 208 ? 11.797 -26.609 -4.258 1 95.75 208 MET B O 1
ATOM 4861 N N . ASN B 1 209 ? 11.375 -26.172 -6.395 1 95.75 209 ASN B N 1
ATOM 4862 C CA . ASN B 1 209 ? 11.992 -27.406 -6.848 1 95.75 209 ASN B CA 1
ATOM 4863 C C . ASN B 1 209 ? 13.477 -27.453 -6.516 1 95.75 209 ASN B C 1
ATOM 4865 O O . ASN B 1 209 ? 13.984 -28.453 -6.02 1 95.75 209 ASN B O 1
ATOM 4869 N N . VAL B 1 210 ? 14.156 -26.375 -6.762 1 96.06 210 VAL B N 1
ATOM 4870 C CA . VAL B 1 210 ? 15.594 -26.297 -6.531 1 96.06 210 VAL B CA 1
ATOM 4871 C C . VAL B 1 210 ? 15.883 -26.406 -5.039 1 96.06 210 VAL B C 1
ATOM 4873 O O . VAL B 1 210 ? 16.875 -27.016 -4.633 1 96.06 210 VAL B O 1
ATOM 4876 N N . TRP B 1 211 ? 15.008 -25.906 -4.242 1 94.12 211 TRP B N 1
ATOM 4877 C CA . TRP B 1 211 ? 15.219 -25.906 -2.799 1 94.12 211 TRP B CA 1
ATOM 4878 C C . TRP B 1 211 ? 14.672 -27.172 -2.164 1 94.12 211 TRP B C 1
ATOM 4880 O O . TRP B 1 211 ? 14.805 -27.391 -0.957 1 94.12 211 TRP B O 1
ATOM 4890 N N . GLY B 1 212 ? 14.055 -27.969 -2.893 1 92.38 212 GLY B N 1
ATOM 4891 C CA . GLY B 1 212 ? 13.555 -29.25 -2.398 1 92.38 212 GLY B CA 1
ATOM 4892 C C . GLY B 1 212 ? 12.258 -29.125 -1.621 1 92.38 212 GLY B C 1
ATOM 4893 O O . GLY B 1 212 ? 11.977 -29.938 -0.744 1 92.38 212 GLY B O 1
ATOM 4894 N N . ILE B 1 213 ? 11.547 -28.062 -1.875 1 92.88 213 ILE B N 1
ATOM 4895 C CA . ILE B 1 213 ? 10.258 -27.844 -1.238 1 92.88 213 ILE B CA 1
ATOM 4896 C C . ILE B 1 213 ? 9.141 -28.344 -2.156 1 92.88 213 ILE B C 1
ATOM 4898 O O . ILE B 1 213 ? 9.188 -28.141 -3.371 1 92.88 213 ILE B O 1
ATOM 4902 N N . ILE B 1 214 ? 8.18 -28.984 -1.557 1 93 214 ILE B N 1
ATOM 4903 C CA . ILE B 1 214 ? 7.109 -29.609 -2.334 1 93 214 ILE B CA 1
ATOM 4904 C C . ILE B 1 214 ? 6.246 -28.531 -2.979 1 93 214 ILE B C 1
ATOM 4906 O O . ILE B 1 214 ? 5.617 -27.719 -2.279 1 93 214 ILE B O 1
ATOM 4910 N N . CYS B 1 215 ? 6.273 -28.469 -4.188 1 93 215 CYS B N 1
ATOM 4911 C CA . CYS B 1 215 ? 5.445 -27.641 -5.051 1 93 215 CYS B CA 1
ATOM 4912 C C . CYS B 1 215 ? 5.281 -28.266 -6.426 1 93 215 CYS B C 1
ATOM 4914 O O . CYS B 1 215 ? 6.066 -28 -7.336 1 93 215 CYS B O 1
ATOM 4916 N N . VAL B 1 216 ? 4.258 -29.047 -6.535 1 95 216 VAL B N 1
ATOM 4917 C CA . VAL B 1 216 ? 4.102 -29.844 -7.754 1 95 216 VAL B CA 1
ATOM 4918 C C . VAL B 1 216 ? 2.828 -29.422 -8.484 1 95 216 VAL B C 1
ATOM 4920 O O . VAL B 1 216 ? 1.857 -28.984 -7.852 1 95 216 VAL B O 1
ATOM 4923 N N . SER B 1 217 ? 2.932 -29.406 -9.727 1 93.94 217 SER B N 1
ATOM 4924 C CA . SER B 1 217 ? 1.778 -29.078 -10.555 1 93.94 217 SER B CA 1
ATOM 4925 C C . SER B 1 217 ? 0.929 -30.312 -10.844 1 93.94 217 SER B C 1
ATOM 4927 O O . SER B 1 217 ? 1.461 -31.391 -11.062 1 93.94 217 SER B O 1
ATOM 4929 N N . GLY B 1 218 ? -0.349 -30.125 -10.836 1 93.25 218 GLY B N 1
ATOM 4930 C CA . GLY B 1 218 ? -1.268 -31.203 -11.117 1 93.25 218 GLY B CA 1
ATOM 4931 C C . GLY B 1 218 ? -1.654 -31.297 -12.578 1 93.25 218 GLY B C 1
ATOM 4932 O O . GLY B 1 218 ? -2.324 -32.25 -12.992 1 93.25 218 GLY B O 1
ATOM 4933 N N . MET B 1 219 ? -1.165 -30.391 -13.367 1 95 219 MET B N 1
ATOM 4934 C CA . MET B 1 219 ? -1.624 -30.328 -14.758 1 95 219 MET B CA 1
ATOM 4935 C C . MET B 1 219 ? -0.927 -31.375 -15.602 1 95 219 MET B C 1
ATOM 4937 O O . MET B 1 219 ? -1.445 -31.781 -16.641 1 95 219 MET B O 1
ATOM 4941 N N . SER B 1 220 ? 0.254 -31.75 -15.25 1 97.12 220 SER B N 1
ATOM 4942 C CA . SER B 1 220 ? 1.038 -32.781 -15.906 1 97.12 220 SER B CA 1
ATOM 4943 C C . SER B 1 220 ? 2.088 -33.375 -14.961 1 97.12 220 SER B C 1
ATOM 4945 O O . SER B 1 220 ? 3.115 -32.75 -14.711 1 97.12 220 SER B O 1
ATOM 4947 N N . ASN B 1 221 ? 1.839 -34.531 -14.492 1 97.44 221 ASN B N 1
ATOM 4948 C CA . ASN B 1 221 ? 2.799 -35.125 -13.57 1 97.44 221 ASN B CA 1
ATOM 4949 C C . ASN B 1 221 ? 2.885 -36.625 -13.727 1 97.44 221 ASN B C 1
ATOM 4951 O O . ASN B 1 221 ? 1.861 -37.312 -13.883 1 97.44 221 ASN B O 1
ATOM 4955 N N . LEU B 1 222 ? 4.078 -37.156 -13.914 1 98.38 222 LEU B N 1
ATOM 4956 C CA . LEU B 1 222 ? 4.43 -38.562 -13.984 1 98.38 222 LEU B CA 1
ATOM 4957 C C . LEU B 1 222 ? 4.82 -39.094 -12.602 1 98.38 222 LEU B C 1
ATOM 4959 O O . LEU B 1 222 ? 5.75 -38.594 -11.977 1 98.38 222 LEU B O 1
ATOM 4963 N N . ILE B 1 223 ? 4.09 -40.125 -12.109 1 98.38 223 ILE B N 1
ATOM 4964 C CA . ILE B 1 223 ? 4.297 -40.594 -10.742 1 98.38 223 ILE B CA 1
ATOM 4965 C C . ILE B 1 223 ? 4.34 -42.125 -10.703 1 98.38 223 ILE B C 1
ATOM 4967 O O . ILE B 1 223 ? 3.717 -42.781 -11.539 1 98.38 223 ILE B O 1
ATOM 4971 N N . ARG B 1 224 ? 5.137 -42.656 -9.812 1 98.38 224 ARG B N 1
ATOM 4972 C CA . ARG B 1 224 ? 5.082 -44.094 -9.539 1 98.38 224 ARG B CA 1
ATOM 4973 C C . ARG B 1 224 ? 3.746 -44.5 -8.914 1 98.38 224 ARG B C 1
ATOM 4975 O O . ARG B 1 224 ? 3.385 -44 -7.848 1 98.38 224 ARG B O 1
ATOM 4982 N N . LYS B 1 225 ? 3.064 -45.344 -9.602 1 98.31 225 LYS B N 1
ATOM 4983 C CA . LYS B 1 225 ? 1.721 -45.719 -9.172 1 98.31 225 LYS B CA 1
ATOM 4984 C C . LYS B 1 225 ? 1.739 -46.312 -7.758 1 98.31 225 LYS B C 1
ATOM 4986 O O . LYS B 1 225 ? 0.796 -46.094 -6.988 1 98.31 225 LYS B O 1
ATOM 4991 N N . SER B 1 226 ? 2.76 -46.969 -7.348 1 97.69 226 SER B N 1
ATOM 4992 C CA . SER B 1 226 ? 2.891 -47.594 -6.031 1 97.69 226 SER B CA 1
ATOM 4993 C C . SER B 1 226 ? 2.816 -46.562 -4.922 1 97.69 226 SER B C 1
ATOM 4995 O O . SER B 1 226 ? 2.285 -46.812 -3.844 1 97.69 226 SER B O 1
ATOM 4997 N N . ILE B 1 227 ? 3.35 -45.375 -5.164 1 97.88 227 ILE B N 1
ATOM 4998 C CA . ILE B 1 227 ? 3.312 -44.312 -4.176 1 97.88 227 ILE B CA 1
ATOM 4999 C C . ILE B 1 227 ? 1.862 -43.906 -3.887 1 97.88 227 ILE B C 1
ATOM 5001 O O . ILE B 1 227 ? 1.475 -43.75 -2.729 1 97.88 227 ILE B O 1
ATOM 5005 N N . LEU B 1 228 ? 1.099 -43.781 -4.957 1 97.62 228 LEU B N 1
ATOM 5006 C CA . LEU B 1 228 ? -0.31 -43.438 -4.805 1 97.62 228 LEU B CA 1
ATOM 5007 C C . LEU B 1 228 ? -1.078 -44.562 -4.125 1 97.62 228 LEU B C 1
ATOM 5009 O O . LEU B 1 228 ? -1.871 -44.312 -3.211 1 97.62 228 LEU B O 1
ATOM 5013 N N . ASP B 1 229 ? -0.77 -45.781 -4.523 1 97.38 229 ASP B N 1
ATOM 5014 C CA . ASP B 1 229 ? -1.448 -46.938 -3.955 1 97.38 229 ASP B CA 1
ATOM 5015 C C . ASP B 1 229 ? -1.141 -47.062 -2.467 1 97.38 229 ASP B C 1
ATOM 5017 O O . ASP B 1 229 ? -2.041 -47.344 -1.663 1 97.38 229 ASP B O 1
ATOM 5021 N N . ASP B 1 230 ? 0.082 -46.938 -2.125 1 97 230 ASP B N 1
ATOM 5022 C CA . ASP B 1 230 ? 0.511 -47.062 -0.737 1 97 230 ASP B CA 1
ATOM 5023 C C . ASP B 1 230 ? -0.101 -45.969 0.139 1 97 230 ASP B C 1
ATOM 5025 O O . ASP B 1 230 ? -0.288 -46.156 1.342 1 97 230 ASP B O 1
ATOM 5029 N N . ALA B 1 231 ? -0.396 -44.875 -0.475 1 95.94 231 ALA B N 1
ATOM 5030 C CA . ALA B 1 231 ? -0.953 -43.75 0.268 1 95.94 231 ALA B CA 1
ATOM 5031 C C . ALA B 1 231 ? -2.473 -43.844 0.363 1 95.94 231 ALA B C 1
ATOM 5033 O O . ALA B 1 231 ? -3.125 -42.969 0.947 1 95.94 231 ALA B O 1
ATOM 5034 N N . GLY B 1 232 ? -3.047 -44.875 -0.242 1 94.19 232 GLY B N 1
ATOM 5035 C CA . GLY B 1 232 ? -4.484 -45.062 -0.142 1 94.19 232 GLY B CA 1
ATOM 5036 C C . GLY B 1 232 ? -5.199 -44.906 -1.474 1 94.19 232 GLY B C 1
ATOM 5037 O O . GLY B 1 232 ? -6.43 -44.906 -1.524 1 94.19 232 GLY B O 1
ATOM 5038 N N . GLY B 1 233 ? -4.469 -44.781 -2.574 1 93.06 233 GLY B N 1
ATOM 5039 C CA . GLY B 1 233 ? -5.066 -44.656 -3.896 1 93.06 233 GLY B CA 1
ATOM 5040 C C . GLY B 1 233 ? -5.688 -43.312 -4.16 1 93.06 233 GLY B C 1
ATOM 5041 O O . GLY B 1 233 ? -5.48 -42.375 -3.393 1 93.06 233 GLY B O 1
ATOM 5042 N N . LEU B 1 234 ? -6.398 -43.156 -5.273 1 93.12 234 LEU B N 1
ATOM 5043 C CA . LEU B 1 234 ? -7.008 -41.906 -5.652 1 93.12 234 LEU B CA 1
ATOM 5044 C C . LEU B 1 234 ? -8.039 -41.438 -4.617 1 93.12 234 LEU B C 1
ATOM 5046 O O . LEU B 1 234 ? -8.312 -40.25 -4.477 1 93.12 234 LEU B O 1
ATOM 5050 N N . ARG B 1 235 ? -8.57 -42.375 -3.873 1 91.38 235 ARG B N 1
ATOM 5051 C CA . ARG B 1 235 ? -9.586 -42.094 -2.865 1 91.38 235 ARG B CA 1
ATOM 5052 C C . ARG B 1 235 ? -9.023 -41.188 -1.777 1 91.38 235 ARG B C 1
ATOM 5054 O O . ARG B 1 235 ? -9.711 -40.281 -1.301 1 91.38 235 ARG B O 1
ATOM 5061 N N . GLU B 1 236 ? -7.879 -41.469 -1.383 1 93.06 236 GLU B N 1
ATOM 5062 C CA . GLU B 1 236 ? -7.242 -40.656 -0.352 1 93.06 236 GLU B CA 1
ATOM 5063 C C . GLU B 1 236 ? -7.086 -39.188 -0.809 1 93.06 236 GLU B C 1
ATOM 5065 O O . GLU B 1 236 ? -7.344 -38.281 -0.041 1 93.06 236 GLU B O 1
ATOM 5070 N N . PHE B 1 237 ? -6.73 -39.062 -1.979 1 94 237 PHE B N 1
ATOM 5071 C CA . PHE B 1 237 ? -6.398 -37.719 -2.48 1 94 237 PHE B CA 1
ATOM 5072 C C . PHE B 1 237 ? -7.656 -37 -2.928 1 94 237 PHE B C 1
ATOM 5074 O O . PHE B 1 237 ? -7.648 -35.75 -3.064 1 94 237 PHE B O 1
ATOM 5081 N N . ALA B 1 238 ? -8.742 -37.688 -3.154 1 91.62 238 ALA B N 1
ATOM 5082 C CA . ALA B 1 238 ? -9.992 -37.094 -3.629 1 91.62 238 ALA B CA 1
ATOM 5083 C C . ALA B 1 238 ? -10.625 -36.219 -2.559 1 91.62 238 ALA B C 1
ATOM 5085 O O . ALA B 1 238 ? -11.531 -35.438 -2.85 1 91.62 238 ALA B O 1
ATOM 5086 N N . LYS B 1 239 ? -10.062 -36.281 -1.399 1 88.25 239 LYS B N 1
ATOM 5087 C CA . LYS B 1 239 ? -10.555 -35.469 -0.286 1 88.25 239 LYS B CA 1
ATOM 5088 C C . LYS B 1 239 ? -10.102 -34 -0.414 1 88.25 239 LYS B C 1
ATOM 5090 O O . LYS B 1 239 ? -10.695 -33.125 0.189 1 88.25 239 LYS B O 1
ATOM 5095 N N . TYR B 1 240 ? -9.102 -33.844 -1.176 1 88.94 240 TYR B N 1
ATOM 5096 C CA . TYR B 1 240 ? -8.453 -32.531 -1.207 1 88.94 240 TYR B CA 1
ATOM 5097 C C . TYR B 1 240 ? -8.68 -31.844 -2.545 1 88.94 240 TYR B C 1
ATOM 5099 O O . TYR B 1 240 ? -8.727 -32.5 -3.59 1 88.94 240 TYR B O 1
ATOM 5107 N N . ILE B 1 241 ? -8.766 -30.562 -2.484 1 85.56 241 ILE B N 1
ATOM 5108 C CA . ILE B 1 241 ? -8.844 -29.797 -3.721 1 85.56 241 ILE B CA 1
ATOM 5109 C C . ILE B 1 241 ? -7.473 -29.766 -4.398 1 85.56 241 ILE B C 1
ATOM 5111 O O . ILE B 1 241 ? -7.379 -29.797 -5.625 1 85.56 241 ILE B O 1
ATOM 5115 N N . SER B 1 242 ? -6.473 -29.688 -3.584 1 89.69 242 SER B N 1
ATOM 5116 C CA . SER B 1 242 ? -5.102 -29.719 -4.086 1 89.69 242 SER B CA 1
ATOM 5117 C C . SER B 1 242 ? -4.512 -31.109 -4.02 1 89.69 242 SER B C 1
ATOM 5119 O O . SER B 1 242 ? -3.543 -31.359 -3.295 1 89.69 242 SER B O 1
ATOM 5121 N N . GLU B 1 243 ? -5.09 -31.969 -4.781 1 92.12 243 GLU B N 1
ATOM 5122 C CA . GLU B 1 243 ? -4.629 -33.344 -4.777 1 92.12 243 GLU B CA 1
ATOM 5123 C C . GLU B 1 243 ? -3.154 -33.438 -5.156 1 92.12 243 GLU B C 1
ATOM 5125 O O . GLU B 1 243 ? -2.436 -34.312 -4.664 1 92.12 243 GLU B O 1
ATOM 5130 N N . ASP B 1 244 ? -2.719 -32.531 -6.023 1 93.62 244 ASP B N 1
ATOM 5131 C CA . ASP B 1 244 ? -1.341 -32.531 -6.504 1 93.62 244 ASP B CA 1
ATOM 5132 C C . ASP B 1 244 ? -0.36 -32.25 -5.363 1 93.62 244 ASP B C 1
ATOM 5134 O O . ASP B 1 244 ? 0.671 -32.938 -5.254 1 93.62 244 ASP B O 1
ATOM 5138 N N . TYR B 1 245 ? -0.734 -31.312 -4.516 1 92.94 245 TYR B N 1
ATOM 5139 C CA . TYR B 1 245 ? 0.1 -31.016 -3.357 1 92.94 245 TYR B CA 1
ATOM 5140 C C . TYR B 1 245 ? 0.231 -32.25 -2.455 1 92.94 245 TYR B C 1
ATOM 5142 O O . TYR B 1 245 ? 1.336 -32.594 -2.039 1 92.94 245 TYR B O 1
ATOM 5150 N N . TYR B 1 246 ? -0.795 -32.906 -2.205 1 94.06 246 TYR B N 1
ATOM 5151 C CA . TYR B 1 246 ? -0.79 -34.031 -1.279 1 94.06 246 TYR B CA 1
ATOM 5152 C C . TYR B 1 246 ? -0.156 -35.25 -1.921 1 94.06 246 TYR B C 1
ATOM 5154 O O . TYR B 1 246 ? 0.43 -36.094 -1.229 1 94.06 246 TYR B O 1
ATOM 5162 N N . MET B 1 247 ? -0.248 -35.375 -3.217 1 96.56 247 MET B N 1
ATOM 5163 C CA . MET B 1 247 ? 0.516 -36.406 -3.91 1 96.56 247 MET B CA 1
ATOM 5164 C C . MET B 1 247 ? 2.014 -36.156 -3.748 1 96.56 247 MET B C 1
ATOM 5166 O O . MET B 1 247 ? 2.779 -37.125 -3.582 1 96.56 247 MET B O 1
ATOM 5170 N N . GLY B 1 248 ? 2.373 -34.875 -3.85 1 96.31 248 GLY B N 1
ATOM 5171 C CA . GLY B 1 248 ? 3.762 -34.531 -3.578 1 96.31 248 GLY B CA 1
ATOM 5172 C C . GLY B 1 248 ? 4.203 -34.906 -2.174 1 96.31 248 GLY B C 1
ATOM 5173 O O . GLY B 1 248 ? 5.297 -35.438 -1.979 1 96.31 248 GLY B O 1
ATOM 5174 N N . ILE B 1 249 ? 3.355 -34.656 -1.238 1 95.5 249 ILE B N 1
ATOM 5175 C CA . ILE B 1 249 ? 3.645 -35 0.148 1 95.5 249 ILE B CA 1
ATOM 5176 C C . ILE B 1 249 ? 3.799 -36.531 0.279 1 95.5 249 ILE B C 1
ATOM 5178 O O . ILE B 1 249 ? 4.707 -37 0.962 1 95.5 249 ILE B O 1
ATOM 5182 N N . ALA B 1 250 ? 2.895 -37.219 -0.354 1 97 250 ALA B N 1
ATOM 5183 C CA . ALA B 1 250 ? 2.975 -38.688 -0.329 1 97 250 ALA B CA 1
ATOM 5184 C C . ALA B 1 250 ? 4.297 -39.156 -0.915 1 97 250 ALA B C 1
ATOM 5186 O O . ALA B 1 250 ? 4.895 -40.125 -0.409 1 97 250 ALA B O 1
ATOM 5187 N N . CYS B 1 251 ? 4.723 -38.531 -1.952 1 97.25 251 CYS B N 1
ATOM 5188 C CA . CYS B 1 251 ? 6 -38.875 -2.578 1 97.25 251 CYS B CA 1
ATOM 5189 C C . CYS B 1 251 ? 7.148 -38.688 -1.6 1 97.25 251 CYS B C 1
ATOM 5191 O O . CYS B 1 251 ? 7.992 -39.562 -1.44 1 97.25 251 CYS B O 1
ATOM 5193 N N . GLN B 1 252 ? 7.129 -37.562 -0.95 1 96.5 252 GLN B N 1
ATOM 5194 C CA . GLN B 1 252 ? 8.18 -37.25 0.014 1 96.5 252 GLN B CA 1
ATOM 5195 C C . GLN B 1 252 ? 8.133 -38.219 1.205 1 96.5 252 GLN B C 1
ATOM 5197 O O . GLN B 1 252 ? 9.18 -38.656 1.68 1 96.5 252 GLN B O 1
ATOM 5202 N N . ARG B 1 253 ? 6.992 -38.5 1.685 1 96.38 253 ARG B N 1
ATOM 5203 C CA . ARG B 1 253 ? 6.824 -39.406 2.83 1 96.38 253 ARG B CA 1
ATOM 5204 C C . ARG B 1 253 ? 7.297 -40.812 2.502 1 96.38 253 ARG B C 1
ATOM 5206 O O . ARG B 1 253 ? 7.73 -41.531 3.389 1 96.38 253 ARG B O 1
ATOM 5213 N N . SER B 1 254 ? 7.203 -41.188 1.255 1 96.81 254 SER B N 1
ATOM 5214 C CA . SER B 1 254 ? 7.637 -42.5 0.807 1 96.81 254 SER B CA 1
ATOM 5215 C C . SER B 1 254 ? 9.141 -42.531 0.593 1 96.81 254 SER B C 1
ATOM 5217 O O . SER B 1 254 ? 9.688 -43.562 0.158 1 96.81 254 SER B O 1
ATOM 5219 N N . GLY B 1 255 ? 9.82 -41.406 0.815 1 96.06 255 GLY B N 1
ATOM 5220 C CA . GLY B 1 255 ? 11.273 -41.344 0.758 1 96.06 255 GLY B CA 1
ATOM 5221 C C . GLY B 1 255 ? 11.805 -40.938 -0.6 1 96.06 255 GLY B C 1
ATOM 5222 O O . GLY B 1 255 ? 13.008 -41.031 -0.855 1 96.06 255 GLY B O 1
ATOM 5223 N N . TYR B 1 256 ? 10.938 -40.562 -1.498 1 97.75 256 TYR B N 1
ATOM 5224 C CA . TYR B 1 256 ? 11.344 -40.125 -2.836 1 97.75 256 TYR B CA 1
ATOM 5225 C C . TYR B 1 256 ? 11.453 -38.625 -2.93 1 97.75 256 TYR B C 1
ATOM 5227 O O . TYR B 1 256 ? 11 -37.906 -2.035 1 97.75 256 TYR B O 1
ATOM 5235 N N . VAL B 1 257 ? 12.062 -38.156 -3.965 1 97.44 257 VAL B N 1
ATOM 5236 C CA . VAL B 1 257 ? 12.109 -36.719 -4.266 1 97.44 257 VAL B CA 1
ATOM 5237 C C . VAL B 1 257 ? 11.312 -36.438 -5.531 1 97.44 257 VAL B C 1
ATOM 5239 O O . VAL B 1 257 ? 10.992 -37.344 -6.297 1 97.44 257 VAL B O 1
ATOM 5242 N N . THR B 1 258 ? 10.906 -35.188 -5.691 1 97.62 258 THR B N 1
ATOM 5243 C CA . THR B 1 258 ? 10.242 -34.75 -6.91 1 97.62 258 THR B CA 1
ATOM 5244 C C . THR B 1 258 ? 11.203 -33.969 -7.805 1 97.62 258 THR B C 1
ATOM 5246 O O . THR B 1 258 ? 12.18 -33.406 -7.32 1 97.62 258 THR B O 1
ATOM 5249 N N . ARG B 1 259 ? 10.961 -34.062 -9.117 1 96.81 259 ARG B N 1
ATOM 5250 C CA . ARG B 1 259 ? 11.781 -33.344 -10.086 1 96.81 259 ARG B CA 1
ATOM 5251 C C . ARG B 1 259 ? 10.914 -32.594 -11.109 1 96.81 259 ARG B C 1
ATOM 5253 O O . ARG B 1 259 ? 9.789 -33.031 -11.375 1 96.81 259 ARG B O 1
ATOM 5260 N N . LEU B 1 260 ? 11.477 -31.547 -11.609 1 96.69 260 LEU B N 1
ATOM 5261 C CA . LEU B 1 260 ? 10.828 -30.828 -12.695 1 96.69 260 LEU B CA 1
ATOM 5262 C C . LEU B 1 260 ? 11.266 -31.359 -14.047 1 96.69 260 LEU B C 1
ATOM 5264 O O . LEU B 1 260 ? 12.453 -31.641 -14.258 1 96.69 260 LEU B O 1
ATOM 5268 N N . SER B 1 261 ? 10.234 -31.547 -14.883 1 95.69 261 SER B N 1
ATOM 5269 C CA . SER B 1 261 ? 10.539 -31.906 -16.266 1 95.69 261 SER B CA 1
ATOM 5270 C C . SER B 1 261 ? 11.328 -30.797 -16.969 1 95.69 261 SER B C 1
ATOM 5272 O O . SER B 1 261 ? 11.18 -29.625 -16.625 1 95.69 261 SER B O 1
ATOM 5274 N N . SER B 1 262 ? 12.141 -31.156 -17.953 1 94.62 262 SER B N 1
ATOM 5275 C CA . SER B 1 262 ? 12.891 -30.172 -18.734 1 94.62 262 SER B CA 1
ATOM 5276 C C . SER B 1 262 ? 11.992 -29.453 -19.719 1 94.62 262 SER B C 1
ATOM 5278 O O . SER B 1 262 ? 12.359 -28.391 -20.25 1 94.62 262 SER B O 1
ATOM 5280 N N . PHE B 1 263 ? 10.875 -30.078 -20 1 94.44 263 PHE B N 1
ATOM 5281 C CA . PHE B 1 263 ? 9.883 -29.453 -20.875 1 94.44 263 PHE B CA 1
ATOM 5282 C C . PHE B 1 263 ? 8.656 -29.031 -20.078 1 94.44 263 PHE B C 1
ATOM 5284 O O . PHE B 1 263 ? 8.195 -29.766 -19.203 1 94.44 263 PHE B O 1
ATOM 5291 N N . PRO B 1 264 ? 8.211 -27.828 -20.359 1 95.56 264 PRO B N 1
ATOM 5292 C CA . PRO B 1 264 ? 7.055 -27.359 -19.594 1 95.56 264 PRO B CA 1
ATOM 5293 C C . PRO B 1 264 ? 5.758 -28.047 -19.984 1 95.56 264 PRO B C 1
ATOM 5295 O O . PRO B 1 264 ? 5.668 -28.641 -21.062 1 95.56 264 PRO B O 1
ATOM 5298 N N . ALA B 1 265 ? 4.812 -28.125 -19.016 1 96.94 265 ALA B N 1
ATOM 5299 C CA . ALA B 1 265 ? 3.432 -28.469 -19.344 1 96.94 265 ALA B CA 1
ATOM 5300 C C . ALA B 1 265 ? 2.734 -27.312 -20.062 1 96.94 265 ALA B C 1
ATOM 5302 O O . ALA B 1 265 ? 2.348 -26.328 -19.438 1 96.94 265 ALA B O 1
ATOM 5303 N N . LEU B 1 266 ? 2.502 -27.453 -21.375 1 96.88 266 LEU B N 1
ATOM 5304 C CA . LEU B 1 266 ? 2.012 -26.359 -22.188 1 96.88 266 LEU B CA 1
ATOM 5305 C C . LEU B 1 266 ? 0.488 -26.297 -22.172 1 96.88 266 LEU B C 1
ATOM 5307 O O . LEU B 1 266 ? -0.173 -27.125 -22.812 1 96.88 266 LEU B O 1
ATOM 5311 N N . GLN B 1 267 ? 0.023 -25.312 -21.484 1 97.38 267 GLN B N 1
ATOM 5312 C CA . GLN B 1 267 ? -1.417 -25.078 -21.469 1 97.38 267 GLN B CA 1
ATOM 5313 C C . GLN B 1 267 ? -1.889 -24.469 -22.781 1 97.38 267 GLN B C 1
ATOM 5315 O O . GLN B 1 267 ? -1.302 -23.5 -23.281 1 97.38 267 GLN B O 1
ATOM 5320 N N . ASN B 1 268 ? -2.896 -25.078 -23.344 1 96.56 268 ASN B N 1
ATOM 5321 C CA . ASN B 1 268 ? -3.434 -24.594 -24.625 1 96.56 268 ASN B CA 1
ATOM 5322 C C . ASN B 1 268 ? -4.961 -24.609 -24.625 1 96.56 268 ASN B C 1
ATOM 5324 O O . ASN B 1 268 ? -5.574 -25.078 -25.578 1 96.56 268 ASN B O 1
ATOM 5328 N N . ALA B 1 269 ? -5.504 -24.141 -23.469 1 88.12 269 ALA B N 1
ATOM 5329 C CA . ALA B 1 269 ? -6.961 -24.016 -23.438 1 88.12 269 ALA B CA 1
ATOM 5330 C C . ALA B 1 269 ? -7.434 -22.906 -24.375 1 88.12 269 ALA B C 1
ATOM 5332 O O . ALA B 1 269 ? -6.738 -21.906 -24.578 1 88.12 269 ALA B O 1
ATOM 5333 N N . GLY B 1 270 ? -8.609 -23.094 -24.906 1 81.56 270 GLY B N 1
ATOM 5334 C CA . GLY B 1 270 ? -9.141 -22.109 -25.844 1 81.56 270 GLY B CA 1
ATOM 5335 C C . GLY B 1 270 ? -9.789 -20.922 -25.172 1 81.56 270 GLY B C 1
ATOM 5336 O O . GLY B 1 270 ? -10.039 -20.953 -23.953 1 81.56 270 GLY B O 1
ATOM 5337 N N . CYS B 1 271 ? -9.836 -19.781 -25.672 1 81.75 271 CYS B N 1
ATOM 5338 C CA . CYS B 1 271 ? -10.602 -18.562 -25.391 1 81.75 271 CYS B CA 1
ATOM 5339 C C . CYS B 1 271 ? -10.148 -17.922 -24.094 1 81.75 271 CYS B C 1
ATOM 5341 O O . CYS B 1 271 ? -10.945 -17.766 -23.156 1 81.75 271 CYS B O 1
ATOM 5343 N N . PRO B 1 272 ? -8.898 -17.578 -23.969 1 89 272 PRO B N 1
ATOM 5344 C CA . PRO B 1 272 ? -8.469 -16.844 -22.781 1 89 272 PRO B CA 1
ATOM 5345 C C . PRO B 1 272 ? -9.188 -15.516 -22.625 1 89 272 PRO B C 1
ATOM 5347 O O . PRO B 1 272 ? -9.484 -14.844 -23.609 1 89 272 PRO B O 1
ATOM 5350 N N . SER B 1 273 ? -9.617 -15.188 -21.391 1 94.19 273 SER B N 1
ATOM 5351 C CA . SER B 1 273 ? -10.242 -13.914 -21.047 1 94.19 273 SER B CA 1
ATOM 5352 C C . SER B 1 273 ? -9.75 -13.391 -19.703 1 94.19 273 SER B C 1
ATOM 5354 O O . SER B 1 273 ? -9.227 -14.164 -18.891 1 94.19 273 SER B O 1
ATOM 5356 N N . LEU B 1 274 ? -9.883 -12.133 -19.562 1 93.56 274 LEU B N 1
ATOM 5357 C CA . LEU B 1 274 ? -9.5 -11.547 -18.281 1 93.56 274 LEU B CA 1
ATOM 5358 C C . LEU B 1 274 ? -10.359 -12.109 -17.156 1 93.56 274 LEU B C 1
ATOM 5360 O O . LEU B 1 274 ? -9.875 -12.297 -16.031 1 93.56 274 LEU B O 1
ATOM 5364 N N . LYS B 1 275 ? -11.586 -12.359 -17.484 1 91.75 275 LYS B N 1
ATOM 5365 C CA . LYS B 1 275 ? -12.5 -12.922 -16.5 1 91.75 275 LYS B CA 1
ATOM 5366 C C . LYS B 1 275 ? -12.055 -14.32 -16.078 1 91.75 275 LYS B C 1
ATOM 5368 O O . LYS B 1 275 ? -12.062 -14.648 -14.891 1 91.75 275 LYS B O 1
ATOM 5373 N N . SER B 1 276 ? -11.711 -15.148 -17 1 92.38 276 SER B N 1
ATOM 5374 C CA . SER B 1 276 ? -11.258 -16.5 -16.688 1 92.38 276 SER B CA 1
ATOM 5375 C C . SER B 1 276 ? -9.938 -16.484 -15.93 1 92.38 276 SER B C 1
ATOM 5377 O O . SER B 1 276 ? -9.695 -17.328 -15.062 1 92.38 276 SER B O 1
ATOM 5379 N N . PHE B 1 277 ? -9.102 -15.531 -16.266 1 94.94 277 PHE B N 1
ATOM 5380 C CA . PHE B 1 277 ? -7.844 -15.367 -15.547 1 94.94 277 PHE B CA 1
ATOM 5381 C C . PHE B 1 277 ? -8.102 -15.023 -14.078 1 94.94 277 PHE B C 1
ATOM 5383 O O . PHE B 1 277 ? -7.539 -15.656 -13.18 1 94.94 277 PHE B O 1
ATOM 5390 N N . ARG B 1 278 ? -8.922 -14.047 -13.898 1 93.44 278 ARG B N 1
ATOM 5391 C CA . ARG B 1 278 ? -9.281 -13.648 -12.539 1 93.44 278 ARG B CA 1
ATOM 5392 C C . ARG B 1 278 ? -9.844 -14.828 -11.75 1 93.44 278 ARG B C 1
ATOM 5394 O O . ARG B 1 278 ? -9.406 -15.094 -10.633 1 93.44 278 ARG B O 1
ATOM 5401 N N . LYS B 1 279 ? -10.789 -15.539 -12.281 1 91.56 279 LYS B N 1
ATOM 5402 C CA . LYS B 1 279 ? -11.43 -16.656 -11.609 1 91.56 279 LYS B CA 1
ATOM 5403 C C . LYS B 1 279 ? -10.398 -17.719 -11.195 1 91.56 279 LYS B C 1
ATOM 5405 O O . LYS B 1 279 ? -10.477 -18.266 -10.102 1 91.56 279 LYS B O 1
ATOM 5410 N N . ARG B 1 280 ? -9.508 -17.922 -12.008 1 93.62 280 ARG B N 1
ATOM 5411 C CA . ARG B 1 280 ? -8.469 -18.906 -11.75 1 93.62 280 ARG B CA 1
ATOM 5412 C C . ARG B 1 280 ? -7.547 -18.438 -10.625 1 93.62 280 ARG B C 1
ATOM 5414 O O . ARG B 1 280 ? -7.23 -19.203 -9.711 1 93.62 280 ARG B O 1
ATOM 5421 N N . MET B 1 281 ? -7.113 -17.156 -10.734 1 95.25 281 MET B N 1
ATOM 5422 C CA . MET B 1 281 ? -6.207 -16.641 -9.711 1 95.25 281 MET B CA 1
ATOM 5423 C C . MET B 1 281 ? -6.879 -16.625 -8.344 1 95.25 281 MET B C 1
ATOM 5425 O O . MET B 1 281 ? -6.25 -16.953 -7.336 1 95.25 281 MET B O 1
ATOM 5429 N N . VAL B 1 282 ? -8.078 -16.281 -8.336 1 93.19 282 VAL B N 1
ATOM 5430 C CA . VAL B 1 282 ? -8.828 -16.219 -7.086 1 93.19 282 VAL B CA 1
ATOM 5431 C C . VAL B 1 282 ? -8.977 -17.625 -6.512 1 93.19 282 VAL B C 1
ATOM 5433 O O . VAL B 1 282 ? -8.727 -17.859 -5.324 1 93.19 282 VAL B O 1
ATOM 5436 N N . ARG B 1 283 ? -9.32 -18.547 -7.289 1 91.69 283 ARG B N 1
ATOM 5437 C CA . ARG B 1 283 ? -9.461 -19.922 -6.848 1 91.69 283 ARG B CA 1
ATOM 5438 C C . ARG B 1 283 ? -8.141 -20.469 -6.305 1 91.69 283 ARG B C 1
ATOM 5440 O O . ARG B 1 283 ? -8.109 -21.109 -5.258 1 91.69 283 ARG B O 1
ATOM 5447 N N . TRP B 1 284 ? -7.094 -20.234 -7.047 1 93.62 284 TRP B N 1
ATOM 5448 C CA . TRP B 1 284 ? -5.781 -20.719 -6.625 1 93.62 284 TRP B CA 1
ATOM 5449 C C . TRP B 1 284 ? -5.371 -20.094 -5.297 1 93.62 284 TRP B C 1
ATOM 5451 O O . TRP B 1 284 ? -4.723 -20.75 -4.473 1 93.62 284 TRP B O 1
ATOM 5461 N N . THR B 1 285 ? -5.73 -18.859 -5.137 1 93.88 285 THR B N 1
ATOM 5462 C CA . THR B 1 285 ? -5.449 -18.219 -3.861 1 93.88 285 THR B CA 1
ATOM 5463 C C . THR B 1 285 ? -6.242 -18.859 -2.734 1 93.88 285 THR B C 1
ATOM 5465 O O . THR B 1 285 ? -5.699 -19.141 -1.663 1 93.88 285 THR B O 1
ATOM 5468 N N . MET B 1 286 ? -7.492 -19.125 -2.994 1 90.5 286 MET B N 1
ATOM 5469 C CA . MET B 1 286 ? -8.344 -19.781 -2.004 1 90.5 286 MET B CA 1
ATOM 5470 C C . MET B 1 286 ? -7.742 -21.109 -1.572 1 90.5 286 MET B C 1
ATOM 5472 O O . MET B 1 286 ? -7.699 -21.422 -0.381 1 90.5 286 MET B O 1
ATOM 5476 N N . VAL B 1 287 ? -7.27 -21.781 -2.541 1 89.38 287 VAL B N 1
ATOM 5477 C CA . VAL B 1 287 ? -6.723 -23.109 -2.295 1 89.38 287 VAL B CA 1
ATOM 5478 C C . VAL B 1 287 ? -5.418 -23 -1.511 1 89.38 287 VAL B C 1
ATOM 5480 O O . VAL B 1 287 ? -5.199 -23.734 -0.548 1 89.38 287 VAL B O 1
ATOM 5483 N N . ARG B 1 288 ? -4.602 -22.125 -1.872 1 91.44 288 ARG B N 1
ATOM 5484 C CA . ARG B 1 288 ? -3.311 -21.969 -1.214 1 91.44 288 ARG B CA 1
ATOM 5485 C C . ARG B 1 288 ? -3.482 -21.516 0.234 1 91.44 288 ARG B C 1
ATOM 5487 O O . ARG B 1 288 ? -2.826 -22.047 1.135 1 91.44 288 ARG B O 1
ATOM 5494 N N . VAL B 1 289 ? -4.328 -20.578 0.421 1 89.44 289 VAL B N 1
ATOM 5495 C CA . VAL B 1 289 ? -4.547 -20.047 1.759 1 89.44 289 VAL B CA 1
ATOM 5496 C C . VAL B 1 289 ? -5.125 -21.125 2.666 1 89.44 289 VAL B C 1
ATOM 5498 O O . VAL B 1 289 ? -4.758 -21.219 3.838 1 89.44 289 VAL B O 1
ATOM 5501 N N . ALA B 1 290 ? -5.973 -21.938 2.104 1 87 290 ALA B N 1
ATOM 5502 C CA . ALA B 1 290 ? -6.605 -23 2.877 1 87 290 ALA B CA 1
ATOM 5503 C C . ALA B 1 290 ? -5.617 -24.125 3.172 1 87 290 ALA B C 1
ATOM 5505 O O . ALA B 1 290 ? -5.68 -24.766 4.23 1 87 290 ALA B O 1
ATOM 5506 N N . THR B 1 291 ? -4.766 -24.375 2.268 1 87.06 291 THR B N 1
ATOM 5507 C CA . THR B 1 291 ? -3.83 -25.484 2.389 1 87.06 291 THR B CA 1
ATOM 5508 C C . THR B 1 291 ? -2.598 -25.062 3.188 1 87.06 291 THR B C 1
ATOM 5510 O O . THR B 1 291 ? -2.082 -25.844 3.992 1 87.06 291 THR B O 1
ATOM 5513 N N . VAL B 1 292 ? -2.117 -23.844 2.912 1 88.12 292 VAL B N 1
ATOM 5514 C CA . VAL B 1 292 ? -0.927 -23.312 3.57 1 88.12 292 VAL B CA 1
ATOM 5515 C C . VAL B 1 292 ? -1.213 -21.922 4.109 1 88.12 292 VAL B C 1
ATOM 5517 O O . VAL B 1 292 ? -0.813 -20.922 3.508 1 88.12 292 VAL B O 1
ATOM 5520 N N . PRO B 1 293 ? -1.638 -21.797 5.363 1 87.56 293 PRO B N 1
ATOM 5521 C CA . PRO B 1 293 ? -2.119 -20.531 5.914 1 87.56 293 PRO B CA 1
ATOM 5522 C C . PRO B 1 293 ? -1.016 -19.484 6.031 1 87.56 293 PRO B C 1
ATOM 5524 O O . PRO B 1 293 ? -1.298 -18.281 6.051 1 87.56 293 PRO B O 1
ATOM 5527 N N . SER B 1 294 ? 0.196 -19.906 6.07 1 89.94 294 SER B N 1
ATOM 5528 C CA . SER B 1 294 ? 1.289 -18.938 6.145 1 89.94 294 SER B CA 1
ATOM 5529 C C . SER B 1 294 ? 1.345 -18.062 4.895 1 89.94 294 SER B C 1
ATOM 5531 O O . SER B 1 294 ? 1.949 -16.984 4.906 1 89.94 294 SER B O 1
ATOM 5533 N N . THR B 1 295 ? 0.658 -18.469 3.855 1 91.38 295 THR B N 1
ATOM 5534 C CA . THR B 1 295 ? 0.648 -17.719 2.607 1 91.38 295 THR B CA 1
ATOM 5535 C C . THR B 1 295 ? -0.197 -16.453 2.746 1 91.38 295 THR B C 1
ATOM 5537 O O . THR B 1 295 ? -0.079 -15.531 1.938 1 91.38 295 THR B O 1
ATOM 5540 N N . ILE B 1 296 ? -1.017 -16.391 3.795 1 90.44 296 ILE B N 1
ATOM 5541 C CA . ILE B 1 296 ? -1.876 -15.227 4.02 1 90.44 296 ILE B CA 1
ATOM 5542 C C . ILE B 1 296 ? -1.021 -13.977 4.16 1 90.44 296 ILE B C 1
ATOM 5544 O O . ILE B 1 296 ? -1.333 -12.938 3.574 1 90.44 296 ILE B O 1
ATOM 5548 N N . ILE B 1 297 ? 0.078 -14.133 4.781 1 91.38 297 ILE B N 1
ATOM 5549 C CA . ILE B 1 297 ? 0.962 -12.992 4.996 1 91.38 297 ILE B CA 1
ATOM 5550 C C . ILE B 1 297 ? 2.117 -13.047 3.998 1 91.38 297 ILE B C 1
ATOM 5552 O O . ILE B 1 297 ? 2.49 -12.023 3.418 1 91.38 297 ILE B O 1
ATOM 5556 N N . GLY B 1 298 ? 2.596 -14.148 3.764 1 93.56 298 GLY B N 1
ATOM 5557 C CA . GLY B 1 298 ? 3.797 -14.32 2.963 1 93.56 298 GLY B CA 1
ATOM 5558 C C . GLY B 1 298 ? 3.609 -13.914 1.513 1 93.56 298 GLY B C 1
ATOM 5559 O O . GLY B 1 298 ? 4.465 -13.234 0.936 1 93.56 298 GLY B O 1
ATOM 5560 N N . GLU B 1 299 ? 2.539 -14.273 0.938 1 94.62 299 GLU B N 1
ATOM 5561 C CA . GLU B 1 299 ? 2.361 -14.078 -0.497 1 94.62 299 GLU B CA 1
ATOM 5562 C C . GLU B 1 299 ? 2.207 -12.594 -0.836 1 94.62 299 GLU B C 1
ATOM 5564 O O . GLU B 1 299 ? 2.924 -12.07 -1.689 1 94.62 299 GLU B O 1
ATOM 5569 N N . PRO B 1 300 ? 1.294 -11.859 -0.117 1 94.5 300 PRO B N 1
ATOM 5570 C CA . PRO B 1 300 ? 1.184 -10.445 -0.462 1 94.5 300 PRO B CA 1
ATOM 5571 C C . PRO B 1 300 ? 2.457 -9.656 -0.151 1 94.5 300 PRO B C 1
ATOM 5573 O O . PRO B 1 300 ? 2.809 -8.727 -0.883 1 94.5 300 PRO B O 1
ATOM 5576 N N . MET B 1 301 ? 3.205 -10.039 0.801 1 95 301 MET B N 1
ATOM 5577 C CA . MET B 1 301 ? 4.379 -9.297 1.252 1 95 301 MET B CA 1
ATOM 5578 C C . MET B 1 301 ? 5.555 -9.508 0.307 1 95 301 MET B C 1
ATOM 5580 O O . MET B 1 301 ? 6.531 -8.758 0.338 1 95 301 MET B O 1
ATOM 5584 N N . THR B 1 302 ? 5.426 -10.477 -0.528 1 96.25 302 THR B N 1
ATOM 5585 C CA . THR B 1 302 ? 6.547 -10.773 -1.414 1 96.25 302 THR B CA 1
ATOM 5586 C C . THR B 1 302 ? 6.223 -10.367 -2.85 1 96.25 302 THR B C 1
ATOM 5588 O O . THR B 1 302 ? 7.008 -10.633 -3.766 1 96.25 302 THR B O 1
ATOM 5591 N N . GLU B 1 303 ? 5.062 -9.773 -3.059 1 97.38 303 GLU B N 1
ATOM 5592 C CA . GLU B 1 303 ? 4.711 -9.258 -4.379 1 97.38 303 GLU B CA 1
ATOM 5593 C C . GLU B 1 303 ? 5.488 -7.984 -4.699 1 97.38 303 GLU B C 1
ATOM 5595 O O . GLU B 1 303 ? 5.844 -7.223 -3.795 1 97.38 303 GLU B O 1
ATOM 5600 N N . CYS B 1 304 ? 5.684 -7.676 -5.922 1 98.06 304 CYS B N 1
ATOM 5601 C CA . CYS B 1 304 ? 6.594 -6.641 -6.406 1 98.06 304 CYS B CA 1
ATOM 5602 C C . CYS B 1 304 ? 6.27 -5.293 -5.777 1 98.06 304 CYS B C 1
ATOM 5604 O O . CYS B 1 304 ? 7.109 -4.703 -5.098 1 98.06 304 CYS B O 1
ATOM 5606 N N . PHE B 1 305 ? 5.047 -4.82 -5.902 1 96.88 305 PHE B N 1
ATOM 5607 C CA . PHE B 1 305 ? 4.703 -3.469 -5.484 1 96.88 305 PHE B CA 1
ATOM 5608 C C . PHE B 1 305 ? 4.699 -3.359 -3.963 1 96.88 305 PHE B C 1
ATOM 5610 O O . PHE B 1 305 ? 5.203 -2.383 -3.404 1 96.88 305 PHE B O 1
ATOM 5617 N N . VAL B 1 306 ? 4.168 -4.336 -3.242 1 96.38 306 VAL B N 1
ATOM 5618 C CA . VAL B 1 306 ? 4.121 -4.316 -1.785 1 96.38 306 VAL B CA 1
ATOM 5619 C C . VAL B 1 306 ? 5.539 -4.371 -1.222 1 96.38 306 VAL B C 1
ATOM 5621 O O . VAL B 1 306 ? 5.906 -3.566 -0.362 1 96.38 306 VAL B O 1
ATOM 5624 N N . LEU B 1 307 ? 6.273 -5.289 -1.708 1 97.88 307 LEU B N 1
ATOM 5625 C CA . LEU B 1 307 ? 7.66 -5.391 -1.268 1 97.88 307 LEU B CA 1
ATOM 5626 C C . LEU B 1 307 ? 8.43 -4.117 -1.603 1 97.88 307 LEU B C 1
ATOM 5628 O O . LEU B 1 307 ? 9.234 -3.646 -0.799 1 97.88 307 LEU B O 1
ATOM 5632 N N . GLY B 1 308 ? 8.188 -3.578 -2.797 1 97.81 308 GLY B N 1
ATOM 5633 C CA . GLY B 1 308 ? 8.852 -2.348 -3.199 1 97.81 308 GLY B CA 1
ATOM 5634 C C . GLY B 1 308 ? 8.602 -1.198 -2.24 1 97.81 308 GLY B C 1
ATOM 5635 O O . GLY B 1 308 ? 9.508 -0.401 -1.979 1 97.81 308 GLY B O 1
ATOM 5636 N N . ILE B 1 309 ? 7.43 -1.115 -1.726 1 95.56 309 ILE B N 1
ATOM 5637 C CA . ILE B 1 309 ? 7.055 -0.031 -0.825 1 95.56 309 ILE B CA 1
ATOM 5638 C C . ILE B 1 309 ? 7.832 -0.156 0.484 1 95.56 309 ILE B C 1
ATOM 5640 O O . ILE B 1 309 ? 8.453 0.809 0.941 1 95.56 309 ILE B O 1
ATOM 5644 N N . TYR B 1 310 ? 7.824 -1.275 1.114 1 94.88 310 TYR B N 1
ATOM 5645 C CA . TYR B 1 310 ? 8.477 -1.339 2.416 1 94.88 310 TYR B CA 1
ATOM 5646 C C . TYR B 1 310 ? 9.992 -1.396 2.26 1 94.88 310 TYR B C 1
ATOM 5648 O O . TYR B 1 310 ? 10.734 -1.002 3.166 1 94.88 310 TYR B O 1
ATOM 5656 N N . VAL B 1 311 ? 10.5 -1.91 1.073 1 97.81 311 VAL B N 1
ATOM 5657 C CA . VAL B 1 311 ? 11.93 -1.823 0.827 1 97.81 311 VAL B CA 1
ATOM 5658 C C . VAL B 1 311 ? 12.336 -0.364 0.633 1 97.81 311 VAL B C 1
ATOM 5660 O O . VAL B 1 311 ? 13.367 0.077 1.154 1 97.81 311 VAL B O 1
ATOM 5663 N N . ALA B 1 312 ? 11.578 0.345 -0.19 1 97.44 312 ALA B N 1
ATOM 5664 C CA . ALA B 1 312 ? 11.828 1.773 -0.359 1 97.44 312 ALA B CA 1
ATOM 5665 C C . ALA B 1 312 ? 11.812 2.496 0.985 1 97.44 312 ALA B C 1
ATOM 5667 O O . ALA B 1 312 ? 12.664 3.346 1.252 1 97.44 312 ALA B O 1
ATOM 5668 N N . TRP B 1 313 ? 10.875 2.18 1.809 1 95.44 313 TRP B N 1
ATOM 5669 C CA . TRP B 1 313 ? 10.812 2.75 3.15 1 95.44 313 TRP B CA 1
ATOM 5670 C C . TRP B 1 313 ? 12.062 2.412 3.949 1 95.44 313 TRP B C 1
ATOM 5672 O O . TRP B 1 313 ? 12.641 3.279 4.609 1 95.44 313 TRP B O 1
ATOM 5682 N N . ALA B 1 314 ? 12.453 1.115 3.869 1 96.75 314 ALA B N 1
ATOM 5683 C CA . ALA B 1 314 ? 13.609 0.652 4.629 1 96.75 314 ALA B CA 1
ATOM 5684 C C . ALA B 1 314 ? 14.867 1.419 4.234 1 96.75 314 ALA B C 1
ATOM 5686 O O . ALA B 1 314 ? 15.625 1.867 5.098 1 96.75 314 ALA B O 1
ATOM 5687 N N . ILE B 1 315 ? 15.055 1.604 2.984 1 96.75 315 ILE B N 1
ATOM 5688 C CA . ILE B 1 315 ? 16.234 2.303 2.498 1 96.75 315 ILE B CA 1
ATOM 5689 C C . ILE B 1 315 ? 16.172 3.773 2.898 1 96.75 315 ILE B C 1
ATOM 5691 O O . ILE B 1 315 ? 17.172 4.355 3.32 1 96.75 315 ILE B O 1
ATOM 5695 N N . HIS B 1 316 ? 14.977 4.32 2.76 1 92.88 316 HIS B N 1
ATOM 5696 C CA . HIS B 1 316 ? 14.789 5.707 3.172 1 92.88 316 HIS B CA 1
ATOM 5697 C C . HIS B 1 316 ? 15.039 5.879 4.664 1 92.88 316 HIS B C 1
ATOM 5699 O O . HIS B 1 316 ? 15.703 6.832 5.082 1 92.88 316 HIS B O 1
ATOM 5705 N N . TYR B 1 317 ? 14.547 5.027 5.422 1 89.44 317 TYR B N 1
ATOM 5706 C CA . TYR B 1 317 ? 14.648 5.07 6.879 1 89.44 317 TYR B CA 1
ATOM 5707 C C . TYR B 1 317 ? 16.094 4.914 7.324 1 89.44 317 TYR B C 1
ATOM 5709 O O . TYR B 1 317 ? 16.562 5.621 8.227 1 89.44 317 TYR B O 1
ATOM 5717 N N . LEU B 1 318 ? 16.828 4.074 6.668 1 91.31 318 LEU B N 1
ATOM 5718 C CA . LEU B 1 318 ? 18.188 3.738 7.105 1 91.31 318 LEU B CA 1
ATOM 5719 C C . LEU B 1 318 ? 19.203 4.684 6.484 1 91.31 318 LEU B C 1
ATOM 5721 O O . LEU B 1 318 ? 20.188 5.043 7.125 1 91.31 318 LEU B O 1
ATOM 5725 N N . LYS B 1 319 ? 18.984 5.145 5.207 1 92.62 319 LYS B N 1
ATOM 5726 C CA . LYS B 1 319 ? 20.047 5.848 4.484 1 92.62 319 LYS B CA 1
ATOM 5727 C C . LYS B 1 319 ? 19.578 7.234 4.043 1 92.62 319 LYS B C 1
ATOM 5729 O O . LYS B 1 319 ? 20.391 8.055 3.6 1 92.62 319 LYS B O 1
ATOM 5734 N N . GLY B 1 320 ? 18.359 7.457 4.082 1 88.25 320 GLY B N 1
ATOM 5735 C CA . GLY B 1 320 ? 17.844 8.766 3.723 1 88.25 320 GLY B CA 1
ATOM 5736 C C . GLY B 1 320 ? 17.672 8.945 2.227 1 88.25 320 GLY B C 1
ATOM 5737 O O . GLY B 1 320 ? 17.469 10.07 1.75 1 88.25 320 GLY B O 1
ATOM 5738 N N . TRP B 1 321 ? 17.688 7.867 1.461 1 92.75 321 TRP B N 1
ATOM 5739 C CA . TRP B 1 321 ? 17.5 7.957 0.015 1 92.75 321 TRP B CA 1
ATOM 5740 C C . TRP B 1 321 ? 16.047 8.234 -0.342 1 92.75 321 TRP B C 1
ATOM 5742 O O . TRP B 1 321 ? 15.148 7.922 0.431 1 92.75 321 TRP B O 1
ATOM 5752 N N . ASP B 1 322 ? 15.859 8.891 -1.493 1 92.75 322 ASP B N 1
ATOM 5753 C CA . ASP B 1 322 ? 14.508 9.195 -1.962 1 92.75 322 ASP B CA 1
ATOM 5754 C C . ASP B 1 322 ? 13.703 7.914 -2.184 1 92.75 322 ASP B C 1
ATOM 5756 O O . ASP B 1 322 ? 14.102 7.055 -2.975 1 92.75 322 ASP B O 1
ATOM 5760 N N . PRO B 1 323 ? 12.641 7.777 -1.512 1 94.25 323 PRO B N 1
ATOM 5761 C CA . PRO B 1 323 ? 11.891 6.523 -1.596 1 94.25 323 PRO B CA 1
ATOM 5762 C C . PRO B 1 323 ? 11.273 6.297 -2.975 1 94.25 323 PRO B C 1
ATOM 5764 O O . PRO B 1 323 ? 11.102 5.152 -3.398 1 94.25 323 PRO B O 1
ATOM 5767 N N . ILE B 1 324 ? 10.891 7.324 -3.684 1 93.31 324 ILE B N 1
ATOM 5768 C CA . ILE B 1 324 ? 10.289 7.188 -5.008 1 93.31 324 ILE B CA 1
ATOM 5769 C C . ILE B 1 324 ? 11.297 6.547 -5.961 1 93.31 324 ILE B C 1
ATOM 5771 O O . ILE B 1 324 ? 10.953 5.625 -6.703 1 93.31 324 ILE B O 1
ATOM 5775 N N . VAL B 1 325 ? 12.492 7.07 -5.887 1 95.38 325 VAL B N 1
ATOM 5776 C CA . VAL B 1 325 ? 13.539 6.547 -6.758 1 95.38 325 VAL B CA 1
ATOM 5777 C C . VAL B 1 325 ? 13.82 5.09 -6.406 1 95.38 325 VAL B C 1
ATOM 5779 O O . VAL B 1 325 ? 13.953 4.242 -7.293 1 95.38 325 VAL B O 1
ATOM 5782 N N . CYS B 1 326 ? 13.914 4.828 -5.07 1 97.12 326 CYS B N 1
ATOM 5783 C CA . CYS B 1 326 ? 14.172 3.465 -4.625 1 97.12 326 CYS B CA 1
ATOM 5784 C C . CYS B 1 326 ? 13.07 2.521 -5.086 1 97.12 326 CYS B C 1
ATOM 5786 O O . CYS B 1 326 ? 13.344 1.408 -5.535 1 97.12 326 CYS B O 1
ATOM 5788 N N . PHE B 1 327 ? 11.859 2.936 -5 1 97.5 327 PHE B N 1
ATOM 5789 C CA . PHE B 1 327 ? 10.719 2.143 -5.434 1 97.5 327 PHE B CA 1
ATOM 5790 C C . PHE B 1 327 ? 10.773 1.886 -6.934 1 97.5 327 PHE B C 1
ATOM 5792 O O . PHE B 1 327 ? 10.562 0.758 -7.383 1 97.5 327 PHE B O 1
ATOM 5799 N N . MET B 1 328 ? 11.07 2.922 -7.734 1 97.56 328 MET B N 1
ATOM 5800 C CA . MET B 1 328 ? 11.117 2.799 -9.188 1 97.56 328 MET B CA 1
ATOM 5801 C C . MET B 1 328 ? 12.219 1.833 -9.617 1 97.56 328 MET B C 1
ATOM 5803 O O . MET B 1 328 ? 12.023 1.04 -10.539 1 97.56 328 MET B O 1
ATOM 5807 N N . VAL B 1 329 ? 13.32 1.895 -8.961 1 98 329 VAL B N 1
ATOM 5808 C CA . VAL B 1 329 ? 14.43 1.003 -9.281 1 98 329 VAL B CA 1
ATOM 5809 C C . VAL B 1 329 ? 14.039 -0.44 -8.969 1 98 329 VAL B C 1
ATOM 5811 O O . VAL B 1 329 ? 14.328 -1.352 -9.75 1 98 329 VAL B O 1
ATOM 5814 N N . HIS B 1 330 ? 13.375 -0.625 -7.828 1 98.38 330 HIS B N 1
ATOM 5815 C CA . HIS B 1 330 ? 12.898 -1.95 -7.453 1 98.38 330 HIS B CA 1
ATOM 5816 C C . HIS B 1 330 ? 11.945 -2.51 -8.508 1 98.38 330 HIS B C 1
ATOM 5818 O O . HIS B 1 330 ? 12.086 -3.662 -8.922 1 98.38 330 HIS B O 1
ATOM 5824 N N . VAL B 1 331 ? 11.016 -1.691 -8.93 1 98.38 331 VAL B N 1
ATOM 5825 C CA . VAL B 1 331 ? 10 -2.125 -9.883 1 98.38 331 VAL B CA 1
ATOM 5826 C C . VAL B 1 331 ? 10.648 -2.426 -11.234 1 98.38 331 VAL B C 1
ATOM 5828 O O . VAL B 1 331 ? 10.32 -3.42 -11.883 1 98.38 331 VAL B O 1
ATOM 5831 N N . LEU B 1 332 ? 11.539 -1.541 -11.609 1 98.38 332 LEU B N 1
ATOM 5832 C CA . LEU B 1 332 ? 12.211 -1.725 -12.883 1 98.38 332 LEU B CA 1
ATOM 5833 C C . LEU B 1 332 ? 13.039 -3.008 -12.891 1 98.38 332 LEU B C 1
ATOM 5835 O O . LEU B 1 332 ? 13.031 -3.752 -13.867 1 98.38 332 LEU B O 1
ATOM 5839 N N . GLN B 1 333 ? 13.766 -3.205 -11.812 1 98.31 333 GLN B N 1
ATOM 5840 C CA . GLN B 1 333 ? 14.547 -4.434 -11.68 1 98.31 333 GLN B CA 1
ATOM 5841 C C . GLN B 1 333 ? 13.648 -5.664 -11.781 1 98.31 333 GLN B C 1
ATOM 5843 O O . GLN B 1 333 ? 13.977 -6.617 -12.492 1 98.31 333 GLN B O 1
ATOM 5848 N N . TRP B 1 334 ? 12.555 -5.641 -11.078 1 98.69 334 TRP B N 1
ATOM 5849 C CA . TRP B 1 334 ? 11.602 -6.742 -11.086 1 98.69 334 TRP B CA 1
ATOM 5850 C C . TRP B 1 334 ? 11.047 -6.973 -12.492 1 98.69 334 TRP B C 1
ATOM 5852 O O . TRP B 1 334 ? 10.961 -8.109 -12.953 1 98.69 334 TRP B O 1
ATOM 5862 N N . PHE B 1 335 ? 10.711 -5.91 -13.164 1 98.75 335 PHE B N 1
ATOM 5863 C CA . PHE B 1 335 ? 10.164 -5.902 -14.516 1 98.75 335 PHE B CA 1
ATOM 5864 C C . PHE B 1 335 ? 11.141 -6.527 -15.5 1 98.75 335 PHE B C 1
ATOM 5866 O O . PHE B 1 335 ? 10.766 -7.383 -16.312 1 98.75 335 PHE B O 1
ATOM 5873 N N . ILE B 1 336 ? 12.359 -6.16 -15.406 1 98.75 336 ILE B N 1
ATOM 5874 C CA . ILE B 1 336 ? 13.391 -6.629 -16.328 1 98.75 336 ILE B CA 1
ATOM 5875 C C . ILE B 1 336 ? 13.695 -8.102 -16.047 1 98.75 336 ILE B C 1
ATOM 5877 O O . ILE B 1 336 ? 13.812 -8.898 -16.984 1 98.75 336 ILE B O 1
ATOM 5881 N N . LEU B 1 337 ? 13.828 -8.484 -14.805 1 98.75 337 LEU B N 1
ATOM 5882 C CA . LEU B 1 337 ? 14.164 -9.867 -14.461 1 98.75 337 LEU B CA 1
ATOM 5883 C C . LEU B 1 337 ? 13.047 -10.82 -14.875 1 98.75 337 LEU B C 1
ATOM 5885 O O . LEU B 1 337 ? 13.32 -11.922 -15.344 1 98.75 337 LEU B O 1
ATOM 5889 N N . ASP B 1 338 ? 11.789 -10.391 -14.688 1 98.75 338 ASP B N 1
ATOM 5890 C CA . ASP B 1 338 ? 10.672 -11.203 -15.148 1 98.75 338 ASP B CA 1
ATOM 5891 C C . ASP B 1 338 ? 10.719 -11.391 -16.672 1 98.75 338 ASP B C 1
ATOM 5893 O O . ASP B 1 338 ? 10.406 -12.469 -17.172 1 98.75 338 ASP B O 1
ATOM 5897 N N . TYR B 1 339 ? 11.047 -10.328 -17.344 1 98.5 339 TYR B N 1
ATOM 5898 C CA . TYR B 1 339 ? 11.133 -10.383 -18.797 1 98.5 339 TYR B CA 1
ATOM 5899 C C . TYR B 1 339 ? 12.227 -11.352 -19.234 1 98.5 339 TYR B C 1
ATOM 5901 O O . TYR B 1 339 ? 12.023 -12.141 -20.156 1 98.5 339 TYR B O 1
ATOM 5909 N N . VAL B 1 340 ? 13.391 -11.25 -18.609 1 98.25 340 VAL B N 1
ATOM 5910 C CA . VAL B 1 340 ? 14.516 -12.117 -18.938 1 98.25 340 VAL B CA 1
ATOM 5911 C C . VAL B 1 340 ? 14.133 -13.578 -18.672 1 98.25 340 VAL B C 1
ATOM 5913 O O . VAL B 1 340 ? 14.438 -14.461 -19.484 1 98.25 340 VAL B O 1
ATOM 5916 N N . GLN B 1 341 ? 13.5 -13.836 -17.562 1 98.56 341 GLN B N 1
ATOM 5917 C CA . GLN B 1 341 ? 13.062 -15.188 -17.25 1 98.56 341 GLN B CA 1
ATOM 5918 C C . GLN B 1 341 ? 12.078 -15.719 -18.281 1 98.56 341 GLN B C 1
ATOM 5920 O O . GLN B 1 341 ? 12.18 -16.859 -18.719 1 98.56 341 GLN B O 1
ATOM 5925 N N . LEU B 1 342 ? 11.07 -14.875 -18.609 1 98.5 342 LEU B N 1
ATOM 5926 C CA . LEU B 1 342 ? 10.062 -15.25 -19.594 1 98.5 342 LEU B CA 1
ATOM 5927 C C . LEU B 1 342 ? 10.711 -15.602 -20.922 1 98.5 342 LEU B C 1
ATOM 5929 O O . LEU B 1 342 ? 10.352 -16.609 -21.547 1 98.5 342 LEU B O 1
ATOM 5933 N N . LYS B 1 343 ? 11.625 -14.836 -21.344 1 97.44 343 LYS B N 1
ATOM 5934 C CA . LYS B 1 343 ? 12.32 -15.078 -22.609 1 97.44 343 LYS B CA 1
ATOM 5935 C C . LYS B 1 343 ? 13.133 -16.375 -22.547 1 97.44 343 LYS B C 1
ATOM 5937 O O . LYS B 1 343 ? 13.195 -17.125 -23.531 1 97.44 343 LYS B O 1
ATOM 5942 N N . ALA B 1 344 ? 13.75 -16.578 -21.422 1 96.56 344 ALA B N 1
ATOM 5943 C CA . ALA B 1 344 ? 14.531 -17.797 -21.25 1 96.56 344 ALA B CA 1
ATOM 5944 C C . ALA B 1 344 ? 13.641 -19.031 -21.328 1 96.56 344 ALA B C 1
ATOM 5946 O O . ALA B 1 344 ? 14.039 -20.062 -21.875 1 96.56 344 ALA B O 1
ATOM 5947 N N . LEU B 1 345 ? 12.414 -18.938 -20.828 1 96.44 345 LEU B N 1
ATOM 5948 C CA . LEU B 1 345 ? 11.492 -20.062 -20.781 1 96.44 345 LEU B CA 1
ATOM 5949 C C . LEU B 1 345 ? 10.859 -20.297 -22.156 1 96.44 345 LEU B C 1
ATOM 5951 O O . LEU B 1 345 ? 10.594 -21.453 -22.531 1 96.44 345 LEU B O 1
ATOM 5955 N N . GLN B 1 346 ? 10.516 -19.312 -22.891 1 93.56 346 GLN B N 1
ATOM 5956 C CA . GLN B 1 346 ? 9.883 -19.406 -24.203 1 93.56 346 GLN B CA 1
ATOM 5957 C C . GLN B 1 346 ? 10.867 -19.906 -25.25 1 93.56 346 GLN B C 1
ATOM 5959 O O . GLN B 1 346 ? 10.469 -20.547 -26.234 1 93.56 346 GLN B O 1
ATOM 5964 N N . ARG B 1 347 ? 12.125 -19.656 -25.156 1 81.81 347 ARG B N 1
ATOM 5965 C CA . ARG B 1 347 ? 13.227 -20 -26.047 1 81.81 347 ARG B CA 1
ATOM 5966 C C . ARG B 1 347 ? 13.023 -19.391 -27.438 1 81.81 347 ARG B C 1
ATOM 5968 O O . ARG B 1 347 ? 13.977 -18.906 -28.047 1 81.81 347 ARG B O 1
ATOM 5975 N N . GLU B 1 348 ? 11.75 -19.531 -28 1 90.5 348 GLU B N 1
ATOM 5976 C CA . GLU B 1 348 ? 11.43 -18.859 -29.25 1 90.5 348 GLU B CA 1
ATOM 5977 C C . GLU B 1 348 ? 11.062 -17.406 -29.016 1 90.5 348 GLU B C 1
ATOM 5979 O O . GLU B 1 348 ? 10.797 -17 -27.891 1 90.5 348 GLU B O 1
ATOM 5984 N N . PRO B 1 349 ? 11.094 -16.672 -30.047 1 93.69 349 PRO B N 1
ATOM 5985 C CA . PRO B 1 349 ? 10.672 -15.281 -29.875 1 93.69 349 PRO B CA 1
ATOM 5986 C C . PRO B 1 349 ? 9.242 -15.164 -29.344 1 93.69 349 PRO B C 1
ATOM 5988 O O . PRO B 1 349 ? 8.375 -15.953 -29.719 1 93.69 349 PRO B O 1
ATOM 5991 N N . LEU B 1 350 ? 9.078 -14.211 -28.469 1 95.81 350 LEU B N 1
ATOM 5992 C CA . LEU B 1 350 ? 7.738 -13.969 -27.938 1 95.81 350 LEU B CA 1
ATOM 5993 C C . LEU B 1 350 ? 6.781 -13.547 -29.047 1 95.81 350 LEU B C 1
ATOM 5995 O O . LEU B 1 350 ? 7.176 -12.867 -30 1 95.81 350 LEU B O 1
ATOM 5999 N N . ASN B 1 351 ? 5.59 -13.914 -28.984 1 95.31 351 ASN B N 1
ATOM 6000 C CA . ASN B 1 351 ? 4.609 -13.648 -30.031 1 95.31 351 ASN B CA 1
ATOM 6001 C C . ASN B 1 351 ? 3.861 -12.344 -29.781 1 95.31 351 ASN B C 1
ATOM 6003 O O . ASN B 1 351 ? 2.729 -12.172 -30.234 1 95.31 351 ASN B O 1
ATOM 6007 N N . PHE B 1 352 ? 4.348 -11.438 -28.938 1 97.12 352 PHE B N 1
ATOM 6008 C CA . PHE B 1 352 ? 3.75 -10.141 -28.641 1 97.12 352 PHE B CA 1
ATOM 6009 C C . PHE B 1 352 ? 4.828 -9.078 -28.453 1 97.12 352 PHE B C 1
ATOM 6011 O O . PHE B 1 352 ? 6.008 -9.406 -28.312 1 97.12 352 PHE B O 1
ATOM 6018 N N . SER B 1 353 ? 4.453 -7.898 -28.406 1 97.19 353 SER B N 1
ATOM 6019 C CA . SER B 1 353 ? 5.395 -6.785 -28.359 1 97.19 353 SER B CA 1
ATOM 6020 C C . SER B 1 353 ? 5.836 -6.504 -26.922 1 97.19 353 SER B C 1
ATOM 6022 O O . SER B 1 353 ? 5.246 -7.031 -25.969 1 97.19 353 SER B O 1
ATOM 6024 N N . LYS B 1 354 ? 6.875 -5.703 -26.859 1 97.31 354 LYS B N 1
ATOM 6025 C CA . LYS B 1 354 ? 7.352 -5.281 -25.547 1 97.31 354 LYS B CA 1
ATOM 6026 C C . LYS B 1 354 ? 6.301 -4.445 -24.812 1 97.31 354 LYS B C 1
ATOM 6028 O O . LYS B 1 354 ? 6.215 -4.473 -23.594 1 97.31 354 LYS B O 1
ATOM 6033 N N . VAL B 1 355 ? 5.547 -3.701 -25.562 1 97.94 355 VAL B N 1
ATOM 6034 C CA . VAL B 1 355 ? 4.473 -2.898 -24.984 1 97.94 355 VAL B CA 1
ATOM 6035 C C . VAL B 1 355 ? 3.395 -3.812 -24.406 1 97.94 355 VAL B C 1
ATOM 6037 O O . VAL B 1 355 ? 2.863 -3.555 -23.328 1 97.94 355 VAL B O 1
ATOM 6040 N N . ASP B 1 356 ? 3.098 -4.887 -25.141 1 98.25 356 ASP B N 1
ATOM 6041 C CA . ASP B 1 356 ? 2.15 -5.875 -24.625 1 98.25 356 ASP B CA 1
ATOM 6042 C C . ASP B 1 356 ? 2.643 -6.484 -23.312 1 98.25 356 ASP B C 1
ATOM 6044 O O . ASP B 1 356 ? 1.86 -6.672 -22.375 1 98.25 356 ASP B O 1
ATOM 6048 N N . TYR B 1 357 ? 3.902 -6.73 -23.312 1 98.44 357 TYR B N 1
ATOM 6049 C CA . TYR B 1 357 ? 4.496 -7.273 -22.094 1 98.44 357 TYR B CA 1
ATOM 6050 C C . TYR B 1 357 ? 4.348 -6.297 -20.938 1 98.44 357 TYR B C 1
ATOM 6052 O O . TYR B 1 357 ? 3.941 -6.688 -19.844 1 98.44 357 TYR B O 1
ATOM 6060 N N . ALA B 1 358 ? 4.719 -5.07 -21.25 1 98.56 358 ALA B N 1
ATOM 6061 C CA . ALA B 1 358 ? 4.691 -4.055 -20.203 1 98.56 358 ALA B CA 1
ATOM 6062 C C . ALA B 1 358 ? 3.283 -3.895 -19.625 1 98.56 358 ALA B C 1
ATOM 6064 O O . ALA B 1 358 ? 3.102 -3.828 -18.406 1 98.56 358 ALA B O 1
ATOM 6065 N N . LEU B 1 359 ? 2.307 -3.844 -20.469 1 97.88 359 LEU B N 1
ATOM 6066 C CA . LEU B 1 359 ? 0.919 -3.666 -20.047 1 97.88 359 LEU B CA 1
ATOM 6067 C C . LEU B 1 359 ? 0.42 -4.887 -19.281 1 97.88 359 LEU B C 1
ATOM 6069 O O . LEU B 1 359 ? -0.249 -4.75 -18.266 1 97.88 359 LEU B O 1
ATOM 6073 N N . ALA B 1 360 ? 0.74 -6.066 -19.734 1 98.5 360 ALA B N 1
ATOM 6074 C CA . ALA B 1 360 ? 0.305 -7.293 -19.078 1 98.5 360 ALA B CA 1
ATOM 6075 C C . ALA B 1 360 ? 0.991 -7.465 -17.734 1 98.5 360 ALA B C 1
ATOM 6077 O O . ALA B 1 360 ? 0.361 -7.883 -16.75 1 98.5 360 ALA B O 1
ATOM 6078 N N . TRP B 1 361 ? 2.262 -7.137 -17.766 1 98.69 361 TRP B N 1
ATOM 6079 C CA . TRP B 1 361 ? 3.025 -7.242 -16.531 1 98.69 361 TRP B CA 1
ATOM 6080 C C . TRP B 1 361 ? 2.475 -6.293 -15.469 1 98.69 361 TRP B C 1
ATOM 6082 O O . TRP B 1 361 ? 2.285 -6.684 -14.312 1 98.69 361 TRP B O 1
ATOM 6092 N N . LEU B 1 362 ? 2.246 -5.07 -15.875 1 97.75 362 LEU B N 1
ATOM 6093 C CA . LEU B 1 362 ? 1.693 -4.078 -14.961 1 97.75 362 LEU B CA 1
ATOM 6094 C C . LEU B 1 362 ? 0.318 -4.504 -14.453 1 97.75 362 LEU B C 1
ATOM 6096 O O . LEU B 1 362 ? 0.018 -4.375 -13.266 1 97.75 362 LEU B O 1
ATOM 6100 N N . TYR B 1 363 ? -0.491 -4.969 -15.32 1 96.75 363 TYR B N 1
ATOM 6101 C CA . TYR B 1 363 ? -1.816 -5.449 -14.953 1 96.75 363 TYR B CA 1
ATOM 6102 C C . TYR B 1 363 ? -1.722 -6.57 -13.922 1 96.75 363 TYR B C 1
ATOM 6104 O O . TYR B 1 363 ? -2.443 -6.566 -12.922 1 96.75 363 TYR B O 1
ATOM 6112 N N . ARG B 1 364 ? -0.864 -7.48 -14.18 1 97.81 364 ARG B N 1
ATOM 6113 C CA . ARG B 1 364 ? -0.692 -8.609 -13.273 1 97.81 364 ARG B CA 1
ATOM 6114 C C . ARG B 1 364 ? -0.237 -8.148 -11.891 1 97.81 364 ARG B C 1
ATOM 6116 O O . ARG B 1 364 ? -0.788 -8.578 -10.875 1 97.81 364 ARG B O 1
ATOM 6123 N N . GLU B 1 365 ? 0.751 -7.273 -11.852 1 97.38 365 GLU B N 1
ATOM 6124 C CA . GLU B 1 365 ? 1.317 -6.824 -10.586 1 97.38 365 GLU B CA 1
ATOM 6125 C C . GLU B 1 365 ? 0.307 -5.996 -9.797 1 97.38 365 GLU B C 1
ATOM 6127 O O . GLU B 1 365 ? 0.296 -6.031 -8.562 1 97.38 365 GLU B O 1
ATOM 6132 N N . VAL B 1 366 ? -0.535 -5.285 -10.461 1 94.75 366 VAL B N 1
ATOM 6133 C CA . VAL B 1 366 ? -1.536 -4.461 -9.789 1 94.75 366 VAL B CA 1
ATOM 6134 C C . VAL B 1 366 ? -2.689 -5.34 -9.312 1 94.75 366 VAL B C 1
ATOM 6136 O O . VAL B 1 366 ? -3.104 -5.254 -8.156 1 94.75 366 VAL B O 1
ATOM 6139 N N . MET B 1 367 ? -3.156 -6.219 -10.125 1 95.56 367 MET B N 1
ATOM 6140 C CA . MET B 1 367 ? -4.391 -6.949 -9.859 1 95.56 367 MET B CA 1
ATOM 6141 C C . MET B 1 367 ? -4.145 -8.094 -8.875 1 95.56 367 MET B C 1
ATOM 6143 O O . MET B 1 367 ? -5.082 -8.594 -8.258 1 95.56 367 MET B O 1
ATOM 6147 N N . THR B 1 368 ? -2.918 -8.492 -8.789 1 96.5 368 THR B N 1
ATOM 6148 C CA . THR B 1 368 ? -2.609 -9.656 -7.961 1 96.5 368 THR B CA 1
ATOM 6149 C C . THR B 1 368 ? -3.072 -9.43 -6.523 1 96.5 368 THR B C 1
ATOM 6151 O O . THR B 1 368 ? -3.557 -10.359 -5.871 1 96.5 368 THR B O 1
ATOM 6154 N N . ILE B 1 369 ? -2.941 -8.219 -6.031 1 94.19 369 ILE B N 1
ATOM 6155 C CA . ILE B 1 369 ? -3.324 -7.938 -4.652 1 94.19 369 ILE B CA 1
ATOM 6156 C C . ILE B 1 369 ? -4.844 -8.008 -4.516 1 94.19 369 ILE B C 1
ATOM 6158 O O . ILE B 1 369 ? -5.359 -8.492 -3.508 1 94.19 369 ILE B O 1
ATOM 6162 N N . PHE B 1 370 ? -5.562 -7.555 -5.477 1 93.5 370 PHE B N 1
ATOM 6163 C CA . PHE B 1 370 ? -7.02 -7.582 -5.441 1 93.5 370 PHE B CA 1
ATOM 6164 C C . PHE B 1 370 ? -7.539 -9.008 -5.578 1 93.5 370 PHE B C 1
ATOM 6166 O O . PHE B 1 370 ? -8.5 -9.391 -4.91 1 93.5 370 PHE B O 1
ATOM 6173 N N . PHE B 1 371 ? -6.891 -9.75 -6.453 1 95 371 PHE B N 1
ATOM 6174 C CA . PHE B 1 371 ? -7.258 -11.156 -6.59 1 95 371 PHE B CA 1
ATOM 6175 C C . PHE B 1 371 ? -6.977 -11.914 -5.301 1 95 371 PHE B C 1
ATOM 6177 O O . PHE B 1 371 ? -7.77 -12.766 -4.891 1 95 371 PHE B O 1
ATOM 6184 N N . PHE B 1 372 ? -5.867 -11.625 -4.707 1 96.12 372 PHE B N 1
ATOM 6185 C CA . PHE B 1 372 ? -5.508 -12.281 -3.457 1 96.12 372 PHE B CA 1
ATOM 6186 C C . PHE B 1 372 ? -6.551 -12.008 -2.383 1 96.12 372 PHE B C 1
ATOM 6188 O O . PHE B 1 372 ? -6.992 -12.93 -1.688 1 96.12 372 PHE B O 1
ATOM 6195 N N . LEU B 1 373 ? -6.918 -10.758 -2.221 1 91.75 373 LEU B N 1
ATOM 6196 C CA . LEU B 1 373 ? -7.879 -10.391 -1.187 1 91.75 373 LEU B CA 1
ATOM 6197 C C . LEU B 1 373 ? -9.234 -11.031 -1.46 1 91.75 373 LEU B C 1
ATOM 6199 O O . LEU B 1 373 ? -9.938 -11.43 -0.528 1 91.75 373 LEU B O 1
ATOM 6203 N N . GLU B 1 374 ? -9.57 -11.102 -2.709 1 89.5 374 GLU B N 1
ATOM 6204 C CA . GLU B 1 374 ? -10.805 -11.789 -3.074 1 89.5 374 GLU B CA 1
ATOM 6205 C C . GLU B 1 374 ? -10.742 -13.266 -2.695 1 89.5 374 GLU B C 1
ATOM 6207 O O . GLU B 1 374 ? -11.719 -13.82 -2.18 1 89.5 374 GLU B O 1
ATOM 6212 N N . GLY B 1 375 ? -9.633 -13.883 -2.959 1 90.69 375 GLY B N 1
ATOM 6213 C CA . GLY B 1 375 ? -9.453 -15.289 -2.615 1 90.69 375 GLY B CA 1
ATOM 6214 C C . GLY B 1 375 ? -9.359 -15.531 -1.121 1 90.69 375 GLY B C 1
ATOM 6215 O O . GLY B 1 375 ? -9.812 -16.562 -0.625 1 90.69 375 GLY B O 1
ATOM 6216 N N . LEU B 1 376 ? -8.742 -14.562 -0.459 1 89.75 376 LEU B N 1
ATOM 6217 C CA . LEU B 1 376 ? -8.578 -14.672 0.987 1 89.75 376 LEU B CA 1
ATOM 6218 C C . LEU B 1 376 ? -9.93 -14.742 1.685 1 89.75 376 LEU B C 1
ATOM 6220 O O . LEU B 1 376 ? -10.109 -15.508 2.635 1 89.75 376 LEU B O 1
ATOM 6224 N N . PHE B 1 377 ? -10.852 -14.07 1.156 1 86.69 377 PHE B N 1
ATOM 6225 C CA . PHE B 1 377 ? -12.133 -13.984 1.844 1 86.69 377 PHE B CA 1
ATOM 6226 C C . PHE B 1 377 ? -13.164 -14.891 1.182 1 86.69 377 PHE B C 1
ATOM 6228 O O . PHE B 1 377 ? -14.297 -15.008 1.66 1 86.69 377 PHE B O 1
ATOM 6235 N N . GLY B 1 378 ? -12.727 -15.562 0.11 1 81 378 GLY B N 1
ATOM 6236 C CA . GLY B 1 378 ? -13.609 -16.5 -0.573 1 81 378 GLY B CA 1
ATOM 6237 C C . GLY B 1 378 ? -13.422 -17.938 -0.128 1 81 378 GLY B C 1
ATOM 6238 O O . GLY B 1 378 ? -12.32 -18.328 0.235 1 81 378 GLY B O 1
ATOM 6239 N N . ARG B 1 379 ? -14.641 -18.719 -0.195 1 79.75 379 ARG B N 1
ATOM 6240 C CA . ARG B 1 379 ? -14.508 -20.109 0.211 1 79.75 379 ARG B CA 1
ATOM 6241 C C . ARG B 1 379 ? -15.336 -21.031 -0.695 1 79.75 379 ARG B C 1
ATOM 6243 O O . ARG B 1 379 ? -15.508 -22.203 -0.397 1 79.75 379 ARG B O 1
ATOM 6250 N N . THR B 1 380 ? -15.711 -20.453 -1.68 1 80.62 380 THR B N 1
ATOM 6251 C CA . THR B 1 380 ? -16.516 -21.266 -2.592 1 80.62 380 THR B CA 1
ATOM 6252 C C . THR B 1 380 ? -15.867 -21.312 -3.973 1 80.62 380 THR B C 1
ATOM 6254 O O . THR B 1 380 ? -15.461 -20.297 -4.52 1 80.62 380 THR B O 1
ATOM 6257 N N . VAL B 1 381 ? -15.766 -22.516 -4.375 1 78.62 381 VAL B N 1
ATOM 6258 C CA . VAL B 1 381 ? -15.195 -22.734 -5.699 1 78.62 381 VAL B CA 1
ATOM 6259 C C . VAL B 1 381 ? -16.25 -23.344 -6.621 1 78.62 381 VAL B C 1
ATOM 6261 O O . VAL B 1 381 ? -16.969 -24.281 -6.23 1 78.62 381 VAL B O 1
ATOM 6264 N N . THR B 1 382 ? -16.328 -22.766 -7.742 1 77.31 382 THR B N 1
ATOM 6265 C CA . THR B 1 382 ? -17.281 -23.266 -8.727 1 77.31 382 THR B CA 1
ATOM 6266 C C . THR B 1 382 ? -16.562 -23.875 -9.922 1 77.31 382 THR B C 1
ATOM 6268 O O . THR B 1 382 ? -15.758 -23.188 -10.57 1 77.31 382 THR B O 1
ATOM 6271 N N . TRP B 1 383 ? -16.781 -25.141 -10.133 1 73.12 383 TRP B N 1
ATOM 6272 C CA . TRP B 1 383 ? -16.297 -25.828 -11.32 1 73.12 383 TRP B CA 1
ATOM 6273 C C . TRP B 1 383 ? -17.453 -26.172 -12.258 1 73.12 383 TRP B C 1
ATOM 6275 O O . TRP B 1 383 ? -18.609 -25.844 -11.977 1 73.12 383 TRP B O 1
ATOM 6285 N N . ARG B 1 384 ? -17.062 -26.656 -13.43 1 69.56 384 ARG B N 1
ATOM 6286 C CA . ARG B 1 384 ? -18.047 -27.047 -14.438 1 69.56 384 ARG B CA 1
ATOM 6287 C C . ARG B 1 384 ? -19.016 -28.078 -13.883 1 69.56 384 ARG B C 1
ATOM 6289 O O . ARG B 1 384 ? -20.188 -28.125 -14.289 1 69.56 384 ARG B O 1
ATOM 6296 N N . THR B 1 385 ? -18.531 -28.797 -12.914 1 68.06 385 THR B N 1
ATOM 6297 C CA . THR B 1 385 ? -19.312 -29.922 -12.422 1 68.06 385 THR B CA 1
ATOM 6298 C C . THR B 1 385 ? -20.172 -29.516 -11.219 1 68.06 385 THR B C 1
ATOM 6300 O O . THR B 1 385 ? -21.094 -30.234 -10.828 1 68.06 385 THR B O 1
ATOM 6303 N N . GLY B 1 386 ? -19.688 -28.391 -10.547 1 74.06 386 GLY B N 1
ATOM 6304 C CA . GLY B 1 386 ? -20.453 -27.984 -9.383 1 74.06 386 GLY B CA 1
ATOM 6305 C C . GLY B 1 386 ? -19.766 -26.938 -8.539 1 74.06 386 GLY B C 1
ATOM 6306 O O . GLY B 1 386 ? -18.766 -26.344 -8.977 1 74.06 386 GLY B O 1
ATOM 6307 N N . THR B 1 387 ? -20.547 -26.688 -7.359 1 80.25 387 THR B N 1
ATOM 6308 C CA . THR B 1 387 ? -20.016 -25.719 -6.414 1 80.25 387 THR B CA 1
ATOM 6309 C C . THR B 1 387 ? -19.562 -26.391 -5.129 1 80.25 387 THR B C 1
ATOM 6311 O O . THR B 1 387 ? -20.25 -27.281 -4.609 1 80.25 387 THR B O 1
ATOM 6314 N N . PHE B 1 388 ? -18.375 -25.984 -4.707 1 81.56 388 PHE B N 1
ATOM 6315 C CA . PHE B 1 388 ? -17.75 -26.656 -3.57 1 81.56 388 PHE B CA 1
ATOM 6316 C C . PHE B 1 388 ? -17.312 -25.641 -2.52 1 81.56 388 PHE B C 1
ATOM 6318 O O . PHE B 1 388 ? -16.891 -24.531 -2.857 1 81.56 388 PHE B O 1
ATOM 6325 N N . LYS B 1 389 ? -17.469 -26.109 -1.348 1 83.06 389 LYS B N 1
ATOM 6326 C CA . LYS B 1 389 ? -16.984 -25.297 -0.231 1 83.06 389 LYS B CA 1
ATOM 6327 C C . LYS B 1 389 ? -15.609 -25.797 0.228 1 83.06 389 LYS B C 1
ATOM 6329 O O . LYS B 1 389 ? -15.391 -27 0.393 1 83.06 389 LYS B O 1
ATOM 6334 N N . LEU B 1 390 ? -14.75 -24.797 0.396 1 84 390 LEU B N 1
ATOM 6335 C CA . LEU B 1 390 ? -13.375 -25.109 0.784 1 84 390 LEU B CA 1
ATOM 6336 C C . LEU B 1 390 ? -13.18 -24.906 2.283 1 84 390 LEU B C 1
ATOM 6338 O O . LEU B 1 390 ? -13.586 -23.891 2.84 1 84 390 LEU B O 1
ATOM 6342 N N . HIS B 1 391 ? -12.547 -25.891 2.873 1 80.69 391 HIS B N 1
ATOM 6343 C CA . HIS B 1 391 ? -12.227 -25.828 4.293 1 80.69 391 HIS B CA 1
ATOM 6344 C C . HIS B 1 391 ? -10.719 -25.734 4.52 1 80.69 391 HIS B C 1
ATOM 6346 O O . HIS B 1 391 ? -9.938 -25.984 3.602 1 80.69 391 HIS B O 1
ATOM 6352 N N . TRP B 1 392 ? -10.375 -25.359 5.727 1 81.19 392 TRP B N 1
ATOM 6353 C CA . TRP B 1 392 ? -8.953 -25.312 6.07 1 81.19 392 TRP B CA 1
ATOM 6354 C C . TRP B 1 392 ? -8.305 -26.688 5.906 1 81.19 392 TRP B C 1
ATOM 6356 O O . TRP B 1 392 ? -8.922 -27.703 6.211 1 81.19 392 TRP B O 1
ATOM 6366 N N . GLY B 1 393 ? -7.18 -26.672 5.453 1 79.5 393 GLY B N 1
ATOM 6367 C CA . GLY B 1 393 ? -6.48 -27.906 5.152 1 79.5 393 GLY B CA 1
ATOM 6368 C C . GLY B 1 393 ? -6.695 -28.375 3.725 1 79.5 393 GLY B C 1
ATOM 6369 O O . GLY B 1 393 ? -6.059 -29.328 3.277 1 79.5 393 GLY B O 1
ATOM 6370 N N . GLY B 1 394 ? -7.613 -27.688 3.033 1 79.75 394 GLY B N 1
ATOM 6371 C CA . GLY B 1 394 ? -7.812 -27.969 1.621 1 79.75 394 GLY B CA 1
ATOM 6372 C C . GLY B 1 394 ? -8.891 -29 1.368 1 79.75 394 GLY B C 1
ATOM 6373 O O . GLY B 1 394 ? -8.938 -29.609 0.295 1 79.75 394 GLY B O 1
ATOM 6374 N N . TYR B 1 395 ? -9.688 -29.219 2.309 1 82.94 395 TYR B N 1
ATOM 6375 C CA . TYR B 1 395 ? -10.766 -30.188 2.164 1 82.94 395 TYR B CA 1
ATOM 6376 C C . TYR B 1 395 ? -11.945 -29.594 1.405 1 82.94 395 TYR B C 1
ATOM 6378 O O . TYR B 1 395 ? -12.25 -28.406 1.552 1 82.94 395 TYR B O 1
ATOM 6386 N N . LEU B 1 396 ? -12.578 -30.469 0.611 1 83 396 LEU B N 1
ATOM 6387 C CA . LEU B 1 396 ? -13.688 -30.016 -0.224 1 83 396 LEU B CA 1
ATOM 6388 C C . LEU B 1 396 ? -15 -30.641 0.231 1 83 396 LEU B C 1
ATOM 6390 O O . LEU B 1 396 ? -15.039 -31.812 0.605 1 83 396 LEU B O 1
ATOM 6394 N N . GLU B 1 397 ? -15.984 -29.766 0.237 1 81.12 397 GLU B N 1
ATOM 6395 C CA . GLU B 1 397 ? -17.359 -30.219 0.47 1 81.12 397 GLU B CA 1
ATOM 6396 C C . GLU B 1 397 ? -18.281 -29.766 -0.657 1 81.12 397 GLU B C 1
ATOM 6398 O O . GLU B 1 397 ? -18.359 -28.578 -0.968 1 81.12 397 GLU B O 1
ATOM 6403 N N . GLU B 1 398 ? -18.906 -30.734 -1.329 1 79.88 398 GLU B N 1
ATOM 6404 C CA . GLU B 1 398 ? -19.812 -30.375 -2.422 1 79.88 398 GLU B CA 1
ATOM 6405 C C . GLU B 1 398 ? -21.078 -29.719 -1.9 1 79.88 398 GLU B C 1
ATOM 6407 O O . GLU B 1 398 ? -21.703 -30.203 -0.962 1 79.88 398 GLU B O 1
ATOM 6412 N N . VAL B 1 399 ? -21.406 -28.625 -2.412 1 79.5 399 VAL B N 1
ATOM 6413 C CA . VAL B 1 399 ? -22.578 -27.875 -1.983 1 79.5 399 VAL B CA 1
ATOM 6414 C C . VAL B 1 399 ? -23.703 -28.047 -3.01 1 79.5 399 VAL B C 1
ATOM 6416 O O . VAL B 1 399 ? -24.859 -28.203 -2.646 1 79.5 399 VAL B O 1
ATOM 6419 N N . SER B 1 400 ? -23.312 -27.922 -4.402 1 74.44 400 SER B N 1
ATOM 6420 C CA . SER B 1 400 ? -24.297 -28.125 -5.469 1 74.44 400 SER B CA 1
ATOM 6421 C C . SER B 1 400 ? -23.625 -28.625 -6.746 1 74.44 400 SER B C 1
ATOM 6423 O O . SER B 1 400 ? -22.438 -28.375 -6.965 1 74.44 400 SER B O 1
#

Foldseek 3Di:
DVVPPVPPVVVVVVLLVLLVVLVVLLVVVVVLLVLLLCCLQPVAPDDQPVPPPVDQFEEEEFEEDAADFPCLLVQVLLVLQAQDDHYAYEYFYQDPPHPVVVSVVVSCVVRVVHRYDYHYQHPPADLEQARRLSRRVVSLVVDDTQKYKYAYSQWHDHNCQVVQQSSPCDPQAFKEAFQDAADDDDDLLSLLRLLCSLFPRSSVQSVCQVVQHQDHDRNIMMGGSVLQVVCPHSSNLNQFNPSSSVSSVSCVVVRHGYHYGSHHGYGHGPDGDPVVVLLVLLQVLLQCCQQPVVCLPVVVCSFQQNSLQSNLVSCCSVPVDDSVVSSVVSNVVSLVSSVSSSCSNVVDDHPDDPVSSVVSVVVCSVCSVVSNVSSVPDAWHADPSAIWGAHRNRGIDGDD/DVVPPVPPVVVVVVLLVLLVVLVVLLVVVVVLLVLLLVCLQPVAPDDQPPPPPVDQFEEEEFEEDAADFPCLLVQVLLVLQAQDDHYAYEYFYQDPPHPVVVSVVVSCVVRVVHRYDYHYQHPPADLEQARRLSRRVVSLVVGDTQKYKYAYSQWHDHNCQVVQQSSPCPPQAFKEAFQAAADDDDDLLSLLRLLCSLFPRSSVQSVCQVVQHQDHDRNIMMGGSVLQVVCPHSSNLNQFNPSSSVSSVSCVVVRHGYHYGSHHGYGHGPDGDPVVVLLVLLQVLLQCCQQPVVCLPVVVCSFQQNSLQSNLVSCCSVPVDDSVVSSVVSNVVSLVSSVSSSCSNVVDDHPDDPVSSVVSVVCCSVCSVVSNVSSVVDAWHADPSAIWGAHRNRGTDGDD

Radius of gyration: 35.38 Å; Cα contacts (8 Å, |Δi|>4): 1402; chains: 2; bounding box: 48×107×72 Å